Protein 2K89 (pdb70)

Radius of gyration: 13.08 Å; Cα contacts (8 Å, |Δi|>4): 106; chains: 1; bounding box: 32×30×27 Å

CATH classification: 3.10.20.870

Structure (mmCIF, N/CA/C/O backbone):
data_2K89
#
_entry.id   2K89
#
_cell.length_a   1.000
_cell.length_b   1.000
_cell.length_c   1.000
_cell.angle_alpha   90.00
_cell.angle_beta   90.00
_cell.angle_gamma   90.00
#
_symmetry.space_group_name_H-M   'P 1'
#
loop_
_atom_site.group_PDB
_atom_site.id
_atom_site.type_symbol
_atom_site.label_atom_id
_atom_site.label_alt_id
_atom_site.label_comp_id
_atom_site.label_asym_id
_atom_site.label_entity_id
_atom_site.label_seq_id
_atom_site.pdbx_PDB_ins_code
_atom_site.Cartn_x
_atom_site.Cartn_y
_atom_site.Cartn_z
_atom_site.occupancy
_atom_site.B_iso_or_equiv
_atom_site.auth_seq_id
_atom_site.auth_comp_id
_atom_site.auth_asym_id
_atom_site.auth_atom_id
_atom_site.pdbx_PDB_model_num
ATOM 1 N N . ALA A 1 1 ? -12.876 -1.022 -11.126 1.00 0.00 49 ALA A N 1
ATOM 2 C CA . ALA A 1 1 ? -13.432 0.007 -10.219 1.00 0.00 49 ALA A CA 1
ATOM 3 C C . ALA A 1 1 ? -13.542 1.352 -10.923 1.00 0.00 49 ALA A C 1
ATOM 4 O O . ALA A 1 1 ? -12.566 1.854 -11.484 1.00 0.00 49 ALA A O 1
ATOM 13 N N . ASN A 1 2 ? -14.736 1.921 -10.908 1.00 0.00 50 ASN A N 1
ATOM 14 C CA . ASN A 1 2 ? -14.963 3.260 -11.431 1.00 0.00 50 ASN A CA 1
ATOM 15 C C . ASN A 1 2 ? -15.932 4.009 -10.534 1.00 0.00 50 ASN A C 1
ATOM 16 O O . ASN A 1 2 ? -17.082 4.262 -10.899 1.00 0.00 50 ASN A O 1
ATOM 27 N N . GLN A 1 3 ? -15.458 4.345 -9.346 1.00 0.00 51 GLN A N 1
ATOM 28 C CA . GLN A 1 3 ? -16.272 5.027 -8.352 1.00 0.00 51 GLN A CA 1
ATOM 29 C C . GLN A 1 3 ? -15.756 6.440 -8.117 1.00 0.00 51 GLN A C 1
ATOM 30 O O . GLN A 1 3 ? -14.703 6.820 -8.632 1.00 0.00 51 GLN A O 1
ATOM 44 N N . GLN A 1 4 ? -16.499 7.214 -7.340 1.00 0.00 52 GLN A N 1
ATOM 45 C CA . GLN A 1 4 ? -16.105 8.576 -7.025 1.00 0.00 52 GLN A CA 1
ATOM 46 C C . GLN A 1 4 ? -15.236 8.608 -5.772 1.00 0.00 52 GLN A C 1
ATOM 47 O O . GLN A 1 4 ? -14.854 7.564 -5.234 1.00 0.00 52 GLN A O 1
ATOM 61 N N . THR A 1 5 ? -14.924 9.811 -5.314 1.00 0.00 53 THR A N 1
ATOM 62 C CA . THR A 1 5 ? -14.039 10.002 -4.177 1.00 0.00 53 THR A CA 1
ATOM 63 C C . THR A 1 5 ? -14.740 9.670 -2.858 1.00 0.00 53 THR A C 1
ATOM 64 O O . THR A 1 5 ? -15.214 10.556 -2.148 1.00 0.00 53 THR A O 1
ATOM 75 N N . SER A 1 6 ? -14.808 8.383 -2.548 1.00 0.00 54 SER A N 1
ATOM 76 C CA . SER A 1 6 ? -15.435 7.914 -1.322 1.00 0.00 54 SER A CA 1
ATOM 77 C C . SER A 1 6 ? -14.537 8.169 -0.111 1.00 0.00 54 SER A C 1
ATOM 78 O O . SER A 1 6 ? -14.844 9.003 0.741 1.00 0.00 54 SER A O 1
ATOM 86 N N . GLY A 1 7 ? -13.428 7.445 -0.047 1.00 0.00 55 GLY A N 1
ATOM 87 C CA . GLY A 1 7 ? -12.482 7.611 1.039 1.00 0.00 55 GLY A CA 1
ATOM 88 C C . GLY A 1 7 ? -11.065 7.360 0.580 1.00 0.00 55 GLY A C 1
ATOM 89 O O . GLY A 1 7 ? -10.314 6.627 1.222 1.00 0.00 55 GLY A O 1
ATOM 93 N N . LYS A 1 8 ? -10.713 7.969 -0.543 1.00 0.00 56 LYS A N 1
ATOM 94 C CA . LYS A 1 8 ? -9.399 7.803 -1.138 1.00 0.00 56 LYS A CA 1
ATOM 95 C C . LYS A 1 8 ? -8.314 8.430 -0.268 1.00 0.00 56 LYS A C 1
ATOM 96 O O . LYS A 1 8 ? -8.530 9.461 0.372 1.00 0.00 56 LYS A O 1
ATOM 115 N N . VAL A 1 9 ? -7.153 7.796 -0.260 1.00 0.00 57 VAL A N 1
ATOM 116 C CA . VAL A 1 9 ? -6.052 8.188 0.608 1.00 0.00 57 VAL A CA 1
ATOM 117 C C . VAL A 1 9 ? -5.081 9.095 -0.123 1.00 0.00 57 VAL A C 1
ATOM 118 O O . VAL A 1 9 ? -4.682 8.804 -1.248 1.00 0.00 57 VAL A O 1
ATOM 131 N N . LEU A 1 10 ? -4.691 10.181 0.517 1.00 0.00 58 LEU A N 1
ATOM 132 C CA . LEU A 1 10 ? -3.719 11.087 -0.061 1.00 0.00 58 LEU A CA 1
ATOM 133 C C . LEU A 1 10 ? -2.333 10.758 0.465 1.00 0.00 58 LEU A C 1
ATOM 134 O O . LEU A 1 10 ? -2.048 10.955 1.646 1.00 0.00 58 LEU A O 1
ATOM 150 N N . TYR A 1 11 ? -1.474 10.248 -0.403 1.00 0.00 59 TYR A N 1
ATOM 151 C CA . TYR A 1 11 ? -0.096 10.017 -0.027 1.00 0.00 59 TYR A CA 1
ATOM 152 C C . TYR A 1 11 ? 0.748 11.163 -0.559 1.00 0.00 59 TYR A C 1
ATOM 153 O O . TYR A 1 11 ? 0.864 11.357 -1.773 1.00 0.00 59 TYR A O 1
ATOM 171 N N . GLU A 1 12 ? 1.310 11.928 0.374 1.00 0.00 60 GLU A N 1
ATOM 172 C CA . GLU A 1 12 ? 2.126 13.106 0.075 1.00 0.00 60 GLU A CA 1
ATOM 173 C C . GLU A 1 12 ? 1.344 14.185 -0.687 1.00 0.00 60 GLU A C 1
ATOM 174 O O . GLU A 1 12 ? 1.130 15.287 -0.173 1.00 0.00 60 GLU A O 1
ATOM 186 N N . GLY A 1 13 ? 0.915 13.866 -1.895 1.00 0.00 61 GLY A N 1
ATOM 187 C CA . GLY A 1 13 ? 0.163 14.811 -2.700 1.00 0.00 61 GLY A CA 1
ATOM 188 C C . GLY A 1 13 ? -0.690 14.163 -3.789 1.00 0.00 61 GLY A C 1
ATOM 189 O O . GLY A 1 13 ? -1.277 14.865 -4.611 1.00 0.00 61 GLY A O 1
ATOM 193 N N . LYS A 1 14 ? -0.763 12.834 -3.818 1.00 0.00 62 LYS A N 1
ATOM 194 C CA . LYS A 1 14 ? -1.631 12.146 -4.775 1.00 0.00 62 LYS A CA 1
ATOM 195 C C . LYS A 1 14 ? -2.650 11.298 -4.027 1.00 0.00 62 LYS A C 1
ATOM 196 O O . LYS A 1 14 ? -2.403 10.886 -2.900 1.00 0.00 62 LYS A O 1
ATOM 215 N N . GLU A 1 15 ? -3.781 11.027 -4.655 1.00 0.00 63 GLU A N 1
ATOM 216 C CA . GLU A 1 15 ? -4.832 10.244 -4.016 1.00 0.00 63 GLU A CA 1
ATOM 217 C C . GLU A 1 15 ? -4.969 8.865 -4.650 1.00 0.00 63 GLU A C 1
ATOM 218 O O . GLU A 1 15 ? -4.937 8.713 -5.873 1.00 0.00 63 GLU A O 1
ATOM 230 N N . PHE A 1 16 ? -5.122 7.865 -3.798 1.00 0.00 64 PHE A N 1
ATOM 231 C CA . PHE A 1 16 ? -5.235 6.482 -4.225 1.00 0.00 64 PHE A CA 1
ATOM 232 C C . PHE A 1 16 ? -6.333 5.766 -3.452 1.00 0.00 64 PHE A C 1
ATOM 233 O O . PHE A 1 16 ? -6.907 6.338 -2.531 1.00 0.00 64 PHE A O 1
ATOM 250 N N . ASP A 1 17 ? -6.615 4.517 -3.825 1.00 0.00 65 ASP A N 1
ATOM 251 C CA . ASP A 1 17 ? -7.669 3.733 -3.173 1.00 0.00 65 ASP A CA 1
ATOM 252 C C . ASP A 1 17 ? -7.386 3.658 -1.682 1.00 0.00 65 ASP A C 1
ATOM 253 O O . ASP A 1 17 ? -8.112 4.217 -0.861 1.00 0.00 65 ASP A O 1
ATOM 262 N N . TYR A 1 18 ? -6.299 2.974 -1.362 1.00 0.00 66 TYR A N 1
ATOM 263 C CA . TYR A 1 18 ? -5.845 2.801 0.008 1.00 0.00 66 TYR A CA 1
ATOM 264 C C . TYR A 1 18 ? -4.324 2.797 0.022 1.00 0.00 66 TYR A C 1
ATOM 265 O O . TYR A 1 18 ? -3.716 2.014 -0.694 1.00 0.00 66 TYR A O 1
ATOM 283 N N . VAL A 1 19 ? -3.696 3.670 0.794 1.00 0.00 67 VAL A N 1
ATOM 284 C CA . VAL A 1 19 ? -2.246 3.640 0.890 1.00 0.00 67 VAL A CA 1
ATOM 285 C C . VAL A 1 19 ? -1.824 3.233 2.294 1.00 0.00 67 VAL A C 1
ATOM 286 O O . VAL A 1 19 ? -2.498 3.546 3.276 1.00 0.00 67 VAL A O 1
ATOM 299 N N . PHE A 1 20 ? -0.722 2.518 2.369 1.00 0.00 68 PHE A N 1
ATOM 300 C CA . PHE A 1 20 ? -0.175 2.071 3.636 1.00 0.00 68 PHE A CA 1
ATOM 301 C C . PHE A 1 20 ? 0.888 3.055 4.111 1.00 0.00 68 PHE A C 1
ATOM 302 O O . PHE A 1 20 ? 1.503 3.750 3.308 1.00 0.00 68 PHE A O 1
ATOM 319 N N . SER A 1 21 ? 1.091 3.121 5.409 1.00 0.00 69 SER A N 1
ATOM 320 C CA . SER A 1 21 ? 2.121 3.973 5.971 1.00 0.00 69 SER A CA 1
ATOM 321 C C . SER A 1 21 ? 3.319 3.114 6.339 1.00 0.00 69 SER A C 1
ATOM 322 O O . SER A 1 21 ? 3.210 2.200 7.156 1.00 0.00 69 SER A O 1
ATOM 330 N N . ILE A 1 22 ? 4.454 3.398 5.725 1.00 0.00 70 ILE A N 1
ATOM 331 C CA . ILE A 1 22 ? 5.616 2.542 5.846 1.00 0.00 70 ILE A CA 1
ATOM 332 C C . ILE A 1 22 ? 6.760 3.235 6.568 1.00 0.00 70 ILE A C 1
ATOM 333 O O . ILE A 1 22 ? 7.333 4.215 6.083 1.00 0.00 70 ILE A O 1
ATOM 349 N N . ASP A 1 23 ? 7.072 2.719 7.739 1.00 0.00 71 ASP A N 1
ATOM 350 C CA . ASP A 1 23 ? 8.276 3.087 8.455 1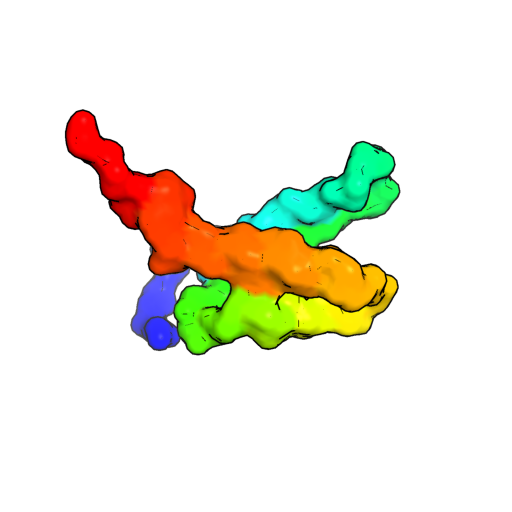.00 0.00 71 ASP A CA 1
ATOM 351 C C . ASP A 1 23 ? 9.278 1.953 8.319 1.00 0.00 71 ASP A C 1
ATOM 352 O O . ASP A 1 23 ? 8.938 0.798 8.580 1.00 0.00 71 ASP A O 1
ATOM 361 N N . VAL A 1 24 ? 10.498 2.259 7.900 1.00 0.00 72 VAL A N 1
ATOM 362 C CA . VAL A 1 24 ? 11.551 1.251 7.901 1.00 0.00 72 VAL A CA 1
ATOM 363 C C . VAL A 1 24 ? 11.893 0.890 9.341 1.00 0.00 72 VAL A C 1
ATOM 364 O O . VAL A 1 24 ? 12.106 -0.280 9.663 1.00 0.00 72 VAL A O 1
ATOM 377 N N . ASN A 1 25 ? 11.920 1.928 10.180 1.00 0.00 73 ASN A N 1
ATOM 378 C CA . ASN A 1 25 ? 12.040 1.827 11.639 1.00 0.00 73 ASN A CA 1
ATOM 379 C C . ASN A 1 25 ? 12.573 3.147 12.141 1.00 0.00 73 ASN A C 1
ATOM 380 O O . ASN A 1 25 ? 12.034 3.738 13.077 1.00 0.00 73 ASN A O 1
ATOM 391 N N . GLU A 1 26 ? 13.641 3.595 11.503 1.00 0.00 74 GLU A N 1
ATOM 392 C CA . GLU A 1 26 ? 14.159 4.930 11.715 1.00 0.00 74 GLU A CA 1
ATOM 393 C C . GLU A 1 26 ? 13.065 5.938 11.401 1.00 0.00 74 GLU A C 1
ATOM 394 O O . GLU A 1 26 ? 12.316 5.758 10.433 1.00 0.00 74 GLU A O 1
ATOM 406 N N . GLY A 1 27 ? 12.951 6.968 12.223 1.00 0.00 75 GLY A N 1
ATOM 407 C CA . GLY A 1 27 ? 11.924 7.973 12.023 1.00 0.00 75 GLY A CA 1
ATOM 408 C C . GLY A 1 27 ? 12.231 8.884 10.851 1.00 0.00 75 GLY A C 1
ATOM 409 O O . GLY A 1 27 ? 12.299 10.105 11.000 1.00 0.00 75 GLY A O 1
ATOM 413 N N . GLY A 1 28 ? 12.421 8.286 9.688 1.00 0.00 76 GLY A N 1
ATOM 414 C CA . GLY A 1 28 ? 12.748 9.049 8.504 1.00 0.00 76 GLY A CA 1
ATOM 415 C C . GLY A 1 28 ? 13.619 8.270 7.538 1.00 0.00 76 GLY A C 1
ATOM 416 O O . GLY A 1 28 ? 14.583 7.621 7.952 1.00 0.00 76 GLY A O 1
ATOM 420 N N . PRO A 1 29 ? 13.296 8.306 6.240 1.00 0.00 77 PRO A N 1
ATOM 421 C CA . PRO A 1 29 ? 12.146 9.030 5.733 1.00 0.00 77 PRO A CA 1
ATOM 422 C C . PRO A 1 29 ? 10.874 8.191 5.779 1.00 0.00 77 PRO A C 1
ATOM 423 O O . PRO A 1 29 ? 10.922 6.962 5.697 1.00 0.00 77 PRO A O 1
ATOM 434 N N . SER A 1 30 ? 9.742 8.857 5.930 1.00 0.00 78 SER A N 1
ATOM 435 C CA . SER A 1 30 ? 8.465 8.174 6.008 1.00 0.00 78 SER A CA 1
ATOM 436 C C . SER A 1 30 ? 7.972 7.814 4.613 1.00 0.00 78 SER A C 1
ATOM 437 O O . SER A 1 30 ? 7.903 8.671 3.725 1.00 0.00 78 SER A O 1
ATOM 445 N N . TYR A 1 31 ? 7.640 6.545 4.422 1.00 0.00 79 TYR A N 1
ATOM 446 C CA . TYR A 1 31 ? 7.204 6.054 3.128 1.00 0.00 79 TYR A CA 1
ATOM 447 C C . TYR A 1 31 ? 5.712 5.787 3.159 1.00 0.00 79 TYR A C 1
ATOM 448 O O . TYR A 1 31 ? 5.155 5.535 4.221 1.00 0.00 79 TYR A O 1
ATOM 466 N N . LYS A 1 32 ? 5.066 5.854 2.008 1.00 0.00 80 LYS A N 1
ATOM 467 C CA . LYS A 1 32 ? 3.663 5.472 1.898 1.00 0.00 80 LYS A CA 1
ATOM 468 C C . LYS A 1 32 ? 3.491 4.550 0.694 1.00 0.00 80 LYS A C 1
ATOM 469 O O . LYS A 1 32 ? 4.163 4.719 -0.322 1.00 0.00 80 LYS A O 1
ATOM 488 N N . LEU A 1 33 ? 2.597 3.583 0.810 1.00 0.00 81 LEU A N 1
ATOM 489 C CA . LEU A 1 33 ? 2.411 2.576 -0.228 1.00 0.00 81 LEU A CA 1
ATOM 490 C C . LEU A 1 33 ? 1.003 2.675 -0.806 1.00 0.00 81 LEU A C 1
ATOM 491 O O . LEU A 1 33 ? 0.069 2.090 -0.265 1.00 0.00 81 LEU A O 1
ATOM 507 N N . PRO A 1 34 ? 0.828 3.433 -1.892 1.00 0.00 82 PRO A N 1
ATOM 508 C CA . PRO A 1 34 ? -0.465 3.572 -2.569 1.00 0.00 82 PRO A CA 1
ATOM 509 C C . PRO A 1 34 ? -0.918 2.279 -3.228 1.00 0.00 82 PRO A C 1
ATOM 510 O O . PRO A 1 34 ? -0.157 1.646 -3.953 1.00 0.00 82 PRO A O 1
ATOM 521 N N . TYR A 1 35 ? -2.165 1.911 -2.995 1.00 0.00 83 TYR A N 1
ATOM 522 C CA . TYR A 1 35 ? -2.714 0.681 -3.525 1.00 0.00 83 TYR A CA 1
ATOM 523 C C . TYR A 1 35 ? -4.052 0.954 -4.182 1.00 0.00 83 TYR A C 1
ATOM 524 O O . TYR A 1 35 ? -4.879 1.682 -3.637 1.00 0.00 83 TYR A O 1
ATOM 542 N N . ASN A 1 36 ? -4.242 0.400 -5.367 1.00 0.00 84 ASN A N 1
ATOM 543 C CA . ASN A 1 36 ? -5.534 0.434 -6.031 1.00 0.00 84 ASN A CA 1
ATOM 544 C C . ASN A 1 36 ? -6.092 -0.977 -6.002 1.00 0.00 84 ASN A C 1
ATOM 545 O O . ASN A 1 36 ? -5.425 -1.906 -6.446 1.00 0.00 84 ASN A O 1
ATOM 556 N N . THR A 1 37 ? -7.301 -1.137 -5.487 1.00 0.00 85 THR A N 1
ATOM 557 C CA . THR A 1 37 ? -7.843 -2.461 -5.176 1.00 0.00 85 THR A CA 1
ATOM 558 C C . THR A 1 37 ? -7.968 -3.370 -6.407 1.00 0.00 85 THR A C 1
ATOM 559 O O . THR A 1 37 ? -8.202 -4.572 -6.278 1.00 0.00 85 THR A O 1
ATOM 570 N N . SER A 1 38 ? -7.808 -2.799 -7.594 1.00 0.00 86 SER A N 1
ATOM 571 C CA . SER A 1 38 ? -7.884 -3.569 -8.827 1.00 0.00 86 SER A CA 1
ATOM 572 C C . SER A 1 38 ? -6.537 -4.212 -9.181 1.00 0.00 86 SER A C 1
ATOM 573 O O . SER A 1 38 ? -6.452 -5.002 -10.120 1.00 0.00 86 SER A O 1
ATOM 581 N N . ASP A 1 39 ? -5.491 -3.880 -8.432 1.00 0.00 87 ASP A N 1
ATOM 582 C CA . ASP A 1 39 ? -4.145 -4.353 -8.754 1.00 0.00 87 ASP A CA 1
ATOM 583 C C . ASP A 1 39 ? -3.690 -5.419 -7.757 1.00 0.00 87 ASP A C 1
ATOM 584 O O . ASP A 1 39 ? -4.318 -5.621 -6.712 1.00 0.00 87 ASP A O 1
ATOM 593 N N . ASP A 1 40 ? -2.602 -6.106 -8.090 1.00 0.00 88 ASP A N 1
ATOM 594 C CA . ASP A 1 40 ? -2.101 -7.205 -7.273 1.00 0.00 88 ASP A CA 1
ATOM 595 C C . ASP A 1 40 ? -1.154 -6.710 -6.193 1.00 0.00 88 ASP A C 1
ATOM 596 O O . ASP A 1 40 ? -0.435 -5.736 -6.399 1.00 0.00 88 ASP A O 1
ATOM 605 N N . PRO A 1 41 ? -1.118 -7.391 -5.041 1.00 0.00 89 PRO A N 1
ATOM 606 C CA . PRO A 1 41 ? -0.210 -7.057 -3.941 1.00 0.00 89 PRO A CA 1
ATOM 607 C C . PRO A 1 41 ? 1.222 -6.911 -4.414 1.00 0.00 89 PRO A C 1
ATOM 608 O O . PRO A 1 41 ? 1.835 -5.849 -4.293 1.00 0.00 89 PRO A O 1
ATOM 619 N N . TRP A 1 42 ? 1.726 -7.996 -4.966 1.00 0.00 90 TRP A N 1
ATOM 620 C CA . TRP A 1 42 ? 3.099 -8.092 -5.419 1.00 0.00 90 TRP A CA 1
ATOM 621 C C . TRP A 1 42 ? 3.426 -6.987 -6.424 1.00 0.00 90 TRP A C 1
ATOM 622 O O . TRP A 1 42 ? 4.502 -6.406 -6.380 1.00 0.00 90 TRP A O 1
ATOM 643 N N . LEU A 1 43 ? 2.482 -6.678 -7.305 1.00 0.00 91 LEU A N 1
ATOM 644 C CA . LEU A 1 43 ? 2.699 -5.653 -8.324 1.00 0.00 91 LEU A CA 1
ATOM 645 C C . LEU A 1 43 ? 2.703 -4.255 -7.720 1.00 0.00 91 LEU A C 1
ATOM 646 O O . LEU A 1 43 ? 3.596 -3.456 -8.002 1.00 0.00 91 LEU A O 1
ATOM 662 N N . THR A 1 44 ? 1.715 -3.972 -6.879 1.00 0.00 92 THR A N 1
ATOM 663 C CA . THR A 1 44 ? 1.622 -2.680 -6.212 1.00 0.00 92 THR A CA 1
ATOM 664 C C . THR A 1 44 ? 2.854 -2.444 -5.349 1.00 0.00 92 THR A C 1
ATOM 665 O O . THR A 1 44 ? 3.479 -1.379 -5.391 1.00 0.00 92 THR A O 1
ATOM 676 N N . ALA A 1 45 ? 3.208 -3.470 -4.591 1.00 0.00 93 ALA A N 1
ATOM 677 C CA . ALA A 1 45 ? 4.351 -3.426 -3.711 1.00 0.00 93 ALA A CA 1
ATOM 678 C C . ALA A 1 45 ? 5.640 -3.279 -4.500 1.00 0.00 93 ALA A C 1
ATOM 679 O O . ALA A 1 45 ? 6.512 -2.492 -4.134 1.00 0.00 93 ALA A O 1
ATOM 686 N N . TYR A 1 46 ? 5.750 -4.021 -5.597 1.00 0.00 94 TYR A N 1
ATOM 687 C CA . TYR A 1 46 ? 6.946 -3.986 -6.418 1.00 0.00 94 TYR A CA 1
ATOM 688 C C . TYR A 1 46 ? 7.090 -2.608 -7.043 1.00 0.00 94 TYR A C 1
ATOM 689 O O . TYR A 1 46 ? 8.190 -2.076 -7.142 1.00 0.00 94 TYR A O 1
ATOM 707 N N . ASN A 1 47 ? 5.961 -2.041 -7.451 1.00 0.00 95 ASN A N 1
ATOM 708 C CA . ASN A 1 47 ? 5.938 -0.724 -8.081 1.00 0.00 95 ASN A CA 1
ATOM 709 C C . ASN A 1 47 ? 6.519 0.332 -7.148 1.00 0.00 95 ASN A C 1
ATOM 710 O O . ASN A 1 47 ? 7.370 1.122 -7.547 1.00 0.00 95 ASN A O 1
ATOM 721 N N . PHE A 1 48 ? 6.078 0.326 -5.895 1.00 0.00 96 PHE A N 1
ATOM 722 C CA . PHE A 1 48 ? 6.604 1.252 -4.899 1.00 0.00 96 PHE A CA 1
ATOM 723 C C . PHE A 1 48 ? 8.048 0.902 -4.556 1.00 0.00 96 PHE A C 1
ATOM 724 O O . PHE A 1 48 ? 8.892 1.789 -4.409 1.00 0.00 96 PHE A O 1
ATOM 741 N N . LEU A 1 49 ? 8.331 -0.392 -4.456 1.00 0.00 97 LEU A N 1
ATOM 742 C CA . LEU A 1 49 ? 9.665 -0.859 -4.098 1.00 0.00 97 LEU A CA 1
ATOM 743 C C . LEU A 1 49 ? 10.707 -0.419 -5.120 1.00 0.00 97 LEU A C 1
ATOM 744 O O . LEU A 1 49 ? 11.744 0.119 -4.758 1.00 0.00 97 LEU A O 1
ATOM 760 N N . GLN A 1 50 ? 10.414 -0.626 -6.395 1.00 0.00 98 GLN A N 1
ATOM 761 C CA . GLN A 1 50 ? 11.336 -0.246 -7.460 1.00 0.00 98 GLN A CA 1
ATOM 762 C C . GLN A 1 50 ? 11.426 1.270 -7.556 1.00 0.00 98 GLN A C 1
ATOM 763 O O . GLN A 1 50 ? 12.493 1.827 -7.830 1.00 0.00 98 GLN A O 1
ATOM 777 N N . LYS A 1 51 ? 10.294 1.925 -7.328 1.00 0.00 99 LYS A N 1
ATOM 778 C CA . LYS A 1 51 ? 10.187 3.370 -7.453 1.00 0.00 99 LYS A CA 1
ATOM 779 C C . LYS A 1 51 ? 11.039 4.073 -6.401 1.00 0.00 99 LYS A C 1
ATOM 780 O O . LYS A 1 51 ? 11.764 5.016 -6.713 1.00 0.00 99 LYS A O 1
ATOM 799 N N . ASN A 1 52 ? 10.969 3.597 -5.162 1.00 0.00 100 ASN A N 1
ATOM 800 C CA . ASN A 1 52 ? 11.713 4.224 -4.074 1.00 0.00 100 ASN A CA 1
ATOM 801 C C . ASN A 1 52 ? 13.091 3.589 -3.940 1.00 0.00 100 ASN A C 1
ATOM 802 O O . ASN A 1 52 ? 13.935 4.051 -3.169 1.00 0.00 100 ASN A O 1
ATOM 813 N N . ASP A 1 53 ? 13.293 2.523 -4.712 1.00 0.00 101 ASP A N 1
ATOM 814 C CA . ASP A 1 53 ? 14.540 1.756 -4.715 1.00 0.00 101 ASP A CA 1
ATOM 815 C C . ASP A 1 53 ? 14.727 1.033 -3.382 1.00 0.00 101 ASP A C 1
ATOM 816 O O . ASP A 1 53 ? 15.810 1.030 -2.794 1.00 0.00 101 ASP A O 1
ATOM 825 N N . LEU A 1 54 ? 13.647 0.429 -2.900 1.00 0.00 102 LEU A N 1
ATOM 826 C CA . LEU A 1 54 ? 13.689 -0.352 -1.677 1.00 0.00 102 LEU A CA 1
ATOM 827 C C . LEU A 1 54 ? 14.296 -1.719 -1.941 1.00 0.00 102 LEU A C 1
ATOM 828 O O . LEU A 1 54 ? 14.522 -2.106 -3.088 1.00 0.00 102 LEU A O 1
ATOM 844 N N . ASN A 1 55 ? 14.541 -2.447 -0.869 1.00 0.00 103 ASN A N 1
ATOM 845 C CA . ASN A 1 55 ? 15.043 -3.806 -0.959 1.00 0.00 103 ASN A CA 1
ATOM 846 C C . ASN A 1 55 ? 13.890 -4.749 -1.272 1.00 0.00 103 ASN A C 1
ATOM 847 O O . ASN A 1 55 ? 12.830 -4.666 -0.649 1.00 0.00 103 ASN A O 1
ATOM 858 N N . PRO A 1 56 ? 14.085 -5.663 -2.232 1.00 0.00 104 PRO A N 1
ATOM 859 C CA . PRO A 1 56 ? 13.058 -6.625 -2.662 1.00 0.00 104 PRO A CA 1
ATOM 860 C C . PRO A 1 56 ? 12.566 -7.508 -1.520 1.00 0.00 104 PRO A C 1
ATOM 861 O O . PRO A 1 56 ? 11.562 -8.202 -1.645 1.00 0.00 104 PRO A O 1
ATOM 872 N N . MET A 1 57 ? 13.275 -7.459 -0.401 1.00 0.00 105 MET A N 1
ATOM 873 C CA . MET A 1 57 ? 12.871 -8.167 0.803 1.00 0.00 105 MET A CA 1
ATOM 874 C C . MET A 1 57 ? 11.605 -7.544 1.394 1.00 0.00 105 MET A C 1
ATOM 875 O O . MET A 1 57 ? 10.832 -8.212 2.084 1.00 0.00 105 MET A O 1
ATOM 889 N N . PHE A 1 58 ? 11.379 -6.265 1.091 1.00 0.00 106 PHE A N 1
ATOM 890 C CA . PHE A 1 58 ? 10.244 -5.545 1.648 1.00 0.00 106 PHE A CA 1
ATOM 891 C C . PHE A 1 58 ? 8.996 -5.883 0.859 1.00 0.00 106 PHE A C 1
ATOM 892 O O . PHE A 1 58 ? 7.884 -5.749 1.358 1.00 0.00 106 PHE A O 1
ATOM 909 N N . LEU A 1 59 ? 9.211 -6.353 -0.365 1.00 0.00 107 LEU A N 1
ATOM 910 C CA . LEU A 1 59 ? 8.137 -6.646 -1.308 1.00 0.00 107 LEU A CA 1
ATOM 911 C C . LEU A 1 59 ? 7.087 -7.564 -0.699 1.00 0.00 107 LEU A C 1
ATOM 912 O O . LEU A 1 59 ? 5.887 -7.338 -0.861 1.00 0.00 107 LEU A O 1
ATOM 928 N N . ASP A 1 60 ? 7.536 -8.581 0.016 1.00 0.00 108 ASP A N 1
ATOM 929 C CA . ASP A 1 60 ? 6.618 -9.518 0.641 1.00 0.00 108 ASP A CA 1
ATOM 930 C C . ASP A 1 60 ? 5.781 -8.833 1.715 1.00 0.00 108 ASP A C 1
ATOM 931 O O . ASP A 1 60 ? 4.564 -8.984 1.751 1.00 0.00 108 ASP A O 1
ATOM 940 N N . GLN A 1 61 ? 6.430 -8.032 2.554 1.00 0.00 109 GLN A N 1
ATOM 941 C CA . GLN A 1 61 ? 5.753 -7.434 3.696 1.00 0.00 109 GLN A CA 1
ATOM 942 C C . GLN A 1 61 ? 4.706 -6.419 3.235 1.00 0.00 109 GLN A C 1
ATOM 943 O O . GLN A 1 61 ? 3.603 -6.358 3.787 1.00 0.00 109 GLN A O 1
ATOM 957 N N . VAL A 1 62 ? 5.045 -5.630 2.221 1.00 0.00 110 VAL A N 1
ATOM 958 C CA . VAL A 1 62 ? 4.115 -4.650 1.693 1.00 0.00 110 VAL A CA 1
ATOM 959 C C . VAL A 1 62 ? 2.963 -5.321 0.951 1.00 0.00 110 VAL A C 1
ATOM 960 O O . VAL A 1 62 ? 1.804 -4.982 1.176 1.00 0.00 110 VAL A O 1
ATOM 973 N N . ALA A 1 63 ? 3.276 -6.296 0.096 1.00 0.00 111 ALA A N 1
ATOM 974 C CA . ALA A 1 63 ? 2.251 -6.979 -0.692 1.00 0.00 111 ALA A CA 1
ATOM 975 C C . ALA A 1 63 ? 1.264 -7.712 0.209 1.00 0.00 111 ALA A C 1
ATOM 976 O O . ALA A 1 63 ? 0.057 -7.659 -0.015 1.00 0.00 111 ALA A O 1
ATOM 983 N N . LYS A 1 64 ? 1.774 -8.389 1.229 1.00 0.00 112 LYS A N 1
ATOM 984 C CA . LYS A 1 64 ? 0.920 -9.139 2.143 1.00 0.00 112 LYS A CA 1
ATOM 985 C C . LYS A 1 64 ? -0.015 -8.207 2.909 1.00 0.00 112 LYS A C 1
ATOM 986 O O . LYS A 1 64 ? -1.176 -8.542 3.138 1.00 0.00 112 LYS A O 1
ATOM 1005 N N . PHE A 1 65 ? 0.475 -7.025 3.276 1.00 0.00 113 PHE A N 1
ATOM 1006 C CA . PHE A 1 65 ? -0.376 -6.044 3.946 1.00 0.00 113 PHE A CA 1
ATOM 1007 C C . PHE A 1 65 ? -1.419 -5.509 2.966 1.00 0.00 113 PHE A C 1
ATOM 1008 O O . PHE A 1 65 ? -2.569 -5.267 3.334 1.00 0.00 113 PHE A O 1
ATOM 1025 N N . ILE A 1 66 ? -1.002 -5.334 1.713 1.00 0.00 114 ILE A N 1
ATOM 1026 C CA . ILE A 1 66 ? -1.911 -4.959 0.640 1.00 0.00 114 ILE A CA 1
ATOM 1027 C C . ILE A 1 66 ? -3.044 -5.975 0.531 1.00 0.00 114 ILE A C 1
ATOM 1028 O O . ILE A 1 66 ? -4.214 -5.617 0.370 1.00 0.00 114 ILE A O 1
ATOM 1044 N N . ILE A 1 67 ? -2.674 -7.244 0.626 1.00 0.00 115 ILE A N 1
ATOM 1045 C CA . ILE A 1 67 ? -3.636 -8.327 0.592 1.00 0.00 115 ILE A CA 1
ATOM 1046 C C . ILE A 1 67 ? -4.603 -8.215 1.755 1.00 0.00 115 ILE A C 1
ATOM 1047 O O . ILE A 1 67 ? -5.808 -8.309 1.565 1.00 0.00 115 ILE A O 1
ATOM 1063 N N . ASP A 1 68 ? -4.067 -7.992 2.950 1.00 0.00 116 ASP A N 1
ATOM 1064 C CA . ASP A 1 68 ? -4.887 -7.859 4.154 1.00 0.00 116 ASP A CA 1
ATOM 1065 C C . ASP A 1 68 ? -5.982 -6.810 3.974 1.00 0.00 116 ASP A C 1
ATOM 1066 O O . ASP A 1 68 ? -7.102 -6.984 4.453 1.00 0.00 116 ASP A O 1
ATOM 1075 N N . ASN A 1 69 ? -5.659 -5.736 3.261 1.00 0.00 117 ASN A N 1
ATOM 1076 C CA . ASN A 1 69 ? -6.616 -4.657 2.997 1.00 0.00 117 ASN A CA 1
ATOM 1077 C C . ASN A 1 69 ? -7.804 -5.150 2.157 1.00 0.00 117 ASN A C 1
ATOM 1078 O O . ASN A 1 69 ? -8.878 -4.551 2.169 1.00 0.00 117 ASN A O 1
ATOM 1089 N N . THR A 1 70 ? -7.614 -6.242 1.429 1.00 0.00 118 THR A N 1
ATOM 1090 C CA . THR A 1 70 ? -8.684 -6.830 0.631 1.00 0.00 118 THR A CA 1
ATOM 1091 C C . THR A 1 70 ? -9.047 -8.230 1.139 1.00 0.00 118 THR A C 1
ATOM 1092 O O . THR A 1 70 ? -9.887 -8.925 0.561 1.00 0.00 118 THR A O 1
ATOM 1103 N N . LYS A 1 71 ? -8.409 -8.628 2.229 1.00 0.00 119 LYS A N 1
ATOM 1104 C CA . LYS A 1 71 ? -8.575 -9.965 2.786 1.00 0.00 119 LYS A CA 1
ATOM 1105 C C . LYS A 1 71 ? -9.309 -9.884 4.130 1.00 0.00 119 LYS A C 1
ATOM 1106 O O . LYS A 1 71 ? -9.599 -8.787 4.621 1.00 0.00 119 LYS A O 1
ATOM 1125 N N . GLY A 1 72 ? -9.631 -11.034 4.710 1.00 0.00 120 GLY A N 1
ATOM 1126 C CA . GLY A 1 72 ? -10.199 -11.067 6.042 1.00 0.00 120 GLY A CA 1
ATOM 1127 C C . GLY A 1 72 ? -9.224 -10.557 7.090 1.00 0.00 120 GLY A C 1
ATOM 1128 O O . GLY A 1 72 ? -8.116 -10.123 6.754 1.00 0.00 120 GLY A O 1
ATOM 1132 N N . GLN A 1 73 ? -9.637 -10.623 8.354 1.00 0.00 121 GLN A N 1
ATOM 1133 C CA . GLN A 1 73 ? -8.864 -10.109 9.484 1.00 0.00 121 GLN A CA 1
ATOM 1134 C C . GLN A 1 73 ? -8.820 -8.581 9.458 1.00 0.00 121 GLN A C 1
ATOM 1135 O O . GLN A 1 73 ? -9.404 -7.929 10.321 1.00 0.00 121 GLN A O 1
ATOM 1149 N N . MET A 1 74 ? -8.161 -8.015 8.456 1.00 0.00 122 MET A N 1
ATOM 1150 C CA . MET A 1 74 ? -7.961 -6.571 8.392 1.00 0.00 122 MET A CA 1
ATOM 1151 C C . MET A 1 74 ? -9.193 -5.854 7.845 1.00 0.00 122 MET A C 1
ATOM 1152 O O . MET A 1 74 ? -9.620 -4.839 8.394 1.00 0.00 122 MET A O 1
ATOM 1166 N N . LEU A 1 75 ? -9.770 -6.384 6.777 1.00 0.00 123 LEU A N 1
ATOM 1167 C CA . LEU A 1 75 ? -10.926 -5.747 6.156 1.00 0.00 123 LEU A CA 1
ATOM 1168 C C . LEU A 1 75 ? -12.179 -6.580 6.382 1.00 0.00 123 LEU A C 1
ATOM 1169 O O . LEU A 1 75 ? -13.208 -6.074 6.826 1.00 0.00 123 LEU A O 1
ATOM 1185 N N . GLY A 1 76 ? -12.086 -7.860 6.065 1.00 0.00 124 GLY A N 1
ATOM 1186 C CA . GLY A 1 76 ? -13.227 -8.741 6.216 1.00 0.00 124 GLY A CA 1
ATOM 1187 C C . GLY A 1 76 ? -13.440 -9.188 7.650 1.00 0.00 124 GLY A C 1
ATOM 1188 O O . GLY A 1 76 ? -14.504 -9.705 7.985 1.00 0.00 124 GLY A O 1
ATOM 1192 N N . LEU A 1 77 ? -12.431 -8.963 8.494 1.00 0.00 125 LEU A N 1
ATOM 1193 C CA . LEU A 1 77 ? -12.455 -9.395 9.895 1.00 0.00 125 LEU A CA 1
ATOM 1194 C C . LEU A 1 77 ? -12.655 -10.904 10.018 1.00 0.00 125 LEU A C 1
ATOM 1195 O O . LEU A 1 77 ? -11.687 -11.664 10.009 1.00 0.00 125 LEU A O 1
ATOM 1211 N N . GLY A 1 78 ? -13.903 -11.337 10.103 1.00 0.00 126 GLY A N 1
ATOM 1212 C CA . GLY A 1 78 ? -14.183 -12.741 10.296 1.00 0.00 126 GLY A CA 1
ATOM 1213 C C . GLY A 1 78 ? -14.136 -13.116 11.758 1.00 0.00 126 GLY A C 1
ATOM 1214 O O . GLY A 1 78 ? -13.482 -14.087 12.145 1.00 0.00 126 GLY A O 1
ATOM 1218 N N . ASN A 1 79 ? -14.820 -12.327 12.573 1.00 0.00 127 ASN A N 1
ATOM 1219 C CA . ASN A 1 79 ? -14.839 -12.538 14.010 1.00 0.00 127 ASN A CA 1
ATOM 1220 C C . ASN A 1 79 ? -16.176 -13.112 14.450 1.00 0.00 127 ASN A C 1
ATOM 1221 O O . ASN A 1 79 ? -17.211 -12.456 14.327 1.00 0.00 127 ASN A O 1
ATOM 1232 N N . PRO A 1 80 ? -16.178 -14.359 14.934 1.00 0.00 128 PRO A N 1
ATOM 1233 C CA . PRO A 1 80 ? -17.365 -14.981 15.514 1.00 0.00 128 PRO A CA 1
ATOM 1234 C C . PRO A 1 80 ? -17.667 -14.418 16.903 1.00 0.00 128 PRO A C 1
ATOM 1235 O O . PRO A 1 80 ? -17.113 -14.937 17.895 1.00 0.00 128 PRO A O 1
ATOM 1247 N N . ALA A 1 1 ? -17.932 11.497 -10.668 1.00 0.00 49 ALA A N 2
ATOM 1248 C CA . ALA A 1 1 ? -17.639 10.650 -11.844 1.00 0.00 49 ALA A CA 2
ATOM 1249 C C . ALA A 1 1 ? -17.238 9.248 -11.405 1.00 0.00 49 ALA A C 2
ATOM 1250 O O . ALA A 1 1 ? -16.157 9.056 -10.842 1.00 0.00 49 ALA A O 2
ATOM 1259 N N . ASN A 1 2 ? -18.116 8.278 -11.669 1.00 0.00 50 ASN A N 2
ATOM 1260 C CA . ASN A 1 2 ? -17.894 6.876 -11.298 1.00 0.00 50 ASN A CA 2
ATOM 1261 C C . ASN A 1 2 ? -17.871 6.698 -9.786 1.00 0.00 50 ASN A C 2
ATOM 1262 O O . ASN A 1 2 ? -18.871 6.323 -9.175 1.00 0.00 50 ASN A O 2
ATOM 1273 N N . GLN A 1 3 ? -16.727 6.989 -9.193 1.00 0.00 51 GLN A N 2
ATOM 1274 C CA . GLN A 1 3 ? -16.534 6.831 -7.769 1.00 0.00 51 GLN A CA 2
ATOM 1275 C C . GLN A 1 3 ? -15.827 8.050 -7.196 1.00 0.00 51 GLN A C 2
ATOM 1276 O O . GLN A 1 3 ? -14.660 8.312 -7.503 1.00 0.00 51 GLN A O 2
ATOM 1290 N N . GLN A 1 4 ? -16.555 8.814 -6.396 1.00 0.00 52 GLN A N 2
ATOM 1291 C CA . GLN A 1 4 ? -15.994 9.968 -5.711 1.00 0.00 52 GLN A CA 2
ATOM 1292 C C . GLN A 1 4 ? -14.891 9.520 -4.762 1.00 0.00 52 GLN A C 2
ATOM 1293 O O . GLN A 1 4 ? -14.896 8.381 -4.287 1.00 0.00 52 GLN A O 2
ATOM 1307 N N . THR A 1 5 ? -13.950 10.413 -4.497 1.00 0.00 53 THR A N 2
ATOM 1308 C CA . THR A 1 5 ? -12.762 10.082 -3.728 1.00 0.00 53 THR A CA 2
ATOM 1309 C C . THR A 1 5 ? -13.047 9.948 -2.230 1.00 0.00 53 THR A C 2
ATOM 1310 O O . THR A 1 5 ? -12.531 10.710 -1.409 1.00 0.00 53 THR A O 2
ATOM 1321 N N . SER A 1 6 ? -13.868 8.968 -1.887 1.00 0.00 54 SER A N 2
ATOM 1322 C CA . SER A 1 6 ? -14.126 8.629 -0.502 1.00 0.00 54 SER A CA 2
ATOM 1323 C C . SER A 1 6 ? -13.602 7.224 -0.243 1.00 0.00 54 SER A C 2
ATOM 1324 O O . SER A 1 6 ? -13.731 6.344 -1.096 1.00 0.00 54 SER A O 2
ATOM 1332 N N . GLY A 1 7 ? -12.993 7.018 0.915 1.00 0.00 55 GLY A N 2
ATOM 1333 C CA . GLY A 1 7 ? -12.346 5.748 1.186 1.00 0.00 55 GLY A CA 2
ATOM 1334 C C . GLY A 1 7 ? -10.998 5.662 0.500 1.00 0.00 55 GLY A C 2
ATOM 1335 O O . GLY A 1 7 ? -10.377 4.602 0.453 1.00 0.00 55 GLY A O 2
ATOM 1339 N N . LYS A 1 8 ? -10.561 6.792 -0.041 1.00 0.00 56 LYS A N 2
ATOM 1340 C CA . LYS A 1 8 ? -9.283 6.898 -0.717 1.00 0.00 56 LYS A CA 2
ATOM 1341 C C . LYS A 1 8 ? -8.243 7.475 0.239 1.00 0.00 56 LYS A C 2
ATOM 1342 O O . LYS A 1 8 ? -8.593 8.082 1.255 1.00 0.00 56 LYS A O 2
ATOM 1361 N N . VAL A 1 9 ? -6.976 7.286 -0.084 1.00 0.00 57 VAL A N 2
ATOM 1362 C CA . VAL A 1 9 ? -5.886 7.750 0.764 1.00 0.00 57 VAL A CA 2
ATOM 1363 C C . VAL A 1 9 ? -4.998 8.731 0.012 1.00 0.00 57 VAL A C 2
ATOM 1364 O O . VAL A 1 9 ? -4.642 8.490 -1.141 1.00 0.00 57 VAL A O 2
ATOM 1377 N N . LEU A 1 10 ? -4.647 9.827 0.665 1.00 0.00 58 LEU A N 2
ATOM 1378 C CA . LEU A 1 10 ? -3.763 10.818 0.079 1.00 0.00 58 LEU A CA 2
ATOM 1379 C C . LEU A 1 10 ? -2.341 10.628 0.592 1.00 0.00 58 LEU A C 2
ATOM 1380 O O . LEU A 1 10 ? -2.092 10.688 1.798 1.00 0.00 58 LEU A O 2
ATOM 1396 N N . TYR A 1 11 ? -1.413 10.391 -0.319 1.00 0.00 59 TYR A N 2
ATOM 1397 C CA . TYR A 1 11 ? -0.016 10.274 0.040 1.00 0.00 59 TYR A CA 2
ATOM 1398 C C . TYR A 1 11 ? 0.805 11.281 -0.765 1.00 0.00 59 TYR A C 2
ATOM 1399 O O . TYR A 1 11 ? 0.794 11.274 -1.998 1.00 0.00 59 TYR A O 2
ATOM 1417 N N . GLU A 1 12 ? 1.445 12.200 -0.050 1.00 0.00 60 GLU A N 2
ATOM 1418 C CA . GLU A 1 12 ? 2.348 13.195 -0.642 1.00 0.00 60 GLU A CA 2
ATOM 1419 C C . GLU A 1 12 ? 1.671 14.022 -1.743 1.00 0.00 60 GLU A C 2
ATOM 1420 O O . GLU A 1 12 ? 2.341 14.657 -2.561 1.00 0.00 60 GLU A O 2
ATOM 1432 N N . GLY A 1 13 ? 0.347 13.999 -1.768 1.00 0.00 61 GLY A N 2
ATOM 1433 C CA . GLY A 1 13 ? -0.392 14.804 -2.723 1.00 0.00 61 GLY A CA 2
ATOM 1434 C C . GLY A 1 13 ? -1.220 13.982 -3.700 1.00 0.00 61 GLY A C 2
ATOM 1435 O O . GLY A 1 13 ? -2.140 14.507 -4.328 1.00 0.00 61 GLY A O 2
ATOM 1439 N N . LYS A 1 14 ? -0.906 12.699 -3.834 1.00 0.00 62 LYS A N 2
ATOM 1440 C CA . LYS A 1 14 ? -1.652 11.830 -4.742 1.00 0.00 62 LYS A CA 2
ATOM 1441 C C . LYS A 1 14 ? -2.679 11.018 -3.966 1.00 0.00 62 LYS A C 2
ATOM 1442 O O . LYS A 1 14 ? -2.483 10.729 -2.793 1.00 0.00 62 LYS A O 2
ATOM 1461 N N . GLU A 1 15 ? -3.762 10.647 -4.624 1.00 0.00 63 GLU A N 2
ATOM 1462 C CA . GLU A 1 15 ? -4.810 9.870 -3.977 1.00 0.00 63 GLU A CA 2
ATOM 1463 C C . GLU A 1 15 ? -4.906 8.474 -4.576 1.00 0.00 63 GLU A C 2
ATOM 1464 O O . GLU A 1 15 ? -4.846 8.296 -5.795 1.00 0.00 63 GLU A O 2
ATOM 1476 N N . PHE A 1 16 ? -5.047 7.490 -3.704 1.00 0.00 64 PHE A N 2
ATOM 1477 C CA . PHE A 1 16 ? -5.156 6.099 -4.102 1.00 0.00 64 PHE A CA 2
ATOM 1478 C C . PHE A 1 16 ? -6.231 5.409 -3.278 1.00 0.00 64 PHE A C 2
ATOM 1479 O O . PHE A 1 16 ? -6.778 6.013 -2.367 1.00 0.00 64 PHE A O 2
ATOM 1496 N N . ASP A 1 17 ? -6.546 4.160 -3.604 1.00 0.00 65 ASP A N 2
ATOM 1497 C CA . ASP A 1 17 ? -7.551 3.406 -2.854 1.00 0.00 65 ASP A CA 2
ATOM 1498 C C . ASP A 1 17 ? -7.116 3.251 -1.407 1.00 0.00 65 ASP A C 2
ATOM 1499 O O . ASP A 1 17 ? -7.669 3.878 -0.508 1.00 0.00 65 ASP A O 2
ATOM 1508 N N . TYR A 1 18 ? -6.105 2.430 -1.198 1.00 0.00 66 TYR A N 2
ATOM 1509 C CA . TYR A 1 18 ? -5.548 2.220 0.124 1.00 0.00 66 TYR A CA 2
ATOM 1510 C C . TYR A 1 18 ? -4.038 2.335 0.065 1.00 0.00 66 TYR A C 2
ATOM 1511 O O . TYR A 1 18 ? -3.390 1.550 -0.615 1.00 0.00 66 TYR A O 2
ATOM 1529 N N . VAL A 1 19 ? -3.467 3.313 0.745 1.00 0.00 67 VAL A N 2
ATOM 1530 C CA . VAL A 1 19 ? -2.028 3.354 0.867 1.00 0.00 67 VAL A CA 2
ATOM 1531 C C . VAL A 1 19 ? -1.635 2.961 2.283 1.00 0.00 67 VAL A C 2
ATOM 1532 O O . VAL A 1 19 ? -2.326 3.288 3.251 1.00 0.00 67 VAL A O 2
ATOM 1545 N N . PHE A 1 20 ? -0.555 2.220 2.381 1.00 0.00 68 PHE A N 2
ATOM 1546 C CA . PHE A 1 20 ? -0.046 1.761 3.655 1.00 0.00 68 PHE A CA 2
ATOM 1547 C C . PHE A 1 20 ? 0.994 2.743 4.171 1.00 0.00 68 PHE A C 2
ATOM 1548 O O . PHE A 1 20 ? 1.644 3.437 3.394 1.00 0.00 68 PHE A O 2
ATOM 1565 N N . SER A 1 21 ? 1.136 2.813 5.471 1.00 0.00 69 SER A N 2
ATOM 1566 C CA . SER A 1 21 ? 2.100 3.706 6.073 1.00 0.00 69 SER A CA 2
ATOM 1567 C C . SER A 1 21 ? 3.334 2.920 6.483 1.00 0.00 69 SER A C 2
ATOM 1568 O O . SER A 1 21 ? 3.241 1.954 7.239 1.00 0.00 69 SER A O 2
ATOM 1576 N N . ILE A 1 22 ? 4.484 3.322 5.964 1.00 0.00 70 ILE A N 2
ATOM 1577 C CA . ILE A 1 22 ? 5.720 2.591 6.181 1.00 0.00 70 ILE A CA 2
ATOM 1578 C C . ILE A 1 22 ? 6.767 3.489 6.831 1.00 0.00 70 ILE A C 2
ATOM 1579 O O . ILE A 1 22 ? 7.220 4.467 6.237 1.00 0.00 70 ILE A O 2
ATOM 1595 N N . ASP A 1 23 ? 7.144 3.166 8.055 1.00 0.00 71 ASP A N 2
ATOM 1596 C CA . ASP A 1 23 ? 8.182 3.915 8.744 1.00 0.00 71 ASP A CA 2
ATOM 1597 C C . ASP A 1 23 ? 9.502 3.176 8.728 1.00 0.00 71 ASP A C 2
ATOM 1598 O O . ASP A 1 23 ? 9.558 1.963 8.924 1.00 0.00 71 ASP A O 2
ATOM 1607 N N . VAL A 1 24 ? 10.562 3.926 8.485 1.00 0.00 72 VAL A N 2
ATOM 1608 C CA . VAL A 1 24 ? 11.916 3.417 8.619 1.00 0.00 72 VAL A CA 2
ATOM 1609 C C . VAL A 1 24 ? 12.383 3.638 10.062 1.00 0.00 72 VAL A C 2
ATOM 1610 O O . VAL A 1 24 ? 13.496 3.278 10.433 1.00 0.00 72 VAL A O 2
ATOM 1623 N N . ASN A 1 25 ? 11.491 4.280 10.836 1.00 0.00 73 ASN A N 2
ATOM 1624 C CA . ASN A 1 25 ? 11.671 4.625 12.265 1.00 0.00 73 ASN A CA 2
ATOM 1625 C C . ASN A 1 25 ? 12.742 5.696 12.467 1.00 0.00 73 ASN A C 2
ATOM 1626 O O . ASN A 1 25 ? 12.575 6.602 13.286 1.00 0.00 73 ASN A O 2
ATOM 1637 N N . GLU A 1 26 ? 13.837 5.592 11.740 1.00 0.00 74 GLU A N 2
ATOM 1638 C CA . GLU A 1 26 ? 14.832 6.645 11.705 1.00 0.00 74 GLU A CA 2
ATOM 1639 C C . GLU A 1 26 ? 14.244 7.889 11.046 1.00 0.00 74 GLU A C 2
ATOM 1640 O O . GLU A 1 26 ? 13.489 7.781 10.081 1.00 0.00 74 GLU A O 2
ATOM 1652 N N . GLY A 1 27 ? 14.552 9.055 11.604 1.00 0.00 75 GLY A N 2
ATOM 1653 C CA . GLY A 1 27 ? 13.953 10.297 11.142 1.00 0.00 75 GLY A CA 2
ATOM 1654 C C . GLY A 1 27 ? 14.256 10.618 9.688 1.00 0.00 75 GLY A C 2
ATOM 1655 O O . GLY A 1 27 ? 15.288 11.213 9.378 1.00 0.00 75 GLY A O 2
ATOM 1659 N N . GLY A 1 28 ? 13.352 10.220 8.798 1.00 0.00 76 GLY A N 2
ATOM 1660 C CA . GLY A 1 28 ? 13.492 10.543 7.392 1.00 0.00 76 GLY A CA 2
ATOM 1661 C C . GLY A 1 28 ? 14.222 9.465 6.614 1.00 0.00 76 GLY A C 2
ATOM 1662 O O . GLY A 1 28 ? 15.321 9.058 6.995 1.00 0.00 76 GLY A O 2
ATOM 1666 N N . PRO A 1 29 ? 13.641 8.985 5.506 1.00 0.00 77 PRO A N 2
ATOM 1667 C CA . PRO A 1 29 ? 12.336 9.408 5.027 1.00 0.00 77 PRO A CA 2
ATOM 1668 C C . PRO A 1 29 ? 11.212 8.449 5.428 1.00 0.00 77 PRO A C 2
ATOM 1669 O O . PRO A 1 29 ? 11.452 7.286 5.756 1.00 0.00 77 PRO A O 2
ATOM 1680 N N . SER A 1 30 ? 9.988 8.945 5.405 1.00 0.00 78 SER A N 2
ATOM 1681 C CA . SER A 1 30 ? 8.825 8.120 5.681 1.00 0.00 78 SER A CA 2
ATOM 1682 C C . SER A 1 30 ? 8.196 7.661 4.370 1.00 0.00 78 SER A C 2
ATOM 1683 O O . SER A 1 30 ? 8.068 8.443 3.425 1.00 0.00 78 SER A O 2
ATOM 1691 N N . TYR A 1 31 ? 7.798 6.398 4.320 1.00 0.00 79 TYR A N 2
ATOM 1692 C CA . TYR A 1 31 ? 7.327 5.789 3.089 1.00 0.00 79 TYR A CA 2
ATOM 1693 C C . TYR A 1 31 ? 5.832 5.525 3.171 1.00 0.00 79 TYR A C 2
ATOM 1694 O O . TYR A 1 31 ? 5.297 5.299 4.251 1.00 0.00 79 TYR A O 2
ATOM 1712 N N . LYS A 1 32 ? 5.163 5.561 2.032 1.00 0.00 80 LYS A N 2
ATOM 1713 C CA . LYS A 1 32 ? 3.744 5.230 1.960 1.00 0.00 80 LYS A CA 2
ATOM 1714 C C . LYS A 1 32 ? 3.507 4.351 0.736 1.00 0.00 80 LYS A C 2
ATOM 1715 O O . LYS A 1 32 ? 4.042 4.631 -0.333 1.00 0.00 80 LYS A O 2
ATOM 1734 N N . LEU A 1 33 ? 2.703 3.310 0.885 1.00 0.00 81 LEU A N 2
ATOM 1735 C CA . LEU A 1 33 ? 2.515 2.323 -0.181 1.00 0.00 81 LEU A CA 2
ATOM 1736 C C . LEU A 1 33 ? 1.107 2.419 -0.767 1.00 0.00 81 LEU A C 2
ATOM 1737 O O . LEU A 1 33 ? 0.176 1.814 -0.241 1.00 0.00 81 LEU A O 2
ATOM 1753 N N . PRO A 1 34 ? 0.935 3.162 -1.863 1.00 0.00 82 PRO A N 2
ATOM 1754 C CA . PRO A 1 34 ? -0.360 3.298 -2.535 1.00 0.00 82 PRO A CA 2
ATOM 1755 C C . PRO A 1 34 ? -0.790 2.017 -3.234 1.00 0.00 82 PRO A C 2
ATOM 1756 O O . PRO A 1 34 ? 0.001 1.396 -3.939 1.00 0.00 82 PRO A O 2
ATOM 1767 N N . TYR A 1 35 ? -2.046 1.643 -3.055 1.00 0.00 83 TYR A N 2
ATOM 1768 C CA . TYR A 1 35 ? -2.581 0.437 -3.655 1.00 0.00 83 TYR A CA 2
ATOM 1769 C C . TYR A 1 35 ? -3.969 0.692 -4.219 1.00 0.00 83 TYR A C 2
ATOM 1770 O O . TYR A 1 35 ? -4.824 1.271 -3.549 1.00 0.00 83 TYR A O 2
ATOM 1788 N N . ASN A 1 36 ? -4.172 0.286 -5.461 1.00 0.00 84 ASN A N 2
ATOM 1789 C CA . ASN A 1 36 ? -5.495 0.265 -6.050 1.00 0.00 84 ASN A CA 2
ATOM 1790 C C . ASN A 1 36 ? -5.953 -1.180 -6.131 1.00 0.00 84 ASN A C 2
ATOM 1791 O O . ASN A 1 36 ? -5.218 -2.041 -6.607 1.00 0.00 84 ASN A O 2
ATOM 1802 N N . THR A 1 37 ? -7.162 -1.443 -5.664 1.00 0.00 85 THR A N 2
ATOM 1803 C CA . THR A 1 37 ? -7.625 -2.812 -5.450 1.00 0.00 85 THR A CA 2
ATOM 1804 C C . THR A 1 37 ? -7.731 -3.608 -6.752 1.00 0.00 85 THR A C 2
ATOM 1805 O O . THR A 1 37 ? -7.903 -4.828 -6.738 1.00 0.00 85 THR A O 2
ATOM 1816 N N . SER A 1 38 ? -7.628 -2.909 -7.869 1.00 0.00 86 SER A N 2
ATOM 1817 C CA . SER A 1 38 ? -7.693 -3.534 -9.181 1.00 0.00 86 SER A CA 2
ATOM 1818 C C . SER A 1 38 ? -6.386 -4.260 -9.522 1.00 0.00 86 SER A C 2
ATOM 1819 O O . SER A 1 38 ? -6.330 -5.034 -10.480 1.00 0.00 86 SER A O 2
ATOM 1827 N N . ASP A 1 39 ? -5.338 -4.008 -8.741 1.00 0.00 87 ASP A N 2
ATOM 1828 C CA . ASP A 1 39 ? -4.021 -4.575 -9.026 1.00 0.00 87 ASP A CA 2
ATOM 1829 C C . ASP A 1 39 ? -3.657 -5.653 -8.003 1.00 0.00 87 ASP A C 2
ATOM 1830 O O . ASP A 1 39 ? -4.343 -5.830 -6.993 1.00 0.00 87 ASP A O 2
ATOM 1839 N N . ASP A 1 40 ? -2.589 -6.387 -8.286 1.00 0.00 88 ASP A N 2
ATOM 1840 C CA . ASP A 1 40 ? -2.104 -7.435 -7.398 1.00 0.00 88 ASP A CA 2
ATOM 1841 C C . ASP A 1 40 ? -1.161 -6.849 -6.365 1.00 0.00 88 ASP A C 2
ATOM 1842 O O . ASP A 1 40 ? -0.416 -5.919 -6.662 1.00 0.00 88 ASP A O 2
ATOM 1851 N N . PRO A 1 41 ? -1.154 -7.398 -5.144 1.00 0.00 89 PRO A N 2
ATOM 1852 C CA . PRO A 1 41 ? -0.336 -6.872 -4.056 1.00 0.00 89 PRO A CA 2
ATOM 1853 C C . PRO A 1 41 ? 1.134 -6.971 -4.366 1.00 0.00 89 PRO A C 2
ATOM 1854 O O . PRO A 1 41 ? 1.886 -6.028 -4.153 1.00 0.00 89 PRO A O 2
ATOM 1865 N N . TRP A 1 42 ? 1.529 -8.117 -4.887 1.00 0.00 90 TRP A N 2
ATOM 1866 C CA . TRP A 1 42 ? 2.909 -8.347 -5.263 1.00 0.00 90 TRP A CA 2
ATOM 1867 C C . TRP A 1 42 ? 3.343 -7.328 -6.310 1.00 0.00 90 TRP A C 2
ATOM 1868 O O . TRP A 1 42 ? 4.454 -6.812 -6.259 1.00 0.00 90 TRP A O 2
ATOM 1889 N N . LEU A 1 43 ? 2.445 -7.009 -7.235 1.00 0.00 91 LEU A N 2
ATOM 1890 C CA . LEU A 1 43 ? 2.741 -6.032 -8.275 1.00 0.00 91 LEU A CA 2
ATOM 1891 C C . LEU A 1 43 ? 2.771 -4.613 -7.714 1.00 0.00 91 LEU A C 2
ATOM 1892 O O . LEU A 1 43 ? 3.708 -3.865 -7.966 1.00 0.00 91 LEU A O 2
ATOM 1908 N N . THR A 1 44 ? 1.759 -4.262 -6.926 1.00 0.00 92 THR A N 2
ATOM 1909 C CA . THR A 1 44 ? 1.672 -2.936 -6.318 1.00 0.00 92 THR A CA 2
ATOM 1910 C C . THR A 1 44 ? 2.861 -2.674 -5.403 1.00 0.00 92 THR A C 2
ATOM 1911 O O . THR A 1 44 ? 3.508 -1.626 -5.481 1.00 0.00 92 THR A O 2
ATOM 1922 N N . ALA A 1 45 ? 3.147 -3.642 -4.550 1.00 0.00 93 ALA A N 2
ATOM 1923 C CA . ALA A 1 45 ? 4.263 -3.563 -3.636 1.00 0.00 93 ALA A CA 2
ATOM 1924 C C . ALA A 1 45 ? 5.573 -3.441 -4.403 1.00 0.00 93 ALA A C 2
ATOM 1925 O O . ALA A 1 45 ? 6.450 -2.663 -4.035 1.00 0.00 93 ALA A O 2
ATOM 1932 N N . TYR A 1 46 ? 5.685 -4.207 -5.482 1.00 0.00 94 TYR A N 2
ATOM 1933 C CA . TYR A 1 46 ? 6.875 -4.198 -6.319 1.00 0.00 94 TYR A CA 2
ATOM 1934 C C . TYR A 1 46 ? 7.036 -2.829 -6.974 1.00 0.00 94 TYR A C 2
ATOM 1935 O O . TYR A 1 46 ? 8.136 -2.282 -7.035 1.00 0.00 94 TYR A O 2
ATOM 1953 N N . ASN A 1 47 ? 5.920 -2.276 -7.438 1.00 0.00 95 ASN A N 2
ATOM 1954 C CA . ASN A 1 47 ? 5.906 -0.952 -8.059 1.00 0.00 95 ASN A CA 2
ATOM 1955 C C . ASN A 1 47 ? 6.447 0.110 -7.112 1.00 0.00 95 ASN A C 2
ATOM 1956 O O . ASN A 1 47 ? 7.289 0.916 -7.501 1.00 0.00 95 ASN A O 2
ATOM 1967 N N . PHE A 1 48 ? 5.971 0.099 -5.867 1.00 0.00 96 PHE A N 2
ATOM 1968 C CA . PHE A 1 48 ? 6.437 1.050 -4.862 1.00 0.00 96 PHE A CA 2
ATOM 1969 C C . PHE A 1 48 ? 7.883 0.769 -4.486 1.00 0.00 96 PHE A C 2
ATOM 1970 O O . PHE A 1 48 ? 8.682 1.694 -4.324 1.00 0.00 96 PHE A O 2
ATOM 1987 N N . LEU A 1 49 ? 8.215 -0.505 -4.363 1.00 0.00 97 LEU A N 2
ATOM 1988 C CA . LEU A 1 49 ? 9.565 -0.913 -4.017 1.00 0.00 97 LEU A CA 2
ATOM 1989 C C . LEU A 1 49 ? 10.560 -0.383 -5.042 1.00 0.00 97 LEU A C 2
ATOM 1990 O O . LEU A 1 49 ? 11.592 0.170 -4.683 1.00 0.00 97 LEU A O 2
ATOM 2006 N N . GLN A 1 50 ? 10.234 -0.535 -6.314 1.00 0.00 98 GLN A N 2
ATOM 2007 C CA . GLN A 1 50 ? 11.073 -0.004 -7.382 1.00 0.00 98 GLN A CA 2
ATOM 2008 C C . GLN A 1 50 ? 11.012 1.521 -7.417 1.00 0.00 98 GLN A C 2
ATOM 2009 O O . GLN A 1 50 ? 12.018 2.186 -7.663 1.00 0.00 98 GLN A O 2
ATOM 2023 N N . LYS A 1 51 ? 9.828 2.061 -7.159 1.00 0.00 99 LYS A N 2
ATOM 2024 C CA . LYS A 1 51 ? 9.595 3.500 -7.223 1.00 0.00 99 LYS A CA 2
ATOM 2025 C C . LYS A 1 51 ? 10.444 4.246 -6.199 1.00 0.00 99 LYS A C 2
ATOM 2026 O O . LYS A 1 51 ? 11.068 5.262 -6.514 1.00 0.00 99 LYS A O 2
ATOM 2045 N N . ASN A 1 52 ? 10.478 3.734 -4.981 1.00 0.00 100 ASN A N 2
ATOM 2046 C CA . ASN A 1 52 ? 11.171 4.412 -3.898 1.00 0.00 100 ASN A CA 2
ATOM 2047 C C . ASN A 1 52 ? 12.560 3.819 -3.710 1.00 0.00 100 ASN A C 2
ATOM 2048 O O . ASN A 1 52 ? 13.359 4.295 -2.901 1.00 0.00 100 ASN A O 2
ATOM 2059 N N . ASP A 1 53 ? 12.812 2.761 -4.474 1.00 0.00 101 ASP A N 2
ATOM 2060 C CA . ASP A 1 53 ? 14.063 2.008 -4.428 1.00 0.00 101 ASP A CA 2
ATOM 2061 C C . ASP A 1 53 ? 14.257 1.358 -3.061 1.00 0.00 101 ASP A C 2
ATOM 2062 O O . ASP A 1 53 ? 15.267 1.555 -2.390 1.00 0.00 101 ASP A O 2
ATOM 2071 N N . LEU A 1 54 ? 13.266 0.590 -2.644 1.00 0.00 102 LEU A N 2
ATOM 2072 C CA . LEU A 1 54 ? 13.367 -0.175 -1.415 1.00 0.00 102 LEU A CA 2
ATOM 2073 C C . LEU A 1 54 ? 14.005 -1.526 -1.712 1.00 0.00 102 LEU A C 2
ATOM 2074 O O . LEU A 1 54 ? 14.287 -1.849 -2.867 1.00 0.00 102 LEU A O 2
ATOM 2090 N N . ASN A 1 55 ? 14.226 -2.308 -0.673 1.00 0.00 103 ASN A N 2
ATOM 2091 C CA . ASN A 1 55 ? 14.824 -3.624 -0.823 1.00 0.00 103 ASN A CA 2
ATOM 2092 C C . ASN A 1 55 ? 13.736 -4.649 -1.119 1.00 0.00 103 ASN A C 2
ATOM 2093 O O . ASN A 1 55 ? 12.657 -4.596 -0.533 1.00 0.00 103 ASN A O 2
ATOM 2104 N N . PRO A 1 56 ? 14.015 -5.597 -2.036 1.00 0.00 104 PRO A N 2
ATOM 2105 C CA . PRO A 1 56 ? 13.056 -6.636 -2.454 1.00 0.00 104 PRO A CA 2
ATOM 2106 C C . PRO A 1 56 ? 12.553 -7.485 -1.290 1.00 0.00 104 PRO A C 2
ATOM 2107 O O . PRO A 1 56 ? 11.562 -8.204 -1.418 1.00 0.00 104 PRO A O 2
ATOM 2118 N N . MET A 1 57 ? 13.234 -7.388 -0.154 1.00 0.00 105 MET A N 2
ATOM 2119 C CA . MET A 1 57 ? 12.833 -8.096 1.055 1.00 0.00 105 MET A CA 2
ATOM 2120 C C . MET A 1 57 ? 11.562 -7.479 1.641 1.00 0.00 105 MET A C 2
ATOM 2121 O O . MET A 1 57 ? 10.840 -8.118 2.405 1.00 0.00 105 MET A O 2
ATOM 2135 N N . PHE A 1 58 ? 11.276 -6.238 1.258 1.00 0.00 106 PHE A N 2
ATOM 2136 C CA . PHE A 1 58 ? 10.129 -5.525 1.799 1.00 0.00 106 PHE A CA 2
ATOM 2137 C C . PHE A 1 58 ? 8.874 -5.894 1.031 1.00 0.00 106 PHE A C 2
ATOM 2138 O O . PHE A 1 58 ? 7.763 -5.721 1.527 1.00 0.00 106 PHE A O 2
ATOM 2155 N N . LEU A 1 59 ? 9.078 -6.436 -0.165 1.00 0.00 107 LEU A N 2
ATOM 2156 C CA . LEU A 1 59 ? 7.996 -6.749 -1.092 1.00 0.00 107 LEU A CA 2
ATOM 2157 C C . LEU A 1 59 ? 6.937 -7.638 -0.452 1.00 0.00 107 LEU A C 2
ATOM 2158 O O . LEU A 1 59 ? 5.744 -7.370 -0.577 1.00 0.00 107 LEU A O 2
ATOM 2174 N N . ASP A 1 60 ? 7.366 -8.679 0.243 1.00 0.00 108 ASP A N 2
ATOM 2175 C CA . ASP A 1 60 ? 6.423 -9.588 0.881 1.00 0.00 108 ASP A CA 2
ATOM 2176 C C . ASP A 1 60 ? 5.655 -8.864 1.980 1.00 0.00 108 ASP A C 2
ATOM 2177 O O . ASP A 1 60 ? 4.444 -8.988 2.079 1.00 0.00 108 ASP A O 2
ATOM 2186 N N . GLN A 1 61 ? 6.364 -8.064 2.768 1.00 0.00 109 GLN A N 2
ATOM 2187 C CA . GLN A 1 61 ? 5.764 -7.339 3.879 1.00 0.00 109 GLN A CA 2
ATOM 2188 C C . GLN A 1 61 ? 4.662 -6.394 3.399 1.00 0.00 109 GLN A C 2
ATOM 2189 O O . GLN A 1 61 ? 3.549 -6.402 3.931 1.00 0.00 109 GLN A O 2
ATOM 2203 N N . VAL A 1 62 ? 4.961 -5.605 2.378 1.00 0.00 110 VAL A N 2
ATOM 2204 C CA . VAL A 1 62 ? 3.989 -4.669 1.842 1.00 0.00 110 VAL A CA 2
ATOM 2205 C C . VAL A 1 62 ? 2.855 -5.396 1.126 1.00 0.00 110 VAL A C 2
ATOM 2206 O O . VAL A 1 62 ? 1.683 -5.091 1.341 1.00 0.00 110 VAL A O 2
ATOM 2219 N N . ALA A 1 63 ? 3.204 -6.378 0.300 1.00 0.00 111 ALA A N 2
ATOM 2220 C CA . ALA A 1 63 ? 2.212 -7.129 -0.465 1.00 0.00 111 ALA A CA 2
ATOM 2221 C C . ALA A 1 63 ? 1.272 -7.907 0.447 1.00 0.00 111 ALA A C 2
ATOM 2222 O O . ALA A 1 63 ? 0.093 -8.030 0.152 1.00 0.00 111 ALA A O 2
ATOM 2229 N N . LYS A 1 64 ? 1.790 -8.445 1.542 1.00 0.00 112 LYS A N 2
ATOM 2230 C CA . LYS A 1 64 ? 0.964 -9.200 2.477 1.00 0.00 112 LYS A CA 2
ATOM 2231 C C . LYS A 1 64 ? -0.046 -8.304 3.174 1.00 0.00 112 LYS A C 2
ATOM 2232 O O . LYS A 1 64 ? -1.179 -8.721 3.427 1.00 0.00 112 LYS A O 2
ATOM 2251 N N . PHE A 1 65 ? 0.355 -7.077 3.479 1.00 0.00 113 PHE A N 2
ATOM 2252 C CA . PHE A 1 65 ? -0.574 -6.110 4.046 1.00 0.00 113 PHE A CA 2
ATOM 2253 C C . PHE A 1 65 ? -1.642 -5.770 3.008 1.00 0.00 113 PHE A C 2
ATOM 2254 O O . PHE A 1 65 ? -2.837 -5.716 3.319 1.00 0.00 113 PHE A O 2
ATOM 2271 N N . ILE A 1 66 ? -1.200 -5.570 1.768 1.00 0.00 114 ILE A N 2
ATOM 2272 C CA . ILE A 1 66 ? -2.098 -5.335 0.648 1.00 0.00 114 ILE A CA 2
ATOM 2273 C C . ILE A 1 66 ? -3.087 -6.486 0.497 1.00 0.00 114 ILE A C 2
ATOM 2274 O O . ILE A 1 66 ? -4.289 -6.272 0.333 1.00 0.00 114 ILE A O 2
ATOM 2290 N N . ILE A 1 67 ? -2.563 -7.707 0.561 1.00 0.00 115 ILE A N 2
ATOM 2291 C CA . ILE A 1 67 ? -3.380 -8.897 0.416 1.00 0.00 115 ILE A CA 2
ATOM 2292 C C . ILE A 1 67 ? -4.443 -8.940 1.489 1.00 0.00 115 ILE A C 2
ATOM 2293 O O . ILE A 1 67 ? -5.606 -9.139 1.194 1.00 0.00 115 ILE A O 2
ATOM 2309 N N . ASP A 1 68 ? -4.032 -8.731 2.729 1.00 0.00 116 ASP A N 2
ATOM 2310 C CA . ASP A 1 68 ? -4.934 -8.837 3.868 1.00 0.00 116 ASP A CA 2
ATOM 2311 C C . ASP A 1 68 ? -6.149 -7.926 3.696 1.00 0.00 116 ASP A C 2
ATOM 2312 O O . ASP A 1 68 ? -7.266 -8.279 4.100 1.00 0.00 116 ASP A O 2
ATOM 2321 N N . ASN A 1 69 ? -5.924 -6.760 3.088 1.00 0.00 117 ASN A N 2
ATOM 2322 C CA . ASN A 1 69 ? -6.993 -5.796 2.818 1.00 0.00 117 ASN A CA 2
ATOM 2323 C C . ASN A 1 69 ? -8.062 -6.373 1.882 1.00 0.00 117 ASN A C 2
ATOM 2324 O O . ASN A 1 69 ? -9.257 -6.263 2.157 1.00 0.00 117 ASN A O 2
ATOM 2335 N N . THR A 1 70 ? -7.633 -7.006 0.793 1.00 0.00 118 THR A N 2
ATOM 2336 C CA . THR A 1 70 ? -8.567 -7.568 -0.179 1.00 0.00 118 THR A CA 2
ATOM 2337 C C . THR A 1 70 ? -8.985 -8.978 0.221 1.00 0.00 118 THR A C 2
ATOM 2338 O O . THR A 1 70 ? -10.075 -9.440 -0.125 1.00 0.00 118 THR A O 2
ATOM 2349 N N . LYS A 1 71 ? -8.087 -9.650 0.930 1.00 0.00 119 LYS A N 2
ATOM 2350 C CA . LYS A 1 71 ? -8.348 -10.947 1.542 1.00 0.00 119 LYS A CA 2
ATOM 2351 C C . LYS A 1 71 ? -9.665 -10.913 2.317 1.00 0.00 119 LYS A C 2
ATOM 2352 O O . LYS A 1 71 ? -10.646 -11.551 1.929 1.00 0.00 119 LYS A O 2
ATOM 2371 N N . GLY A 1 72 ? -9.671 -10.176 3.417 1.00 0.00 120 GLY A N 2
ATOM 2372 C CA . GLY A 1 72 ? -10.905 -9.924 4.131 1.00 0.00 120 GLY A CA 2
ATOM 2373 C C . GLY A 1 72 ? -10.697 -9.704 5.607 1.00 0.00 120 GLY A C 2
ATOM 2374 O O . GLY A 1 72 ? -11.512 -9.068 6.266 1.00 0.00 120 GLY A O 2
ATOM 2378 N N . GLN A 1 73 ? -9.585 -10.193 6.111 1.00 0.00 121 GLN A N 2
ATOM 2379 C CA . GLN A 1 73 ? -9.306 -10.154 7.544 1.00 0.00 121 GLN A CA 2
ATOM 2380 C C . GLN A 1 73 ? -8.943 -8.748 8.018 1.00 0.00 121 GLN A C 2
ATOM 2381 O O . GLN A 1 73 ? -8.993 -8.458 9.211 1.00 0.00 121 GLN A O 2
ATOM 2395 N N . MET A 1 74 ? -8.569 -7.885 7.082 1.00 0.00 122 MET A N 2
ATOM 2396 C CA . MET A 1 74 ? -8.287 -6.485 7.394 1.00 0.00 122 MET A CA 2
ATOM 2397 C C . MET A 1 74 ? -9.570 -5.661 7.446 1.00 0.00 122 MET A C 2
ATOM 2398 O O . MET A 1 74 ? -9.767 -4.845 8.346 1.00 0.00 122 MET A O 2
ATOM 2412 N N . LEU A 1 75 ? -10.437 -5.887 6.471 1.00 0.00 123 LEU A N 2
ATOM 2413 C CA . LEU A 1 75 ? -11.623 -5.062 6.285 1.00 0.00 123 LEU A CA 2
ATOM 2414 C C . LEU A 1 75 ? -12.788 -5.594 7.110 1.00 0.00 123 LEU A C 2
ATOM 2415 O O . LEU A 1 75 ? -13.553 -4.832 7.703 1.00 0.00 123 LEU A O 2
ATOM 2431 N N . GLY A 1 76 ? -12.911 -6.908 7.141 1.00 0.00 124 GLY A N 2
ATOM 2432 C CA . GLY A 1 76 ? -13.977 -7.540 7.893 1.00 0.00 124 GLY A CA 2
ATOM 2433 C C . GLY A 1 76 ? -14.849 -8.399 7.006 1.00 0.00 124 GLY A C 2
ATOM 2434 O O . GLY A 1 76 ? -16.074 -8.398 7.131 1.00 0.00 124 GLY A O 2
ATOM 2438 N N . LEU A 1 77 ? -14.213 -9.136 6.110 1.00 0.00 125 LEU A N 2
ATOM 2439 C CA . LEU A 1 77 ? -14.919 -9.943 5.131 1.00 0.00 125 LEU A CA 2
ATOM 2440 C C . LEU A 1 77 ? -14.421 -11.380 5.160 1.00 0.00 125 LEU A C 2
ATOM 2441 O O . LEU A 1 77 ? -13.460 -11.704 5.861 1.00 0.00 125 LEU A O 2
ATOM 2457 N N . GLY A 1 78 ? -15.075 -12.227 4.386 1.00 0.00 126 GLY A N 2
ATOM 2458 C CA . GLY A 1 78 ? -14.696 -13.621 4.297 1.00 0.00 126 GLY A CA 2
ATOM 2459 C C . GLY A 1 78 ? -15.759 -14.432 3.590 1.00 0.00 126 GLY A C 2
ATOM 2460 O O . GLY A 1 78 ? -16.282 -15.404 4.136 1.00 0.00 126 GLY A O 2
ATOM 2464 N N . ASN A 1 79 ? -16.083 -14.023 2.372 1.00 0.00 127 ASN A N 2
ATOM 2465 C CA . ASN A 1 79 ? -17.159 -14.648 1.614 1.00 0.00 127 ASN A CA 2
ATOM 2466 C C . ASN A 1 79 ? -16.607 -15.693 0.656 1.00 0.00 127 ASN A C 2
ATOM 2467 O O . ASN A 1 79 ? -15.562 -15.487 0.037 1.00 0.00 127 ASN A O 2
ATOM 2478 N N . PRO A 1 80 ? -17.299 -16.835 0.537 1.00 0.00 128 PRO A N 2
ATOM 2479 C CA . PRO A 1 80 ? -16.926 -17.891 -0.407 1.00 0.00 128 PRO A CA 2
ATOM 2480 C C . PRO A 1 80 ? -17.065 -17.424 -1.852 1.00 0.00 128 PRO A C 2
ATOM 2481 O O . PRO A 1 80 ? -18.210 -17.280 -2.323 1.00 0.00 128 PRO A O 2
ATOM 2493 N N . ALA A 1 1 ? -20.312 4.966 1.150 1.00 0.00 49 ALA A N 3
ATOM 2494 C CA . ALA A 1 1 ? -21.250 4.082 1.880 1.00 0.00 49 ALA A CA 3
ATOM 2495 C C . ALA A 1 1 ? -20.676 2.677 1.995 1.00 0.00 49 ALA A C 3
ATOM 2496 O O . ALA A 1 1 ? -19.685 2.361 1.336 1.00 0.00 49 ALA A O 3
ATOM 2505 N N . ASN A 1 2 ? -21.321 1.849 2.822 1.00 0.00 50 ASN A N 3
ATOM 2506 C CA . ASN A 1 2 ? -20.861 0.488 3.113 1.00 0.00 50 ASN A CA 3
ATOM 2507 C C . ASN A 1 2 ? -19.561 0.522 3.908 1.00 0.00 50 ASN A C 3
ATOM 2508 O O . ASN A 1 2 ? -18.483 0.717 3.343 1.00 0.00 50 ASN A O 3
ATOM 2519 N N . GLN A 1 3 ? -19.682 0.331 5.221 1.00 0.00 51 GLN A N 3
ATOM 2520 C CA . GLN A 1 3 ? -18.540 0.368 6.133 1.00 0.00 51 GLN A CA 3
ATOM 2521 C C . GLN A 1 3 ? -17.982 1.798 6.215 1.00 0.00 51 GLN A C 3
ATOM 2522 O O . GLN A 1 3 ? -18.668 2.757 5.852 1.00 0.00 51 GLN A O 3
ATOM 2536 N N . GLN A 1 4 ? -16.756 1.954 6.698 1.00 0.00 52 GLN A N 3
ATOM 2537 C CA . GLN A 1 4 ? -16.192 3.280 6.912 1.00 0.00 52 GLN A CA 3
ATOM 2538 C C . GLN A 1 4 ? -15.475 3.796 5.667 1.00 0.00 52 GLN A C 3
ATOM 2539 O O . GLN A 1 4 ? -14.250 3.701 5.551 1.00 0.00 52 GLN A O 3
ATOM 2553 N N . THR A 1 5 ? -16.248 4.326 4.734 1.00 0.00 53 THR A N 3
ATOM 2554 C CA . THR A 1 5 ? -15.695 4.970 3.555 1.00 0.00 53 THR A CA 3
ATOM 2555 C C . THR A 1 5 ? -15.523 6.467 3.810 1.00 0.00 53 THR A C 3
ATOM 2556 O O . THR A 1 5 ? -16.435 7.258 3.564 1.00 0.00 53 THR A O 3
ATOM 2567 N N . SER A 1 6 ? -14.357 6.851 4.313 1.00 0.00 54 SER A N 3
ATOM 2568 C CA . SER A 1 6 ? -14.114 8.233 4.697 1.00 0.00 54 SER A CA 3
ATOM 2569 C C . SER A 1 6 ? -13.252 8.936 3.648 1.00 0.00 54 SER A C 3
ATOM 2570 O O . SER A 1 6 ? -12.536 9.897 3.946 1.00 0.00 54 SER A O 3
ATOM 2578 N N . GLY A 1 7 ? -13.331 8.458 2.415 1.00 0.00 55 GLY A N 3
ATOM 2579 C CA . GLY A 1 7 ? -12.559 9.042 1.341 1.00 0.00 55 GLY A CA 3
ATOM 2580 C C . GLY A 1 7 ? -11.308 8.241 1.053 1.00 0.00 55 GLY A C 3
ATOM 2581 O O . GLY A 1 7 ? -10.952 7.339 1.813 1.00 0.00 55 GLY A O 3
ATOM 2585 N N . LYS A 1 8 ? -10.647 8.562 -0.044 1.00 0.00 56 LYS A N 3
ATOM 2586 C CA . LYS A 1 8 ? -9.425 7.878 -0.428 1.00 0.00 56 LYS A CA 3
ATOM 2587 C C . LYS A 1 8 ? -8.219 8.415 0.334 1.00 0.00 56 LYS A C 3
ATOM 2588 O O . LYS A 1 8 ? -8.324 9.391 1.080 1.00 0.00 56 LYS A O 3
ATOM 2607 N N . VAL A 1 9 ? -7.079 7.768 0.155 1.00 0.00 57 VAL A N 3
ATOM 2608 C CA . VAL A 1 9 ? -5.877 8.124 0.896 1.00 0.00 57 VAL A CA 3
ATOM 2609 C C . VAL A 1 9 ? -5.010 9.072 0.087 1.00 0.00 57 VAL A C 3
ATOM 2610 O O . VAL A 1 9 ? -4.570 8.735 -1.012 1.00 0.00 57 VAL A O 3
ATOM 2623 N N . LEU A 1 10 ? -4.765 10.250 0.638 1.00 0.00 58 LEU A N 3
ATOM 2624 C CA . LEU A 1 10 ? -3.958 11.253 -0.033 1.00 0.00 58 LEU A CA 3
ATOM 2625 C C . LEU A 1 10 ? -2.500 11.135 0.394 1.00 0.00 58 LEU A C 3
ATOM 2626 O O . LEU A 1 10 ? -2.159 11.389 1.550 1.00 0.00 58 LEU A O 3
ATOM 2642 N N . TYR A 1 11 ? -1.646 10.744 -0.538 1.00 0.00 59 TYR A N 3
ATOM 2643 C CA . TYR A 1 11 ? -0.222 10.653 -0.273 1.00 0.00 59 TYR A CA 3
ATOM 2644 C C . TYR A 1 11 ? 0.510 11.723 -1.086 1.00 0.00 59 TYR A C 3
ATOM 2645 O O . TYR A 1 11 ? 0.431 11.745 -2.316 1.00 0.00 59 TYR A O 3
ATOM 2663 N N . GLU A 1 12 ? 1.157 12.648 -0.384 1.00 0.00 60 GLU A N 3
ATOM 2664 C CA . GLU A 1 12 ? 1.989 13.696 -0.995 1.00 0.00 60 GLU A CA 3
ATOM 2665 C C . GLU A 1 12 ? 1.215 14.622 -1.951 1.00 0.00 60 GLU A C 3
ATOM 2666 O O . GLU A 1 12 ? 1.758 15.622 -2.419 1.00 0.00 60 GLU A O 3
ATOM 2678 N N . GLY A 1 13 ? -0.042 14.301 -2.238 1.00 0.00 61 GLY A N 3
ATOM 2679 C CA . GLY A 1 13 ? -0.830 15.127 -3.131 1.00 0.00 61 GLY A CA 3
ATOM 2680 C C . GLY A 1 13 ? -1.696 14.324 -4.090 1.00 0.00 61 GLY A C 3
ATOM 2681 O O . GLY A 1 13 ? -2.506 14.897 -4.814 1.00 0.00 61 GLY A O 3
ATOM 2685 N N . LYS A 1 14 ? -1.527 13.005 -4.112 1.00 0.00 62 LYS A N 3
ATOM 2686 C CA . LYS A 1 14 ? -2.368 12.154 -4.954 1.00 0.00 62 LYS A CA 3
ATOM 2687 C C . LYS A 1 14 ? -3.224 11.247 -4.083 1.00 0.00 62 LYS A C 3
ATOM 2688 O O . LYS A 1 14 ? -2.822 10.878 -2.985 1.00 0.00 62 LYS A O 3
ATOM 2707 N N . GLU A 1 15 ? -4.393 10.887 -4.575 1.00 0.00 63 GLU A N 3
ATOM 2708 C CA . GLU A 1 15 ? -5.292 10.012 -3.836 1.00 0.00 63 GLU A CA 3
ATOM 2709 C C . GLU A 1 15 ? -5.285 8.603 -4.408 1.00 0.00 63 GLU A C 3
ATOM 2710 O O . GLU A 1 15 ? -5.429 8.402 -5.615 1.00 0.00 63 GLU A O 3
ATOM 2722 N N . PHE A 1 16 ? -5.118 7.636 -3.527 1.00 0.00 64 PHE A N 3
ATOM 2723 C CA . PHE A 1 16 ? -5.185 6.233 -3.893 1.00 0.00 64 PHE A CA 3
ATOM 2724 C C . PHE A 1 16 ? -6.214 5.528 -3.026 1.00 0.00 64 PHE A C 3
ATOM 2725 O O . PHE A 1 16 ? -6.681 6.103 -2.045 1.00 0.00 64 PHE A O 3
ATOM 27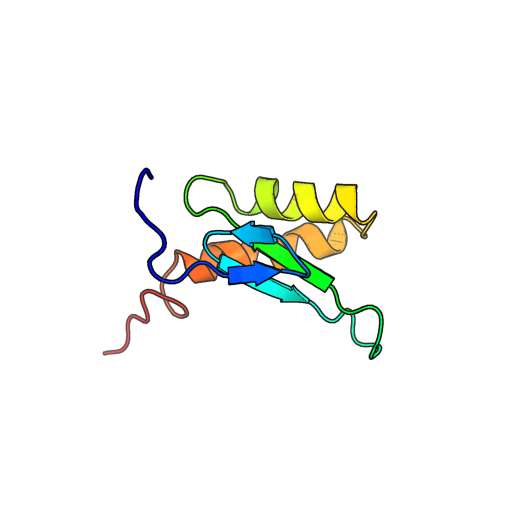42 N N . ASP A 1 17 ? -6.557 4.289 -3.370 1.00 0.00 65 ASP A N 3
ATOM 2743 C CA . ASP A 1 17 ? -7.570 3.548 -2.619 1.00 0.00 65 ASP A CA 3
ATOM 2744 C C . ASP A 1 17 ? -7.146 3.402 -1.170 1.00 0.00 65 ASP A C 3
ATOM 2745 O O . ASP A 1 17 ? -7.799 3.914 -0.261 1.00 0.00 65 ASP A O 3
ATOM 2754 N N . TYR A 1 18 ? -6.041 2.707 -0.971 1.00 0.00 66 TYR A N 3
ATOM 2755 C CA . TYR A 1 18 ? -5.475 2.512 0.352 1.00 0.00 66 TYR A CA 3
ATOM 2756 C C . TYR A 1 18 ? -3.964 2.580 0.271 1.00 0.00 66 TYR A C 3
ATOM 2757 O O . TYR A 1 18 ? -3.350 1.757 -0.394 1.00 0.00 66 TYR A O 3
ATOM 2775 N N . VAL A 1 19 ? -3.352 3.556 0.919 1.00 0.00 67 VAL A N 3
ATOM 2776 C CA . VAL A 1 19 ? -1.907 3.576 0.981 1.00 0.00 67 VAL A CA 3
ATOM 2777 C C . VAL A 1 19 ? -1.453 3.206 2.383 1.00 0.00 67 VAL A C 3
ATOM 2778 O O . VAL A 1 19 ? -2.090 3.563 3.378 1.00 0.00 67 VAL A O 3
ATOM 2791 N N . PHE A 1 20 ? -0.372 2.465 2.447 1.00 0.00 68 PHE A N 3
ATOM 2792 C CA . PHE A 1 20 ? 0.185 2.021 3.705 1.00 0.00 68 PHE A CA 3
ATOM 2793 C C . PHE A 1 20 ? 1.306 2.964 4.113 1.00 0.00 68 PHE A C 3
ATOM 2794 O O . PHE A 1 20 ? 1.875 3.655 3.274 1.00 0.00 68 PHE A O 3
ATOM 2811 N N . SER A 1 21 ? 1.602 3.022 5.392 1.00 0.00 69 SER A N 3
ATOM 2812 C CA . SER A 1 21 ? 2.703 3.832 5.862 1.00 0.00 69 SER A CA 3
ATOM 2813 C C . SER A 1 21 ? 3.944 2.965 6.006 1.00 0.00 69 SER A C 3
ATOM 2814 O O . SER A 1 21 ? 3.962 1.996 6.760 1.00 0.00 69 SER A O 3
ATOM 2822 N N . ILE A 1 22 ? 4.968 3.322 5.256 1.00 0.00 70 ILE A N 3
ATOM 2823 C CA . ILE A 1 22 ? 6.192 2.553 5.187 1.00 0.00 70 ILE A CA 3
ATOM 2824 C C . ILE A 1 22 ? 7.294 3.214 5.991 1.00 0.00 70 ILE A C 3
ATOM 2825 O O . ILE A 1 22 ? 7.728 4.329 5.689 1.00 0.00 70 ILE A O 3
ATOM 2841 N N . ASP A 1 23 ? 7.720 2.538 7.026 1.00 0.00 71 ASP A N 3
ATOM 2842 C CA . ASP A 1 23 ? 8.838 3.001 7.832 1.00 0.00 71 ASP A CA 3
ATOM 2843 C C . ASP A 1 23 ? 10.086 2.186 7.523 1.00 0.00 71 ASP A C 3
ATOM 2844 O O . ASP A 1 23 ? 10.106 0.969 7.696 1.00 0.00 71 ASP A O 3
ATOM 2853 N N . VAL A 1 24 ? 11.122 2.854 7.040 1.00 0.00 72 VAL A N 3
ATOM 2854 C CA . VAL A 1 24 ? 12.364 2.177 6.688 1.00 0.00 72 VAL A CA 3
ATOM 2855 C C . VAL A 1 24 ? 13.450 2.452 7.723 1.00 0.00 72 VAL A C 3
ATOM 2856 O O . VAL A 1 24 ? 14.201 1.557 8.115 1.00 0.00 72 VAL A O 3
ATOM 2869 N N . ASN A 1 25 ? 13.511 3.691 8.179 1.00 0.00 73 ASN A N 3
ATOM 2870 C CA . ASN A 1 25 ? 14.531 4.103 9.131 1.00 0.00 73 ASN A CA 3
ATOM 2871 C C . ASN A 1 25 ? 13.873 4.589 10.414 1.00 0.00 73 ASN A C 3
ATOM 2872 O O . ASN A 1 25 ? 12.677 4.888 10.430 1.00 0.00 73 ASN A O 3
ATOM 2883 N N . GLU A 1 26 ? 14.653 4.648 11.484 1.00 0.00 74 GLU A N 3
ATOM 2884 C CA . GLU A 1 26 ? 14.166 5.105 12.776 1.00 0.00 74 GLU A CA 3
ATOM 2885 C C . GLU A 1 26 ? 13.743 6.567 12.711 1.00 0.00 74 GLU A C 3
ATOM 2886 O O . GLU A 1 26 ? 14.523 7.432 12.309 1.00 0.00 74 GLU A O 3
ATOM 2898 N N . GLY A 1 27 ? 12.506 6.832 13.097 1.00 0.00 75 GLY A N 3
ATOM 2899 C CA . GLY A 1 27 ? 11.993 8.188 13.096 1.00 0.00 75 GLY A CA 3
ATOM 2900 C C . GLY A 1 27 ? 11.504 8.620 11.725 1.00 0.00 75 GLY A C 3
ATOM 2901 O O . GLY A 1 27 ? 10.331 8.959 11.553 1.00 0.00 75 GLY A O 3
ATOM 2905 N N . GLY A 1 28 ? 12.402 8.598 10.750 1.00 0.00 76 GLY A N 3
ATOM 2906 C CA . GLY A 1 28 ? 12.058 9.004 9.404 1.00 0.00 76 GLY A CA 3
ATOM 2907 C C . GLY A 1 28 ? 13.145 8.641 8.410 1.00 0.00 76 GLY A C 3
ATOM 2908 O O . GLY A 1 28 ? 14.168 8.081 8.798 1.00 0.00 76 GLY A O 3
ATOM 2912 N N . PRO A 1 29 ? 12.960 8.947 7.116 1.00 0.00 77 PRO A N 3
ATOM 2913 C CA . PRO A 1 29 ? 11.757 9.612 6.608 1.00 0.00 77 PRO A CA 3
ATOM 2914 C C . PRO A 1 29 ? 10.579 8.651 6.460 1.00 0.00 77 PRO A C 3
ATOM 2915 O O . PRO A 1 29 ? 10.751 7.430 6.476 1.00 0.00 77 PRO A O 3
ATOM 2926 N N . SER A 1 30 ? 9.389 9.207 6.318 1.00 0.00 78 SER A N 3
ATOM 2927 C CA . SER A 1 30 ? 8.188 8.406 6.186 1.00 0.00 78 SER A CA 3
ATOM 2928 C C . SER A 1 30 ? 7.854 8.199 4.714 1.00 0.00 78 SER A C 3
ATOM 2929 O O . SER A 1 30 ? 7.660 9.159 3.966 1.00 0.00 78 SER A O 3
ATOM 2937 N N . TYR A 1 31 ? 7.805 6.944 4.306 1.00 0.00 79 TYR A N 3
ATOM 2938 C CA . TYR A 1 31 ? 7.430 6.583 2.950 1.00 0.00 79 TYR A CA 3
ATOM 2939 C C . TYR A 1 31 ? 6.024 6.019 2.968 1.00 0.00 79 TYR A C 3
ATOM 2940 O O . TYR A 1 31 ? 5.553 5.609 4.015 1.00 0.00 79 TYR A O 3
ATOM 2958 N N . LYS A 1 32 ? 5.342 6.013 1.835 1.00 0.00 80 LYS A N 3
ATOM 2959 C CA . LYS A 1 32 ? 3.973 5.505 1.786 1.00 0.00 80 LYS A CA 3
ATOM 2960 C C . LYS A 1 32 ? 3.801 4.561 0.604 1.00 0.00 80 LYS A C 3
ATOM 2961 O O . LYS A 1 32 ? 4.427 4.743 -0.437 1.00 0.00 80 LYS A O 3
ATOM 2980 N N . LEU A 1 33 ? 2.947 3.566 0.778 1.00 0.00 81 LEU A N 3
ATOM 2981 C CA . LEU A 1 33 ? 2.731 2.532 -0.227 1.00 0.00 81 LEU A CA 3
ATOM 2982 C C . LEU A 1 33 ? 1.305 2.630 -0.763 1.00 0.00 81 LEU A C 3
ATOM 2983 O O . LEU A 1 33 ? 0.386 2.043 -0.195 1.00 0.00 81 LEU A O 3
ATOM 2999 N N . PRO A 1 34 ? 1.096 3.390 -1.842 1.00 0.00 82 PRO A N 3
ATOM 3000 C CA . PRO A 1 34 ? -0.217 3.516 -2.485 1.00 0.00 82 PRO A CA 3
ATOM 3001 C C . PRO A 1 34 ? -0.686 2.210 -3.107 1.00 0.00 82 PRO A C 3
ATOM 3002 O O . PRO A 1 34 ? 0.085 1.524 -3.773 1.00 0.00 82 PRO A O 3
ATOM 3013 N N . TYR A 1 35 ? -1.951 1.887 -2.901 1.00 0.00 83 TYR A N 3
ATOM 3014 C CA . TYR A 1 35 ? -2.531 0.673 -3.433 1.00 0.00 83 TYR A CA 3
ATOM 3015 C C . TYR A 1 35 ? -3.927 0.949 -3.965 1.00 0.00 83 TYR A C 3
ATOM 3016 O O . TYR A 1 35 ? -4.753 1.552 -3.277 1.00 0.00 83 TYR A O 3
ATOM 3034 N N . ASN A 1 36 ? -4.173 0.542 -5.197 1.00 0.00 84 ASN A N 3
ATOM 3035 C CA . ASN A 1 36 ? -5.508 0.574 -5.751 1.00 0.00 84 ASN A CA 3
ATOM 3036 C C . ASN A 1 36 ? -6.019 -0.857 -5.843 1.00 0.00 84 ASN A C 3
ATOM 3037 O O . ASN A 1 36 ? -5.306 -1.746 -6.303 1.00 0.00 84 ASN A O 3
ATOM 3048 N N . THR A 1 37 ? -7.249 -1.073 -5.402 1.00 0.00 85 THR A N 3
ATOM 3049 C CA . THR A 1 37 ? -7.763 -2.419 -5.148 1.00 0.00 85 THR A CA 3
ATOM 3050 C C . THR A 1 37 ? -7.869 -3.272 -6.412 1.00 0.00 85 THR A C 3
ATOM 3051 O O . THR A 1 37 ? -8.084 -4.481 -6.342 1.00 0.00 85 THR A O 3
ATOM 3062 N N . SER A 1 38 ? -7.727 -2.638 -7.559 1.00 0.00 86 SER A N 3
ATOM 3063 C CA . SER A 1 38 ? -7.817 -3.334 -8.833 1.00 0.00 86 SER A CA 3
ATOM 3064 C C . SER A 1 38 ? -6.491 -4.015 -9.183 1.00 0.00 86 SER A C 3
ATOM 3065 O O . SER A 1 38 ? -6.409 -4.766 -10.156 1.00 0.00 86 SER A O 3
ATOM 3073 N N . ASP A 1 39 ? -5.461 -3.767 -8.381 1.00 0.00 87 ASP A N 3
ATOM 3074 C CA . ASP A 1 39 ? -4.134 -4.310 -8.658 1.00 0.00 87 ASP A CA 3
ATOM 3075 C C . ASP A 1 39 ? -3.792 -5.416 -7.660 1.00 0.00 87 ASP A C 3
ATOM 3076 O O . ASP A 1 39 ? -4.561 -5.683 -6.731 1.00 0.00 87 ASP A O 3
ATOM 3085 N N . ASP A 1 40 ? -2.638 -6.051 -7.847 1.00 0.00 88 ASP A N 3
ATOM 3086 C CA . ASP A 1 40 ? -2.244 -7.190 -7.022 1.00 0.00 88 ASP A CA 3
ATOM 3087 C C . ASP A 1 40 ? -1.196 -6.789 -6.002 1.00 0.00 88 ASP A C 3
ATOM 3088 O O . ASP A 1 40 ? -0.420 -5.869 -6.242 1.00 0.00 88 ASP A O 3
ATOM 3097 N N . PRO A 1 41 ? -1.147 -7.492 -4.860 1.00 0.00 89 PRO A N 3
ATOM 3098 C CA . PRO A 1 41 ? -0.219 -7.192 -3.769 1.00 0.00 89 PRO A CA 3
ATOM 3099 C C . PRO A 1 41 ? 1.211 -7.037 -4.240 1.00 0.00 89 PRO A C 3
ATOM 3100 O O . PRO A 1 41 ? 1.787 -5.954 -4.153 1.00 0.00 89 PRO A O 3
ATOM 3111 N N . TRP A 1 42 ? 1.774 -8.120 -4.752 1.00 0.00 90 TRP A N 3
ATOM 3112 C CA . TRP A 1 42 ? 3.172 -8.128 -5.120 1.00 0.00 90 TRP A CA 3
ATOM 3113 C C . TRP A 1 42 ? 3.444 -7.155 -6.256 1.00 0.00 90 TRP A C 3
ATOM 3114 O O . TRP A 1 42 ? 4.531 -6.621 -6.351 1.00 0.00 90 TRP A O 3
ATOM 3135 N N . LEU A 1 43 ? 2.449 -6.906 -7.099 1.00 0.00 91 LEU A N 3
ATOM 3136 C CA . LEU A 1 43 ? 2.619 -5.962 -8.200 1.00 0.00 91 LEU A CA 3
ATOM 3137 C C . LEU A 1 43 ? 2.667 -4.526 -7.684 1.00 0.00 91 LEU A C 3
ATOM 3138 O O . LEU A 1 43 ? 3.561 -3.761 -8.037 1.00 0.00 91 LEU A O 3
ATOM 3154 N N . THR A 1 44 ? 1.719 -4.186 -6.818 1.00 0.00 92 THR A N 3
ATOM 3155 C CA . THR A 1 44 ? 1.663 -2.863 -6.206 1.00 0.00 92 THR A CA 3
ATOM 3156 C C . THR A 1 44 ? 2.895 -2.623 -5.346 1.00 0.00 92 THR A C 3
ATOM 3157 O O . THR A 1 44 ? 3.557 -1.583 -5.440 1.00 0.00 92 THR A O 3
ATOM 3168 N N . ALA A 1 45 ? 3.212 -3.613 -4.531 1.00 0.00 93 ALA A N 3
ATOM 3169 C CA . ALA A 1 45 ? 4.362 -3.556 -3.662 1.00 0.00 93 ALA A CA 3
ATOM 3170 C C . ALA A 1 45 ? 5.650 -3.457 -4.471 1.00 0.00 93 ALA A C 3
ATOM 3171 O O . ALA A 1 45 ? 6.547 -2.693 -4.129 1.00 0.00 93 ALA A O 3
ATOM 3178 N N . TYR A 1 46 ? 5.727 -4.230 -5.549 1.00 0.00 94 TYR A N 3
ATOM 3179 C CA . TYR A 1 46 ? 6.899 -4.242 -6.410 1.00 0.00 94 TYR A CA 3
ATOM 3180 C C . TYR A 1 46 ? 7.063 -2.878 -7.072 1.00 0.00 94 TYR A C 3
ATOM 3181 O O . TYR A 1 46 ? 8.175 -2.381 -7.239 1.00 0.00 94 TYR A O 3
ATOM 3199 N N . ASN A 1 47 ? 5.935 -2.287 -7.456 1.00 0.00 95 ASN A N 3
ATOM 3200 C CA . ASN A 1 47 ? 5.928 -0.964 -8.074 1.00 0.00 95 ASN A CA 3
ATOM 3201 C C . ASN A 1 47 ? 6.521 0.076 -7.138 1.00 0.00 95 ASN A C 3
ATOM 3202 O O . ASN A 1 47 ? 7.372 0.856 -7.547 1.00 0.00 95 ASN A O 3
ATOM 3213 N N . PHE A 1 48 ? 6.087 0.074 -5.886 1.00 0.00 96 PHE A N 3
ATOM 3214 C CA . PHE A 1 48 ? 6.631 0.996 -4.894 1.00 0.00 96 PHE A CA 3
ATOM 3215 C C . PHE A 1 48 ? 8.080 0.649 -4.577 1.00 0.00 96 PHE A C 3
ATOM 3216 O O . PHE A 1 48 ? 8.919 1.537 -4.415 1.00 0.00 96 PHE A O 3
ATOM 3233 N N . LEU A 1 49 ? 8.370 -0.642 -4.501 1.00 0.00 97 LEU A N 3
ATOM 3234 C CA . LEU A 1 49 ? 9.715 -1.104 -4.193 1.00 0.00 97 LEU A CA 3
ATOM 3235 C C . LEU A 1 49 ? 10.712 -0.629 -5.243 1.00 0.00 97 LEU A C 3
ATOM 3236 O O . LEU A 1 49 ? 11.742 -0.063 -4.907 1.00 0.00 97 LEU A O 3
ATOM 3252 N N . GLN A 1 50 ? 10.382 -0.819 -6.511 1.00 0.00 98 GLN A N 3
ATOM 3253 C CA . GLN A 1 50 ? 11.242 -0.362 -7.598 1.00 0.00 98 GLN A CA 3
ATOM 3254 C C . GLN A 1 50 ? 11.239 1.165 -7.665 1.00 0.00 98 GLN A C 3
ATOM 3255 O O . GLN A 1 50 ? 12.248 1.786 -7.986 1.00 0.00 98 GLN A O 3
ATOM 3269 N N . LYS A 1 51 ? 10.084 1.748 -7.358 1.00 0.00 99 LYS A N 3
ATOM 3270 C CA . LYS A 1 51 ? 9.893 3.195 -7.377 1.00 0.00 99 LYS A CA 3
ATOM 3271 C C . LYS A 1 51 ? 10.841 3.903 -6.414 1.00 0.00 99 LYS A C 3
ATOM 3272 O O . LYS A 1 51 ? 11.460 4.910 -6.761 1.00 0.00 99 LYS A O 3
ATOM 3291 N N . ASN A 1 52 ? 10.953 3.368 -5.204 1.00 0.00 100 ASN A N 3
ATOM 3292 C CA . ASN A 1 52 ? 11.749 4.004 -4.163 1.00 0.00 100 ASN A CA 3
ATOM 3293 C C . ASN A 1 52 ? 13.127 3.356 -4.067 1.00 0.00 100 ASN A C 3
ATOM 3294 O O . ASN A 1 52 ? 13.986 3.802 -3.301 1.00 0.00 100 ASN A O 3
ATOM 3305 N N . ASP A 1 53 ? 13.308 2.284 -4.844 1.00 0.00 101 ASP A N 3
ATOM 3306 C CA . ASP A 1 53 ? 14.554 1.503 -4.868 1.00 0.00 101 ASP A CA 3
ATOM 3307 C C . ASP A 1 53 ? 14.723 0.687 -3.590 1.00 0.00 101 ASP A C 3
ATOM 3308 O O . ASP A 1 53 ? 15.834 0.553 -3.075 1.00 0.00 101 ASP A O 3
ATOM 3317 N N . LEU A 1 54 ? 13.626 0.143 -3.075 1.00 0.00 102 LEU A N 3
ATOM 3318 C CA . LEU A 1 54 ? 13.689 -0.706 -1.891 1.00 0.00 102 LEU A CA 3
ATOM 3319 C C . LEU A 1 54 ? 14.123 -2.107 -2.279 1.00 0.00 102 LEU A C 3
ATOM 3320 O O . LEU A 1 54 ? 13.963 -2.530 -3.425 1.00 0.00 102 LEU A O 3
ATOM 3336 N N . ASN A 1 55 ? 14.667 -2.816 -1.313 1.00 0.00 103 ASN A N 3
ATOM 3337 C CA . ASN A 1 55 ? 15.102 -4.185 -1.508 1.00 0.00 103 ASN A CA 3
ATOM 3338 C C . ASN A 1 55 ? 13.903 -5.111 -1.676 1.00 0.00 103 ASN A C 3
ATOM 3339 O O . ASN A 1 55 ? 12.904 -4.973 -0.972 1.00 0.00 103 ASN A O 3
ATOM 3350 N N . PRO A 1 56 ? 14.004 -6.085 -2.604 1.00 0.00 104 PRO A N 3
ATOM 3351 C CA . PRO A 1 56 ? 12.925 -7.042 -2.902 1.00 0.00 104 PRO A CA 3
ATOM 3352 C C . PRO A 1 56 ? 12.491 -7.849 -1.679 1.00 0.00 104 PRO A C 3
ATOM 3353 O O . PRO A 1 56 ? 11.454 -8.510 -1.697 1.00 0.00 104 PRO A O 3
ATOM 3364 N N . MET A 1 57 ? 13.290 -7.787 -0.621 1.00 0.00 105 MET A N 3
ATOM 3365 C CA . MET A 1 57 ? 12.947 -8.407 0.652 1.00 0.00 105 MET A CA 3
ATOM 3366 C C . MET A 1 57 ? 11.718 -7.738 1.270 1.00 0.00 105 MET A C 3
ATOM 3367 O O . MET A 1 57 ? 10.975 -8.358 2.030 1.00 0.00 105 MET A O 3
ATOM 3381 N N . PHE A 1 58 ? 11.490 -6.478 0.914 1.00 0.00 106 PHE A N 3
ATOM 3382 C CA . PHE A 1 58 ? 10.410 -5.700 1.504 1.00 0.00 106 PHE A CA 3
ATOM 3383 C C . PHE A 1 58 ? 9.102 -5.984 0.784 1.00 0.00 106 PHE A C 3
ATOM 3384 O O . PHE A 1 58 ? 8.025 -5.733 1.319 1.00 0.00 106 PHE A O 3
ATOM 3401 N N . LEU A 1 59 ? 9.220 -6.540 -0.417 1.00 0.00 107 LEU A N 3
ATOM 3402 C CA . LEU A 1 59 ? 8.077 -6.825 -1.282 1.00 0.00 107 LEU A CA 3
ATOM 3403 C C . LEU A 1 59 ? 7.032 -7.679 -0.575 1.00 0.00 107 LEU A C 3
ATOM 3404 O O . LEU A 1 59 ? 5.836 -7.410 -0.672 1.00 0.00 107 LEU A O 3
ATOM 3420 N N . ASP A 1 60 ? 7.485 -8.689 0.152 1.00 0.00 108 ASP A N 3
ATOM 3421 C CA . ASP A 1 60 ? 6.571 -9.591 0.841 1.00 0.00 108 ASP A CA 3
ATOM 3422 C C . ASP A 1 60 ? 5.795 -8.850 1.925 1.00 0.00 108 ASP A C 3
ATOM 3423 O O . ASP A 1 60 ? 4.576 -8.966 2.013 1.00 0.00 108 ASP A O 3
ATOM 3432 N N . GLN A 1 61 ? 6.504 -8.044 2.707 1.00 0.00 109 GLN A N 3
ATOM 3433 C CA . GLN A 1 61 ? 5.907 -7.327 3.826 1.00 0.00 109 GLN A CA 3
ATOM 3434 C C . GLN A 1 61 ? 4.791 -6.398 3.359 1.00 0.00 109 GLN A C 3
ATOM 3435 O O . GLN A 1 61 ? 3.684 -6.406 3.909 1.00 0.00 109 GLN A O 3
ATOM 3449 N N . VAL A 1 62 ? 5.081 -5.615 2.335 1.00 0.00 110 VAL A N 3
ATOM 3450 C CA . VAL A 1 62 ? 4.125 -4.658 1.823 1.00 0.00 110 VAL A CA 3
ATOM 3451 C C . VAL A 1 62 ? 2.961 -5.351 1.124 1.00 0.00 110 VAL A C 3
ATOM 3452 O O . VAL A 1 62 ? 1.803 -5.016 1.365 1.00 0.00 110 VAL A O 3
ATOM 3465 N N . ALA A 1 63 ? 3.269 -6.338 0.289 1.00 0.00 111 ALA A N 3
ATOM 3466 C CA . ALA A 1 63 ? 2.241 -7.054 -0.464 1.00 0.00 111 ALA A CA 3
ATOM 3467 C C . ALA A 1 63 ? 1.291 -7.802 0.458 1.00 0.00 111 ALA A C 3
ATOM 3468 O O . ALA A 1 63 ? 0.088 -7.836 0.216 1.00 0.00 111 ALA A O 3
ATOM 3475 N N . LYS A 1 64 ? 1.830 -8.405 1.507 1.00 0.00 112 LYS A N 3
ATOM 3476 C CA . LYS A 1 64 ? 1.008 -9.125 2.469 1.00 0.00 112 LYS A CA 3
ATOM 3477 C C . LYS A 1 64 ? 0.025 -8.186 3.158 1.00 0.00 112 LYS A C 3
ATOM 3478 O O . LYS A 1 64 ? -1.138 -8.537 3.343 1.00 0.00 112 LYS A O 3
ATOM 3497 N N . PHE A 1 65 ? 0.482 -6.988 3.514 1.00 0.00 113 PHE A N 3
ATOM 3498 C CA . PHE A 1 65 ? -0.397 -5.996 4.129 1.00 0.00 113 PHE A CA 3
ATOM 3499 C C . PHE A 1 65 ? -1.452 -5.538 3.121 1.00 0.00 113 PHE A C 3
ATOM 3500 O O . PHE A 1 65 ? -2.615 -5.325 3.470 1.00 0.00 113 PHE A O 3
ATOM 3517 N N . ILE A 1 66 ? -1.034 -5.403 1.865 1.00 0.00 114 ILE A N 3
ATOM 3518 C CA . ILE A 1 66 ? -1.946 -5.090 0.776 1.00 0.00 114 ILE A CA 3
ATOM 3519 C C . ILE A 1 66 ? -3.049 -6.140 0.696 1.00 0.00 114 ILE A C 3
ATOM 3520 O O . ILE A 1 66 ? -4.232 -5.814 0.569 1.00 0.00 114 ILE A O 3
ATOM 3536 N N . ILE A 1 67 ? -2.641 -7.398 0.785 1.00 0.00 115 ILE A N 3
ATOM 3537 C CA . ILE A 1 67 ? -3.568 -8.516 0.775 1.00 0.00 115 ILE A CA 3
ATOM 3538 C C . ILE A 1 67 ? -4.510 -8.444 1.964 1.00 0.00 115 ILE A C 3
ATOM 3539 O O . ILE A 1 67 ? -5.708 -8.662 1.827 1.00 0.00 115 ILE A O 3
ATOM 3555 N N . ASP A 1 68 ? -3.956 -8.131 3.124 1.00 0.00 116 ASP A N 3
ATOM 3556 C CA . ASP A 1 68 ? -4.733 -8.038 4.358 1.00 0.00 116 ASP A CA 3
ATOM 3557 C C . ASP A 1 68 ? -5.932 -7.107 4.191 1.00 0.00 116 ASP A C 3
ATOM 3558 O O . ASP A 1 68 ? -7.007 -7.354 4.741 1.00 0.00 116 ASP A O 3
ATOM 3567 N N . ASN A 1 69 ? -5.733 -6.039 3.425 1.00 0.00 117 ASN A N 3
ATOM 3568 C CA . ASN A 1 69 ? -6.786 -5.058 3.169 1.00 0.00 117 ASN A CA 3
ATOM 3569 C C . ASN A 1 69 ? -7.925 -5.643 2.328 1.00 0.00 117 ASN A C 3
ATOM 3570 O O . ASN A 1 69 ? -9.095 -5.321 2.543 1.00 0.00 117 ASN A O 3
ATOM 3581 N N . THR A 1 70 ? -7.587 -6.496 1.372 1.00 0.00 118 THR A N 3
ATOM 3582 C CA . THR A 1 70 ? -8.582 -7.053 0.467 1.00 0.00 118 THR A CA 3
ATOM 3583 C C . THR A 1 70 ? -9.092 -8.415 0.939 1.00 0.00 118 THR A C 3
ATOM 3584 O O . THR A 1 70 ? -10.196 -8.835 0.580 1.00 0.00 118 THR A O 3
ATOM 3595 N N . LYS A 1 71 ? -8.286 -9.102 1.736 1.00 0.00 119 LYS A N 3
ATOM 3596 C CA . LYS A 1 71 ? -8.666 -10.395 2.286 1.00 0.00 119 LYS A CA 3
ATOM 3597 C C . LYS A 1 71 ? -9.441 -10.193 3.592 1.00 0.00 119 LYS A C 3
ATOM 3598 O O . LYS A 1 71 ? -9.710 -9.061 4.000 1.00 0.00 119 LYS A O 3
ATOM 3617 N N . GLY A 1 72 ? -9.779 -11.287 4.263 1.00 0.00 120 GLY A N 3
ATOM 3618 C CA . GLY A 1 72 ? -10.573 -11.205 5.470 1.00 0.00 120 GLY A CA 3
ATOM 3619 C C . GLY A 1 72 ? -9.748 -10.865 6.696 1.00 0.00 120 GLY A C 3
ATOM 3620 O O . GLY A 1 72 ? -9.973 -11.411 7.773 1.00 0.00 120 GLY A O 3
ATOM 3624 N N . GLN A 1 73 ? -8.800 -9.954 6.541 1.00 0.00 121 GLN A N 3
ATOM 3625 C CA . GLN A 1 73 ? -7.983 -9.514 7.649 1.00 0.00 121 GLN A CA 3
ATOM 3626 C C . GLN A 1 73 ? -8.459 -8.152 8.132 1.00 0.00 121 GLN A C 3
ATOM 3627 O O . GLN A 1 73 ? -8.242 -7.776 9.280 1.00 0.00 121 GLN A O 3
ATOM 3641 N N . MET A 1 74 ? -9.126 -7.421 7.245 1.00 0.00 122 MET A N 3
ATOM 3642 C CA . MET A 1 74 ? -9.667 -6.106 7.578 1.00 0.00 122 MET A CA 3
ATOM 3643 C C . MET A 1 74 ? -10.664 -6.184 8.732 1.00 0.00 122 MET A C 3
ATOM 3644 O O . MET A 1 74 ? -10.614 -5.389 9.670 1.00 0.00 122 MET A O 3
ATOM 3658 N N . LEU A 1 75 ? -11.554 -7.162 8.668 1.00 0.00 123 LEU A N 3
ATOM 3659 C CA . LEU A 1 75 ? -12.610 -7.288 9.658 1.00 0.00 123 LEU A CA 3
ATOM 3660 C C . LEU A 1 75 ? -12.757 -8.736 10.126 1.00 0.00 123 LEU A C 3
ATOM 3661 O O . LEU A 1 75 ? -13.377 -9.012 11.153 1.00 0.00 123 LEU A O 3
ATOM 3677 N N . GLY A 1 76 ? -12.155 -9.659 9.384 1.00 0.00 124 GLY A N 3
ATOM 3678 C CA . GLY A 1 76 ? -12.282 -11.064 9.715 1.00 0.00 124 GLY A CA 3
ATOM 3679 C C . GLY A 1 76 ? -13.504 -11.670 9.069 1.00 0.00 124 GLY A C 3
ATOM 3680 O O . GLY A 1 76 ? -14.459 -12.038 9.758 1.00 0.00 124 GLY A O 3
ATOM 3684 N N . LEU A 1 77 ? -13.470 -11.760 7.741 1.00 0.00 125 LEU A N 3
ATOM 3685 C CA . LEU A 1 77 ? -14.610 -12.223 6.956 1.00 0.00 125 LEU A CA 3
ATOM 3686 C C . LEU A 1 77 ? -15.794 -11.276 7.135 1.00 0.00 125 LEU A C 3
ATOM 3687 O O . LEU A 1 77 ? -15.629 -10.141 7.583 1.00 0.00 125 LEU A O 3
ATOM 3703 N N . GLY A 1 78 ? -16.978 -11.734 6.762 1.00 0.00 126 GLY A N 3
ATOM 3704 C CA . GLY A 1 78 ? -18.171 -10.927 6.917 1.00 0.00 126 GLY A CA 3
ATOM 3705 C C . GLY A 1 78 ? -19.411 -11.785 6.950 1.00 0.00 126 GLY A C 3
ATOM 3706 O O . GLY A 1 78 ? -20.328 -11.602 6.147 1.00 0.00 126 GLY A O 3
ATOM 3710 N N . ASN A 1 79 ? -19.432 -12.732 7.877 1.00 0.00 127 ASN A N 3
ATOM 3711 C CA . ASN A 1 79 ? -20.512 -13.705 7.948 1.00 0.00 127 ASN A CA 3
ATOM 3712 C C . ASN A 1 79 ? -21.104 -13.760 9.353 1.00 0.00 127 ASN A C 3
ATOM 3713 O O . ASN A 1 79 ? -20.523 -14.363 10.261 1.00 0.00 127 ASN A O 3
ATOM 3724 N N . PRO A 1 80 ? -22.252 -13.099 9.557 1.00 0.00 128 PRO A N 3
ATOM 3725 C CA . PRO A 1 80 ? -22.981 -13.132 10.824 1.00 0.00 128 PRO A CA 3
ATOM 3726 C C . PRO A 1 80 ? -23.777 -14.426 10.983 1.00 0.00 128 PRO A C 3
ATOM 3727 O O . PRO A 1 80 ? -23.420 -15.244 11.857 1.00 0.00 128 PRO A O 3
ATOM 3739 N N . ALA A 1 1 ? -12.943 -0.377 -15.494 1.00 0.00 49 ALA A N 4
ATOM 3740 C CA . ALA A 1 1 ? -11.928 0.529 -14.910 1.00 0.00 49 ALA A CA 4
ATOM 3741 C C . ALA A 1 1 ? -12.533 1.351 -13.774 1.00 0.00 49 ALA A C 4
ATOM 3742 O O . ALA A 1 1 ? -12.119 2.484 -13.519 1.00 0.00 49 ALA A O 4
ATOM 3751 N N . ASN A 1 2 ? -13.518 0.777 -13.098 1.00 0.00 50 ASN A N 4
ATOM 3752 C CA . ASN A 1 2 ? -14.186 1.449 -11.992 1.00 0.00 50 ASN A CA 4
ATOM 3753 C C . ASN A 1 2 ? -13.394 1.274 -10.705 1.00 0.00 50 ASN A C 4
ATOM 3754 O O . ASN A 1 2 ? -13.502 0.255 -10.022 1.00 0.00 50 ASN A O 4
ATOM 3765 N N . GLN A 1 3 ? -12.585 2.272 -10.395 1.00 0.00 51 GLN A N 4
ATOM 3766 C CA . GLN A 1 3 ? -11.735 2.249 -9.216 1.00 0.00 51 GLN A CA 4
ATOM 3767 C C . GLN A 1 3 ? -11.685 3.639 -8.593 1.00 0.00 51 GLN A C 4
ATOM 3768 O O . GLN A 1 3 ? -10.683 4.053 -8.004 1.00 0.00 51 GLN A O 4
ATOM 3782 N N . GLN A 1 4 ? -12.790 4.354 -8.745 1.00 0.00 52 GLN A N 4
ATOM 3783 C CA . GLN A 1 4 ? -12.929 5.696 -8.213 1.00 0.00 52 GLN A CA 4
ATOM 3784 C C . GLN A 1 4 ? -13.414 5.646 -6.768 1.00 0.00 52 GLN A C 4
ATOM 3785 O O . GLN A 1 4 ? -14.606 5.797 -6.493 1.00 0.00 52 GLN A O 4
ATOM 3799 N N . THR A 1 5 ? -12.485 5.395 -5.858 1.00 0.00 53 THR A N 4
ATOM 3800 C CA . THR A 1 5 ? -12.768 5.376 -4.430 1.00 0.00 53 THR A CA 4
ATOM 3801 C C . THR A 1 5 ? -13.293 6.732 -3.961 1.00 0.00 53 THR A C 4
ATOM 3802 O O . THR A 1 5 ? -12.942 7.771 -4.523 1.00 0.00 53 THR A O 4
ATOM 3813 N N . SER A 1 6 ? -14.124 6.723 -2.926 1.00 0.00 54 SER A N 4
ATOM 3814 C CA . SER A 1 6 ? -14.706 7.953 -2.408 1.00 0.00 54 SER A CA 4
ATOM 3815 C C . SER A 1 6 ? -13.835 8.531 -1.299 1.00 0.00 54 SER A C 4
ATOM 3816 O O . SER A 1 6 ? -14.145 9.572 -0.718 1.00 0.00 54 SER A O 4
ATOM 3824 N N . GLY A 1 7 ? -12.741 7.840 -1.015 1.00 0.00 55 GLY A N 4
ATOM 3825 C CA . GLY A 1 7 ? -11.796 8.305 -0.028 1.00 0.00 55 GLY A CA 4
ATOM 3826 C C . GLY A 1 7 ? -10.371 8.059 -0.470 1.00 0.00 55 GLY A C 4
ATOM 3827 O O . GLY A 1 7 ? -9.698 7.168 0.046 1.00 0.00 55 GLY A O 4
ATOM 3831 N N . LYS A 1 8 ? -9.916 8.846 -1.431 1.00 0.00 56 LYS A N 4
ATOM 3832 C CA . LYS A 1 8 ? -8.582 8.697 -1.980 1.00 0.00 56 LYS A CA 4
ATOM 3833 C C . LYS A 1 8 ? -7.544 9.347 -1.069 1.00 0.00 56 LYS A C 4
ATOM 3834 O O . LYS A 1 8 ? -7.758 10.437 -0.537 1.00 0.00 56 LYS A O 4
ATOM 3853 N N . VAL A 1 9 ? -6.430 8.664 -0.898 1.00 0.00 57 VAL A N 4
ATOM 3854 C CA . VAL A 1 9 ? -5.349 9.138 -0.045 1.00 0.00 57 VAL A CA 4
ATOM 3855 C C . VAL A 1 9 ? -4.313 9.878 -0.875 1.00 0.00 57 VAL A C 4
ATOM 3856 O O . VAL A 1 9 ? -3.772 9.329 -1.836 1.00 0.00 57 VAL A O 4
ATOM 3869 N N . LEU A 1 10 ? -4.054 11.123 -0.514 1.00 0.00 58 LEU A N 4
ATOM 3870 C CA . LEU A 1 10 ? -3.040 11.910 -1.191 1.00 0.00 58 LEU A CA 4
ATOM 3871 C C . LEU A 1 10 ? -1.704 11.760 -0.481 1.00 0.00 58 LEU A C 4
ATOM 3872 O O . LEU A 1 10 ? -1.533 12.218 0.648 1.00 0.00 58 LEU A O 4
ATOM 3888 N N . TYR A 1 11 ? -0.761 11.112 -1.136 1.00 0.00 59 TYR A N 4
ATOM 3889 C CA . TYR A 1 11 ? 0.578 11.017 -0.601 1.00 0.00 59 TYR A CA 4
ATOM 3890 C C . TYR A 1 11 ? 1.482 11.944 -1.403 1.00 0.00 59 TYR A C 4
ATOM 3891 O O . TYR A 1 11 ? 1.626 11.793 -2.620 1.00 0.00 59 TYR A O 4
ATOM 3909 N N . GLU A 1 12 ? 2.035 12.935 -0.716 1.00 0.00 60 GLU A N 4
ATOM 3910 C CA . GLU A 1 12 ? 2.899 13.948 -1.320 1.00 0.00 60 GLU A CA 4
ATOM 3911 C C . GLU A 1 12 ? 2.153 14.823 -2.328 1.00 0.00 60 GLU A C 4
ATOM 3912 O O . GLU A 1 12 ? 1.981 16.023 -2.112 1.00 0.00 60 GLU A O 4
ATOM 3924 N N . GLY A 1 13 ? 1.718 14.226 -3.420 1.00 0.00 61 GLY A N 4
ATOM 3925 C CA . GLY A 1 13 ? 0.966 14.959 -4.417 1.00 0.00 61 GLY A CA 4
ATOM 3926 C C . GLY A 1 13 ? 0.140 14.067 -5.337 1.00 0.00 61 GLY A C 4
ATOM 3927 O O . GLY A 1 13 ? -0.457 14.555 -6.302 1.00 0.00 61 GLY A O 4
ATOM 3931 N N . LYS A 1 14 ? 0.095 12.768 -5.055 1.00 0.00 62 LYS A N 4
ATOM 3932 C CA . LYS A 1 14 ? -0.710 11.854 -5.854 1.00 0.00 62 LYS A CA 4
ATOM 3933 C C . LYS A 1 14 ? -1.761 11.182 -4.983 1.00 0.00 62 LYS A C 4
ATOM 3934 O O . LYS A 1 14 ? -1.549 10.976 -3.791 1.00 0.00 62 LYS A O 4
ATOM 3953 N N . GLU A 1 15 ? -2.882 10.836 -5.592 1.00 0.00 63 GLU A N 4
ATOM 3954 C CA . GLU A 1 15 ? -3.988 10.219 -4.875 1.00 0.00 63 GLU A CA 4
ATOM 3955 C C . GLU A 1 15 ? -4.102 8.744 -5.217 1.00 0.00 63 GLU A C 4
ATOM 3956 O O . GLU A 1 15 ? -3.949 8.347 -6.373 1.00 0.00 63 GLU A O 4
ATOM 3968 N N . PHE A 1 16 ? -4.367 7.945 -4.203 1.00 0.00 64 PHE A N 4
ATOM 3969 C CA . PHE A 1 16 ? -4.566 6.519 -4.382 1.00 0.00 64 PHE A CA 4
ATOM 3970 C C . PHE A 1 16 ? -5.718 6.040 -3.516 1.00 0.00 64 PHE A C 4
ATOM 3971 O O . PHE A 1 16 ? -6.214 6.797 -2.694 1.00 0.00 64 PHE A O 4
ATOM 3988 N N . ASP A 1 17 ? -6.147 4.797 -3.703 1.00 0.00 65 ASP A N 4
ATOM 3989 C CA . ASP A 1 17 ? -7.276 4.253 -2.940 1.00 0.00 65 ASP A CA 4
ATOM 3990 C C . ASP A 1 17 ? -6.963 4.310 -1.458 1.00 0.00 65 ASP A C 4
ATOM 3991 O O . ASP A 1 17 ? -7.599 5.031 -0.692 1.00 0.00 65 ASP A O 4
ATOM 4000 N N . TYR A 1 18 ? -5.964 3.534 -1.079 1.00 0.00 66 TYR A N 4
ATOM 4001 C CA . TYR A 1 18 ? -5.505 3.459 0.294 1.00 0.00 66 TYR A CA 4
ATOM 4002 C C . TYR A 1 18 ? -3.993 3.401 0.298 1.00 0.00 66 TYR A C 4
ATOM 4003 O O . TYR A 1 18 ? -3.419 2.520 -0.328 1.00 0.00 66 TYR A O 4
ATOM 4021 N N . VAL A 1 19 ? -3.332 4.334 0.958 1.00 0.00 67 VAL A N 4
ATOM 4022 C CA . VAL A 1 19 ? -1.893 4.238 1.060 1.00 0.00 67 VAL A CA 4
ATOM 4023 C C . VAL A 1 19 ? -1.497 3.839 2.476 1.00 0.00 67 VAL A C 4
ATOM 4024 O O . VAL A 1 19 ? -2.112 4.257 3.458 1.00 0.00 67 VAL A O 4
ATOM 4037 N N . PHE A 1 20 ? -0.493 2.996 2.552 1.00 0.00 68 PHE A N 4
ATOM 4038 C CA . PHE A 1 20 ? -0.041 2.416 3.807 1.00 0.00 68 PHE A CA 4
ATOM 4039 C C . PHE A 1 20 ? 1.030 3.261 4.438 1.00 0.00 68 PHE A C 4
ATOM 4040 O O . PHE A 1 20 ? 1.610 4.125 3.795 1.00 0.00 68 PHE A O 4
ATOM 4057 N N . SER A 1 21 ? 1.296 2.984 5.694 1.00 0.00 69 SER A N 4
ATOM 4058 C CA . SER A 1 21 ? 2.314 3.703 6.434 1.00 0.00 69 SER A CA 4
ATOM 4059 C C . SER A 1 21 ? 3.457 2.749 6.764 1.00 0.00 69 SER A C 4
ATOM 4060 O O . SER A 1 21 ? 3.266 1.732 7.436 1.00 0.00 69 SER A O 4
ATOM 4068 N N . ILE A 1 22 ? 4.634 3.082 6.272 1.00 0.00 70 ILE A N 4
ATOM 4069 C CA . ILE A 1 22 ? 5.780 2.190 6.300 1.00 0.00 70 ILE A CA 4
ATOM 4070 C C . ILE A 1 22 ? 6.952 2.835 7.032 1.00 0.00 70 ILE A C 4
ATOM 4071 O O . ILE A 1 22 ? 7.371 3.942 6.698 1.00 0.00 70 ILE A O 4
ATOM 4087 N N . ASP A 1 23 ? 7.473 2.146 8.035 1.00 0.00 71 ASP A N 4
ATOM 4088 C CA . ASP A 1 23 ? 8.607 2.653 8.795 1.00 0.00 71 ASP A CA 4
ATOM 4089 C C . ASP A 1 23 ? 9.891 2.007 8.306 1.00 0.00 71 ASP A C 4
ATOM 4090 O O . ASP A 1 23 ? 9.983 0.783 8.199 1.00 0.00 71 ASP A O 4
ATOM 4099 N N . VAL A 1 24 ? 10.879 2.835 7.991 1.00 0.00 72 VAL A N 4
ATOM 4100 C CA . VAL A 1 24 ? 12.188 2.334 7.609 1.00 0.00 72 VAL A CA 4
ATOM 4101 C C . VAL A 1 24 ? 12.890 1.744 8.834 1.00 0.00 72 VAL A C 4
ATOM 4102 O O . VAL A 1 24 ? 13.498 0.677 8.749 1.00 0.00 72 VAL A O 4
ATOM 4115 N N . ASN A 1 25 ? 12.752 2.446 9.963 1.00 0.00 73 ASN A N 4
ATOM 4116 C CA . ASN A 1 25 ? 13.230 2.010 11.283 1.00 0.00 73 ASN A CA 4
ATOM 4117 C C . ASN A 1 25 ? 13.356 3.230 12.175 1.00 0.00 73 ASN A C 4
ATOM 4118 O O . ASN A 1 25 ? 12.742 3.313 13.239 1.00 0.00 73 ASN A O 4
ATOM 4129 N N . GLU A 1 26 ? 14.164 4.174 11.720 1.00 0.00 74 GLU A N 4
ATOM 4130 C CA . GLU A 1 26 ? 14.230 5.488 12.329 1.00 0.00 74 GLU A CA 4
ATOM 4131 C C . GLU A 1 26 ? 12.855 6.133 12.248 1.00 0.00 74 GLU A C 4
ATOM 4132 O O . GLU A 1 26 ? 12.149 5.949 11.250 1.00 0.00 74 GLU A O 4
ATOM 4144 N N . GLY A 1 27 ? 12.453 6.829 13.305 1.00 0.00 75 GLY A N 4
ATOM 4145 C CA . GLY A 1 27 ? 11.171 7.515 13.308 1.00 0.00 75 GLY A CA 4
ATOM 4146 C C . GLY A 1 27 ? 11.152 8.700 12.360 1.00 0.00 75 GLY A C 4
ATOM 4147 O O . GLY A 1 27 ? 10.857 9.828 12.757 1.00 0.00 75 GLY A O 4
ATOM 4151 N N . GLY A 1 28 ? 11.458 8.434 11.102 1.00 0.00 76 GLY A N 4
ATOM 4152 C CA . GLY A 1 28 ? 11.546 9.479 10.109 1.00 0.00 76 GLY A CA 4
ATOM 4153 C C . GLY A 1 28 ? 12.723 9.268 9.176 1.00 0.00 76 GLY A C 4
ATOM 4154 O O . GLY A 1 28 ? 13.827 8.957 9.631 1.00 0.00 76 GLY A O 4
ATOM 4158 N N . PRO A 1 29 ? 12.519 9.412 7.859 1.00 0.00 77 PRO A N 4
ATOM 4159 C CA . PRO A 1 29 ? 11.227 9.764 7.288 1.00 0.00 77 PRO A CA 4
ATOM 4160 C C . PRO A 1 29 ? 10.331 8.545 7.087 1.00 0.00 77 PRO A C 4
ATOM 4161 O O . PRO A 1 29 ? 10.805 7.456 6.756 1.00 0.00 77 PRO A O 4
ATOM 4172 N N . SER A 1 30 ? 9.041 8.731 7.299 1.00 0.00 78 SER A N 4
ATOM 4173 C CA . SER A 1 30 ? 8.083 7.657 7.123 1.00 0.00 78 SER A CA 4
ATOM 4174 C C . SER A 1 30 ? 7.739 7.497 5.645 1.00 0.00 78 SER A C 4
ATOM 4175 O O . SER A 1 30 ? 7.673 8.476 4.899 1.00 0.00 78 SER A O 4
ATOM 4183 N N . TYR A 1 31 ? 7.516 6.262 5.233 1.00 0.00 79 TYR A N 4
ATOM 4184 C CA . TYR A 1 31 ? 7.180 5.947 3.857 1.00 0.00 79 TYR A CA 4
ATOM 4185 C C . TYR A 1 31 ? 5.696 5.650 3.773 1.00 0.00 79 TYR A C 4
ATOM 4186 O O . TYR A 1 31 ? 5.082 5.303 4.775 1.00 0.00 79 TYR A O 4
ATOM 4204 N N . LYS A 1 32 ? 5.118 5.788 2.597 1.00 0.00 80 LYS A N 4
ATOM 4205 C CA . LYS A 1 32 ? 3.714 5.457 2.408 1.00 0.00 80 LYS A CA 4
ATOM 4206 C C . LYS A 1 32 ? 3.565 4.564 1.181 1.00 0.00 80 LYS A C 4
ATOM 4207 O O . LYS A 1 32 ? 4.299 4.717 0.209 1.00 0.00 80 LYS A O 4
ATOM 4226 N N . LEU A 1 33 ? 2.617 3.642 1.232 1.00 0.00 81 LEU A N 4
ATOM 4227 C CA . LEU A 1 33 ? 2.456 2.636 0.180 1.00 0.00 81 LEU A CA 4
ATOM 4228 C C . LEU A 1 33 ? 1.117 2.825 -0.524 1.00 0.00 81 LEU A C 4
ATOM 4229 O O . LEU A 1 33 ? 0.098 2.321 -0.062 1.00 0.00 81 LEU A O 4
ATOM 4245 N N . PRO A 1 34 ? 1.099 3.553 -1.641 1.00 0.00 82 PRO A N 4
ATOM 4246 C CA . PRO A 1 34 ? -0.125 3.775 -2.414 1.00 0.00 82 PRO A CA 4
ATOM 4247 C C . PRO A 1 34 ? -0.681 2.478 -2.993 1.00 0.00 82 PRO A C 4
ATOM 4248 O O . PRO A 1 34 ? -0.000 1.782 -3.747 1.00 0.00 82 PRO A O 4
ATOM 4259 N N . TYR A 1 35 ? -1.921 2.170 -2.649 1.00 0.00 83 TYR A N 4
ATOM 4260 C CA . TYR A 1 35 ? -2.549 0.930 -3.056 1.00 0.00 83 TYR A CA 4
ATOM 4261 C C . TYR A 1 35 ? -3.898 1.196 -3.716 1.00 0.00 83 TYR A C 4
ATOM 4262 O O . TYR A 1 35 ? -4.684 2.006 -3.229 1.00 0.00 83 TYR A O 4
ATOM 4280 N N . ASN A 1 36 ? -4.131 0.533 -4.841 1.00 0.00 84 ASN A N 4
ATOM 4281 C CA . ASN A 1 36 ? -5.438 0.532 -5.492 1.00 0.00 84 ASN A CA 4
ATOM 4282 C C . ASN A 1 36 ? -6.022 -0.857 -5.410 1.00 0.00 84 ASN A C 4
ATOM 4283 O O . ASN A 1 36 ? -5.344 -1.841 -5.688 1.00 0.00 84 ASN A O 4
ATOM 4294 N N . THR A 1 37 ? -7.286 -0.924 -5.072 1.00 0.00 85 THR A N 4
ATOM 4295 C CA . THR A 1 37 ? -7.908 -2.189 -4.701 1.00 0.00 85 THR A CA 4
ATOM 4296 C C . THR A 1 37 ? -8.131 -3.102 -5.901 1.00 0.00 85 THR A C 4
ATOM 4297 O O . THR A 1 37 ? -8.402 -4.294 -5.747 1.00 0.00 85 THR A O 4
ATOM 4308 N N . SER A 1 38 ? -8.017 -2.540 -7.093 1.00 0.00 86 SER A N 4
ATOM 4309 C CA . SER A 1 38 ? -8.159 -3.314 -8.316 1.00 0.00 86 SER A CA 4
ATOM 4310 C C . SER A 1 38 ? -6.821 -3.933 -8.724 1.00 0.00 86 SER A C 4
ATOM 4311 O O . SER A 1 38 ? -6.757 -4.759 -9.638 1.00 0.00 86 SER A O 4
ATOM 4319 N N . ASP A 1 39 ? -5.757 -3.538 -8.037 1.00 0.00 87 ASP A N 4
ATOM 4320 C CA . ASP A 1 39 ? -4.413 -3.982 -8.391 1.00 0.00 87 ASP A CA 4
ATOM 4321 C C . ASP A 1 39 ? -3.938 -5.067 -7.428 1.00 0.00 87 ASP A C 4
ATOM 4322 O O . ASP A 1 39 ? -4.383 -5.136 -6.281 1.00 0.00 87 ASP A O 4
ATOM 4331 N N . ASP A 1 40 ? -3.045 -5.920 -7.910 1.00 0.00 88 ASP A N 4
ATOM 4332 C CA . ASP A 1 40 ? -2.572 -7.077 -7.146 1.00 0.00 88 ASP A CA 4
ATOM 4333 C C . ASP A 1 40 ? -1.499 -6.671 -6.138 1.00 0.00 88 ASP A C 4
ATOM 4334 O O . ASP A 1 40 ? -0.698 -5.784 -6.419 1.00 0.00 88 ASP A O 4
ATOM 4343 N N . PRO A 1 41 ? -1.474 -7.314 -4.954 1.00 0.00 89 PRO A N 4
ATOM 4344 C CA . PRO A 1 41 ? -0.532 -7.003 -3.874 1.00 0.00 89 PRO A CA 4
ATOM 4345 C C . PRO A 1 41 ? 0.888 -6.808 -4.354 1.00 0.00 89 PRO A C 4
ATOM 4346 O O . PRO A 1 41 ? 1.464 -5.734 -4.187 1.00 0.00 89 PRO A O 4
ATOM 4357 N N . TRP A 1 42 ? 1.444 -7.845 -4.957 1.00 0.00 90 TRP A N 4
ATOM 4358 C CA . TRP A 1 42 ? 2.834 -7.820 -5.359 1.00 0.00 90 TRP A CA 4
ATOM 4359 C C . TRP A 1 42 ? 3.061 -6.771 -6.430 1.00 0.00 90 TRP A C 4
ATOM 4360 O O . TRP A 1 42 ? 4.122 -6.178 -6.497 1.00 0.00 90 TRP A O 4
ATOM 4381 N N . LEU A 1 43 ? 2.054 -6.528 -7.254 1.00 0.00 91 LEU A N 4
ATOM 4382 C CA . LEU A 1 43 ? 2.159 -5.522 -8.301 1.00 0.00 91 LEU A CA 4
ATOM 4383 C C . LEU A 1 43 ? 2.156 -4.116 -7.700 1.00 0.00 91 LEU A C 4
ATOM 4384 O O . LEU A 1 43 ? 2.961 -3.268 -8.087 1.00 0.00 91 LEU A O 4
ATOM 4400 N N . THR A 1 44 ? 1.254 -3.885 -6.749 1.00 0.00 92 THR A N 4
ATOM 4401 C CA . THR A 1 44 ? 1.193 -2.618 -6.026 1.00 0.00 92 THR A CA 4
ATOM 4402 C C . THR A 1 44 ? 2.469 -2.401 -5.224 1.00 0.00 92 THR A C 4
ATOM 4403 O O . THR A 1 44 ? 3.089 -1.336 -5.276 1.00 0.00 92 THR A O 4
ATOM 4414 N N . ALA A 1 45 ? 2.859 -3.431 -4.496 1.00 0.00 93 ALA A N 4
ATOM 4415 C CA . ALA A 1 45 ? 4.044 -3.391 -3.673 1.00 0.00 93 ALA A CA 4
ATOM 4416 C C . ALA A 1 45 ? 5.292 -3.185 -4.527 1.00 0.00 93 ALA A C 4
ATOM 4417 O O . ALA A 1 45 ? 6.179 -2.414 -4.172 1.00 0.00 93 ALA A O 4
ATOM 4424 N N . TYR A 1 46 ? 5.338 -3.880 -5.660 1.00 0.00 94 TYR A N 4
ATOM 4425 C CA . TYR A 1 46 ? 6.445 -3.773 -6.603 1.00 0.00 94 TYR A CA 4
ATOM 4426 C C . TYR A 1 46 ? 6.499 -2.358 -7.168 1.00 0.00 94 TYR A C 4
ATOM 4427 O O . TYR A 1 46 ? 7.571 -1.798 -7.381 1.00 0.00 94 TYR A O 4
ATOM 4445 N N . ASN A 1 47 ? 5.318 -1.796 -7.403 1.00 0.00 95 ASN A N 4
ATOM 4446 C CA . ASN A 1 47 ? 5.183 -0.442 -7.936 1.00 0.00 95 ASN A CA 4
ATOM 4447 C C . ASN A 1 47 ? 5.836 0.573 -6.995 1.00 0.00 95 ASN A C 4
ATOM 4448 O O . ASN A 1 47 ? 6.606 1.428 -7.425 1.00 0.00 95 ASN A O 4
ATOM 4459 N N . PHE A 1 48 ? 5.542 0.461 -5.707 1.00 0.00 96 PHE A N 4
ATOM 4460 C CA . PHE A 1 48 ? 6.156 1.331 -4.710 1.00 0.00 96 PHE A CA 4
ATOM 4461 C C . PHE A 1 48 ? 7.631 0.988 -4.528 1.00 0.00 96 PHE A C 4
ATOM 4462 O O . PHE A 1 48 ? 8.472 1.878 -4.384 1.00 0.00 96 PHE A O 4
ATOM 4479 N N . LEU A 1 49 ? 7.940 -0.303 -4.551 1.00 0.00 97 LEU A N 4
ATOM 4480 C CA . LEU A 1 49 ? 9.312 -0.766 -4.398 1.00 0.00 97 LEU A CA 4
ATOM 4481 C C . LEU A 1 49 ? 10.212 -0.185 -5.484 1.00 0.00 97 LEU A C 4
ATOM 4482 O O . LEU A 1 49 ? 11.290 0.316 -5.192 1.00 0.00 97 LEU A O 4
ATOM 4498 N N . GLN A 1 50 ? 9.756 -0.232 -6.727 1.00 0.00 98 GLN A N 4
ATOM 4499 C CA . GLN A 1 50 ? 10.513 0.339 -7.839 1.00 0.00 98 GLN A CA 4
ATOM 4500 C C . GLN A 1 50 ? 10.534 1.863 -7.750 1.00 0.00 98 GLN A C 4
ATOM 4501 O O . GLN A 1 50 ? 11.530 2.502 -8.081 1.00 0.00 98 GLN A O 4
ATOM 4515 N N . LYS A 1 51 ? 9.417 2.431 -7.303 1.00 0.00 99 LYS A N 4
ATOM 4516 C CA . LYS A 1 51 ? 9.250 3.877 -7.212 1.00 0.00 99 LYS A CA 4
ATOM 4517 C C . LYS A 1 51 ? 10.263 4.484 -6.248 1.00 0.00 99 LYS A C 4
ATOM 4518 O O . LYS A 1 51 ? 10.893 5.498 -6.555 1.00 0.00 99 LYS A O 4
ATOM 4537 N N . ASN A 1 52 ? 10.430 3.856 -5.094 1.00 0.00 100 ASN A N 4
ATOM 4538 C CA . ASN A 1 52 ? 11.322 4.389 -4.073 1.00 0.00 100 ASN A CA 4
ATOM 4539 C C . ASN A 1 52 ? 12.683 3.712 -4.154 1.00 0.00 100 ASN A C 4
ATOM 4540 O O . ASN A 1 52 ? 13.623 4.087 -3.449 1.00 0.00 100 ASN A O 4
ATOM 4551 N N . ASP A 1 53 ? 12.761 2.704 -5.027 1.00 0.00 101 ASP A N 4
ATOM 4552 C CA . ASP A 1 53 ? 13.971 1.897 -5.222 1.00 0.00 101 ASP A CA 4
ATOM 4553 C C . ASP A 1 53 ? 14.304 1.085 -3.972 1.00 0.00 101 ASP A C 4
ATOM 4554 O O . ASP A 1 53 ? 15.440 1.088 -3.498 1.00 0.00 101 ASP A O 4
ATOM 4563 N N . LEU A 1 54 ? 13.303 0.388 -3.445 1.00 0.00 102 LEU A N 4
ATOM 4564 C CA . LEU A 1 54 ? 13.488 -0.464 -2.279 1.00 0.00 102 LEU A CA 4
ATOM 4565 C C . LEU A 1 54 ? 14.007 -1.835 -2.690 1.00 0.00 102 LEU A C 4
ATOM 4566 O O . LEU A 1 54 ? 14.086 -2.159 -3.878 1.00 0.00 102 LEU A O 4
ATOM 4582 N N . ASN A 1 55 ? 14.344 -2.637 -1.694 1.00 0.00 103 ASN A N 4
ATOM 4583 C CA . ASN A 1 55 ? 14.834 -3.987 -1.917 1.00 0.00 103 ASN A CA 4
ATOM 4584 C C . ASN A 1 55 ? 13.660 -4.937 -2.122 1.00 0.00 103 ASN A C 4
ATOM 4585 O O . ASN A 1 55 ? 12.638 -4.825 -1.443 1.00 0.00 103 ASN A O 4
ATOM 4596 N N . PRO A 1 56 ? 13.797 -5.891 -3.059 1.00 0.00 104 PRO A N 4
ATOM 4597 C CA . PRO A 1 56 ? 12.745 -6.867 -3.386 1.00 0.00 104 PRO A CA 4
ATOM 4598 C C . PRO A 1 56 ? 12.325 -7.715 -2.183 1.00 0.00 104 PRO A C 4
ATOM 4599 O O . PRO A 1 56 ? 11.316 -8.423 -2.231 1.00 0.00 104 PRO A O 4
ATOM 4610 N N . MET A 1 57 ? 13.106 -7.642 -1.112 1.00 0.00 105 MET A N 4
ATOM 4611 C CA . MET A 1 57 ? 12.771 -8.299 0.144 1.00 0.00 105 MET A CA 4
ATOM 4612 C C . MET A 1 57 ? 11.536 -7.660 0.774 1.00 0.00 105 MET A C 4
ATOM 4613 O O . MET A 1 57 ? 10.780 -8.314 1.493 1.00 0.00 105 MET A O 4
ATOM 4627 N N . PHE A 1 58 ? 11.310 -6.389 0.469 1.00 0.00 106 PHE A N 4
ATOM 4628 C CA . PHE A 1 58 ? 10.239 -5.645 1.105 1.00 0.00 106 PHE A CA 4
ATOM 4629 C C . PHE A 1 58 ? 8.916 -5.946 0.422 1.00 0.00 106 PHE A C 4
ATOM 4630 O O . PHE A 1 58 ? 7.852 -5.794 1.018 1.00 0.00 106 PHE A O 4
ATOM 4647 N N . LEU A 1 59 ? 9.016 -6.414 -0.817 1.00 0.00 107 LEU A N 4
ATOM 4648 C CA . LEU A 1 59 ? 7.861 -6.702 -1.664 1.00 0.00 107 LEU A CA 4
ATOM 4649 C C . LEU A 1 59 ? 6.868 -7.639 -0.978 1.00 0.00 107 LEU A C 4
ATOM 4650 O O . LEU A 1 59 ? 5.661 -7.410 -1.030 1.00 0.00 107 LEU A O 4
ATOM 4666 N N . ASP A 1 60 ? 7.375 -8.675 -0.321 1.00 0.00 108 ASP A N 4
ATOM 4667 C CA . ASP A 1 60 ? 6.507 -9.629 0.364 1.00 0.00 108 ASP A CA 4
ATOM 4668 C C . ASP A 1 60 ? 5.771 -8.960 1.521 1.00 0.00 108 ASP A C 4
ATOM 4669 O O . ASP A 1 60 ? 4.561 -9.114 1.670 1.00 0.00 108 ASP A O 4
ATOM 4678 N N . GLN A 1 61 ? 6.504 -8.175 2.300 1.00 0.00 109 GLN A N 4
ATOM 4679 C CA . GLN A 1 61 ? 5.960 -7.529 3.485 1.00 0.00 109 GLN A CA 4
ATOM 4680 C C . GLN A 1 61 ? 4.819 -6.579 3.128 1.00 0.00 109 GLN A C 4
ATOM 4681 O O . GLN A 1 61 ? 3.740 -6.627 3.728 1.00 0.00 109 GLN A O 4
ATOM 4695 N N . VAL A 1 62 ? 5.048 -5.734 2.136 1.00 0.00 110 VAL A N 4
ATOM 4696 C CA . VAL A 1 62 ? 4.046 -4.768 1.726 1.00 0.00 110 VAL A CA 4
ATOM 4697 C C . VAL A 1 62 ? 2.861 -5.449 1.048 1.00 0.00 110 VAL A C 4
ATOM 4698 O O . VAL A 1 62 ? 1.711 -5.146 1.360 1.00 0.00 110 VAL A O 4
ATOM 4711 N N . ALA A 1 63 ? 3.140 -6.395 0.156 1.00 0.00 111 ALA A N 4
ATOM 4712 C CA . ALA A 1 63 ? 2.085 -7.087 -0.576 1.00 0.00 111 ALA A CA 4
ATOM 4713 C C . ALA A 1 63 ? 1.187 -7.887 0.364 1.00 0.00 111 ALA A C 4
ATOM 4714 O O . ALA A 1 63 ? -0.026 -7.931 0.180 1.00 0.00 111 ALA A O 4
ATOM 4721 N N . LYS A 1 64 ? 1.784 -8.519 1.369 1.00 0.00 112 LYS A N 4
ATOM 4722 C CA . LYS A 1 64 ? 1.020 -9.308 2.329 1.00 0.00 112 LYS A CA 4
ATOM 4723 C C . LYS A 1 64 ? 0.068 -8.432 3.136 1.00 0.00 112 LYS A C 4
ATOM 4724 O O . LYS A 1 64 ? -1.067 -8.831 3.404 1.00 0.00 112 LYS A O 4
ATOM 4743 N N . PHE A 1 65 ? 0.516 -7.238 3.507 1.00 0.00 113 PHE A N 4
ATOM 4744 C CA . PHE A 1 65 ? -0.349 -6.294 4.205 1.00 0.00 113 PHE A CA 4
ATOM 4745 C C . PHE A 1 65 ? -1.480 -5.857 3.273 1.00 0.00 113 PHE A C 4
ATOM 4746 O O . PHE A 1 65 ? -2.649 -5.768 3.672 1.00 0.00 113 PHE A O 4
ATOM 4763 N N . ILE A 1 66 ? -1.116 -5.620 2.012 1.00 0.00 114 ILE A N 4
ATOM 4764 C CA . ILE A 1 66 ? -2.081 -5.275 0.980 1.00 0.00 114 ILE A CA 4
ATOM 4765 C C . ILE A 1 66 ? -3.154 -6.351 0.877 1.00 0.00 114 ILE A C 4
ATOM 4766 O O . ILE A 1 66 ? -4.348 -6.056 0.809 1.00 0.00 114 ILE A O 4
ATOM 4782 N N . ILE A 1 67 ? -2.706 -7.597 0.885 1.00 0.00 115 ILE A N 4
ATOM 4783 C CA . ILE A 1 67 ? -3.591 -8.735 0.753 1.00 0.00 115 ILE A CA 4
ATOM 4784 C C . ILE A 1 67 ? -4.597 -8.782 1.882 1.00 0.00 115 ILE A C 4
ATOM 4785 O O . ILE A 1 67 ? -5.780 -8.956 1.638 1.00 0.00 115 ILE A O 4
ATOM 4801 N N . ASP A 1 68 ? -4.134 -8.601 3.110 1.00 0.00 116 ASP A N 4
ATOM 4802 C CA . ASP A 1 68 ? -5.017 -8.694 4.271 1.00 0.00 116 ASP A CA 4
ATOM 4803 C C . ASP A 1 68 ? -6.176 -7.710 4.145 1.00 0.00 116 ASP A C 4
ATOM 4804 O O . ASP A 1 68 ? -7.309 -8.022 4.519 1.00 0.00 116 ASP A O 4
ATOM 4813 N N . ASN A 1 69 ? -5.886 -6.536 3.585 1.00 0.00 117 ASN A N 4
ATOM 4814 C CA . ASN A 1 69 ? -6.891 -5.489 3.412 1.00 0.00 117 ASN A CA 4
ATOM 4815 C C . ASN A 1 69 ? -8.073 -5.965 2.558 1.00 0.00 117 ASN A C 4
ATOM 4816 O O . ASN A 1 69 ? -9.230 -5.674 2.872 1.00 0.00 117 ASN A O 4
ATOM 4827 N N . THR A 1 70 ? -7.789 -6.701 1.487 1.00 0.00 118 THR A N 4
ATOM 4828 C CA . THR A 1 70 ? -8.841 -7.173 0.593 1.00 0.00 118 THR A CA 4
ATOM 4829 C C . THR A 1 70 ? -9.249 -8.616 0.897 1.00 0.00 118 THR A C 4
ATOM 4830 O O . THR A 1 70 ? -10.419 -8.980 0.745 1.00 0.00 118 THR A O 4
ATOM 4841 N N . LYS A 1 71 ? -8.284 -9.424 1.327 1.00 0.00 119 LYS A N 4
ATOM 4842 C CA . LYS A 1 71 ? -8.545 -10.794 1.749 1.00 0.00 119 LYS A CA 4
ATOM 4843 C C . LYS A 1 71 ? -9.561 -10.800 2.885 1.00 0.00 119 LYS A C 4
ATOM 4844 O O . LYS A 1 71 ? -10.646 -11.364 2.767 1.00 0.00 119 LYS A O 4
ATOM 4863 N N . GLY A 1 72 ? -9.191 -10.168 3.986 1.00 0.00 120 GLY A N 4
ATOM 4864 C CA . GLY A 1 72 ? -10.144 -9.908 5.037 1.00 0.00 120 GLY A CA 4
ATOM 4865 C C . GLY A 1 72 ? -9.834 -10.637 6.316 1.00 0.00 120 GLY A C 4
ATOM 4866 O O . GLY A 1 72 ? -10.743 -11.097 6.992 1.00 0.00 120 GLY A O 4
ATOM 4870 N N . GLN A 1 73 ? -8.565 -10.728 6.677 1.00 0.00 121 GLN A N 4
ATOM 4871 C CA . GLN A 1 73 ? -8.194 -11.393 7.905 1.00 0.00 121 GLN A CA 4
ATOM 4872 C C . GLN A 1 73 ? -8.425 -10.456 9.081 1.00 0.00 121 GLN A C 4
ATOM 4873 O O . GLN A 1 73 ? -8.960 -10.858 10.117 1.00 0.00 121 GLN A O 4
ATOM 4887 N N . MET A 1 74 ? -8.030 -9.201 8.909 1.00 0.00 122 MET A N 4
ATOM 4888 C CA . MET A 1 74 ? -8.311 -8.165 9.889 1.00 0.00 122 MET A CA 4
ATOM 4889 C C . MET A 1 74 ? -9.750 -7.673 9.748 1.00 0.00 122 MET A C 4
ATOM 4890 O O . MET A 1 74 ? -10.307 -7.077 10.668 1.00 0.00 122 MET A O 4
ATOM 4904 N N . LEU A 1 75 ? -10.345 -7.931 8.586 1.00 0.00 123 LEU A N 4
ATOM 4905 C CA . LEU A 1 75 ? -11.673 -7.413 8.272 1.00 0.00 123 LEU A CA 4
ATOM 4906 C C . LEU A 1 75 ? -12.774 -8.387 8.688 1.00 0.00 123 LEU A C 4
ATOM 4907 O O . LEU A 1 75 ? -13.720 -8.008 9.373 1.00 0.00 123 LEU A O 4
ATOM 4923 N N . GLY A 1 76 ? -12.639 -9.640 8.276 1.00 0.00 124 GLY A N 4
ATOM 4924 C CA . GLY A 1 76 ? -13.653 -10.635 8.571 1.00 0.00 124 GLY A CA 4
ATOM 4925 C C . GLY A 1 76 ? -14.233 -11.248 7.308 1.00 0.00 124 GLY A C 4
ATOM 4926 O O . GLY A 1 76 ? -15.440 -11.493 7.229 1.00 0.00 124 GLY A O 4
ATOM 4930 N N . LEU A 1 77 ? -13.363 -11.488 6.325 1.00 0.00 125 LEU A N 4
ATOM 4931 C CA . LEU A 1 77 ? -13.752 -12.058 5.030 1.00 0.00 125 LEU A CA 4
ATOM 4932 C C . LEU A 1 77 ? -14.695 -11.130 4.264 1.00 0.00 125 LEU A C 4
ATOM 4933 O O . LEU A 1 77 ? -14.890 -9.971 4.641 1.00 0.00 125 LEU A O 4
ATOM 4949 N N . GLY A 1 78 ? -15.267 -11.648 3.186 1.00 0.00 126 GLY A N 4
ATOM 4950 C CA . GLY A 1 78 ? -16.129 -10.849 2.338 1.00 0.00 126 GLY A CA 4
ATOM 4951 C C . GLY A 1 78 ? -15.498 -10.608 0.986 1.00 0.00 126 GLY A C 4
ATOM 4952 O O . GLY A 1 78 ? -15.118 -9.481 0.657 1.00 0.00 126 GLY A O 4
ATOM 4956 N N . ASN A 1 79 ? -15.373 -11.670 0.202 1.00 0.00 127 ASN A N 4
ATOM 4957 C CA . ASN A 1 79 ? -14.690 -11.588 -1.084 1.00 0.00 127 ASN A CA 4
ATOM 4958 C C . ASN A 1 79 ? -15.653 -11.904 -2.236 1.00 0.00 127 ASN A C 4
ATOM 4959 O O . ASN A 1 79 ? -15.883 -11.047 -3.088 1.00 0.00 127 ASN A O 4
ATOM 4970 N N . PRO A 1 80 ? -16.229 -13.129 -2.296 1.00 0.00 128 PRO A N 4
ATOM 4971 C CA . PRO A 1 80 ? -17.202 -13.487 -3.332 1.00 0.00 128 PRO A CA 4
ATOM 4972 C C . PRO A 1 80 ? -18.539 -12.789 -3.118 1.00 0.00 128 PRO A C 4
ATOM 4973 O O . PRO A 1 80 ? -19.219 -13.091 -2.112 1.00 0.00 128 PRO A O 4
ATOM 4985 N N . ALA A 1 1 ? -16.475 11.884 -1.315 1.00 0.00 49 ALA A N 5
ATOM 4986 C CA . ALA A 1 1 ? -16.992 13.077 -0.608 1.00 0.00 49 ALA A CA 5
ATOM 4987 C C . ALA A 1 1 ? -16.139 13.374 0.613 1.00 0.00 49 ALA A C 5
ATOM 4988 O O . ALA A 1 1 ? -15.482 12.476 1.147 1.00 0.00 49 ALA A O 5
ATOM 4997 N N . ASN A 1 2 ? -16.157 14.633 1.047 1.00 0.00 50 ASN A N 5
ATOM 4998 C CA . ASN A 1 2 ? -15.348 15.088 2.176 1.00 0.00 50 ASN A CA 5
ATOM 4999 C C . ASN A 1 2 ? -13.871 14.968 1.830 1.00 0.00 50 ASN A C 5
ATOM 5000 O O . ASN A 1 2 ? -13.517 14.824 0.658 1.00 0.00 50 ASN A O 5
ATOM 5011 N N . GLN A 1 3 ? -13.006 15.036 2.826 1.00 0.00 51 GLN A N 5
ATOM 5012 C CA . GLN A 1 3 ? -11.585 14.894 2.575 1.00 0.00 51 GLN A CA 5
ATOM 5013 C C . GLN A 1 3 ? -11.137 13.457 2.834 1.00 0.00 51 GLN A C 5
ATOM 5014 O O . GLN A 1 3 ? -11.053 12.650 1.912 1.00 0.00 51 GLN A O 5
ATOM 5028 N N . GLN A 1 4 ? -10.890 13.129 4.099 1.00 0.00 52 GLN A N 5
ATOM 5029 C CA . GLN A 1 4 ? -10.361 11.815 4.451 1.00 0.00 52 GLN A CA 5
ATOM 5030 C C . GLN A 1 4 ? -11.352 11.042 5.313 1.00 0.00 52 GLN A C 5
ATOM 5031 O O . GLN A 1 4 ? -10.991 10.074 5.984 1.00 0.00 52 GLN A O 5
ATOM 5045 N N . THR A 1 5 ? -12.602 11.473 5.287 1.00 0.00 53 THR A N 5
ATOM 5046 C CA . THR A 1 5 ? -13.640 10.872 6.114 1.00 0.00 53 THR A CA 5
ATOM 5047 C C . THR A 1 5 ? -14.209 9.605 5.465 1.00 0.00 53 THR A C 5
ATOM 5048 O O . THR A 1 5 ? -14.839 8.782 6.132 1.00 0.00 53 THR A O 5
ATOM 5059 N N . SER A 1 6 ? -13.951 9.437 4.175 1.00 0.00 54 SER A N 5
ATOM 5060 C CA . SER A 1 6 ? -14.551 8.351 3.405 1.00 0.00 54 SER A CA 5
ATOM 5061 C C . SER A 1 6 ? -13.939 8.307 2.009 1.00 0.00 54 SER A C 5
ATOM 5062 O O . SER A 1 6 ? -14.049 7.308 1.295 1.00 0.00 54 SER A O 5
ATOM 5070 N N . GLY A 1 7 ? -13.300 9.408 1.627 1.00 0.00 55 GLY A N 5
ATOM 5071 C CA . GLY A 1 7 ? -12.641 9.475 0.344 1.00 0.00 55 GLY A CA 5
ATOM 5072 C C . GLY A 1 7 ? -11.344 8.689 0.315 1.00 0.00 55 GLY A C 5
ATOM 5073 O O . GLY A 1 7 ? -10.925 8.120 1.326 1.00 0.00 55 GLY A O 5
ATOM 5077 N N . LYS A 1 8 ? -10.716 8.664 -0.848 1.00 0.00 56 LYS A N 5
ATOM 5078 C CA . LYS A 1 8 ? -9.486 7.921 -1.053 1.00 0.00 56 LYS A CA 5
ATOM 5079 C C . LYS A 1 8 ? -8.294 8.602 -0.382 1.00 0.00 56 LYS A C 5
ATOM 5080 O O . LYS A 1 8 ? -8.405 9.707 0.152 1.00 0.00 56 LYS A O 5
ATOM 5099 N N . VAL A 1 9 ? -7.152 7.933 -0.423 1.00 0.00 57 VAL A N 5
ATOM 5100 C CA . VAL A 1 9 ? -5.962 8.398 0.277 1.00 0.00 57 VAL A CA 5
ATOM 5101 C C . VAL A 1 9 ? -5.072 9.212 -0.645 1.00 0.00 57 VAL A C 5
ATOM 5102 O O . VAL A 1 9 ? -4.602 8.716 -1.668 1.00 0.00 57 VAL A O 5
ATOM 5115 N N . LEU A 1 10 ? -4.837 10.455 -0.270 1.00 0.00 58 LEU A N 5
ATOM 5116 C CA . LEU A 1 10 ? -3.938 11.316 -1.011 1.00 0.00 58 LEU A CA 5
ATOM 5117 C C . LEU A 1 10 ? -2.534 11.217 -0.429 1.00 0.00 58 LEU A C 5
ATOM 5118 O O . LEU A 1 10 ? -2.286 11.653 0.696 1.00 0.00 58 LEU A O 5
ATOM 5134 N N . TYR A 1 11 ? -1.623 10.638 -1.190 1.00 0.00 59 TYR A N 5
ATOM 5135 C CA . TYR A 1 11 ? -0.245 10.523 -0.756 1.00 0.00 59 TYR A CA 5
ATOM 5136 C C . TYR A 1 11 ? 0.635 11.414 -1.634 1.00 0.00 59 TYR A C 5
ATOM 5137 O O . TYR A 1 11 ? 0.659 11.272 -2.859 1.00 0.00 59 TYR A O 5
ATOM 5155 N N . GLU A 1 12 ? 1.282 12.388 -1.009 1.00 0.00 60 GLU A N 5
ATOM 5156 C CA . GLU A 1 12 ? 2.268 13.241 -1.679 1.00 0.00 60 GLU A CA 5
ATOM 5157 C C . GLU A 1 12 ? 1.716 13.916 -2.935 1.00 0.00 60 GLU A C 5
ATOM 5158 O O . GLU A 1 12 ? 2.473 14.366 -3.799 1.00 0.00 60 GLU A O 5
ATOM 5170 N N . GLY A 1 13 ? 0.400 13.963 -3.039 1.00 0.00 61 GLY A N 5
ATOM 5171 C CA . GLY A 1 13 ? -0.236 14.673 -4.129 1.00 0.00 61 GLY A CA 5
ATOM 5172 C C . GLY A 1 13 ? -1.008 13.779 -5.082 1.00 0.00 61 GLY A C 5
ATOM 5173 O O . GLY A 1 13 ? -1.718 14.279 -5.952 1.00 0.00 61 GLY A O 5
ATOM 5177 N N . LYS A 1 14 ? -0.892 12.464 -4.937 1.00 0.00 62 LYS A N 5
ATOM 5178 C CA . LYS A 1 14 ? -1.664 11.562 -5.786 1.00 0.00 62 LYS A CA 5
ATOM 5179 C C . LYS A 1 14 ? -2.671 10.776 -4.965 1.00 0.00 62 LYS A C 5
ATOM 5180 O O . LYS A 1 14 ? -2.427 10.455 -3.807 1.00 0.00 62 LYS A O 5
ATOM 5199 N N . GLU A 1 15 ? -3.798 10.457 -5.578 1.00 0.00 63 GLU A N 5
ATOM 5200 C CA . GLU A 1 15 ? -4.870 9.761 -4.889 1.00 0.00 63 GLU A CA 5
ATOM 5201 C C . GLU A 1 15 ? -4.846 8.271 -5.186 1.00 0.00 63 GLU A C 5
ATOM 5202 O O . GLU A 1 15 ? -4.744 7.853 -6.339 1.00 0.00 63 GLU A O 5
ATOM 5214 N N . PHE A 1 16 ? -4.940 7.480 -4.133 1.00 0.00 64 PHE A N 5
ATOM 5215 C CA . PHE A 1 16 ? -4.972 6.034 -4.247 1.00 0.00 64 PHE A CA 5
ATOM 5216 C C . PHE A 1 16 ? -6.057 5.460 -3.356 1.00 0.00 64 PHE A C 5
ATOM 5217 O O . PHE A 1 16 ? -6.571 6.159 -2.484 1.00 0.00 64 PHE A O 5
ATOM 5234 N N . ASP A 1 17 ? -6.397 4.195 -3.561 1.00 0.00 65 ASP A N 5
ATOM 5235 C CA . ASP A 1 17 ? -7.464 3.564 -2.788 1.00 0.00 65 ASP A CA 5
ATOM 5236 C C . ASP A 1 17 ? -7.095 3.521 -1.319 1.00 0.00 65 ASP A C 5
ATOM 5237 O O . ASP A 1 17 ? -7.737 4.156 -0.483 1.00 0.00 65 ASP A O 5
ATOM 5246 N N . TYR A 1 18 ? -6.052 2.772 -1.017 1.00 0.00 66 TYR A N 5
ATOM 5247 C CA . TYR A 1 18 ? -5.553 2.658 0.338 1.00 0.00 66 TYR A CA 5
ATOM 5248 C C . TYR A 1 18 ? -4.038 2.684 0.321 1.00 0.00 66 TYR A C 5
ATOM 5249 O O . TYR A 1 18 ? -3.415 1.803 -0.262 1.00 0.00 66 TYR A O 5
ATOM 5267 N N . VAL A 1 19 ? -3.434 3.695 0.923 1.00 0.00 67 VAL A N 5
ATOM 5268 C CA . VAL A 1 19 ? -1.993 3.693 1.049 1.00 0.00 67 VAL A CA 5
ATOM 5269 C C . VAL A 1 19 ? -1.608 3.354 2.482 1.00 0.00 67 VAL A C 5
ATOM 5270 O O . VAL A 1 19 ? -2.296 3.727 3.436 1.00 0.00 67 VAL A O 5
ATOM 5283 N N . PHE A 1 20 ? -0.528 2.618 2.616 1.00 0.00 68 PHE A N 5
ATOM 5284 C CA . PHE A 1 20 ? -0.047 2.180 3.913 1.00 0.00 68 PHE A CA 5
ATOM 5285 C C . PHE A 1 20 ? 1.117 3.060 4.343 1.00 0.00 68 PHE A C 5
ATOM 5286 O O . PHE A 1 20 ? 1.762 3.682 3.511 1.00 0.00 68 PHE A O 5
ATOM 5303 N N . SER A 1 21 ? 1.367 3.137 5.631 1.00 0.00 69 SER A N 5
ATOM 5304 C CA . SER A 1 21 ? 2.487 3.911 6.126 1.00 0.00 69 SER A CA 5
ATOM 5305 C C . SER A 1 21 ? 3.693 2.993 6.318 1.00 0.00 69 SER A C 5
ATOM 5306 O O . SER A 1 21 ? 3.663 2.050 7.113 1.00 0.00 69 SER A O 5
ATOM 5314 N N . ILE A 1 22 ? 4.745 3.290 5.576 1.00 0.00 70 ILE A N 5
ATOM 5315 C CA . ILE A 1 22 ? 5.922 2.445 5.486 1.00 0.00 70 ILE A CA 5
ATOM 5316 C C . ILE A 1 22 ? 7.107 3.061 6.208 1.00 0.00 70 ILE A C 5
ATOM 5317 O O . ILE A 1 22 ? 7.575 4.150 5.859 1.00 0.00 70 ILE A O 5
ATOM 5333 N N . ASP A 1 23 ? 7.576 2.367 7.216 1.00 0.00 71 ASP A N 5
ATOM 5334 C CA . ASP A 1 23 ? 8.748 2.800 7.959 1.00 0.00 71 ASP A CA 5
ATOM 5335 C C . ASP A 1 23 ? 9.970 1.986 7.541 1.00 0.00 71 ASP A C 5
ATOM 5336 O O . ASP A 1 23 ? 9.964 0.756 7.600 1.00 0.00 71 ASP A O 5
ATOM 5345 N N . VAL A 1 24 ? 11.004 2.666 7.070 1.00 0.00 72 VAL A N 5
ATOM 5346 C CA . VAL A 1 24 ? 12.243 1.993 6.697 1.00 0.00 72 VAL A CA 5
ATOM 5347 C C . VAL A 1 24 ? 13.322 2.244 7.750 1.00 0.00 72 VAL A C 5
ATOM 5348 O O . VAL A 1 24 ? 14.301 1.501 7.851 1.00 0.00 72 VAL A O 5
ATOM 5361 N N . ASN A 1 25 ? 13.120 3.290 8.537 1.00 0.00 73 ASN A N 5
ATOM 5362 C CA . ASN A 1 25 ? 14.110 3.730 9.508 1.00 0.00 73 ASN A CA 5
ATOM 5363 C C . ASN A 1 25 ? 13.421 4.481 10.638 1.00 0.00 73 ASN A C 5
ATOM 5364 O O . ASN A 1 25 ? 12.569 5.336 10.391 1.00 0.00 73 ASN A O 5
ATOM 5375 N N . GLU A 1 26 ? 13.774 4.140 11.871 1.00 0.00 74 GLU A N 5
ATOM 5376 C CA . GLU A 1 26 ? 13.188 4.785 13.035 1.00 0.00 74 GLU A CA 5
ATOM 5377 C C . GLU A 1 26 ? 13.518 6.273 13.049 1.00 0.00 74 GLU A C 5
ATOM 5378 O O . GLU A 1 26 ? 14.674 6.668 12.868 1.00 0.00 74 GLU A O 5
ATOM 5390 N N . GLY A 1 27 ? 12.492 7.087 13.257 1.00 0.00 75 GLY A N 5
ATOM 5391 C CA . GLY A 1 27 ? 12.657 8.526 13.239 1.00 0.00 75 GLY A CA 5
ATOM 5392 C C . GLY A 1 27 ? 12.280 9.119 11.898 1.00 0.00 75 GLY A C 5
ATOM 5393 O O . GLY A 1 27 ? 11.843 10.266 11.815 1.00 0.00 75 GLY A O 5
ATOM 5397 N N . GLY A 1 28 ? 12.431 8.323 10.851 1.00 0.00 76 GLY A N 5
ATOM 5398 C CA . GLY A 1 28 ? 12.149 8.784 9.510 1.00 0.00 76 GLY A CA 5
ATOM 5399 C C . GLY A 1 28 ? 13.187 8.288 8.528 1.00 0.00 76 GLY A C 5
ATOM 5400 O O . GLY A 1 28 ? 14.167 7.664 8.933 1.00 0.00 76 GLY A O 5
ATOM 5404 N N . PRO A 1 29 ? 13.004 8.543 7.227 1.00 0.00 77 PRO A N 5
ATOM 5405 C CA . PRO A 1 29 ? 11.836 9.256 6.707 1.00 0.00 77 PRO A CA 5
ATOM 5406 C C . PRO A 1 29 ? 10.602 8.359 6.599 1.00 0.00 77 PRO A C 5
ATOM 5407 O O . PRO A 1 29 ? 10.704 7.130 6.615 1.00 0.00 77 PRO A O 5
ATOM 5418 N N . SER A 1 30 ? 9.444 8.988 6.499 1.00 0.00 78 SER A N 5
ATOM 5419 C CA . SER A 1 30 ? 8.181 8.275 6.419 1.00 0.00 78 SER A CA 5
ATOM 5420 C C . SER A 1 30 ? 7.797 8.059 4.961 1.00 0.00 78 SER A C 5
ATOM 5421 O O . SER A 1 30 ? 7.675 9.012 4.190 1.00 0.00 78 SER A O 5
ATOM 5429 N N . TYR A 1 31 ? 7.635 6.801 4.583 1.00 0.00 79 TYR A N 5
ATOM 5430 C CA . TYR A 1 31 ? 7.248 6.444 3.228 1.00 0.00 79 TYR A CA 5
ATOM 5431 C C . TYR A 1 31 ? 5.830 5.919 3.231 1.00 0.00 79 TYR A C 5
ATOM 5432 O O . TYR A 1 31 ? 5.334 5.533 4.276 1.00 0.00 79 TYR A O 5
ATOM 5450 N N . LYS A 1 32 ? 5.170 5.913 2.084 1.00 0.00 80 LYS A N 5
ATOM 5451 C CA . LYS A 1 32 ? 3.787 5.441 2.012 1.00 0.00 80 LYS A CA 5
ATOM 5452 C C . LYS A 1 32 ? 3.618 4.489 0.834 1.00 0.00 80 LYS A C 5
ATOM 5453 O O . LYS A 1 32 ? 4.260 4.652 -0.201 1.00 0.00 80 LYS A O 5
ATOM 5472 N N . LEU A 1 33 ? 2.744 3.507 1.002 1.00 0.00 81 LEU A N 5
ATOM 5473 C CA . LEU A 1 33 ? 2.566 2.434 0.027 1.00 0.00 81 LEU A CA 5
ATOM 5474 C C . LEU A 1 33 ? 1.163 2.512 -0.569 1.00 0.00 81 LEU A C 5
ATOM 5475 O O . LEU A 1 33 ? 0.216 1.973 -0.001 1.00 0.00 81 LEU A O 5
ATOM 5491 N N . PRO A 1 34 ? 1.012 3.198 -1.702 1.00 0.00 82 PRO A N 5
ATOM 5492 C CA . PRO A 1 34 ? -0.285 3.375 -2.362 1.00 0.00 82 PRO A CA 5
ATOM 5493 C C . PRO A 1 34 ? -0.788 2.107 -3.038 1.00 0.00 82 PRO A C 5
ATOM 5494 O O . PRO A 1 34 ? -0.082 1.506 -3.841 1.00 0.00 82 PRO A O 5
ATOM 5505 N N . TYR A 1 35 ? -2.024 1.727 -2.733 1.00 0.00 83 TYR A N 5
ATOM 5506 C CA . TYR A 1 35 ? -2.620 0.525 -3.288 1.00 0.00 83 TYR A CA 5
ATOM 5507 C C . TYR A 1 35 ? -3.975 0.826 -3.920 1.00 0.00 83 TYR A C 5
ATOM 5508 O O . TYR A 1 35 ? -4.812 1.500 -3.320 1.00 0.00 83 TYR A O 5
ATOM 5526 N N . ASN A 1 36 ? -4.168 0.342 -5.140 1.00 0.00 84 ASN A N 5
ATOM 5527 C CA . ASN A 1 36 ? -5.476 0.357 -5.792 1.00 0.00 84 ASN A CA 5
ATOM 5528 C C . ASN A 1 36 ? -6.055 -1.041 -5.744 1.00 0.00 84 ASN A C 5
ATOM 5529 O O . ASN A 1 36 ? -5.403 -1.993 -6.156 1.00 0.00 84 ASN A O 5
ATOM 5540 N N . THR A 1 37 ? -7.285 -1.159 -5.272 1.00 0.00 85 THR A N 5
ATOM 5541 C CA . THR A 1 37 ? -7.879 -2.461 -4.980 1.00 0.00 85 THR A CA 5
ATOM 5542 C C . THR A 1 37 ? -8.086 -3.304 -6.240 1.00 0.00 85 THR A C 5
ATOM 5543 O O . THR A 1 37 ? -8.379 -4.497 -6.163 1.00 0.00 85 THR A O 5
ATOM 5554 N N . SER A 1 38 ? -7.933 -2.677 -7.393 1.00 0.00 86 SER A N 5
ATOM 5555 C CA . SER A 1 38 ? -8.070 -3.365 -8.666 1.00 0.00 86 SER A CA 5
ATOM 5556 C C . SER A 1 38 ? -6.756 -4.031 -9.080 1.00 0.00 86 SER A C 5
ATOM 5557 O O . SER A 1 38 ? -6.720 -4.816 -10.030 1.00 0.00 86 SER A O 5
ATOM 5565 N N . ASP A 1 39 ? -5.678 -3.717 -8.367 1.00 0.00 87 ASP A N 5
ATOM 5566 C CA . ASP A 1 39 ? -4.351 -4.217 -8.726 1.00 0.00 87 ASP A CA 5
ATOM 5567 C C . ASP A 1 39 ? -3.959 -5.393 -7.826 1.00 0.00 87 ASP A C 5
ATOM 5568 O O . ASP A 1 39 ? -4.788 -5.910 -7.074 1.00 0.00 87 ASP A O 5
ATOM 5577 N N . ASP A 1 40 ? -2.700 -5.813 -7.907 1.00 0.00 88 ASP A N 5
ATOM 5578 C CA . ASP A 1 40 ? -2.243 -7.016 -7.223 1.00 0.00 88 ASP A CA 5
ATOM 5579 C C . ASP A 1 40 ? -1.171 -6.684 -6.199 1.00 0.00 88 ASP A C 5
ATOM 5580 O O . ASP A 1 40 ? -0.388 -5.759 -6.400 1.00 0.00 88 ASP A O 5
ATOM 5589 N N . PRO A 1 41 ? -1.111 -7.447 -5.095 1.00 0.00 89 PRO A N 5
ATOM 5590 C CA . PRO A 1 41 ? -0.203 -7.175 -3.978 1.00 0.00 89 PRO A CA 5
ATOM 5591 C C . PRO A 1 41 ? 1.235 -6.946 -4.404 1.00 0.00 89 PRO A C 5
ATOM 5592 O O . PRO A 1 41 ? 1.758 -5.843 -4.259 1.00 0.00 89 PRO A O 5
ATOM 5603 N N . TRP A 1 42 ? 1.865 -7.983 -4.933 1.00 0.00 90 TRP A N 5
ATOM 5604 C CA . TRP A 1 42 ? 3.281 -7.918 -5.251 1.00 0.00 90 TRP A CA 5
ATOM 5605 C C . TRP A 1 42 ? 3.557 -6.896 -6.339 1.00 0.00 90 TRP A C 5
ATOM 5606 O O . TRP A 1 42 ? 4.625 -6.308 -6.374 1.00 0.00 90 TRP A O 5
ATOM 5627 N N . LEU A 1 43 ? 2.589 -6.668 -7.214 1.00 0.00 91 LEU A N 5
ATOM 5628 C CA . LEU A 1 43 ? 2.758 -5.682 -8.274 1.00 0.00 91 LEU A CA 5
ATOM 5629 C C . LEU A 1 43 ? 2.707 -4.266 -7.707 1.00 0.00 91 LEU A C 5
ATOM 5630 O O . LEU A 1 43 ? 3.558 -3.431 -8.016 1.00 0.00 91 LEU A O 5
ATOM 5646 N N . THR A 1 44 ? 1.719 -4.013 -6.855 1.00 0.00 92 THR A N 5
ATOM 5647 C CA . THR A 1 44 ? 1.594 -2.728 -6.178 1.00 0.00 92 THR A CA 5
ATOM 5648 C C . THR A 1 44 ? 2.812 -2.475 -5.301 1.00 0.00 92 THR A C 5
ATOM 5649 O O . THR A 1 44 ? 3.429 -1.407 -5.346 1.00 0.00 92 THR A O 5
ATOM 5660 N N . ALA A 1 45 ? 3.157 -3.481 -4.521 1.00 0.00 93 ALA A N 5
ATOM 5661 C CA . ALA A 1 45 ? 4.285 -3.414 -3.622 1.00 0.00 93 ALA A CA 5
ATOM 5662 C C . ALA A 1 45 ? 5.588 -3.210 -4.384 1.00 0.00 93 ALA A C 5
ATOM 5663 O O . ALA A 1 45 ? 6.443 -2.427 -3.970 1.00 0.00 93 ALA A O 5
ATOM 5670 N N . TYR A 1 46 ? 5.734 -3.921 -5.499 1.00 0.00 94 TYR A N 5
ATOM 5671 C CA . TYR A 1 46 ? 6.933 -3.826 -6.316 1.00 0.00 94 TYR A CA 5
ATOM 5672 C C . TYR A 1 46 ? 7.068 -2.420 -6.876 1.00 0.00 94 TYR A C 5
ATOM 5673 O O . TYR A 1 46 ? 8.165 -1.873 -6.934 1.00 0.00 94 TYR A O 5
ATOM 5691 N N . ASN A 1 47 ? 5.940 -1.844 -7.281 1.00 0.00 95 ASN A N 5
ATOM 5692 C CA . ASN A 1 47 ? 5.918 -0.494 -7.843 1.00 0.00 95 ASN A CA 5
ATOM 5693 C C . ASN A 1 47 ? 6.497 0.514 -6.855 1.00 0.00 95 ASN A C 5
ATOM 5694 O O . ASN A 1 47 ? 7.334 1.341 -7.215 1.00 0.00 95 ASN A O 5
ATOM 5705 N N . PHE A 1 48 ? 6.066 0.430 -5.602 1.00 0.00 96 PHE A N 5
ATOM 5706 C CA . PHE A 1 48 ? 6.593 1.299 -4.558 1.00 0.00 96 PHE A CA 5
ATOM 5707 C C . PHE A 1 48 ? 8.040 0.942 -4.238 1.00 0.00 96 PHE A C 5
ATOM 5708 O O . PHE A 1 48 ? 8.876 1.827 -4.028 1.00 0.00 96 PHE A O 5
ATOM 5725 N N . LEU A 1 49 ? 8.335 -0.349 -4.220 1.00 0.00 97 LEU A N 5
ATOM 5726 C CA . LEU A 1 49 ? 9.678 -0.824 -3.922 1.00 0.00 97 LEU A CA 5
ATOM 5727 C C . LEU A 1 49 ? 10.692 -0.293 -4.933 1.00 0.00 97 LEU A C 5
ATOM 5728 O O . LEU A 1 49 ? 11.742 0.206 -4.553 1.00 0.00 97 LEU A O 5
ATOM 5744 N N . GLN A 1 50 ? 10.366 -0.383 -6.217 1.00 0.00 98 GLN A N 5
ATOM 5745 C CA . GLN A 1 50 ? 11.250 0.123 -7.265 1.00 0.00 98 GLN A CA 5
ATOM 5746 C C . GLN A 1 50 ? 11.294 1.646 -7.237 1.00 0.00 98 GLN A C 5
ATOM 5747 O O . GLN A 1 50 ? 12.334 2.250 -7.487 1.00 0.00 98 GLN A O 5
ATOM 5761 N N . LYS A 1 51 ? 10.151 2.254 -6.933 1.00 0.00 99 LYS A N 5
ATOM 5762 C CA . LYS A 1 51 ? 10.021 3.707 -6.894 1.00 0.00 99 LYS A CA 5
ATOM 5763 C C . LYS A 1 51 ? 10.984 4.312 -5.885 1.00 0.00 99 LYS A C 5
ATOM 5764 O O . LYS A 1 51 ? 11.659 5.301 -6.170 1.00 0.00 99 LYS A O 5
ATOM 5783 N N . ASN A 1 52 ? 11.061 3.710 -4.710 1.00 0.00 100 ASN A N 5
ATOM 5784 C CA . ASN A 1 52 ? 11.889 4.257 -3.651 1.00 0.00 100 ASN A CA 5
ATOM 5785 C C . ASN A 1 52 ? 13.233 3.552 -3.607 1.00 0.00 100 ASN A C 5
ATOM 5786 O O . ASN A 1 52 ? 14.116 3.923 -2.829 1.00 0.00 100 ASN A O 5
ATOM 5797 N N . ASP A 1 53 ? 13.366 2.520 -4.442 1.00 0.00 101 ASP A N 5
ATOM 5798 C CA . ASP A 1 53 ? 14.583 1.699 -4.514 1.00 0.00 101 ASP A CA 5
ATOM 5799 C C . ASP A 1 53 ? 14.778 0.893 -3.235 1.00 0.00 101 ASP A C 5
ATOM 5800 O O . ASP A 1 53 ? 15.887 0.820 -2.697 1.00 0.00 101 ASP A O 5
ATOM 5809 N N . LEU A 1 54 ? 13.704 0.287 -2.748 1.00 0.00 102 LEU A N 5
ATOM 5810 C CA . LEU A 1 54 ? 13.765 -0.518 -1.540 1.00 0.00 102 LEU A CA 5
ATOM 5811 C C . LEU A 1 54 ? 14.322 -1.904 -1.832 1.00 0.00 102 LEU A C 5
ATOM 5812 O O . LEU A 1 54 ? 14.620 -2.250 -2.975 1.00 0.00 102 LEU A O 5
ATOM 5828 N N . ASN A 1 55 ? 14.452 -2.688 -0.778 1.00 0.00 103 ASN A N 5
ATOM 5829 C CA . ASN A 1 55 ? 14.912 -4.063 -0.875 1.00 0.00 103 ASN A CA 5
ATOM 5830 C C . ASN A 1 55 ? 13.726 -4.967 -1.182 1.00 0.00 103 ASN A C 5
ATOM 5831 O O . ASN A 1 55 ? 12.670 -4.848 -0.560 1.00 0.00 103 ASN A O 5
ATOM 5842 N N . PRO A 1 56 ? 13.896 -5.879 -2.146 1.00 0.00 104 PRO A N 5
ATOM 5843 C CA . PRO A 1 56 ? 12.864 -6.838 -2.564 1.00 0.00 104 PRO A CA 5
ATOM 5844 C C . PRO A 1 56 ? 12.359 -7.700 -1.410 1.00 0.00 104 PRO A C 5
ATOM 5845 O O . PRO A 1 56 ? 11.333 -8.373 -1.523 1.00 0.00 104 PRO A O 5
ATOM 5856 N N . MET A 1 57 ? 13.084 -7.664 -0.297 1.00 0.00 105 MET A N 5
ATOM 5857 C CA . MET A 1 57 ? 12.663 -8.334 0.925 1.00 0.00 105 MET A CA 5
ATOM 5858 C C . MET A 1 57 ? 11.404 -7.677 1.485 1.00 0.00 105 MET A C 5
ATOM 5859 O O . MET A 1 57 ? 10.606 -8.315 2.172 1.00 0.00 105 MET A O 5
ATOM 5873 N N . PHE A 1 58 ? 11.208 -6.405 1.156 1.00 0.00 106 PHE A N 5
ATOM 5874 C CA . PHE A 1 58 ? 10.090 -5.653 1.694 1.00 0.00 106 PHE A CA 5
ATOM 5875 C C . PHE A 1 58 ? 8.844 -5.941 0.878 1.00 0.00 106 PHE A C 5
ATOM 5876 O O . PHE A 1 58 ? 7.729 -5.807 1.370 1.00 0.00 106 PHE A O 5
ATOM 5893 N N . LEU A 1 59 ? 9.069 -6.373 -0.362 1.00 0.00 107 LEU A N 5
ATOM 5894 C CA . LEU A 1 59 ? 8.001 -6.652 -1.319 1.00 0.00 107 LEU A CA 5
ATOM 5895 C C . LEU A 1 59 ? 6.963 -7.598 -0.736 1.00 0.00 107 LEU A C 5
ATOM 5896 O O . LEU A 1 59 ? 5.764 -7.354 -0.851 1.00 0.00 107 LEU A O 5
ATOM 5912 N N . ASP A 1 60 ? 7.424 -8.659 -0.097 1.00 0.00 108 ASP A N 5
ATOM 5913 C CA . ASP A 1 60 ? 6.516 -9.636 0.483 1.00 0.00 108 ASP A CA 5
ATOM 5914 C C . ASP A 1 60 ? 5.713 -9.002 1.616 1.00 0.00 108 ASP A C 5
ATOM 5915 O O . ASP A 1 60 ? 4.499 -9.162 1.689 1.00 0.00 108 ASP A O 5
ATOM 5924 N N . GLN A 1 61 ? 6.395 -8.233 2.464 1.00 0.00 109 GLN A N 5
ATOM 5925 C CA . GLN A 1 61 ? 5.764 -7.592 3.614 1.00 0.00 109 GLN A CA 5
ATOM 5926 C C . GLN A 1 61 ? 4.650 -6.637 3.188 1.00 0.00 109 GLN A C 5
ATOM 5927 O O . GLN A 1 61 ? 3.534 -6.700 3.706 1.00 0.00 109 GLN A O 5
ATOM 5941 N N . VAL A 1 62 ? 4.951 -5.767 2.233 1.00 0.00 110 VAL A N 5
ATOM 5942 C CA . VAL A 1 62 ? 3.986 -4.779 1.790 1.00 0.00 110 VAL A CA 5
ATOM 5943 C C . VAL A 1 62 ? 2.835 -5.433 1.036 1.00 0.00 110 VAL A C 5
ATOM 5944 O O . VAL A 1 62 ? 1.675 -5.090 1.245 1.00 0.00 110 VAL A O 5
ATOM 5957 N N . ALA A 1 63 ? 3.166 -6.395 0.184 1.00 0.00 111 ALA A N 5
ATOM 5958 C CA . ALA A 1 63 ? 2.166 -7.097 -0.615 1.00 0.00 111 ALA A CA 5
ATOM 5959 C C . ALA A 1 63 ? 1.197 -7.884 0.263 1.00 0.00 111 ALA A C 5
ATOM 5960 O O . ALA A 1 63 ? -0.003 -7.912 0.002 1.00 0.00 111 ALA A O 5
ATOM 5967 N N . LYS A 1 64 ? 1.719 -8.519 1.305 1.00 0.00 112 LYS A N 5
ATOM 5968 C CA . LYS A 1 64 ? 0.885 -9.286 2.225 1.00 0.00 112 LYS A CA 5
ATOM 5969 C C . LYS A 1 64 ? -0.104 -8.380 2.947 1.00 0.00 112 LYS A C 5
ATOM 5970 O O . LYS A 1 64 ? -1.261 -8.754 3.146 1.00 0.00 112 LYS A O 5
ATOM 5989 N N . PHE A 1 65 ? 0.344 -7.184 3.321 1.00 0.00 113 PHE A N 5
ATOM 5990 C CA . PHE A 1 65 ? -0.543 -6.203 3.938 1.00 0.00 113 PHE A CA 5
ATOM 5991 C C . PHE A 1 65 ? -1.604 -5.762 2.931 1.00 0.00 113 PHE A C 5
ATOM 5992 O O . PHE A 1 65 ? -2.777 -5.605 3.271 1.00 0.00 113 PHE A O 5
ATOM 6009 N N . ILE A 1 66 ? -1.178 -5.586 1.686 1.00 0.00 114 ILE A N 5
ATOM 6010 C CA . ILE A 1 66 ? -2.082 -5.248 0.598 1.00 0.00 114 ILE A CA 5
ATOM 6011 C C . ILE A 1 66 ? -3.186 -6.292 0.466 1.00 0.00 114 ILE A C 5
ATOM 6012 O O . ILE A 1 66 ? -4.369 -5.962 0.373 1.00 0.00 114 ILE A O 5
ATOM 6028 N N . ILE A 1 67 ? -2.781 -7.555 0.478 1.00 0.00 115 ILE A N 5
ATOM 6029 C CA . ILE A 1 67 ? -3.716 -8.660 0.371 1.00 0.00 115 ILE A CA 5
ATOM 6030 C C . ILE A 1 67 ? -4.706 -8.637 1.517 1.00 0.00 115 ILE A C 5
ATOM 6031 O O . ILE A 1 67 ? -5.911 -8.715 1.303 1.00 0.00 115 ILE A O 5
ATOM 6047 N N . ASP A 1 68 ? -4.176 -8.505 2.725 1.00 0.00 116 ASP A N 5
ATOM 6048 C CA . ASP A 1 68 ? -4.970 -8.588 3.944 1.00 0.00 116 ASP A CA 5
ATOM 6049 C C . ASP A 1 68 ? -6.110 -7.571 3.939 1.00 0.00 116 ASP A C 5
ATOM 6050 O O . ASP A 1 68 ? -7.205 -7.862 4.412 1.00 0.00 116 ASP A O 5
ATOM 6059 N N . ASN A 1 69 ? -5.854 -6.397 3.370 1.00 0.00 117 ASN A N 5
ATOM 6060 C CA . ASN A 1 69 ? -6.880 -5.357 3.232 1.00 0.00 117 ASN A CA 5
ATOM 6061 C C . ASN A 1 69 ? -8.092 -5.874 2.453 1.00 0.00 117 ASN A C 5
ATOM 6062 O O . ASN A 1 69 ? -9.238 -5.546 2.769 1.00 0.00 117 ASN A O 5
ATOM 6073 N N . THR A 1 70 ? -7.831 -6.686 1.438 1.00 0.00 118 THR A N 5
ATOM 6074 C CA . THR A 1 70 ? -8.888 -7.262 0.619 1.00 0.00 118 THR A CA 5
ATOM 6075 C C . THR A 1 70 ? -9.181 -8.707 1.033 1.00 0.00 118 THR A C 5
ATOM 6076 O O . THR A 1 70 ? -10.001 -9.389 0.418 1.00 0.00 118 THR A O 5
ATOM 6087 N N . LYS A 1 71 ? -8.506 -9.162 2.077 1.00 0.00 119 LYS A N 5
ATOM 6088 C CA . LYS A 1 71 ? -8.612 -10.543 2.531 1.00 0.00 119 LYS A CA 5
ATOM 6089 C C . LYS A 1 71 ? -9.600 -10.645 3.691 1.00 0.00 119 LYS A C 5
ATOM 6090 O O . LYS A 1 71 ? -9.681 -9.751 4.532 1.00 0.00 119 LYS A O 5
ATOM 6109 N N . GLY A 1 72 ? -10.347 -11.738 3.743 1.00 0.00 120 GLY A N 5
ATOM 6110 C CA . GLY A 1 72 ? -11.322 -11.913 4.800 1.00 0.00 120 GLY A CA 5
ATOM 6111 C C . GLY A 1 72 ? -10.842 -12.864 5.872 1.00 0.00 120 GLY A C 5
ATOM 6112 O O . GLY A 1 72 ? -11.452 -12.980 6.931 1.00 0.00 120 GLY A O 5
ATOM 6116 N N . GLN A 1 73 ? -9.722 -13.513 5.610 1.00 0.00 121 GLN A N 5
ATOM 6117 C CA . GLN A 1 73 ? -9.199 -14.538 6.509 1.00 0.00 121 GLN A CA 5
ATOM 6118 C C . GLN A 1 73 ? -8.561 -13.927 7.754 1.00 0.00 121 GLN A C 5
ATOM 6119 O O . GLN A 1 73 ? -8.318 -14.626 8.735 1.00 0.00 121 GLN A O 5
ATOM 6133 N N . MET A 1 74 ? -8.282 -12.626 7.710 1.00 0.00 122 MET A N 5
ATOM 6134 C CA . MET A 1 74 ? -7.786 -11.915 8.886 1.00 0.00 122 MET A CA 5
ATOM 6135 C C . MET A 1 74 ? -8.780 -12.021 10.039 1.00 0.00 122 MET A C 5
ATOM 6136 O O . MET A 1 74 ? -8.399 -12.291 11.178 1.00 0.00 122 MET A O 5
ATOM 6150 N N . LEU A 1 75 ? -10.056 -11.827 9.721 1.00 0.00 123 LEU A N 5
ATOM 6151 C CA . LEU A 1 75 ? -11.110 -11.779 10.727 1.00 0.00 123 LEU A CA 5
ATOM 6152 C C . LEU A 1 75 ? -12.459 -11.576 10.048 1.00 0.00 123 LEU A C 5
ATOM 6153 O O . LEU A 1 75 ? -13.495 -12.038 10.531 1.00 0.00 123 LEU A O 5
ATOM 6169 N N . GLY A 1 76 ? -12.434 -10.865 8.926 1.00 0.00 124 GLY A N 5
ATOM 6170 C CA . GLY A 1 76 ? -13.638 -10.645 8.154 1.00 0.00 124 GLY A CA 5
ATOM 6171 C C . GLY A 1 76 ? -13.676 -9.262 7.542 1.00 0.00 124 GLY A C 5
ATOM 6172 O O . GLY A 1 76 ? -14.554 -8.461 7.858 1.00 0.00 124 GLY A O 5
ATOM 6176 N N . LEU A 1 77 ? -12.717 -8.977 6.673 1.00 0.00 125 LEU A N 5
ATOM 6177 C CA . LEU A 1 77 ? -12.646 -7.672 6.032 1.00 0.00 125 LEU A CA 5
ATOM 6178 C C . LEU A 1 77 ? -13.408 -7.671 4.717 1.00 0.00 125 LEU A C 5
ATOM 6179 O O . LEU A 1 77 ? -14.029 -8.665 4.343 1.00 0.00 125 LEU A O 5
ATOM 6195 N N . GLY A 1 78 ? -13.342 -6.552 4.013 1.00 0.00 126 GLY A N 5
ATOM 6196 C CA . GLY A 1 78 ? -14.113 -6.393 2.799 1.00 0.00 126 GLY A CA 5
ATOM 6197 C C . GLY A 1 78 ? -15.531 -5.948 3.097 1.00 0.00 126 GLY A C 5
ATOM 6198 O O . GLY A 1 78 ? -15.953 -5.940 4.256 1.00 0.00 126 GLY A O 5
ATOM 6202 N N . ASN A 1 79 ? -16.264 -5.569 2.063 1.00 0.00 127 ASN A N 5
ATOM 6203 C CA . ASN A 1 79 ? -17.647 -5.135 2.230 1.00 0.00 127 ASN A CA 5
ATOM 6204 C C . ASN A 1 79 ? -18.613 -6.060 1.482 1.00 0.00 127 ASN A C 5
ATOM 6205 O O . ASN A 1 79 ? -19.588 -6.529 2.069 1.00 0.00 127 ASN A O 5
ATOM 6216 N N . PRO A 1 80 ? -18.391 -6.322 0.174 1.00 0.00 128 PRO A N 5
ATOM 6217 C CA . PRO A 1 80 ? -19.232 -7.255 -0.586 1.00 0.00 128 PRO A CA 5
ATOM 6218 C C . PRO A 1 80 ? -19.101 -8.692 -0.082 1.00 0.00 128 PRO A C 5
ATOM 6219 O O . PRO A 1 80 ? -18.058 -9.334 -0.352 1.00 0.00 128 PRO A O 5
ATOM 6231 N N . ALA A 1 1 ? -4.297 8.664 8.052 1.00 0.00 49 ALA A N 6
ATOM 6232 C CA . ALA A 1 1 ? -5.082 8.137 6.911 1.00 0.00 49 ALA A CA 6
ATOM 6233 C C . ALA A 1 1 ? -6.488 7.744 7.368 1.00 0.00 49 ALA A C 6
ATOM 6234 O O . ALA A 1 1 ? -7.468 8.358 6.943 1.00 0.00 49 ALA A O 6
ATOM 6243 N N . ASN A 1 2 ? -6.556 6.734 8.255 1.00 0.00 50 ASN A N 6
ATOM 6244 C CA . ASN A 1 2 ? -7.800 6.236 8.889 1.00 0.00 50 ASN A CA 6
ATOM 6245 C C . ASN A 1 2 ? -9.074 6.407 8.044 1.00 0.00 50 ASN A C 6
ATOM 6246 O O . ASN A 1 2 ? -10.133 6.746 8.584 1.00 0.00 50 ASN A O 6
ATOM 6257 N N . GLN A 1 3 ? -8.975 6.155 6.734 1.00 0.00 51 GLN A N 6
ATOM 6258 C CA . GLN A 1 3 ? -10.136 6.146 5.831 1.00 0.00 51 GLN A CA 6
ATOM 6259 C C . GLN A 1 3 ? -10.983 7.424 5.931 1.00 0.00 51 GLN A C 6
ATOM 6260 O O . GLN A 1 3 ? -12.184 7.405 5.651 1.00 0.00 51 GLN A O 6
ATOM 6274 N N . GLN A 1 4 ? -10.357 8.530 6.310 1.00 0.00 52 GLN A N 6
ATOM 6275 C CA . GLN A 1 4 ? -11.080 9.785 6.514 1.00 0.00 52 GLN A CA 6
ATOM 6276 C C . GLN A 1 4 ? -11.615 10.360 5.204 1.00 0.00 52 GLN A C 6
ATOM 6277 O O . GLN A 1 4 ? -12.742 10.851 5.146 1.00 0.00 52 GLN A O 6
ATOM 6291 N N . THR A 1 5 ? -10.819 10.281 4.151 1.00 0.00 53 THR A N 6
ATOM 6292 C CA . THR A 1 5 ? -11.183 10.864 2.871 1.00 0.00 53 THR A CA 6
ATOM 6293 C C . THR A 1 5 ? -11.976 9.887 2.000 1.00 0.00 53 THR A C 6
ATOM 6294 O O . THR A 1 5 ? -11.673 9.703 0.819 1.00 0.00 53 THR A O 6
ATOM 6305 N N . SER A 1 6 ? -12.997 9.278 2.604 1.00 0.00 54 SER A N 6
ATOM 6306 C CA . SER A 1 6 ? -13.902 8.367 1.905 1.00 0.00 54 SER A CA 6
ATOM 6307 C C . SER A 1 6 ? -13.144 7.236 1.219 1.00 0.00 54 SER A C 6
ATOM 6308 O O . SER A 1 6 ? -13.271 7.014 0.012 1.00 0.00 54 SER A O 6
ATOM 6316 N N . GLY A 1 7 ? -12.341 6.529 1.998 1.00 0.00 55 GLY A N 6
ATOM 6317 C CA . GLY A 1 7 ? -11.594 5.409 1.472 1.00 0.00 55 GLY A CA 6
ATOM 6318 C C . GLY A 1 7 ? -10.296 5.830 0.822 1.00 0.00 55 GLY A C 6
ATOM 6319 O O . GLY A 1 7 ? -9.237 5.308 1.163 1.00 0.00 55 GLY A O 6
ATOM 6323 N N . LYS A 1 8 ? -10.381 6.803 -0.083 1.00 0.00 56 LYS A N 6
ATOM 6324 C CA . LYS A 1 8 ? -9.233 7.251 -0.856 1.00 0.00 56 LYS A CA 6
ATOM 6325 C C . LYS A 1 8 ? -8.180 7.873 0.045 1.00 0.00 56 LYS A C 6
ATOM 6326 O O . LYS A 1 8 ? -8.496 8.464 1.077 1.00 0.00 56 LYS A O 6
ATOM 6345 N N . VAL A 1 9 ? -6.933 7.743 -0.358 1.00 0.00 57 VAL A N 6
ATOM 6346 C CA . VAL A 1 9 ? -5.815 8.176 0.457 1.00 0.00 57 VAL A CA 6
ATOM 6347 C C . VAL A 1 9 ? -4.953 9.174 -0.280 1.00 0.00 57 VAL A C 6
ATOM 6348 O O . VAL A 1 9 ? -4.508 8.918 -1.397 1.00 0.00 57 VAL A O 6
ATOM 6361 N N . LEU A 1 10 ? -4.711 10.305 0.348 1.00 0.00 58 LEU A N 6
ATOM 6362 C CA . LEU A 1 10 ? -3.776 11.270 -0.180 1.00 0.00 58 LEU A CA 6
ATOM 6363 C C . LEU A 1 10 ? -2.398 10.984 0.387 1.00 0.00 58 LEU A C 6
ATOM 6364 O O . LEU A 1 10 ? -2.170 11.150 1.584 1.00 0.00 58 LEU A O 6
ATOM 6380 N N . TYR A 1 11 ? -1.487 10.540 -0.459 1.00 0.00 59 TYR A N 6
ATOM 6381 C CA . TYR A 1 11 ? -0.137 10.285 -0.017 1.00 0.00 59 TYR A CA 6
ATOM 6382 C C . TYR A 1 11 ? 0.791 11.350 -0.589 1.00 0.00 59 TYR A C 6
ATOM 6383 O O . TYR A 1 11 ? 0.927 11.494 -1.806 1.00 0.00 59 TYR A O 6
ATOM 6401 N N . GLU A 1 12 ? 1.357 12.138 0.312 1.00 0.00 60 GLU A N 6
ATOM 6402 C CA . GLU A 1 12 ? 2.387 13.131 -0.002 1.00 0.00 60 GLU A CA 6
ATOM 6403 C C . GLU A 1 12 ? 1.919 14.216 -0.990 1.00 0.00 60 GLU A C 6
ATOM 6404 O O . GLU A 1 12 ? 2.656 15.166 -1.262 1.00 0.00 60 GLU A O 6
ATOM 6416 N N . GLY A 1 13 ? 0.700 14.084 -1.513 1.00 0.00 61 GLY A N 6
ATOM 6417 C CA . GLY A 1 13 ? 0.174 15.068 -2.441 1.00 0.00 61 GLY A CA 6
ATOM 6418 C C . GLY A 1 13 ? -0.577 14.453 -3.613 1.00 0.00 61 GLY A C 6
ATOM 6419 O O . GLY A 1 13 ? -1.126 15.176 -4.447 1.00 0.00 61 GLY A O 6
ATOM 6423 N N . LYS A 1 14 ? -0.601 13.126 -3.701 1.00 0.00 62 LYS A N 6
ATOM 6424 C CA . LYS A 1 14 ? -1.393 12.455 -4.730 1.00 0.00 62 LYS A CA 6
ATOM 6425 C C . LYS A 1 14 ? -2.446 11.565 -4.085 1.00 0.00 62 LYS A C 6
ATOM 6426 O O . LYS A 1 14 ? -2.224 11.009 -3.016 1.00 0.00 62 LYS A O 6
ATOM 6445 N N . GLU A 1 15 ? -3.582 11.428 -4.739 1.00 0.00 63 GLU A N 6
ATOM 6446 C CA . GLU A 1 15 ? -4.685 10.644 -4.201 1.00 0.00 63 GLU A CA 6
ATOM 6447 C C . GLU A 1 15 ? -4.755 9.268 -4.850 1.00 0.00 63 GLU A C 6
ATOM 6448 O O . GLU A 1 15 ? -4.581 9.126 -6.064 1.00 0.00 63 GLU A O 6
ATOM 6460 N N . PHE A 1 16 ? -5.006 8.264 -4.021 1.00 0.00 64 PHE A N 6
ATOM 6461 C CA . PHE A 1 16 ? -5.103 6.883 -4.460 1.00 0.00 64 PHE A CA 6
ATOM 6462 C C . PHE A 1 16 ? -6.226 6.176 -3.721 1.00 0.00 64 PHE A C 6
ATOM 6463 O O . PHE A 1 16 ? -6.811 6.752 -2.813 1.00 0.00 64 PHE A O 6
ATOM 6480 N N . ASP A 1 17 ? -6.523 4.940 -4.106 1.00 0.00 65 ASP A N 6
ATOM 6481 C CA . ASP A 1 17 ? -7.569 4.167 -3.443 1.00 0.00 65 ASP A CA 6
ATOM 6482 C C . ASP A 1 17 ? -7.200 3.916 -1.994 1.00 0.00 65 ASP A C 6
ATOM 6483 O O . ASP A 1 17 ? -7.787 4.495 -1.087 1.00 0.00 65 ASP A O 6
ATOM 6492 N N . TYR A 1 18 ? -6.211 3.065 -1.781 1.00 0.00 66 TYR A N 6
ATOM 6493 C CA . TYR A 1 18 ? -5.733 2.773 -0.440 1.00 0.00 66 TYR A CA 6
ATOM 6494 C C . TYR A 1 18 ? -4.218 2.712 -0.428 1.00 0.00 66 TYR A C 6
ATOM 6495 O O . TYR A 1 18 ? -3.631 1.866 -1.087 1.00 0.00 66 TYR A O 6
ATOM 6513 N N . VAL A 1 19 ? -3.579 3.611 0.298 1.00 0.00 67 VAL A N 6
ATOM 6514 C CA . VAL A 1 19 ? -2.137 3.553 0.432 1.00 0.00 67 VAL A CA 6
ATOM 6515 C C . VAL A 1 19 ? -1.769 3.180 1.859 1.00 0.00 67 VAL A C 6
ATOM 6516 O O . VAL A 1 19 ? -2.478 3.521 2.810 1.00 0.00 67 VAL A O 6
ATOM 6529 N N . PHE A 1 20 ? -0.682 2.456 1.994 1.00 0.00 68 PHE A N 6
ATOM 6530 C CA . PHE A 1 20 ? -0.167 2.086 3.296 1.00 0.00 68 PHE A CA 6
ATOM 6531 C C . PHE A 1 20 ? 0.906 3.079 3.705 1.00 0.00 68 PHE A C 6
ATOM 6532 O O . PHE A 1 20 ? 1.583 3.652 2.861 1.00 0.00 68 PHE A O 6
ATOM 6549 N N . SER A 1 21 ? 1.047 3.296 4.988 1.00 0.00 69 SER A N 6
ATOM 6550 C CA . SER A 1 21 ? 2.059 4.196 5.482 1.00 0.00 69 SER A CA 6
ATOM 6551 C C . SER A 1 21 ? 3.173 3.371 6.118 1.00 0.00 69 SER A C 6
ATOM 6552 O O . SER A 1 21 ? 2.966 2.653 7.102 1.00 0.00 69 SER A O 6
ATOM 6560 N N . ILE A 1 22 ? 4.350 3.489 5.532 1.00 0.00 70 ILE A N 6
ATOM 6561 C CA . ILE A 1 22 ? 5.470 2.609 5.806 1.00 0.00 70 ILE A CA 6
ATOM 6562 C C . ILE A 1 22 ? 6.576 3.334 6.566 1.00 0.00 70 ILE A C 6
ATOM 6563 O O . ILE A 1 22 ? 7.151 4.305 6.074 1.00 0.00 70 ILE A O 6
ATOM 6579 N N . ASP A 1 23 ? 6.848 2.875 7.778 1.00 0.00 71 ASP A N 6
ATOM 6580 C CA . ASP A 1 23 ? 7.966 3.390 8.555 1.00 0.00 71 ASP A CA 6
ATOM 6581 C C . ASP A 1 23 ? 9.128 2.410 8.507 1.00 0.00 71 ASP A C 6
ATOM 6582 O O . ASP A 1 23 ? 8.989 1.264 8.935 1.00 0.00 71 ASP A O 6
ATOM 6591 N N . VAL A 1 24 ? 10.266 2.850 7.991 1.00 0.00 72 VAL A N 6
ATOM 6592 C CA . VAL A 1 24 ? 11.477 2.040 8.050 1.00 0.00 72 VAL A CA 6
ATOM 6593 C C . VAL A 1 24 ? 12.273 2.421 9.290 1.00 0.00 72 VAL A C 6
ATOM 6594 O O . VAL A 1 24 ? 13.145 1.686 9.748 1.00 0.00 72 VAL A O 6
ATOM 6607 N N . ASN A 1 25 ? 11.947 3.586 9.823 1.00 0.00 73 ASN A N 6
ATOM 6608 C CA . ASN A 1 25 ? 12.564 4.089 11.034 1.00 0.00 73 ASN A CA 6
ATOM 6609 C C . ASN A 1 25 ? 11.539 4.921 11.785 1.00 0.00 73 ASN A C 6
ATOM 6610 O O . ASN A 1 25 ? 10.913 5.809 11.205 1.00 0.00 73 ASN A O 6
ATOM 6621 N N . GLU A 1 26 ? 11.346 4.610 13.056 1.00 0.00 74 GLU A N 6
ATOM 6622 C CA . GLU A 1 26 ? 10.334 5.273 13.864 1.00 0.00 74 GLU A CA 6
ATOM 6623 C C . GLU A 1 26 ? 10.590 6.772 13.947 1.00 0.00 74 GLU A C 6
ATOM 6624 O O . GLU A 1 26 ? 11.677 7.208 14.326 1.00 0.00 74 GLU A O 6
ATOM 6636 N N . GLY A 1 27 ? 9.585 7.547 13.569 1.00 0.00 75 GLY A N 6
ATOM 6637 C CA . GLY A 1 27 ? 9.704 8.990 13.605 1.00 0.00 75 GLY A CA 6
ATOM 6638 C C . GLY A 1 27 ? 9.850 9.591 12.223 1.00 0.00 75 GLY A C 6
ATOM 6639 O O . GLY A 1 27 ? 9.344 10.681 11.953 1.00 0.00 75 GLY A O 6
ATOM 6643 N N . GLY A 1 28 ? 10.539 8.879 11.345 1.00 0.00 76 GLY A N 6
ATOM 6644 C CA . GLY A 1 28 ? 10.754 9.361 9.999 1.00 0.00 76 GLY A CA 6
ATOM 6645 C C . GLY A 1 28 ? 11.949 8.701 9.344 1.00 0.00 76 GLY A C 6
ATOM 6646 O O . GLY A 1 28 ? 12.801 8.140 10.036 1.00 0.00 76 GLY A O 6
ATOM 6650 N N . PRO A 1 29 ? 12.043 8.745 8.006 1.00 0.00 77 PRO A N 6
ATOM 6651 C CA . PRO A 1 29 ? 11.047 9.394 7.148 1.00 0.00 77 PRO A CA 6
ATOM 6652 C C . PRO A 1 29 ? 9.835 8.501 6.889 1.00 0.00 77 PRO A C 6
ATOM 6653 O O . PRO A 1 29 ? 9.859 7.300 7.170 1.00 0.00 77 PRO A O 6
ATOM 6664 N N . SER A 1 30 ? 8.770 9.095 6.378 1.00 0.00 78 SER A N 6
ATOM 6665 C CA . SER A 1 30 ? 7.550 8.357 6.110 1.00 0.00 78 SER A CA 6
ATOM 6666 C C . SER A 1 30 ? 7.452 7.953 4.641 1.00 0.00 78 SER A C 6
ATOM 6667 O O . SER A 1 30 ? 7.525 8.789 3.742 1.00 0.00 78 SER A O 6
ATOM 6675 N N . TYR A 1 31 ? 7.298 6.658 4.416 1.00 0.00 79 TYR A N 6
ATOM 6676 C CA . TYR A 1 31 ? 7.130 6.114 3.077 1.00 0.00 79 TYR A CA 6
ATOM 6677 C C . TYR A 1 31 ? 5.673 5.738 2.897 1.00 0.00 79 TYR A C 6
ATOM 6678 O O . TYR A 1 31 ? 4.996 5.480 3.877 1.00 0.00 79 TYR A O 6
ATOM 6696 N N . LYS A 1 32 ? 5.174 5.720 1.675 1.00 0.00 80 LYS A N 6
ATOM 6697 C CA . LYS A 1 32 ? 3.768 5.386 1.456 1.00 0.00 80 LYS A CA 6
ATOM 6698 C C . LYS A 1 32 ? 3.626 4.435 0.271 1.00 0.00 80 LYS A C 6
ATOM 6699 O O . LYS A 1 32 ? 4.295 4.595 -0.748 1.00 0.00 80 LYS A O 6
ATOM 6718 N N . LEU A 1 33 ? 2.751 3.454 0.422 1.00 0.00 81 LEU A N 6
ATOM 6719 C CA . LEU A 1 33 ? 2.543 2.420 -0.585 1.00 0.00 81 LEU A CA 6
ATOM 6720 C C . LEU A 1 33 ? 1.133 2.539 -1.166 1.00 0.00 81 LEU A C 6
ATOM 6721 O O . LEU A 1 33 ? 0.191 1.959 -0.627 1.00 0.00 81 LEU A O 6
ATOM 6737 N N . PRO A 1 34 ? 0.964 3.305 -2.253 1.00 0.00 82 PRO A N 6
ATOM 6738 C CA . PRO A 1 34 ? -0.334 3.465 -2.926 1.00 0.00 82 PRO A CA 6
ATOM 6739 C C . PRO A 1 34 ? -0.818 2.177 -3.574 1.00 0.00 82 PRO A C 6
ATOM 6740 O O . PRO A 1 34 ? -0.033 1.439 -4.162 1.00 0.00 82 PRO A O 6
ATOM 6751 N N . TYR A 1 35 ? -2.116 1.925 -3.481 1.00 0.00 83 TYR A N 6
ATOM 6752 C CA . TYR A 1 35 ? -2.697 0.708 -4.010 1.00 0.00 83 TYR A CA 6
ATOM 6753 C C . TYR A 1 35 ? -4.073 0.985 -4.595 1.00 0.00 83 TYR A C 6
ATOM 6754 O O . TYR A 1 35 ? -4.933 1.574 -3.936 1.00 0.00 83 TYR A O 6
ATOM 6772 N N . ASN A 1 36 ? -4.263 0.588 -5.842 1.00 0.00 84 ASN A N 6
ATOM 6773 C CA . ASN A 1 36 ? -5.578 0.602 -6.458 1.00 0.00 84 ASN A CA 6
ATOM 6774 C C . ASN A 1 36 ? -6.131 -0.808 -6.401 1.00 0.00 84 ASN A C 6
ATOM 6775 O O . ASN A 1 36 ? -5.438 -1.753 -6.761 1.00 0.00 84 ASN A O 6
ATOM 6786 N N . THR A 1 37 ? -7.371 -0.949 -5.969 1.00 0.00 85 THR A N 6
ATOM 6787 C CA . THR A 1 37 ? -7.919 -2.257 -5.624 1.00 0.00 85 THR A CA 6
ATOM 6788 C C . THR A 1 37 ? -8.008 -3.208 -6.821 1.00 0.00 85 THR A C 6
ATOM 6789 O O . THR A 1 37 ? -8.250 -4.406 -6.661 1.00 0.00 85 THR A O 6
ATOM 6800 N N . SER A 1 38 ? -7.818 -2.673 -8.014 1.00 0.00 86 SER A N 6
ATOM 6801 C CA . SER A 1 38 ? -7.840 -3.474 -9.229 1.00 0.00 86 SER A CA 6
ATOM 6802 C C . SER A 1 38 ? -6.459 -4.085 -9.523 1.00 0.00 86 SER A C 6
ATOM 6803 O O . SER A 1 38 ? -6.302 -4.853 -10.476 1.00 0.00 86 SER A O 6
ATOM 6811 N N . ASP A 1 39 ? -5.460 -3.746 -8.713 1.00 0.00 87 ASP A N 6
ATOM 6812 C CA . ASP A 1 39 ? -4.086 -4.181 -8.976 1.00 0.00 87 ASP A CA 6
ATOM 6813 C C . ASP A 1 39 ? -3.696 -5.357 -8.075 1.00 0.00 87 ASP A C 6
ATOM 6814 O O . ASP A 1 39 ? -4.366 -5.636 -7.081 1.00 0.00 87 ASP A O 6
ATOM 6823 N N . ASP A 1 40 ? -2.612 -6.044 -8.435 1.00 0.00 88 ASP A N 6
ATOM 6824 C CA . ASP A 1 40 ? -2.180 -7.243 -7.714 1.00 0.00 88 ASP A CA 6
ATOM 6825 C C . ASP A 1 40 ? -1.139 -6.886 -6.662 1.00 0.00 88 ASP A C 6
ATOM 6826 O O . ASP A 1 40 ? -0.293 -6.025 -6.901 1.00 0.00 88 ASP A O 6
ATOM 6835 N N . PRO A 1 41 ? -1.164 -7.559 -5.498 1.00 0.00 89 PRO A N 6
ATOM 6836 C CA . PRO A 1 41 ? -0.288 -7.234 -4.365 1.00 0.00 89 PRO A CA 6
ATOM 6837 C C . PRO A 1 41 ? 1.173 -7.115 -4.755 1.00 0.00 89 PRO A C 6
ATOM 6838 O O . PRO A 1 41 ? 1.774 -6.050 -4.612 1.00 0.00 89 PRO A O 6
ATOM 6849 N N . TRP A 1 42 ? 1.733 -8.207 -5.254 1.00 0.00 90 TRP A N 6
ATOM 6850 C CA . TRP A 1 42 ? 3.139 -8.251 -5.607 1.00 0.00 90 TRP A CA 6
ATOM 6851 C C . TRP A 1 42 ? 3.483 -7.202 -6.655 1.00 0.00 90 TRP A C 6
ATOM 6852 O O . TRP A 1 42 ? 4.566 -6.646 -6.634 1.00 0.00 90 TRP A O 6
ATOM 6873 N N . LEU A 1 43 ? 2.550 -6.913 -7.552 1.00 0.00 91 LEU A N 6
ATOM 6874 C CA . LEU A 1 43 ? 2.793 -5.926 -8.598 1.00 0.00 91 LEU A CA 6
ATOM 6875 C C . LEU A 1 43 ? 2.801 -4.511 -8.027 1.00 0.00 91 LEU A C 6
ATOM 6876 O O . LEU A 1 43 ? 3.684 -3.715 -8.337 1.00 0.00 91 LEU A O 6
ATOM 6892 N N . THR A 1 44 ? 1.815 -4.212 -7.190 1.00 0.00 92 THR A N 6
ATOM 6893 C CA . THR A 1 44 ? 1.731 -2.914 -6.533 1.00 0.00 92 THR A CA 6
ATOM 6894 C C . THR A 1 44 ? 2.949 -2.693 -5.646 1.00 0.00 92 THR A C 6
ATOM 6895 O O . THR A 1 44 ? 3.614 -1.655 -5.708 1.00 0.00 92 THR A O 6
ATOM 6906 N N . ALA A 1 45 ? 3.244 -3.701 -4.843 1.00 0.00 93 ALA A N 6
ATOM 6907 C CA . ALA A 1 45 ? 4.359 -3.664 -3.928 1.00 0.00 93 ALA A CA 6
ATOM 6908 C C . ALA A 1 45 ? 5.682 -3.575 -4.674 1.00 0.00 93 ALA A C 6
ATOM 6909 O O . ALA A 1 45 ? 6.577 -2.834 -4.273 1.00 0.00 93 ALA A O 6
ATOM 6916 N N . TYR A 1 46 ? 5.796 -4.329 -5.762 1.00 0.00 94 TYR A N 6
ATOM 6917 C CA . TYR A 1 46 ? 7.012 -4.346 -6.560 1.00 0.00 94 TYR A CA 6
ATOM 6918 C C . TYR A 1 46 ? 7.246 -2.974 -7.176 1.00 0.00 94 TYR A C 6
ATOM 6919 O O . TYR A 1 46 ? 8.372 -2.481 -7.203 1.00 0.00 94 TYR A O 6
ATOM 6937 N N . ASN A 1 47 ? 6.167 -2.363 -7.658 1.00 0.00 95 ASN A N 6
ATOM 6938 C CA . ASN A 1 47 ? 6.237 -1.039 -8.276 1.00 0.00 95 ASN A CA 6
ATOM 6939 C C . ASN A 1 47 ? 6.813 -0.023 -7.303 1.00 0.00 95 ASN A C 6
ATOM 6940 O O . ASN A 1 47 ? 7.720 0.734 -7.643 1.00 0.00 95 ASN A O 6
ATOM 6951 N N . PHE A 1 48 ? 6.301 -0.028 -6.080 1.00 0.00 96 PHE A N 6
ATOM 6952 C CA . PHE A 1 48 ? 6.796 0.871 -5.050 1.00 0.00 96 PHE A CA 6
ATOM 6953 C C . PHE A 1 48 ? 8.215 0.485 -4.642 1.00 0.00 96 PHE A C 6
ATOM 6954 O O . PHE A 1 48 ? 9.064 1.349 -4.425 1.00 0.00 96 PHE A O 6
ATOM 6971 N N . LEU A 1 49 ? 8.468 -0.814 -4.561 1.00 0.00 97 LEU A N 6
ATOM 6972 C CA . LEU A 1 49 ? 9.776 -1.319 -4.164 1.00 0.00 97 LEU A CA 6
ATOM 6973 C C . LEU A 1 49 ? 10.862 -0.873 -5.139 1.00 0.00 97 LEU A C 6
ATOM 6974 O O . LEU A 1 49 ? 11.893 -0.351 -4.727 1.00 0.00 97 LEU A O 6
ATOM 6990 N N . GLN A 1 50 ? 10.616 -1.048 -6.429 1.00 0.00 98 GLN A N 6
ATOM 6991 C CA . GLN A 1 50 ? 11.583 -0.650 -7.444 1.00 0.00 98 GLN A CA 6
ATOM 6992 C C . GLN A 1 50 ? 11.687 0.869 -7.520 1.00 0.00 98 GLN A C 6
ATOM 6993 O O . GLN A 1 50 ? 12.775 1.421 -7.687 1.00 0.00 98 GLN A O 6
ATOM 7007 N N . LYS A 1 51 ? 10.549 1.538 -7.363 1.00 0.00 99 LYS A N 6
ATOM 7008 C CA . LYS A 1 51 ? 10.488 2.989 -7.467 1.00 0.00 99 LYS A CA 6
ATOM 7009 C C . LYS A 1 51 ? 11.251 3.661 -6.334 1.00 0.00 99 LYS A C 6
ATOM 7010 O O . LYS A 1 51 ? 12.029 4.586 -6.563 1.00 0.00 99 LYS A O 6
ATOM 7029 N N . ASN A 1 52 ? 11.047 3.181 -5.115 1.00 0.00 100 ASN A N 6
ATOM 7030 C CA . ASN A 1 52 ? 11.671 3.801 -3.956 1.00 0.00 100 ASN A CA 6
ATOM 7031 C C . ASN A 1 52 ? 13.067 3.225 -3.742 1.00 0.00 100 ASN A C 6
ATOM 7032 O O . ASN A 1 52 ? 13.826 3.687 -2.888 1.00 0.00 100 ASN A O 6
ATOM 7043 N N . ASP A 1 53 ? 13.380 2.201 -4.537 1.00 0.00 101 ASP A N 6
ATOM 7044 C CA . ASP A 1 53 ? 14.677 1.520 -4.499 1.00 0.00 101 ASP A CA 6
ATOM 7045 C C . ASP A 1 53 ? 14.816 0.698 -3.217 1.00 0.00 101 ASP A C 6
ATOM 7046 O O . ASP A 1 53 ? 15.836 0.737 -2.530 1.00 0.00 101 ASP A O 6
ATOM 7055 N N . LEU A 1 54 ? 13.765 -0.038 -2.888 1.00 0.00 102 LEU A N 6
ATOM 7056 C CA . LEU A 1 54 ? 13.782 -0.915 -1.733 1.00 0.00 102 LEU A CA 6
ATOM 7057 C C . LEU A 1 54 ? 14.366 -2.274 -2.107 1.00 0.00 102 LEU A C 6
ATOM 7058 O O . LEU A 1 54 ? 14.734 -2.515 -3.258 1.00 0.00 102 LEU A O 6
ATOM 7074 N N . ASN A 1 55 ? 14.436 -3.156 -1.122 1.00 0.00 103 ASN A N 6
ATOM 7075 C CA . ASN A 1 55 ? 14.961 -4.502 -1.311 1.00 0.00 103 ASN A CA 6
ATOM 7076 C C . ASN A 1 55 ? 13.798 -5.470 -1.502 1.00 0.00 103 ASN A C 6
ATOM 7077 O O . ASN A 1 55 ? 12.785 -5.358 -0.812 1.00 0.00 103 ASN A O 6
ATOM 7088 N N . PRO A 1 56 ? 13.921 -6.431 -2.439 1.00 0.00 104 PRO A N 6
ATOM 7089 C CA . PRO A 1 56 ? 12.853 -7.394 -2.764 1.00 0.00 104 PRO A CA 6
ATOM 7090 C C . PRO A 1 56 ? 12.400 -8.215 -1.561 1.00 0.00 104 PRO A C 6
ATOM 7091 O O . PRO A 1 56 ? 11.405 -8.937 -1.629 1.00 0.00 104 PRO A O 6
ATOM 7102 N N . MET A 1 57 ? 13.131 -8.099 -0.461 1.00 0.00 105 MET A N 6
ATOM 7103 C CA . MET A 1 57 ? 12.754 -8.748 0.788 1.00 0.00 105 MET A CA 6
ATOM 7104 C C . MET A 1 57 ? 11.504 -8.091 1.372 1.00 0.00 105 MET A C 6
ATOM 7105 O O . MET A 1 57 ? 10.784 -8.695 2.162 1.00 0.00 105 MET A O 6
ATOM 7119 N N . PHE A 1 58 ? 11.240 -6.855 0.959 1.00 0.00 106 PHE A N 6
ATOM 7120 C CA . PHE A 1 58 ? 10.136 -6.084 1.513 1.00 0.00 106 PHE A CA 6
ATOM 7121 C C . PHE A 1 58 ? 8.854 -6.343 0.735 1.00 0.00 106 PHE A C 6
ATOM 7122 O O . PHE A 1 58 ? 7.763 -6.045 1.213 1.00 0.00 106 PHE A O 6
ATOM 7139 N N . LEU A 1 59 ? 9.009 -6.927 -0.449 1.00 0.00 107 LEU A N 6
ATOM 7140 C CA . LEU A 1 59 ? 7.903 -7.127 -1.386 1.00 0.00 107 LEU A CA 6
ATOM 7141 C C . LEU A 1 59 ? 6.760 -7.926 -0.766 1.00 0.00 107 LEU A C 6
ATOM 7142 O O . LEU A 1 59 ? 5.594 -7.559 -0.912 1.00 0.00 107 LEU A O 6
ATOM 7158 N N . ASP A 1 60 ? 7.091 -9.000 -0.064 1.00 0.00 108 ASP A N 6
ATOM 7159 C CA . ASP A 1 60 ? 6.070 -9.852 0.535 1.00 0.00 108 ASP A CA 6
ATOM 7160 C C . ASP A 1 60 ? 5.303 -9.103 1.622 1.00 0.00 108 ASP A C 6
ATOM 7161 O O . ASP A 1 60 ? 4.082 -9.203 1.710 1.00 0.00 108 ASP A O 6
ATOM 7170 N N . GLN A 1 61 ? 6.028 -8.333 2.429 1.00 0.00 109 GLN A N 6
ATOM 7171 C CA . GLN A 1 61 ? 5.436 -7.585 3.531 1.00 0.00 109 GLN A CA 6
ATOM 7172 C C . GLN A 1 61 ? 4.398 -6.581 3.037 1.00 0.00 109 GLN A C 6
ATOM 7173 O O . GLN A 1 61 ? 3.268 -6.536 3.540 1.00 0.00 109 GLN A O 6
ATOM 7187 N N . VAL A 1 62 ? 4.773 -5.795 2.038 1.00 0.00 110 VAL A N 6
ATOM 7188 C CA . VAL A 1 62 ? 3.887 -4.774 1.508 1.00 0.00 110 VAL A CA 6
ATOM 7189 C C . VAL A 1 62 ? 2.718 -5.394 0.751 1.00 0.00 110 VAL A C 6
ATOM 7190 O O . VAL A 1 62 ? 1.573 -4.978 0.917 1.00 0.00 110 VAL A O 6
ATOM 7203 N N . ALA A 1 63 ? 3.009 -6.410 -0.054 1.00 0.00 111 ALA A N 6
ATOM 7204 C CA . ALA A 1 63 ? 1.983 -7.084 -0.846 1.00 0.00 111 ALA A CA 6
ATOM 7205 C C . ALA A 1 63 ? 0.938 -7.746 0.046 1.00 0.00 111 ALA A C 6
ATOM 7206 O O . ALA A 1 63 ? -0.249 -7.732 -0.267 1.00 0.00 111 ALA A O 6
ATOM 7213 N N . LYS A 1 64 ? 1.382 -8.322 1.157 1.00 0.00 112 LYS A N 6
ATOM 7214 C CA . LYS A 1 64 ? 0.474 -8.947 2.107 1.00 0.00 112 LYS A CA 6
ATOM 7215 C C . LYS A 1 64 ? -0.507 -7.940 2.686 1.00 0.00 112 LYS A C 6
ATOM 7216 O O . LYS A 1 64 ? -1.704 -8.215 2.784 1.00 0.00 112 LYS A O 6
ATOM 7235 N N . PHE A 1 65 ? 0.003 -6.778 3.064 1.00 0.00 113 PHE A N 6
ATOM 7236 C CA . PHE A 1 65 ? -0.852 -5.710 3.570 1.00 0.00 113 PHE A CA 6
ATOM 7237 C C . PHE A 1 65 ? -1.845 -5.285 2.491 1.00 0.00 113 PHE A C 6
ATOM 7238 O O . PHE A 1 65 ? -3.023 -5.050 2.769 1.00 0.00 113 PHE A O 6
ATOM 7255 N N . ILE A 1 66 ? -1.358 -5.210 1.257 1.00 0.00 114 ILE A N 6
ATOM 7256 C CA . ILE A 1 66 ? -2.196 -4.903 0.107 1.00 0.00 114 ILE A CA 6
ATOM 7257 C C . ILE A 1 66 ? -3.342 -5.905 -0.005 1.00 0.00 114 ILE A C 6
ATOM 7258 O O . ILE A 1 66 ? -4.500 -5.532 -0.205 1.00 0.00 114 ILE A O 6
ATOM 7274 N N . ILE A 1 67 ? -3.000 -7.179 0.131 1.00 0.00 115 ILE A N 6
ATOM 7275 C CA . ILE A 1 67 ? -3.979 -8.248 0.061 1.00 0.00 115 ILE A CA 6
ATOM 7276 C C . ILE A 1 67 ? -5.017 -8.118 1.161 1.00 0.00 115 ILE A C 6
ATOM 7277 O O . ILE A 1 67 ? -6.210 -8.180 0.893 1.00 0.00 115 ILE A O 6
ATOM 7293 N N . ASP A 1 68 ? -4.560 -7.918 2.392 1.00 0.00 116 ASP A N 6
ATOM 7294 C CA . ASP A 1 68 ? -5.455 -7.895 3.545 1.00 0.00 116 ASP A CA 6
ATOM 7295 C C . ASP A 1 68 ? -6.515 -6.812 3.408 1.00 0.00 116 ASP A C 6
ATOM 7296 O O . ASP A 1 68 ? -7.636 -6.976 3.880 1.00 0.00 116 ASP A O 6
ATOM 7305 N N . ASN A 1 69 ? -6.154 -5.705 2.771 1.00 0.00 117 ASN A N 6
ATOM 7306 C CA . ASN A 1 69 ? -7.100 -4.620 2.522 1.00 0.00 117 ASN A CA 6
ATOM 7307 C C . ASN A 1 69 ? -8.322 -5.127 1.745 1.00 0.00 117 ASN A C 6
ATOM 7308 O O . ASN A 1 69 ? -9.431 -4.627 1.920 1.00 0.00 117 ASN A O 6
ATOM 7319 N N . THR A 1 70 ? -8.118 -6.132 0.897 1.00 0.00 118 THR A N 6
ATOM 7320 C CA . THR A 1 70 ? -9.219 -6.764 0.181 1.00 0.00 118 THR A CA 6
ATOM 7321 C C . THR A 1 70 ? -9.508 -8.163 0.742 1.00 0.00 118 THR A C 6
ATOM 7322 O O . THR A 1 70 ? -10.393 -8.872 0.263 1.00 0.00 118 THR A O 6
ATOM 7333 N N . LYS A 1 71 ? -8.756 -8.539 1.773 1.00 0.00 119 LYS A N 6
ATOM 7334 C CA . LYS A 1 71 ? -8.908 -9.835 2.429 1.00 0.00 119 LYS A CA 6
ATOM 7335 C C . LYS A 1 71 ? -9.682 -9.664 3.739 1.00 0.00 119 LYS A C 6
ATOM 7336 O O . LYS A 1 71 ? -10.899 -9.848 3.769 1.00 0.00 119 LYS A O 6
ATOM 7355 N N . GLY A 1 72 ? -8.990 -9.302 4.815 1.00 0.00 120 GLY A N 6
ATOM 7356 C CA . GLY A 1 72 ? -9.674 -8.988 6.053 1.00 0.00 120 GLY A CA 6
ATOM 7357 C C . GLY A 1 72 ? -9.262 -9.881 7.205 1.00 0.00 120 GLY A C 6
ATOM 7358 O O . GLY A 1 72 ? -9.994 -10.802 7.574 1.00 0.00 120 GLY A O 6
ATOM 7362 N N . GLN A 1 73 ? -8.080 -9.629 7.750 1.00 0.00 121 GLN A N 6
ATOM 7363 C CA . GLN A 1 73 ? -7.627 -10.304 8.960 1.00 0.00 121 GLN A CA 6
ATOM 7364 C C . GLN A 1 73 ? -7.120 -9.277 9.957 1.00 0.00 121 GLN A C 6
ATOM 7365 O O . GLN A 1 73 ? -7.512 -9.285 11.125 1.00 0.00 121 GLN A O 6
ATOM 7379 N N . MET A 1 74 ? -6.249 -8.392 9.485 1.00 0.00 122 MET A N 6
ATOM 7380 C CA . MET A 1 74 ? -5.778 -7.276 10.291 1.00 0.00 122 MET A CA 6
ATOM 7381 C C . MET A 1 74 ? -6.863 -6.217 10.336 1.00 0.00 122 MET A C 6
ATOM 7382 O O . MET A 1 74 ? -7.129 -5.609 11.378 1.00 0.00 122 MET A O 6
ATOM 7396 N N . LEU A 1 75 ? -7.487 -6.012 9.185 1.00 0.00 123 LEU A N 6
ATOM 7397 C CA . LEU A 1 75 ? -8.630 -5.129 9.075 1.00 0.00 123 LEU A CA 6
ATOM 7398 C C . LEU A 1 75 ? -9.553 -5.627 7.970 1.00 0.00 123 LEU A C 6
ATOM 7399 O O . LEU A 1 75 ? -10.467 -6.410 8.226 1.00 0.00 123 LEU A O 6
ATOM 7415 N N . GLY A 1 76 ? -9.268 -5.211 6.738 1.00 0.00 124 GLY A N 6
ATOM 7416 C CA . GLY A 1 76 ? -10.096 -5.576 5.598 1.00 0.00 124 GLY A CA 6
ATOM 7417 C C . GLY A 1 76 ? -11.567 -5.271 5.816 1.00 0.00 124 GLY A C 6
ATOM 7418 O O . GLY A 1 76 ? -11.917 -4.418 6.640 1.00 0.00 124 GLY A O 6
ATOM 7422 N N . LEU A 1 77 ? -12.421 -5.969 5.066 1.00 0.00 125 LEU A N 6
ATOM 7423 C CA . LEU A 1 77 ? -13.871 -5.854 5.211 1.00 0.00 125 LEU A CA 6
ATOM 7424 C C . LEU A 1 77 ? -14.316 -4.392 5.146 1.00 0.00 125 LEU A C 6
ATOM 7425 O O . LEU A 1 77 ? -13.777 -3.602 4.365 1.00 0.00 125 LEU A O 6
ATOM 7441 N N . GLY A 1 78 ? -15.309 -4.041 5.949 1.00 0.00 126 GLY A N 6
ATOM 7442 C CA . GLY A 1 78 ? -15.746 -2.664 6.017 1.00 0.00 126 GLY A CA 6
ATOM 7443 C C . GLY A 1 78 ? -17.156 -2.469 5.503 1.00 0.00 126 GLY A C 6
ATOM 7444 O O . GLY A 1 78 ? -17.474 -1.426 4.934 1.00 0.00 126 GLY A O 6
ATOM 7448 N N . ASN A 1 79 ? -18.007 -3.464 5.698 1.00 0.00 127 ASN A N 6
ATOM 7449 C CA . ASN A 1 79 ? -19.401 -3.346 5.294 1.00 0.00 127 ASN A CA 6
ATOM 7450 C C . ASN A 1 79 ? -20.272 -3.071 6.514 1.00 0.00 127 ASN A C 6
ATOM 7451 O O . ASN A 1 79 ? -20.184 -3.770 7.525 1.00 0.00 127 ASN A O 6
ATOM 7462 N N . PRO A 1 80 ? -21.091 -2.012 6.456 1.00 0.00 128 PRO A N 6
ATOM 7463 C CA . PRO A 1 80 ? -21.984 -1.643 7.537 1.00 0.00 128 PRO A CA 6
ATOM 7464 C C . PRO A 1 80 ? -23.334 -2.348 7.424 1.00 0.00 128 PRO A C 6
ATOM 7465 O O . PRO A 1 80 ? -23.533 -3.368 8.113 1.00 0.00 128 PRO A O 6
ATOM 7477 N N . ALA A 1 1 ? -23.168 2.981 -4.902 1.00 0.00 49 ALA A N 7
ATOM 7478 C CA . ALA A 1 1 ? -21.826 2.648 -5.421 1.00 0.00 49 ALA A CA 7
ATOM 7479 C C . ALA A 1 1 ? -21.301 3.770 -6.310 1.00 0.00 49 ALA A C 7
ATOM 7480 O O . ALA A 1 1 ? -21.755 3.952 -7.443 1.00 0.00 49 ALA A O 7
ATOM 7489 N N . ASN A 1 2 ? -20.350 4.527 -5.783 1.00 0.00 50 ASN A N 7
ATOM 7490 C CA . ASN A 1 2 ? -19.723 5.610 -6.524 1.00 0.00 50 ASN A CA 7
ATOM 7491 C C . ASN A 1 2 ? -18.403 5.970 -5.856 1.00 0.00 50 ASN A C 7
ATOM 7492 O O . ASN A 1 2 ? -18.340 6.873 -5.021 1.00 0.00 50 ASN A O 7
ATOM 7503 N N . GLN A 1 3 ? -17.354 5.245 -6.209 1.00 0.00 51 GLN A N 7
ATOM 7504 C CA . GLN A 1 3 ? -16.058 5.431 -5.580 1.00 0.00 51 GLN A CA 7
ATOM 7505 C C . GLN A 1 3 ? -15.201 6.414 -6.375 1.00 0.00 51 GLN A C 7
ATOM 7506 O O . GLN A 1 3 ? -14.488 6.028 -7.302 1.00 0.00 51 GLN A O 7
ATOM 7520 N N . GLN A 1 4 ? -15.300 7.688 -6.025 1.00 0.00 52 GLN A N 7
ATOM 7521 C CA . GLN A 1 4 ? -14.437 8.705 -6.611 1.00 0.00 52 GLN A CA 7
ATOM 7522 C C . GLN A 1 4 ? -13.841 9.588 -5.517 1.00 0.00 52 GLN A C 7
ATOM 7523 O O . GLN A 1 4 ? -12.674 9.966 -5.581 1.00 0.00 52 GLN A O 7
ATOM 7537 N N . THR A 1 5 ? -14.642 9.892 -4.505 1.00 0.00 53 THR A N 7
ATOM 7538 C CA . THR A 1 5 ? -14.178 10.661 -3.361 1.00 0.00 53 THR A CA 7
ATOM 7539 C C . THR A 1 5 ? -14.729 10.079 -2.061 1.00 0.00 53 THR A C 7
ATOM 7540 O O . THR A 1 5 ? -14.997 10.805 -1.101 1.00 0.00 53 THR A O 7
ATOM 7551 N N . SER A 1 6 ? -14.891 8.762 -2.036 1.00 0.00 54 SER A N 7
ATOM 7552 C CA . SER A 1 6 ? -15.438 8.084 -0.869 1.00 0.00 54 SER A CA 7
ATOM 7553 C C . SER A 1 6 ? -14.325 7.728 0.112 1.00 0.00 54 SER A C 7
ATOM 7554 O O . SER A 1 6 ? -14.419 8.021 1.302 1.00 0.00 54 SER A O 7
ATOM 7562 N N . GLY A 1 7 ? -13.270 7.103 -0.394 1.00 0.00 55 GLY A N 7
ATOM 7563 C CA . GLY A 1 7 ? -12.166 6.710 0.458 1.00 0.00 55 GLY A CA 7
ATOM 7564 C C . GLY A 1 7 ? -10.858 6.648 -0.297 1.00 0.00 55 GLY A C 7
ATOM 7565 O O . GLY A 1 7 ? -10.383 5.566 -0.636 1.00 0.00 55 GLY A O 7
ATOM 7569 N N . LYS A 1 8 ? -10.288 7.811 -0.577 1.00 0.00 56 LYS A N 7
ATOM 7570 C CA . LYS A 1 8 ? -9.026 7.900 -1.283 1.00 0.00 56 LYS A CA 7
ATOM 7571 C C . LYS A 1 8 ? -7.961 8.529 -0.389 1.00 0.00 56 LYS A C 7
ATOM 7572 O O . LYS A 1 8 ? -8.216 9.523 0.293 1.00 0.00 56 LYS A O 7
ATOM 7591 N N . VAL A 1 9 ? -6.779 7.944 -0.397 1.00 0.00 57 VAL A N 7
ATOM 7592 C CA . VAL A 1 9 ? -5.671 8.406 0.425 1.00 0.00 57 VAL A CA 7
ATOM 7593 C C . VAL A 1 9 ? -4.774 9.338 -0.379 1.00 0.00 57 VAL A C 7
ATOM 7594 O O . VAL A 1 9 ? -4.375 9.009 -1.495 1.00 0.00 57 VAL A O 7
ATOM 7607 N N . LEU A 1 10 ? -4.461 10.492 0.185 1.00 0.00 58 LEU A N 7
ATOM 7608 C CA . LEU A 1 10 ? -3.629 11.468 -0.499 1.00 0.00 58 LEU A CA 7
ATOM 7609 C C . LEU A 1 10 ? -2.167 11.329 -0.078 1.00 0.00 58 LEU A C 7
ATOM 7610 O O . LEU A 1 10 ? -1.832 11.483 1.094 1.00 0.00 58 LEU A O 7
ATOM 7626 N N . TYR A 1 11 ? -1.309 11.029 -1.039 1.00 0.00 59 TYR A N 7
ATOM 7627 C CA . TYR A 1 11 ? 0.122 10.951 -0.800 1.00 0.00 59 TYR A CA 7
ATOM 7628 C C . TYR A 1 11 ? 0.849 11.829 -1.825 1.00 0.00 59 TYR A C 7
ATOM 7629 O O . TYR A 1 11 ? 0.612 11.716 -3.030 1.00 0.00 59 TYR A O 7
ATOM 7647 N N . GLU A 1 12 ? 1.673 12.752 -1.336 1.00 0.00 60 GLU A N 7
ATOM 7648 C CA . GLU A 1 12 ? 2.493 13.616 -2.199 1.00 0.00 60 GLU A CA 7
ATOM 7649 C C . GLU A 1 12 ? 1.652 14.412 -3.196 1.00 0.00 60 GLU A C 7
ATOM 7650 O O . GLU A 1 12 ? 2.173 14.977 -4.156 1.00 0.00 60 GLU A O 7
ATOM 7662 N N . GLY A 1 13 ? 0.354 14.454 -2.962 1.00 0.00 61 GLY A N 7
ATOM 7663 C CA . GLY A 1 13 ? -0.526 15.224 -3.814 1.00 0.00 61 GLY A CA 7
ATOM 7664 C C . GLY A 1 13 ? -1.365 14.369 -4.744 1.00 0.00 61 GLY A C 7
ATOM 7665 O O . GLY A 1 13 ? -2.221 14.891 -5.460 1.00 0.00 61 GLY A O 7
ATOM 7669 N N . LYS A 1 14 ? -1.124 13.065 -4.752 1.00 0.00 62 LYS A N 7
ATOM 7670 C CA . LYS A 1 14 ? -1.935 12.152 -5.545 1.00 0.00 62 LYS A CA 7
ATOM 7671 C C . LYS A 1 14 ? -2.877 11.384 -4.637 1.00 0.00 62 LYS A C 7
ATOM 7672 O O . LYS A 1 14 ? -2.564 11.142 -3.476 1.00 0.00 62 LYS A O 7
ATOM 7691 N N . GLU A 1 15 ? -4.017 10.993 -5.167 1.00 0.00 63 GLU A N 7
ATOM 7692 C CA . GLU A 1 15 ? -4.983 10.233 -4.399 1.00 0.00 63 GLU A CA 7
ATOM 7693 C C . GLU A 1 15 ? -5.047 8.798 -4.892 1.00 0.00 63 GLU A C 7
ATOM 7694 O O . GLU A 1 15 ? -5.222 8.540 -6.086 1.00 0.00 63 GLU A O 7
ATOM 7706 N N . PHE A 1 16 ? -4.891 7.875 -3.966 1.00 0.00 64 PHE A N 7
ATOM 7707 C CA . PHE A 1 16 ? -4.968 6.460 -4.263 1.00 0.00 64 PHE A CA 7
ATOM 7708 C C . PHE A 1 16 ? -6.056 5.819 -3.423 1.00 0.00 64 PHE A C 7
ATOM 7709 O O . PHE A 1 16 ? -6.530 6.430 -2.478 1.00 0.00 64 PHE A O 7
ATOM 7726 N N . ASP A 1 17 ? -6.460 4.605 -3.771 1.00 0.00 65 ASP A N 7
ATOM 7727 C CA . ASP A 1 17 ? -7.508 3.912 -3.020 1.00 0.00 65 ASP A CA 7
ATOM 7728 C C . ASP A 1 17 ? -7.116 3.805 -1.554 1.00 0.00 65 ASP A C 7
ATOM 7729 O O . ASP A 1 17 ? -7.747 4.401 -0.682 1.00 0.00 65 ASP A O 7
ATOM 7738 N N . TYR A 1 18 ? -6.057 3.059 -1.296 1.00 0.00 66 TYR A N 7
ATOM 7739 C CA . TYR A 1 18 ? -5.545 2.899 0.054 1.00 0.00 66 TYR A CA 7
ATOM 7740 C C . TYR A 1 18 ? -4.027 2.886 0.032 1.00 0.00 66 TYR A C 7
ATOM 7741 O O . TYR A 1 18 ? -3.431 2.009 -0.579 1.00 0.00 66 TYR A O 7
ATOM 7759 N N . VAL A 1 19 ? -3.392 3.862 0.666 1.00 0.00 67 VAL A N 7
ATOM 7760 C CA . VAL A 1 19 ? -1.947 3.831 0.774 1.00 0.00 67 VAL A CA 7
ATOM 7761 C C . VAL A 1 19 ? -1.550 3.469 2.200 1.00 0.00 67 VAL A C 7
ATOM 7762 O O . VAL A 1 19 ? -2.179 3.900 3.172 1.00 0.00 67 VAL A O 7
ATOM 7775 N N . PHE A 1 20 ? -0.530 2.645 2.305 1.00 0.00 68 PHE A N 7
ATOM 7776 C CA . PHE A 1 20 ? -0.052 2.150 3.584 1.00 0.00 68 PHE A CA 7
ATOM 7777 C C . PHE A 1 20 ? 1.046 3.060 4.114 1.00 0.00 68 PHE A C 7
ATOM 7778 O O . PHE A 1 20 ? 1.691 3.772 3.350 1.00 0.00 68 PHE A O 7
ATOM 7795 N N . SER A 1 21 ? 1.238 3.052 5.416 1.00 0.00 69 SER A N 7
ATOM 7796 C CA . SER A 1 21 ? 2.319 3.798 6.025 1.00 0.00 69 SER A CA 7
ATOM 7797 C C . SER A 1 21 ? 3.395 2.825 6.485 1.00 0.00 69 SER A C 7
ATOM 7798 O O . SER A 1 21 ? 3.155 1.961 7.325 1.00 0.00 69 SER A O 7
ATOM 7806 N N . ILE A 1 22 ? 4.572 2.978 5.918 1.00 0.00 70 ILE A N 7
ATOM 7807 C CA . ILE A 1 22 ? 5.661 2.047 6.119 1.00 0.00 70 ILE A CA 7
ATOM 7808 C C . ILE A 1 22 ? 6.749 2.676 6.979 1.00 0.00 70 ILE A C 7
ATOM 7809 O O . ILE A 1 22 ? 7.372 3.662 6.584 1.00 0.00 70 ILE A O 7
ATOM 7825 N N . ASP A 1 23 ? 6.958 2.122 8.158 1.00 0.00 71 ASP A N 7
ATOM 7826 C CA . ASP A 1 23 ? 8.020 2.592 9.033 1.00 0.00 71 ASP A CA 7
ATOM 7827 C C . ASP A 1 23 ? 9.201 1.633 8.972 1.00 0.00 71 ASP A C 7
ATOM 7828 O O . ASP A 1 23 ? 9.053 0.443 9.257 1.00 0.00 71 ASP A O 7
ATOM 7837 N N . VAL A 1 24 ? 10.356 2.131 8.562 1.00 0.00 72 VAL A N 7
ATOM 7838 C CA . VAL A 1 24 ? 11.564 1.314 8.549 1.00 0.00 72 VAL A CA 7
ATOM 7839 C C . VAL A 1 24 ? 12.503 1.710 9.685 1.00 0.00 72 VAL A C 7
ATOM 7840 O O . VAL A 1 24 ? 13.387 0.945 10.071 1.00 0.00 72 VAL A O 7
ATOM 7853 N N . ASN A 1 25 ? 12.287 2.901 10.226 1.00 0.00 73 ASN A N 7
ATOM 7854 C CA . ASN A 1 25 ? 13.189 3.477 11.212 1.00 0.00 73 ASN A CA 7
ATOM 7855 C C . ASN A 1 25 ? 12.418 4.467 12.076 1.00 0.00 73 ASN A C 7
ATOM 7856 O O . ASN A 1 25 ? 11.710 5.331 11.555 1.00 0.00 73 ASN A O 7
ATOM 7867 N N . GLU A 1 26 ? 12.552 4.332 13.390 1.00 0.00 74 GLU A N 7
ATOM 7868 C CA . GLU A 1 26 ? 11.827 5.173 14.331 1.00 0.00 74 GLU A CA 7
ATOM 7869 C C . GLU A 1 26 ? 12.186 6.643 14.137 1.00 0.00 74 GLU A C 7
ATOM 7870 O O . GLU A 1 26 ? 13.357 7.024 14.200 1.00 0.00 74 GLU A O 7
ATOM 7882 N N . GLY A 1 27 ? 11.170 7.459 13.900 1.00 0.00 75 GLY A N 7
ATOM 7883 C CA . GLY A 1 27 ? 11.383 8.875 13.695 1.00 0.00 75 GLY A CA 7
ATOM 7884 C C . GLY A 1 27 ? 11.358 9.240 12.227 1.00 0.00 75 GLY A C 7
ATOM 7885 O O . GLY A 1 27 ? 10.924 10.331 11.858 1.00 0.00 75 GLY A O 7
ATOM 7889 N N . GLY A 1 28 ? 11.806 8.320 11.386 1.00 0.00 76 GLY A N 7
ATOM 7890 C CA . GLY A 1 28 ? 11.858 8.574 9.963 1.00 0.00 76 GLY A CA 7
ATOM 7891 C C . GLY A 1 28 ? 12.968 7.793 9.287 1.00 0.00 76 GLY A C 7
ATOM 7892 O O . GLY A 1 28 ? 13.846 7.257 9.964 1.00 0.00 76 GLY A O 7
ATOM 7896 N N . PRO A 1 29 ? 12.963 7.717 7.949 1.00 0.00 77 PRO A N 7
ATOM 7897 C CA . PRO A 1 29 ? 11.952 8.367 7.118 1.00 0.00 77 PRO A CA 7
ATOM 7898 C C . PRO A 1 29 ? 10.663 7.557 7.024 1.00 0.00 77 PRO A C 7
ATOM 7899 O O . PRO A 1 29 ? 10.662 6.335 7.202 1.00 0.00 77 PRO A O 7
ATOM 7910 N N . SER A 1 30 ? 9.571 8.246 6.750 1.00 0.00 78 SER A N 7
ATOM 7911 C CA . SER A 1 30 ? 8.278 7.606 6.615 1.00 0.00 78 SER A CA 7
ATOM 7912 C C . SER A 1 30 ? 8.003 7.256 5.157 1.00 0.00 78 SER A C 7
ATOM 7913 O O . SER A 1 30 ? 8.084 8.115 4.277 1.00 0.00 78 SER A O 7
ATOM 7921 N N . TYR A 1 31 ? 7.677 5.998 4.909 1.00 0.00 79 TYR A N 7
ATOM 7922 C CA . TYR A 1 31 ? 7.372 5.535 3.566 1.00 0.00 79 TYR A CA 7
ATOM 7923 C C . TYR A 1 31 ? 5.870 5.352 3.438 1.00 0.00 79 TYR A C 7
ATOM 7924 O O . TYR A 1 31 ? 5.194 5.140 4.435 1.00 0.00 79 TYR A O 7
ATOM 7942 N N . LYS A 1 32 ? 5.346 5.444 2.230 1.00 0.00 80 LYS A N 7
ATOM 7943 C CA . LYS A 1 32 ? 3.917 5.233 2.004 1.00 0.00 80 LYS A CA 7
ATOM 7944 C C . LYS A 1 32 ? 3.713 4.362 0.769 1.00 0.00 80 LYS A C 7
ATOM 7945 O O . LYS A 1 32 ? 4.404 4.532 -0.229 1.00 0.00 80 LYS A O 7
ATOM 7964 N N . LEU A 1 33 ? 2.763 3.444 0.836 1.00 0.00 81 LEU A N 7
ATOM 7965 C CA . LEU A 1 33 ? 2.554 2.470 -0.233 1.00 0.00 81 LEU A CA 7
ATOM 7966 C C . LEU A 1 33 ? 1.158 2.628 -0.832 1.00 0.00 81 LEU A C 7
ATOM 7967 O O . LEU A 1 33 ? 0.194 2.082 -0.303 1.00 0.00 81 LEU A O 7
ATOM 7983 N N . PRO A 1 34 ? 1.031 3.388 -1.924 1.00 0.00 82 PRO A N 7
ATOM 7984 C CA . PRO A 1 34 ? -0.243 3.557 -2.635 1.00 0.00 82 PRO A CA 7
ATOM 7985 C C . PRO A 1 34 ? -0.747 2.255 -3.246 1.00 0.00 82 PRO A C 7
ATOM 7986 O O . PRO A 1 34 ? 0.017 1.517 -3.863 1.00 0.00 82 PRO A O 7
ATOM 7997 N N . TYR A 1 35 ? -2.038 1.990 -3.091 1.00 0.00 83 TYR A N 7
ATOM 7998 C CA . TYR A 1 35 ? -2.627 0.756 -3.578 1.00 0.00 83 TYR A CA 7
ATOM 7999 C C . TYR A 1 35 ? -4.008 1.007 -4.178 1.00 0.00 83 TYR A C 7
ATOM 8000 O O . TYR A 1 35 ? -4.836 1.695 -3.582 1.00 0.00 83 TYR A O 7
ATOM 8018 N N . ASN A 1 36 ? -4.225 0.474 -5.373 1.00 0.00 84 ASN A N 7
ATOM 8019 C CA . ASN A 1 36 ? -5.553 0.417 -5.978 1.00 0.00 84 ASN A CA 7
ATOM 8020 C C . ASN A 1 36 ? -6.082 -0.993 -5.802 1.00 0.00 84 ASN A C 7
ATOM 8021 O O . ASN A 1 36 ? -5.430 -1.947 -6.210 1.00 0.00 84 ASN A O 7
ATOM 8032 N N . THR A 1 37 ? -7.264 -1.126 -5.222 1.00 0.00 85 THR A N 7
ATOM 8033 C CA . THR A 1 37 ? -7.771 -2.428 -4.791 1.00 0.00 85 THR A CA 7
ATOM 8034 C C . THR A 1 37 ? -7.955 -3.425 -5.941 1.00 0.00 85 THR A C 7
ATOM 8035 O O . THR A 1 37 ? -8.204 -4.606 -5.709 1.00 0.00 85 THR A O 7
ATOM 8046 N N . SER A 1 38 ? -7.842 -2.950 -7.169 1.00 0.00 86 SER A N 7
ATOM 8047 C CA . SER A 1 38 ? -7.997 -3.805 -8.338 1.00 0.00 86 SER A CA 7
ATOM 8048 C C . SER A 1 38 ? -6.698 -4.542 -8.679 1.00 0.00 86 SER A C 7
ATOM 8049 O O . SER A 1 38 ? -6.705 -5.496 -9.460 1.00 0.00 86 SER A O 7
ATOM 8057 N N . ASP A 1 39 ? -5.590 -4.109 -8.091 1.00 0.00 87 ASP A N 7
ATOM 8058 C CA . ASP A 1 39 ? -4.277 -4.652 -8.444 1.00 0.00 87 ASP A CA 7
ATOM 8059 C C . ASP A 1 39 ? -3.828 -5.705 -7.430 1.00 0.00 87 ASP A C 7
ATOM 8060 O O . ASP A 1 39 ? -4.404 -5.824 -6.344 1.00 0.00 87 ASP A O 7
ATOM 8069 N N . ASP A 1 40 ? -2.808 -6.472 -7.799 1.00 0.00 88 ASP A N 7
ATOM 8070 C CA . ASP A 1 40 ? -2.312 -7.559 -6.961 1.00 0.00 88 ASP A CA 7
ATOM 8071 C C . ASP A 1 40 ? -1.272 -7.065 -5.969 1.00 0.00 88 ASP A C 7
ATOM 8072 O O . ASP A 1 40 ? -0.542 -6.116 -6.255 1.00 0.00 88 ASP A O 7
ATOM 8081 N N . PRO A 1 41 ? -1.170 -7.721 -4.803 1.00 0.00 89 PRO A N 7
ATOM 8082 C CA . PRO A 1 41 ? -0.206 -7.358 -3.760 1.00 0.00 89 PRO A CA 7
ATOM 8083 C C . PRO A 1 41 ? 1.205 -7.218 -4.299 1.00 0.00 89 PRO A C 7
ATOM 8084 O O . PRO A 1 41 ? 1.803 -6.143 -4.244 1.00 0.00 89 PRO A O 7
ATOM 8095 N N . TRP A 1 42 ? 1.712 -8.317 -4.829 1.00 0.00 90 TRP A N 7
ATOM 8096 C CA . TRP A 1 42 ? 3.064 -8.384 -5.350 1.00 0.00 90 TRP A CA 7
ATOM 8097 C C . TRP A 1 42 ? 3.297 -7.314 -6.412 1.00 0.00 90 TRP A C 7
ATOM 8098 O O . TRP A 1 42 ? 4.358 -6.713 -6.455 1.00 0.00 90 TRP A O 7
ATOM 8119 N N . LEU A 1 43 ? 2.290 -7.049 -7.235 1.00 0.00 91 LEU A N 7
ATOM 8120 C CA . LEU A 1 43 ? 2.425 -6.068 -8.306 1.00 0.00 91 LEU A CA 7
ATOM 8121 C C . LEU A 1 43 ? 2.461 -4.645 -7.759 1.00 0.00 91 LEU A C 7
ATOM 8122 O O . LEU A 1 43 ? 3.319 -3.850 -8.139 1.00 0.00 91 LEU A O 7
ATOM 8138 N N . THR A 1 44 ? 1.537 -4.340 -6.854 1.00 0.00 92 THR A N 7
ATOM 8139 C CA . THR A 1 44 ? 1.470 -3.020 -6.240 1.00 0.00 92 THR A CA 7
ATOM 8140 C C . THR A 1 44 ? 2.731 -2.743 -5.436 1.00 0.00 92 THR A C 7
ATOM 8141 O O . THR A 1 44 ? 3.340 -1.676 -5.546 1.00 0.00 92 THR A O 7
ATOM 8152 N N . ALA A 1 45 ? 3.122 -3.725 -4.644 1.00 0.00 93 ALA A N 7
ATOM 8153 C CA . ALA A 1 45 ? 4.307 -3.628 -3.819 1.00 0.00 93 ALA A CA 7
ATOM 8154 C C . ALA A 1 45 ? 5.559 -3.487 -4.672 1.00 0.00 93 ALA A C 7
ATOM 8155 O O . ALA A 1 45 ? 6.446 -2.692 -4.368 1.00 0.00 93 ALA A O 7
ATOM 8162 N N . TYR A 1 46 ? 5.610 -4.264 -5.747 1.00 0.00 94 TYR A N 7
ATOM 8163 C CA . TYR A 1 46 ? 6.745 -4.263 -6.656 1.00 0.00 94 TYR A CA 7
ATOM 8164 C C . TYR A 1 46 ? 6.858 -2.901 -7.325 1.00 0.00 94 TYR A C 7
ATOM 8165 O O . TYR A 1 46 ? 7.952 -2.362 -7.476 1.00 0.00 94 TYR A O 7
ATOM 8183 N N . ASN A 1 47 ? 5.704 -2.347 -7.701 1.00 0.00 95 ASN A N 7
ATOM 8184 C CA . ASN A 1 47 ? 5.640 -1.032 -8.339 1.00 0.00 95 ASN A CA 7
ATOM 8185 C C . ASN A 1 47 ? 6.226 0.043 -7.429 1.00 0.00 95 ASN A C 7
ATOM 8186 O O . ASN A 1 47 ? 7.039 0.857 -7.861 1.00 0.00 95 ASN A O 7
ATOM 8197 N N . PHE A 1 48 ? 5.823 0.035 -6.162 1.00 0.00 96 PHE A N 7
ATOM 8198 C CA . PHE A 1 48 ? 6.346 0.992 -5.193 1.00 0.00 96 PHE A CA 7
ATOM 8199 C C . PHE A 1 48 ? 7.821 0.731 -4.924 1.00 0.00 96 PHE A C 7
ATOM 8200 O O . PHE A 1 48 ? 8.620 1.665 -4.825 1.00 0.00 96 PHE A O 7
ATOM 8217 N N . LEU A 1 49 ? 8.179 -0.543 -4.835 1.00 0.00 97 LEU A N 7
ATOM 8218 C CA . LEU A 1 49 ? 9.550 -0.936 -4.551 1.00 0.00 97 LEU A CA 7
ATOM 8219 C C . LEU A 1 49 ? 10.509 -0.408 -5.616 1.00 0.00 97 LEU A C 7
ATOM 8220 O O . LEU A 1 49 ? 11.537 0.171 -5.290 1.00 0.00 97 LEU A O 7
ATOM 8236 N N . GLN A 1 50 ? 10.162 -0.589 -6.884 1.00 0.00 98 GLN A N 7
ATOM 8237 C CA . GLN A 1 50 ? 10.990 -0.074 -7.974 1.00 0.00 98 GLN A CA 7
ATOM 8238 C C . GLN A 1 50 ? 10.921 1.452 -8.041 1.00 0.00 98 GLN A C 7
ATOM 8239 O O . GLN A 1 50 ? 11.920 2.119 -8.311 1.00 0.00 98 GLN A O 7
ATOM 8253 N N . LYS A 1 51 ? 9.736 1.994 -7.780 1.00 0.00 99 LYS A N 7
ATOM 8254 C CA . LYS A 1 51 ? 9.506 3.434 -7.840 1.00 0.00 99 LYS A CA 7
ATOM 8255 C C . LYS A 1 51 ? 10.378 4.186 -6.840 1.00 0.00 99 LYS A C 7
ATOM 8256 O O . LYS A 1 51 ? 10.995 5.197 -7.177 1.00 0.00 99 LYS A O 7
ATOM 8275 N N . ASN A 1 52 ? 10.438 3.681 -5.617 1.00 0.00 100 ASN A N 7
ATOM 8276 C CA . ASN A 1 52 ? 11.178 4.354 -4.556 1.00 0.00 100 ASN A CA 7
ATOM 8277 C C . ASN A 1 52 ? 12.594 3.790 -4.465 1.00 0.00 100 ASN A C 7
ATOM 8278 O O . ASN A 1 52 ? 13.441 4.301 -3.731 1.00 0.00 100 ASN A O 7
ATOM 8289 N N . ASP A 1 53 ? 12.828 2.734 -5.244 1.00 0.00 101 ASP A N 7
ATOM 8290 C CA . ASP A 1 53 ? 14.099 2.003 -5.252 1.00 0.00 101 ASP A CA 7
ATOM 8291 C C . ASP A 1 53 ? 14.361 1.380 -3.882 1.00 0.00 101 ASP A C 7
ATOM 8292 O O . ASP A 1 53 ? 15.363 1.671 -3.228 1.00 0.00 101 ASP A O 7
ATOM 8301 N N . LEU A 1 54 ? 13.433 0.546 -3.438 1.00 0.00 102 LEU A N 7
ATOM 8302 C CA . LEU A 1 54 ? 13.588 -0.174 -2.190 1.00 0.00 102 LEU A CA 7
ATOM 8303 C C . LEU A 1 54 ? 14.241 -1.526 -2.437 1.00 0.00 102 LEU A C 7
ATOM 8304 O O . LEU A 1 54 ? 14.496 -1.911 -3.581 1.00 0.00 102 LEU A O 7
ATOM 8320 N N . ASN A 1 55 ? 14.497 -2.237 -1.355 1.00 0.00 103 ASN A N 7
ATOM 8321 C CA . ASN A 1 55 ? 15.066 -3.575 -1.416 1.00 0.00 103 ASN A CA 7
ATOM 8322 C C . ASN A 1 55 ? 13.947 -4.588 -1.642 1.00 0.00 103 ASN A C 7
ATOM 8323 O O . ASN A 1 55 ? 12.892 -4.496 -1.015 1.00 0.00 103 ASN A O 7
ATOM 8334 N N . PRO A 1 56 ? 14.160 -5.568 -2.537 1.00 0.00 104 PRO A N 7
ATOM 8335 C CA . PRO A 1 56 ? 13.156 -6.594 -2.876 1.00 0.00 104 PRO A CA 7
ATOM 8336 C C . PRO A 1 56 ? 12.704 -7.403 -1.661 1.00 0.00 104 PRO A C 7
ATOM 8337 O O . PRO A 1 56 ? 11.696 -8.102 -1.708 1.00 0.00 104 PRO A O 7
ATOM 8348 N N . MET A 1 57 ? 13.450 -7.277 -0.569 1.00 0.00 105 MET A N 7
ATOM 8349 C CA . MET A 1 57 ? 13.105 -7.928 0.690 1.00 0.00 105 MET A CA 7
ATOM 8350 C C . MET A 1 57 ? 11.846 -7.304 1.298 1.00 0.00 105 MET A C 7
ATOM 8351 O O . MET A 1 57 ? 11.186 -7.904 2.146 1.00 0.00 105 MET A O 7
ATOM 8365 N N . PHE A 1 58 ? 11.500 -6.104 0.844 1.00 0.00 106 PHE A N 7
ATOM 8366 C CA . PHE A 1 58 ? 10.357 -5.392 1.390 1.00 0.00 106 PHE A CA 7
ATOM 8367 C C . PHE A 1 58 ? 9.087 -5.819 0.679 1.00 0.00 106 PHE A C 7
ATOM 8368 O O . PHE A 1 58 ? 7.990 -5.696 1.220 1.00 0.00 106 PHE A O 7
ATOM 8385 N N . LEU A 1 59 ? 9.266 -6.357 -0.523 1.00 0.00 107 LEU A N 7
ATOM 8386 C CA . LEU A 1 59 ? 8.165 -6.707 -1.417 1.00 0.00 107 LEU A CA 7
ATOM 8387 C C . LEU A 1 59 ? 7.140 -7.609 -0.742 1.00 0.00 107 LEU A C 7
ATOM 8388 O O . LEU A 1 59 ? 5.937 -7.367 -0.840 1.00 0.00 107 LEU A O 7
ATOM 8404 N N . ASP A 1 60 ? 7.607 -8.631 -0.046 1.00 0.00 108 ASP A N 7
ATOM 8405 C CA . ASP A 1 60 ? 6.700 -9.550 0.629 1.00 0.00 108 ASP A CA 7
ATOM 8406 C C . ASP A 1 60 ? 5.938 -8.845 1.750 1.00 0.00 108 ASP A C 7
ATOM 8407 O O . ASP A 1 60 ? 4.737 -9.051 1.913 1.00 0.00 108 ASP A O 7
ATOM 8416 N N . GLN A 1 61 ? 6.637 -7.987 2.494 1.00 0.00 109 GLN A N 7
ATOM 8417 C CA . GLN A 1 61 ? 6.036 -7.269 3.613 1.00 0.00 109 GLN A CA 7
ATOM 8418 C C . GLN A 1 61 ? 4.897 -6.372 3.139 1.00 0.00 109 GLN A C 7
ATOM 8419 O O . GLN A 1 61 ? 3.788 -6.418 3.677 1.00 0.00 109 GLN A O 7
ATOM 8433 N N . VAL A 1 62 ? 5.170 -5.580 2.114 1.00 0.00 110 VAL A N 7
ATOM 8434 C CA . VAL A 1 62 ? 4.193 -4.634 1.613 1.00 0.00 110 VAL A CA 7
ATOM 8435 C C . VAL A 1 62 ? 3.036 -5.343 0.923 1.00 0.00 110 VAL A C 7
ATOM 8436 O O . VAL A 1 62 ? 1.876 -5.024 1.175 1.00 0.00 110 VAL A O 7
ATOM 8449 N N . ALA A 1 63 ? 3.350 -6.326 0.085 1.00 0.00 111 ALA A N 7
ATOM 8450 C CA . ALA A 1 63 ? 2.322 -7.070 -0.635 1.00 0.00 111 ALA A CA 7
ATOM 8451 C C . ALA A 1 63 ? 1.380 -7.778 0.336 1.00 0.00 111 ALA A C 7
ATOM 8452 O O . ALA A 1 63 ? 0.171 -7.820 0.118 1.00 0.00 111 ALA A O 7
ATOM 8459 N N . LYS A 1 64 ? 1.928 -8.322 1.414 1.00 0.00 112 LYS A N 7
ATOM 8460 C CA . LYS A 1 64 ? 1.116 -9.029 2.393 1.00 0.00 112 LYS A CA 7
ATOM 8461 C C . LYS A 1 64 ? 0.158 -8.087 3.113 1.00 0.00 112 LYS A C 7
ATOM 8462 O O . LYS A 1 64 ? -0.975 -8.462 3.411 1.00 0.00 112 LYS A O 7
ATOM 8481 N N . PHE A 1 65 ? 0.599 -6.865 3.382 1.00 0.00 113 PHE A N 7
ATOM 8482 C CA . PHE A 1 65 ? -0.277 -5.873 3.995 1.00 0.00 113 PHE A CA 7
ATOM 8483 C C . PHE A 1 65 ? -1.334 -5.428 2.987 1.00 0.00 113 PHE A C 7
ATOM 8484 O O . PHE A 1 65 ? -2.488 -5.192 3.343 1.00 0.00 113 PHE A O 7
ATOM 8501 N N . ILE A 1 66 ? -0.929 -5.322 1.725 1.00 0.00 114 ILE A N 7
ATOM 8502 C CA . ILE A 1 66 ? -1.852 -5.029 0.638 1.00 0.00 114 ILE A CA 7
ATOM 8503 C C . ILE A 1 66 ? -2.970 -6.066 0.603 1.00 0.00 114 ILE A C 7
ATOM 8504 O O . ILE A 1 66 ? -4.146 -5.734 0.430 1.00 0.00 114 ILE A O 7
ATOM 8520 N N . ILE A 1 67 ? -2.587 -7.322 0.781 1.00 0.00 115 ILE A N 7
ATOM 8521 C CA . ILE A 1 67 ? -3.541 -8.413 0.841 1.00 0.00 115 ILE A CA 7
ATOM 8522 C C . ILE A 1 67 ? -4.490 -8.230 2.010 1.00 0.00 115 ILE A C 7
ATOM 8523 O O . ILE A 1 67 ? -5.690 -8.332 1.844 1.00 0.00 115 ILE A O 7
ATOM 8539 N N . ASP A 1 68 ? -3.942 -7.935 3.179 1.00 0.00 116 ASP A N 7
ATOM 8540 C CA . ASP A 1 68 ? -4.745 -7.741 4.390 1.00 0.00 116 ASP A CA 7
ATOM 8541 C C . ASP A 1 68 ? -5.849 -6.706 4.182 1.00 0.00 116 ASP A C 7
ATOM 8542 O O . ASP A 1 68 ? -6.939 -6.833 4.739 1.00 0.00 116 ASP A O 7
ATOM 8551 N N . ASN A 1 69 ? -5.557 -5.682 3.388 1.00 0.00 117 ASN A N 7
ATOM 8552 C CA . ASN A 1 69 ? -6.522 -4.618 3.100 1.00 0.00 117 ASN A CA 7
ATOM 8553 C C . ASN A 1 69 ? -7.710 -5.144 2.284 1.00 0.00 117 ASN A C 7
ATOM 8554 O O . ASN A 1 69 ? -8.808 -4.589 2.334 1.00 0.00 117 ASN A O 7
ATOM 8565 N N . THR A 1 70 ? -7.485 -6.210 1.529 1.00 0.00 118 THR A N 7
ATOM 8566 C CA . THR A 1 70 ? -8.534 -6.801 0.707 1.00 0.00 118 THR A CA 7
ATOM 8567 C C . THR A 1 70 ? -8.985 -8.149 1.271 1.00 0.00 118 THR A C 7
ATOM 8568 O O . THR A 1 70 ? -10.020 -8.693 0.877 1.00 0.00 118 THR A O 7
ATOM 8579 N N . LYS A 1 71 ? -8.195 -8.678 2.192 1.00 0.00 119 LYS A N 7
ATOM 8580 C CA . LYS A 1 71 ? -8.497 -9.924 2.871 1.00 0.00 119 LYS A CA 7
ATOM 8581 C C . LYS A 1 71 ? -9.504 -9.664 3.986 1.00 0.00 119 LYS A C 7
ATOM 8582 O O . LYS A 1 71 ? -9.541 -8.559 4.530 1.00 0.00 119 LYS A O 7
ATOM 8601 N N . GLY A 1 72 ? -10.325 -10.655 4.306 1.00 0.00 120 GLY A N 7
ATOM 8602 C CA . GLY A 1 72 ? -11.276 -10.507 5.391 1.00 0.00 120 GLY A CA 7
ATOM 8603 C C . GLY A 1 72 ? -10.600 -10.070 6.673 1.00 0.00 120 GLY A C 7
ATOM 8604 O O . GLY A 1 72 ? -10.814 -8.949 7.132 1.00 0.00 120 GLY A O 7
ATOM 8608 N N . GLN A 1 73 ? -9.788 -10.965 7.231 1.00 0.00 121 GLN A N 7
ATOM 8609 C CA . GLN A 1 73 ? -8.947 -10.682 8.395 1.00 0.00 121 GLN A CA 7
ATOM 8610 C C . GLN A 1 73 ? -9.763 -10.107 9.557 1.00 0.00 121 GLN A C 7
ATOM 8611 O O . GLN A 1 73 ? -10.335 -10.852 10.350 1.00 0.00 121 GLN A O 7
ATOM 8625 N N . MET A 1 74 ? -9.820 -8.784 9.646 1.00 0.00 122 MET A N 7
ATOM 8626 C CA . MET A 1 74 ? -10.539 -8.118 10.725 1.00 0.00 122 MET A CA 7
ATOM 8627 C C . MET A 1 74 ? -12.030 -7.977 10.412 1.00 0.00 122 MET A C 7
ATOM 8628 O O . MET A 1 74 ? -12.836 -7.761 11.312 1.00 0.00 122 MET A O 7
ATOM 8642 N N . LEU A 1 75 ? -12.394 -8.079 9.139 1.00 0.00 123 LEU A N 7
ATOM 8643 C CA . LEU A 1 75 ? -13.794 -7.952 8.744 1.00 0.00 123 LEU A CA 7
ATOM 8644 C C . LEU A 1 75 ? -14.443 -9.323 8.564 1.00 0.00 123 LEU A C 7
ATOM 8645 O O . LEU A 1 75 ? -15.329 -9.707 9.328 1.00 0.00 123 LEU A O 7
ATOM 8661 N N . GLY A 1 76 ? -13.993 -10.051 7.549 1.00 0.00 124 GLY A N 7
ATOM 8662 C CA . GLY A 1 76 ? -14.615 -11.317 7.203 1.00 0.00 124 GLY A CA 7
ATOM 8663 C C . GLY A 1 76 ? -13.916 -12.514 7.812 1.00 0.00 124 GLY A C 7
ATOM 8664 O O . GLY A 1 76 ? -13.881 -12.668 9.035 1.00 0.00 124 GLY A O 7
ATOM 8668 N N . LEU A 1 77 ? -13.359 -13.364 6.958 1.00 0.00 125 LEU A N 7
ATOM 8669 C CA . LEU A 1 77 ? -12.713 -14.587 7.407 1.00 0.00 125 LEU A CA 7
ATOM 8670 C C . LEU A 1 77 ? -11.274 -14.314 7.828 1.00 0.00 125 LEU A C 7
ATOM 8671 O O . LEU A 1 77 ? -10.976 -13.280 8.418 1.00 0.00 125 LEU A O 7
ATOM 8687 N N . GLY A 1 78 ? -10.382 -15.239 7.510 1.00 0.00 126 GLY A N 7
ATOM 8688 C CA . GLY A 1 78 ? -9.009 -15.130 7.958 1.00 0.00 126 GLY A CA 7
ATOM 8689 C C . GLY A 1 78 ? -8.720 -16.094 9.085 1.00 0.00 126 GLY A C 7
ATOM 8690 O O . GLY A 1 78 ? -7.575 -16.251 9.504 1.00 0.00 126 GLY A O 7
ATOM 8694 N N . ASN A 1 79 ? -9.768 -16.743 9.572 1.00 0.00 127 ASN A N 7
ATOM 8695 C CA . ASN A 1 79 ? -9.639 -17.730 10.630 1.00 0.00 127 ASN A CA 7
ATOM 8696 C C . ASN A 1 79 ? -10.302 -19.044 10.221 1.00 0.00 127 ASN A C 7
ATOM 8697 O O . ASN A 1 79 ? -11.518 -19.204 10.317 1.00 0.00 127 ASN A O 7
ATOM 8708 N N . PRO A 1 80 ? -9.506 -19.990 9.710 1.00 0.00 128 PRO A N 7
ATOM 8709 C CA . PRO A 1 80 ? -9.986 -21.314 9.319 1.00 0.00 128 PRO A CA 7
ATOM 8710 C C . PRO A 1 80 ? -10.249 -22.199 10.533 1.00 0.00 128 PRO A C 7
ATOM 8711 O O . PRO A 1 80 ? -9.275 -22.724 11.111 1.00 0.00 128 PRO A O 7
ATOM 8723 N N . ALA A 1 1 ? -18.173 4.856 -14.817 1.00 0.00 49 ALA A N 8
ATOM 8724 C CA . ALA A 1 1 ? -16.997 4.091 -14.344 1.00 0.00 49 ALA A CA 8
ATOM 8725 C C . ALA A 1 1 ? -15.923 5.042 -13.833 1.00 0.00 49 ALA A C 8
ATOM 8726 O O . ALA A 1 1 ? -16.056 6.259 -13.975 1.00 0.00 49 ALA A O 8
ATOM 8735 N N . ASN A 1 2 ? -14.868 4.480 -13.238 1.00 0.00 50 ASN A N 8
ATOM 8736 C CA . ASN A 1 2 ? -13.774 5.268 -12.668 1.00 0.00 50 ASN A CA 8
ATOM 8737 C C . ASN A 1 2 ? -14.321 6.175 -11.564 1.00 0.00 50 ASN A C 8
ATOM 8738 O O . ASN A 1 2 ? -14.114 7.392 -11.564 1.00 0.00 50 ASN A O 8
ATOM 8749 N N . GLN A 1 3 ? -15.053 5.566 -10.639 1.00 0.00 51 GLN A N 8
ATOM 8750 C CA . GLN A 1 3 ? -15.685 6.294 -9.550 1.00 0.00 51 GLN A CA 8
ATOM 8751 C C . GLN A 1 3 ? -14.783 6.302 -8.329 1.00 0.00 51 GLN A C 8
ATOM 8752 O O . GLN A 1 3 ? -13.946 5.415 -8.157 1.00 0.00 51 GLN A O 8
ATOM 8766 N N . GLN A 1 4 ? -14.959 7.295 -7.479 1.00 0.00 52 GLN A N 8
ATOM 8767 C CA . GLN A 1 4 ? -14.191 7.385 -6.253 1.00 0.00 52 GLN A CA 8
ATOM 8768 C C . GLN A 1 4 ? -14.928 6.645 -5.139 1.00 0.00 52 GLN A C 8
ATOM 8769 O O . GLN A 1 4 ? -15.316 7.231 -4.129 1.00 0.00 52 GLN A O 8
ATOM 8783 N N . THR A 1 5 ? -15.140 5.350 -5.352 1.00 0.00 53 THR A N 8
ATOM 8784 C CA . THR A 1 5 ? -15.826 4.506 -4.384 1.00 0.00 53 THR A CA 8
ATOM 8785 C C . THR A 1 5 ? -15.024 4.418 -3.090 1.00 0.00 53 THR A C 8
ATOM 8786 O O . THR A 1 5 ? -15.568 4.549 -1.991 1.00 0.00 53 THR A O 8
ATOM 8797 N N . SER A 1 6 ? -13.727 4.203 -3.235 1.00 0.00 54 SER A N 8
ATOM 8798 C CA . SER A 1 6 ? -12.828 4.163 -2.100 1.00 0.00 54 SER A CA 8
ATOM 8799 C C . SER A 1 6 ? -12.437 5.581 -1.708 1.00 0.00 54 SER A C 8
ATOM 8800 O O . SER A 1 6 ? -12.100 6.393 -2.574 1.00 0.00 54 SER A O 8
ATOM 8808 N N . GLY A 1 7 ? -12.520 5.886 -0.415 1.00 0.00 55 GLY A N 8
ATOM 8809 C CA . GLY A 1 7 ? -12.032 7.160 0.079 1.00 0.00 55 GLY A CA 8
ATOM 8810 C C . GLY A 1 7 ? -10.555 7.317 -0.199 1.00 0.00 55 GLY A C 8
ATOM 8811 O O . GLY A 1 7 ? -9.724 6.753 0.513 1.00 0.00 55 GLY A O 8
ATOM 8815 N N . LYS A 1 8 ? -10.235 8.084 -1.229 1.00 0.00 56 LYS A N 8
ATOM 8816 C CA . LYS A 1 8 ? -8.879 8.166 -1.739 1.00 0.00 56 LYS A CA 8
ATOM 8817 C C . LYS A 1 8 ? -7.927 8.798 -0.733 1.00 0.00 56 LYS A C 8
ATOM 8818 O O . LYS A 1 8 ? -8.249 9.792 -0.077 1.00 0.00 56 LYS A O 8
ATOM 8837 N N . VAL A 1 9 ? -6.758 8.197 -0.627 1.00 0.00 57 VAL A N 8
ATOM 8838 C CA . VAL A 1 9 ? -5.694 8.677 0.230 1.00 0.00 57 VAL A CA 8
ATOM 8839 C C . VAL A 1 9 ? -4.730 9.525 -0.581 1.00 0.00 57 VAL A C 8
ATOM 8840 O O . VAL A 1 9 ? -4.203 9.072 -1.598 1.00 0.00 57 VAL A O 8
ATOM 8853 N N . LEU A 1 10 ? -4.515 10.750 -0.148 1.00 0.00 58 LEU A N 8
ATOM 8854 C CA . LEU A 1 10 ? -3.573 11.624 -0.814 1.00 0.00 58 LEU A CA 8
ATOM 8855 C C . LEU A 1 10 ? -2.214 11.516 -0.138 1.00 0.00 58 LEU A C 8
ATOM 8856 O O . LEU A 1 10 ? -2.049 11.936 1.006 1.00 0.00 58 LEU A O 8
ATOM 8872 N N . TYR A 1 11 ? -1.252 10.945 -0.841 1.00 0.00 59 TYR A N 8
ATOM 8873 C CA . TYR A 1 11 ? 0.098 10.822 -0.318 1.00 0.00 59 TYR A CA 8
ATOM 8874 C C . TYR A 1 11 ? 1.040 11.672 -1.171 1.00 0.00 59 TYR A C 8
ATOM 8875 O O . TYR A 1 11 ? 1.090 11.513 -2.395 1.00 0.00 59 TYR A O 8
ATOM 8893 N N . GLU A 1 12 ? 1.720 12.621 -0.532 1.00 0.00 60 GLU A N 8
ATOM 8894 C CA . GLU A 1 12 ? 2.715 13.482 -1.191 1.00 0.00 60 GLU A CA 8
ATOM 8895 C C . GLU A 1 12 ? 2.099 14.424 -2.241 1.00 0.00 60 GLU A C 8
ATOM 8896 O O . GLU A 1 12 ? 2.658 15.480 -2.543 1.00 0.00 60 GLU A O 8
ATOM 8908 N N . GLY A 1 13 ? 0.951 14.046 -2.778 1.00 0.00 61 GLY A N 8
ATOM 8909 C CA . GLY A 1 13 ? 0.313 14.820 -3.820 1.00 0.00 61 GLY A CA 8
ATOM 8910 C C . GLY A 1 13 ? -0.425 13.951 -4.825 1.00 0.00 61 GLY A C 8
ATOM 8911 O O . GLY A 1 13 ? -1.043 14.462 -5.758 1.00 0.00 61 GLY A O 8
ATOM 8915 N N . LYS A 1 14 ? -0.353 12.634 -4.654 1.00 0.00 62 LYS A N 8
ATOM 8916 C CA . LYS A 1 14 ? -1.103 11.717 -5.503 1.00 0.00 62 LYS A CA 8
ATOM 8917 C C . LYS A 1 14 ? -2.196 11.033 -4.697 1.00 0.00 62 LYS A C 8
ATOM 8918 O O . LYS A 1 14 ? -2.056 10.837 -3.492 1.00 0.00 62 LYS A O 8
ATOM 8937 N N . GLU A 1 15 ? -3.274 10.667 -5.370 1.00 0.00 63 GLU A N 8
ATOM 8938 C CA . GLU A 1 15 ? -4.409 10.024 -4.724 1.00 0.00 63 GLU A CA 8
ATOM 8939 C C . GLU A 1 15 ? -4.472 8.544 -5.076 1.00 0.00 63 GLU A C 8
ATOM 8940 O O . GLU A 1 15 ? -4.301 8.164 -6.234 1.00 0.00 63 GLU A O 8
ATOM 8952 N N . PHE A 1 16 ? -4.717 7.719 -4.073 1.00 0.00 64 PHE A N 8
ATOM 8953 C CA . PHE A 1 16 ? -4.886 6.285 -4.271 1.00 0.00 64 PHE A CA 8
ATOM 8954 C C . PHE A 1 16 ? -5.995 5.762 -3.372 1.00 0.00 64 PHE A C 8
ATOM 8955 O O . PHE A 1 16 ? -6.445 6.479 -2.498 1.00 0.00 64 PHE A O 8
ATOM 8972 N N . ASP A 1 17 ? -6.444 4.530 -3.590 1.00 0.00 65 ASP A N 8
ATOM 8973 C CA . ASP A 1 17 ? -7.546 3.966 -2.795 1.00 0.00 65 ASP A CA 8
ATOM 8974 C C . ASP A 1 17 ? -7.176 3.951 -1.323 1.00 0.00 65 ASP A C 8
ATOM 8975 O O . ASP A 1 17 ? -7.768 4.653 -0.508 1.00 0.00 65 ASP A O 8
ATOM 8984 N N . TYR A 1 18 ? -6.183 3.142 -1.002 1.00 0.00 66 TYR A N 8
ATOM 8985 C CA . TYR A 1 18 ? -5.697 3.013 0.360 1.00 0.00 66 TYR A CA 8
ATOM 8986 C C . TYR A 1 18 ? -4.186 2.897 0.353 1.00 0.00 66 TYR A C 8
ATOM 8987 O O . TYR A 1 18 ? -3.641 1.979 -0.248 1.00 0.00 66 TYR A O 8
ATOM 9005 N N . VAL A 1 19 ? -3.500 3.831 0.986 1.00 0.00 67 VAL A N 8
ATOM 9006 C CA . VAL A 1 19 ? -2.057 3.738 1.069 1.00 0.00 67 VAL A CA 8
ATOM 9007 C C . VAL A 1 19 ? -1.634 3.333 2.478 1.00 0.00 67 VAL A C 8
ATOM 9008 O O . VAL A 1 19 ? -2.293 3.663 3.466 1.00 0.00 67 VAL A O 8
ATOM 9021 N N . PHE A 1 20 ? -0.549 2.591 2.551 1.00 0.00 68 PHE A N 8
ATOM 9022 C CA . PHE A 1 20 ? -0.018 2.116 3.814 1.00 0.00 68 PHE A CA 8
ATOM 9023 C C . PHE A 1 20 ? 1.072 3.057 4.296 1.00 0.00 68 PHE A C 8
ATOM 9024 O O . PHE A 1 20 ? 1.701 3.745 3.497 1.00 0.00 68 PHE A O 8
ATOM 9041 N N . SER A 1 21 ? 1.281 3.100 5.592 1.00 0.00 69 SER A N 8
ATOM 9042 C CA . SER A 1 21 ? 2.325 3.916 6.158 1.00 0.00 69 SER A CA 8
ATOM 9043 C C . SER A 1 21 ? 3.505 3.020 6.516 1.00 0.00 69 SER A C 8
ATOM 9044 O O . SER A 1 21 ? 3.388 2.114 7.336 1.00 0.00 69 SER A O 8
ATOM 9052 N N . ILE A 1 22 ? 4.629 3.286 5.886 1.00 0.00 70 ILE A N 8
ATOM 9053 C CA . ILE A 1 22 ? 5.790 2.419 5.958 1.00 0.00 70 ILE A CA 8
ATOM 9054 C C . ILE A 1 22 ? 6.934 3.094 6.701 1.00 0.00 70 ILE A C 8
ATOM 9055 O O . ILE A 1 22 ? 7.438 4.135 6.276 1.00 0.00 70 ILE A O 8
ATOM 9071 N N . ASP A 1 23 ? 7.322 2.519 7.829 1.00 0.00 71 ASP A N 8
ATOM 9072 C CA . ASP A 1 23 ? 8.484 3.004 8.560 1.00 0.00 71 ASP A CA 8
ATOM 9073 C C . ASP A 1 23 ? 9.678 2.106 8.294 1.00 0.00 71 ASP A C 8
ATOM 9074 O O . ASP A 1 23 ? 9.646 0.914 8.598 1.00 0.00 71 ASP A O 8
ATOM 9083 N N . VAL A 1 24 ? 10.728 2.675 7.723 1.00 0.00 72 VAL A N 8
ATOM 9084 C CA . VAL A 1 24 ? 11.990 1.963 7.578 1.00 0.00 72 VAL A CA 8
ATOM 9085 C C . VAL A 1 24 ? 12.859 2.281 8.784 1.00 0.00 72 VAL A C 8
ATOM 9086 O O . VAL A 1 24 ? 13.525 1.415 9.346 1.00 0.00 72 VAL A O 8
ATOM 9099 N N . ASN A 1 25 ? 12.814 3.541 9.179 1.00 0.00 73 ASN A N 8
ATOM 9100 C CA . ASN A 1 25 ? 13.404 3.985 10.427 1.00 0.00 73 ASN A CA 8
ATOM 9101 C C . ASN A 1 25 ? 12.352 4.783 11.180 1.00 0.00 73 ASN A C 8
ATOM 9102 O O . ASN A 1 25 ? 11.893 5.822 10.698 1.00 0.00 73 ASN A O 8
ATOM 9113 N N . GLU A 1 26 ? 11.932 4.275 12.330 1.00 0.00 74 GLU A N 8
ATOM 9114 C CA . GLU A 1 26 ? 10.848 4.896 13.079 1.00 0.00 74 GLU A CA 8
ATOM 9115 C C . GLU A 1 26 ? 11.255 6.289 13.545 1.00 0.00 74 GLU A C 8
ATOM 9116 O O . GLU A 1 26 ? 12.276 6.463 14.210 1.00 0.00 74 GLU A O 8
ATOM 9128 N N . GLY A 1 27 ? 10.446 7.275 13.177 1.00 0.00 75 GLY A N 8
ATOM 9129 C CA . GLY A 1 27 ? 10.786 8.660 13.426 1.00 0.00 75 GLY A CA 8
ATOM 9130 C C . GLY A 1 27 ? 11.053 9.397 12.131 1.00 0.00 75 GLY A C 8
ATOM 9131 O O . GLY A 1 27 ? 10.560 10.506 11.917 1.00 0.00 75 GLY A O 8
ATOM 9135 N N . GLY A 1 28 ? 11.816 8.759 11.254 1.00 0.00 76 GLY A N 8
ATOM 9136 C CA . GLY A 1 28 ? 12.152 9.352 9.975 1.00 0.00 76 GLY A CA 8
ATOM 9137 C C . GLY A 1 28 ? 13.133 8.494 9.203 1.00 0.00 76 GLY A C 8
ATOM 9138 O O . GLY A 1 28 ? 14.078 7.968 9.786 1.00 0.00 76 GLY A O 8
ATOM 9142 N N . PRO A 1 29 ? 12.936 8.324 7.886 1.00 0.00 77 PRO A N 8
ATOM 9143 C CA . PRO A 1 29 ? 11.828 8.929 7.155 1.00 0.00 77 PRO A CA 8
ATOM 9144 C C . PRO A 1 29 ? 10.576 8.055 7.144 1.00 0.00 77 PRO A C 8
ATOM 9145 O O . PRO A 1 29 ? 10.627 6.860 7.455 1.00 0.00 77 PRO A O 8
ATOM 9156 N N . SER A 1 30 ? 9.459 8.657 6.776 1.00 0.00 78 SER A N 8
ATOM 9157 C CA . SER A 1 30 ? 8.199 7.944 6.691 1.00 0.00 78 SER A CA 8
ATOM 9158 C C . SER A 1 30 ? 7.805 7.754 5.228 1.00 0.00 78 SER A C 8
ATOM 9159 O O . SER A 1 30 ? 7.718 8.714 4.468 1.00 0.00 78 SER A O 8
ATOM 9167 N N . TYR A 1 31 ? 7.595 6.509 4.834 1.00 0.00 79 TYR A N 8
ATOM 9168 C CA . TYR A 1 31 ? 7.240 6.183 3.463 1.00 0.00 79 TYR A CA 8
ATOM 9169 C C . TYR A 1 31 ? 5.778 5.773 3.396 1.00 0.00 79 TYR A C 8
ATOM 9170 O O . TYR A 1 31 ? 5.183 5.475 4.422 1.00 0.00 79 TYR A O 8
ATOM 9188 N N . LYS A 1 32 ? 5.191 5.773 2.205 1.00 0.00 80 LYS A N 8
ATOM 9189 C CA . LYS A 1 32 ? 3.781 5.405 2.056 1.00 0.00 80 LYS A CA 8
ATOM 9190 C C . LYS A 1 32 ? 3.612 4.470 0.858 1.00 0.00 80 LYS A C 8
ATOM 9191 O O . LYS A 1 32 ? 4.304 4.622 -0.146 1.00 0.00 80 LYS A O 8
ATOM 9210 N N . LEU A 1 33 ? 2.687 3.524 0.961 1.00 0.00 81 LEU A N 8
ATOM 9211 C CA . LEU A 1 33 ? 2.486 2.517 -0.084 1.00 0.00 81 LEU A CA 8
ATOM 9212 C C . LEU A 1 33 ? 1.076 2.637 -0.662 1.00 0.00 81 LEU A C 8
ATOM 9213 O O . LEU A 1 33 ? 0.125 2.110 -0.092 1.00 0.00 81 LEU A O 8
ATOM 9229 N N . PRO A 1 34 ? 0.926 3.328 -1.794 1.00 0.00 82 PRO A N 8
ATOM 9230 C CA . PRO A 1 34 ? -0.376 3.526 -2.445 1.00 0.00 82 PRO A CA 8
ATOM 9231 C C . PRO A 1 34 ? -0.923 2.250 -3.074 1.00 0.00 82 PRO A C 8
ATOM 9232 O O . PRO A 1 34 ? -0.237 1.599 -3.857 1.00 0.00 82 PRO A O 8
ATOM 9243 N N . TYR A 1 35 ? -2.168 1.919 -2.749 1.00 0.00 83 TYR A N 8
ATOM 9244 C CA . TYR A 1 35 ? -2.803 0.712 -3.247 1.00 0.00 83 TYR A CA 8
ATOM 9245 C C . TYR A 1 35 ? -4.198 1.019 -3.773 1.00 0.00 83 TYR A C 8
ATOM 9246 O O . TYR A 1 35 ? -4.975 1.712 -3.118 1.00 0.00 83 TYR A O 8
ATOM 9264 N N . ASN A 1 36 ? -4.499 0.529 -4.968 1.00 0.00 84 ASN A N 8
ATOM 9265 C CA . ASN A 1 36 ? -5.855 0.561 -5.493 1.00 0.00 84 ASN A CA 8
ATOM 9266 C C . ASN A 1 36 ? -6.421 -0.852 -5.454 1.00 0.00 84 ASN A C 8
ATOM 9267 O O . ASN A 1 36 ? -5.780 -1.793 -5.915 1.00 0.00 84 ASN A O 8
ATOM 9278 N N . THR A 1 37 ? -7.618 -0.996 -4.907 1.00 0.00 85 THR A N 8
ATOM 9279 C CA . THR A 1 37 ? -8.138 -2.310 -4.516 1.00 0.00 85 THR A CA 8
ATOM 9280 C C . THR A 1 37 ? -8.363 -3.253 -5.697 1.00 0.00 85 THR A C 8
ATOM 9281 O O . THR A 1 37 ? -8.569 -4.452 -5.518 1.00 0.00 85 THR A O 8
ATOM 9292 N N . SER A 1 38 ? -8.321 -2.708 -6.898 1.00 0.00 86 SER A N 8
ATOM 9293 C CA . SER A 1 38 ? -8.507 -3.501 -8.105 1.00 0.00 86 SER A CA 8
ATOM 9294 C C . SER A 1 38 ? -7.191 -4.144 -8.562 1.00 0.00 86 SER A C 8
ATOM 9295 O O . SER A 1 38 ? -7.168 -4.906 -9.528 1.00 0.00 86 SER A O 8
ATOM 9303 N N . ASP A 1 39 ? -6.097 -3.841 -7.867 1.00 0.00 87 ASP A N 8
ATOM 9304 C CA . ASP A 1 39 ? -4.777 -4.326 -8.266 1.00 0.00 87 ASP A CA 8
ATOM 9305 C C . ASP A 1 39 ? -4.338 -5.529 -7.444 1.00 0.00 87 ASP A C 8
ATOM 9306 O O . ASP A 1 39 ? -5.096 -6.052 -6.623 1.00 0.00 87 ASP A O 8
ATOM 9315 N N . ASP A 1 40 ? -3.103 -5.961 -7.681 1.00 0.00 88 ASP A N 8
ATOM 9316 C CA . ASP A 1 40 ? -2.545 -7.141 -7.031 1.00 0.00 88 ASP A CA 8
ATOM 9317 C C . ASP A 1 40 ? -1.453 -6.749 -6.050 1.00 0.00 88 ASP A C 8
ATOM 9318 O O . ASP A 1 40 ? -0.690 -5.822 -6.321 1.00 0.00 88 ASP A O 8
ATOM 9327 N N . PRO A 1 41 ? -1.338 -7.456 -4.917 1.00 0.00 89 PRO A N 8
ATOM 9328 C CA . PRO A 1 41 ? -0.367 -7.131 -3.868 1.00 0.00 89 PRO A CA 8
ATOM 9329 C C . PRO A 1 41 ? 1.042 -6.968 -4.406 1.00 0.00 89 PRO A C 8
ATOM 9330 O O . PRO A 1 41 ? 1.632 -5.892 -4.307 1.00 0.00 89 PRO A O 8
ATOM 9341 N N . TRP A 1 42 ? 1.561 -8.036 -4.997 1.00 0.00 90 TRP A N 8
ATOM 9342 C CA . TRP A 1 42 ? 2.934 -8.061 -5.467 1.00 0.00 90 TRP A CA 8
ATOM 9343 C C . TRP A 1 42 ? 3.179 -6.992 -6.526 1.00 0.00 90 TRP A C 8
ATOM 9344 O O . TRP A 1 42 ? 4.265 -6.439 -6.598 1.00 0.00 90 TRP A O 8
ATOM 9365 N N . LEU A 1 43 ? 2.168 -6.682 -7.330 1.00 0.00 91 LEU A N 8
ATOM 9366 C CA . LEU A 1 43 ? 2.315 -5.651 -8.354 1.00 0.00 91 LEU A CA 8
ATOM 9367 C C . LEU A 1 43 ? 2.356 -4.258 -7.735 1.00 0.00 91 LEU A C 8
ATOM 9368 O O . LEU A 1 43 ? 3.219 -3.449 -8.068 1.00 0.00 91 LEU A O 8
ATOM 9384 N N . THR A 1 44 ? 1.430 -3.992 -6.823 1.00 0.00 92 THR A N 8
ATOM 9385 C CA . THR A 1 44 ? 1.373 -2.706 -6.141 1.00 0.00 92 THR A CA 8
ATOM 9386 C C . THR A 1 44 ? 2.635 -2.484 -5.326 1.00 0.00 92 THR A C 8
ATOM 9387 O O . THR A 1 44 ? 3.274 -1.432 -5.408 1.00 0.00 92 THR A O 8
ATOM 9398 N N . ALA A 1 45 ? 2.996 -3.505 -4.565 1.00 0.00 93 ALA A N 8
ATOM 9399 C CA . ALA A 1 45 ? 4.176 -3.468 -3.736 1.00 0.00 93 ALA A CA 8
ATOM 9400 C C . ALA A 1 45 ? 5.428 -3.301 -4.582 1.00 0.00 93 ALA A C 8
ATOM 9401 O O . ALA A 1 45 ? 6.321 -2.530 -4.234 1.00 0.00 93 ALA A O 8
ATOM 9408 N N . TYR A 1 46 ? 5.484 -4.011 -5.703 1.00 0.00 94 TYR A N 8
ATOM 9409 C CA . TYR A 1 46 ? 6.636 -3.944 -6.584 1.00 0.00 94 TYR A CA 8
ATOM 9410 C C . TYR A 1 46 ? 6.745 -2.545 -7.178 1.00 0.00 94 TYR A C 8
ATOM 9411 O O . TYR A 1 46 ? 7.840 -2.005 -7.315 1.00 0.00 94 TYR A O 8
ATOM 9429 N N . ASN A 1 47 ? 5.602 -1.966 -7.534 1.00 0.00 95 ASN A N 8
ATOM 9430 C CA . ASN A 1 47 ? 5.564 -0.608 -8.082 1.00 0.00 95 ASN A CA 8
ATOM 9431 C C . ASN A 1 47 ? 6.160 0.396 -7.111 1.00 0.00 95 ASN A C 8
ATOM 9432 O O . ASN A 1 47 ? 6.968 1.224 -7.503 1.00 0.00 95 ASN A O 8
ATOM 9443 N N . PHE A 1 48 ? 5.775 0.323 -5.848 1.00 0.00 96 PHE A N 8
ATOM 9444 C CA . PHE A 1 48 ? 6.339 1.219 -4.848 1.00 0.00 96 PHE A CA 8
ATOM 9445 C C . PHE A 1 48 ? 7.802 0.880 -4.592 1.00 0.00 96 PHE A C 8
ATOM 9446 O O . PHE A 1 48 ? 8.634 1.773 -4.434 1.00 0.00 96 PHE A O 8
ATOM 9463 N N . LEU A 1 49 ? 8.113 -0.409 -4.569 1.00 0.00 97 LEU A N 8
ATOM 9464 C CA . LEU A 1 49 ? 9.478 -0.862 -4.336 1.00 0.00 97 LEU A CA 8
ATOM 9465 C C . LEU A 1 49 ? 10.423 -0.323 -5.404 1.00 0.00 97 LEU A C 8
ATOM 9466 O O . LEU A 1 49 ? 11.488 0.190 -5.093 1.00 0.00 97 LEU A O 8
ATOM 9482 N N . GLN A 1 50 ? 10.024 -0.432 -6.664 1.00 0.00 98 GLN A N 8
ATOM 9483 C CA . GLN A 1 50 ? 10.817 0.113 -7.761 1.00 0.00 98 GLN A CA 8
ATOM 9484 C C . GLN A 1 50 ? 10.781 1.642 -7.727 1.00 0.00 98 GLN A C 8
ATOM 9485 O O . GLN A 1 50 ? 11.775 2.305 -8.024 1.00 0.00 98 GLN A O 8
ATOM 9499 N N . LYS A 1 51 ? 9.623 2.180 -7.351 1.00 0.00 99 LYS A N 8
ATOM 9500 C CA . LYS A 1 51 ? 9.385 3.619 -7.322 1.00 0.00 99 LYS A CA 8
ATOM 9501 C C . LYS A 1 51 ? 10.326 4.311 -6.338 1.00 0.00 99 LYS A C 8
ATOM 9502 O O . LYS A 1 51 ? 10.890 5.363 -6.639 1.00 0.00 99 LYS A O 8
ATOM 9521 N N . ASN A 1 52 ? 10.500 3.718 -5.165 1.00 0.00 100 ASN A N 8
ATOM 9522 C CA . ASN A 1 52 ? 11.349 4.314 -4.141 1.00 0.00 100 ASN A CA 8
ATOM 9523 C C . ASN A 1 52 ? 12.740 3.679 -4.158 1.00 0.00 100 ASN A C 8
ATOM 9524 O O . ASN A 1 52 ? 13.662 4.135 -3.480 1.00 0.00 100 ASN A O 8
ATOM 9535 N N . ASP A 1 53 ? 12.866 2.625 -4.961 1.00 0.00 101 ASP A N 8
ATOM 9536 C CA . ASP A 1 53 ? 14.091 1.828 -5.066 1.00 0.00 101 ASP A CA 8
ATOM 9537 C C . ASP A 1 53 ? 14.389 1.112 -3.749 1.00 0.00 101 ASP A C 8
ATOM 9538 O O . ASP A 1 53 ? 15.489 1.199 -3.202 1.00 0.00 101 ASP A O 8
ATOM 9547 N N . LEU A 1 54 ? 13.388 0.407 -3.238 1.00 0.00 102 LEU A N 8
ATOM 9548 C CA . LEU A 1 54 ? 13.549 -0.396 -2.038 1.00 0.00 102 LEU A CA 8
ATOM 9549 C C . LEU A 1 54 ? 14.141 -1.752 -2.391 1.00 0.00 102 LEU A C 8
ATOM 9550 O O . LEU A 1 54 ? 14.303 -2.086 -3.567 1.00 0.00 102 LEU A O 8
ATOM 9566 N N . ASN A 1 55 ? 14.463 -2.525 -1.371 1.00 0.00 103 ASN A N 8
ATOM 9567 C CA . ASN A 1 55 ? 14.990 -3.867 -1.557 1.00 0.00 103 ASN A CA 8
ATOM 9568 C C . ASN A 1 55 ? 13.847 -4.831 -1.855 1.00 0.00 103 ASN A C 8
ATOM 9569 O O . ASN A 1 55 ? 12.791 -4.760 -1.225 1.00 0.00 103 ASN A O 8
ATOM 9580 N N . PRO A 1 56 ? 14.049 -5.744 -2.822 1.00 0.00 104 PRO A N 8
ATOM 9581 C CA . PRO A 1 56 ? 13.023 -6.705 -3.265 1.00 0.00 104 PRO A CA 8
ATOM 9582 C C . PRO A 1 56 ? 12.531 -7.613 -2.138 1.00 0.00 104 PRO A C 8
ATOM 9583 O O . PRO A 1 56 ? 11.519 -8.300 -2.282 1.00 0.00 104 PRO A O 8
ATOM 9594 N N . MET A 1 57 ? 13.240 -7.605 -1.013 1.00 0.00 105 MET A N 8
ATOM 9595 C CA . MET A 1 57 ? 12.841 -8.386 0.150 1.00 0.00 105 MET A CA 8
ATOM 9596 C C . MET A 1 57 ? 11.639 -7.741 0.838 1.00 0.00 105 MET A C 8
ATOM 9597 O O . MET A 1 57 ? 10.893 -8.397 1.563 1.00 0.00 105 MET A O 8
ATOM 9611 N N . PHE A 1 58 ? 11.426 -6.455 0.576 1.00 0.00 106 PHE A N 8
ATOM 9612 C CA . PHE A 1 58 ? 10.344 -5.728 1.221 1.00 0.00 106 PHE A CA 8
ATOM 9613 C C . PHE A 1 58 ? 9.034 -6.019 0.513 1.00 0.00 106 PHE A C 8
ATOM 9614 O O . PHE A 1 58 ? 7.961 -5.833 1.078 1.00 0.00 106 PHE A O 8
ATOM 9631 N N . LEU A 1 59 ? 9.150 -6.508 -0.716 1.00 0.00 107 LEU A N 8
ATOM 9632 C CA . LEU A 1 59 ? 8.008 -6.760 -1.588 1.00 0.00 107 LEU A CA 8
ATOM 9633 C C . LEU A 1 59 ? 6.961 -7.649 -0.922 1.00 0.00 107 LEU A C 8
ATOM 9634 O O . LEU A 1 59 ? 5.766 -7.384 -1.026 1.00 0.00 107 LEU A O 8
ATOM 9650 N N . ASP A 1 60 ? 7.405 -8.682 -0.227 1.00 0.00 108 ASP A N 8
ATOM 9651 C CA . ASP A 1 60 ? 6.473 -9.582 0.438 1.00 0.00 108 ASP A CA 8
ATOM 9652 C C . ASP A 1 60 ? 5.724 -8.868 1.556 1.00 0.00 108 ASP A C 8
ATOM 9653 O O . ASP A 1 60 ? 4.504 -8.970 1.650 1.00 0.00 108 ASP A O 8
ATOM 9662 N N . GLN A 1 61 ? 6.448 -8.103 2.371 1.00 0.00 109 GLN A N 8
ATOM 9663 C CA . GLN A 1 61 ? 5.856 -7.488 3.554 1.00 0.00 109 GLN A CA 8
ATOM 9664 C C . GLN A 1 61 ? 4.792 -6.459 3.162 1.00 0.00 109 GLN A C 8
ATOM 9665 O O . GLN A 1 61 ? 3.713 -6.413 3.755 1.00 0.00 109 GLN A O 8
ATOM 9679 N N . VAL A 1 62 ? 5.092 -5.651 2.149 1.00 0.00 110 VAL A N 8
ATOM 9680 C CA . VAL A 1 62 ? 4.158 -4.641 1.684 1.00 0.00 110 VAL A CA 8
ATOM 9681 C C . VAL A 1 62 ? 2.959 -5.282 1.001 1.00 0.00 110 VAL A C 8
ATOM 9682 O O . VAL A 1 62 ? 1.818 -4.895 1.247 1.00 0.00 110 VAL A O 8
ATOM 9695 N N . ALA A 1 63 ? 3.221 -6.283 0.166 1.00 0.00 111 ALA A N 8
ATOM 9696 C CA . ALA A 1 63 ? 2.159 -6.979 -0.552 1.00 0.00 111 ALA A CA 8
ATOM 9697 C C . ALA A 1 63 ? 1.217 -7.691 0.410 1.00 0.00 111 ALA A C 8
ATOM 9698 O O . ALA A 1 63 ? 0.009 -7.721 0.192 1.00 0.00 111 ALA A O 8
ATOM 9705 N N . LYS A 1 64 ? 1.771 -8.253 1.475 1.00 0.00 112 LYS A N 8
ATOM 9706 C CA . LYS A 1 64 ? 0.971 -8.954 2.467 1.00 0.00 112 LYS A CA 8
ATOM 9707 C C . LYS A 1 64 ? 0.036 -7.998 3.193 1.00 0.00 112 LYS A C 8
ATOM 9708 O O . LYS A 1 64 ? -1.104 -8.348 3.492 1.00 0.00 112 LYS A O 8
ATOM 9727 N N . PHE A 1 65 ? 0.506 -6.784 3.455 1.00 0.00 113 PHE A N 8
ATOM 9728 C CA . PHE A 1 65 ? -0.346 -5.776 4.071 1.00 0.00 113 PHE A CA 8
ATOM 9729 C C . PHE A 1 65 ? -1.432 -5.351 3.088 1.00 0.00 113 PHE A C 8
ATOM 9730 O O . PHE A 1 65 ? -2.584 -5.142 3.468 1.00 0.00 113 PHE A O 8
ATOM 9747 N N . ILE A 1 66 ? -1.054 -5.244 1.820 1.00 0.00 114 ILE A N 8
ATOM 9748 C CA . ILE A 1 66 ? -2.004 -4.976 0.754 1.00 0.00 114 ILE A CA 8
ATOM 9749 C C . ILE A 1 66 ? -3.096 -6.039 0.736 1.00 0.00 114 ILE A C 8
ATOM 9750 O O . ILE A 1 66 ? -4.287 -5.731 0.677 1.00 0.00 114 ILE A O 8
ATOM 9766 N N . ILE A 1 67 ? -2.666 -7.291 0.805 1.00 0.00 115 ILE A N 8
ATOM 9767 C CA . ILE A 1 67 ? -3.572 -8.422 0.821 1.00 0.00 115 ILE A CA 8
ATOM 9768 C C . ILE A 1 67 ? -4.487 -8.357 2.029 1.00 0.00 115 ILE A C 8
ATOM 9769 O O . ILE A 1 67 ? -5.702 -8.457 1.891 1.00 0.00 115 ILE A O 8
ATOM 9785 N N . ASP A 1 68 ? -3.892 -8.157 3.199 1.00 0.00 116 ASP A N 8
ATOM 9786 C CA . ASP A 1 68 ? -4.628 -8.152 4.461 1.00 0.00 116 ASP A CA 8
ATOM 9787 C C . ASP A 1 68 ? -5.776 -7.145 4.451 1.00 0.00 116 ASP A C 8
ATOM 9788 O O . ASP A 1 68 ? -6.843 -7.408 5.008 1.00 0.00 116 ASP A O 8
ATOM 9797 N N . ASN A 1 69 ? -5.555 -6.005 3.802 1.00 0.00 117 ASN A N 8
ATOM 9798 C CA . ASN A 1 69 ? -6.576 -4.961 3.689 1.00 0.00 117 ASN A CA 8
ATOM 9799 C C . ASN A 1 69 ? -7.846 -5.507 3.033 1.00 0.00 117 ASN A C 8
ATOM 9800 O O . ASN A 1 69 ? -8.961 -5.130 3.399 1.00 0.00 117 ASN A O 8
ATOM 9811 N N . THR A 1 70 ? -7.668 -6.403 2.071 1.00 0.00 118 THR A N 8
ATOM 9812 C CA . THR A 1 70 ? -8.790 -7.002 1.356 1.00 0.00 118 THR A CA 8
ATOM 9813 C C . THR A 1 70 ? -9.062 -8.433 1.835 1.00 0.00 118 THR A C 8
ATOM 9814 O O . THR A 1 70 ? -10.043 -9.059 1.433 1.00 0.00 118 THR A O 8
ATOM 9825 N N . LYS A 1 71 ? -8.192 -8.939 2.700 1.00 0.00 119 LYS A N 8
ATOM 9826 C CA . LYS A 1 71 ? -8.288 -10.314 3.177 1.00 0.00 119 LYS A CA 8
ATOM 9827 C C . LYS A 1 71 ? -9.179 -10.381 4.418 1.00 0.00 119 LYS A C 8
ATOM 9828 O O . LYS A 1 71 ? -9.344 -9.390 5.126 1.00 0.00 119 LYS A O 8
ATOM 9847 N N . GLY A 1 72 ? -9.749 -11.550 4.678 1.00 0.00 120 GLY A N 8
ATOM 9848 C CA . GLY A 1 72 ? -10.646 -11.710 5.806 1.00 0.00 120 GLY A CA 8
ATOM 9849 C C . GLY A 1 72 ? -9.945 -12.281 7.022 1.00 0.00 120 GLY A C 8
ATOM 9850 O O . GLY A 1 72 ? -10.314 -13.348 7.512 1.00 0.00 120 GLY A O 8
ATOM 9854 N N . GLN A 1 73 ? -8.920 -11.583 7.498 1.00 0.00 121 GLN A N 8
ATOM 9855 C CA . GLN A 1 73 ? -8.188 -12.008 8.678 1.00 0.00 121 GLN A CA 8
ATOM 9856 C C . GLN A 1 73 ? -8.560 -11.138 9.873 1.00 0.00 121 GLN A C 8
ATOM 9857 O O . GLN A 1 73 ? -9.064 -11.636 10.880 1.00 0.00 121 GLN A O 8
ATOM 9871 N N . MET A 1 74 ? -8.332 -9.833 9.754 1.00 0.00 122 MET A N 8
ATOM 9872 C CA . MET A 1 74 ? -8.682 -8.902 10.816 1.00 0.00 122 MET A CA 8
ATOM 9873 C C . MET A 1 74 ? -10.195 -8.719 10.866 1.00 0.00 122 MET A C 8
ATOM 9874 O O . MET A 1 74 ? -10.767 -8.413 11.915 1.00 0.00 122 MET A O 8
ATOM 9888 N N . LEU A 1 75 ? -10.831 -8.917 9.715 1.00 0.00 123 LEU A N 8
ATOM 9889 C CA . LEU A 1 75 ? -12.280 -8.840 9.592 1.00 0.00 123 LEU A CA 8
ATOM 9890 C C . LEU A 1 75 ? -12.674 -9.319 8.199 1.00 0.00 123 LEU A C 8
ATOM 9891 O O . LEU A 1 75 ? -13.241 -10.399 8.041 1.00 0.00 123 LEU A O 8
ATOM 9907 N N . GLY A 1 76 ? -12.335 -8.520 7.192 1.00 0.00 124 GLY A N 8
ATOM 9908 C CA . GLY A 1 76 ? -12.652 -8.877 5.825 1.00 0.00 124 GLY A CA 8
ATOM 9909 C C . GLY A 1 76 ? -14.126 -8.713 5.520 1.00 0.00 124 GLY A C 8
ATOM 9910 O O . GLY A 1 76 ? -14.799 -7.871 6.118 1.00 0.00 124 GLY A O 8
ATOM 9914 N N . LEU A 1 77 ? -14.625 -9.520 4.596 1.00 0.00 125 LEU A N 8
ATOM 9915 C CA . LEU A 1 77 ? -16.028 -9.470 4.199 1.00 0.00 125 LEU A CA 8
ATOM 9916 C C . LEU A 1 77 ? -16.365 -10.654 3.301 1.00 0.00 125 LEU A C 8
ATOM 9917 O O . LEU A 1 77 ? -15.480 -11.422 2.913 1.00 0.00 125 LEU A O 8
ATOM 9933 N N . GLY A 1 78 ? -17.644 -10.804 2.989 1.00 0.00 126 GLY A N 8
ATOM 9934 C CA . GLY A 1 78 ? -18.065 -11.831 2.062 1.00 0.00 126 GLY A CA 8
ATOM 9935 C C . GLY A 1 78 ? -18.412 -13.134 2.750 1.00 0.00 126 GLY A C 8
ATOM 9936 O O . GLY A 1 78 ? -17.876 -14.186 2.391 1.00 0.00 126 GLY A O 8
ATOM 9940 N N . ASN A 1 79 ? -19.299 -13.051 3.744 1.00 0.00 127 ASN A N 8
ATOM 9941 C CA . ASN A 1 79 ? -19.798 -14.223 4.476 1.00 0.00 127 ASN A CA 8
ATOM 9942 C C . ASN A 1 79 ? -18.739 -14.835 5.392 1.00 0.00 127 ASN A C 8
ATOM 9943 O O . ASN A 1 79 ? -17.572 -14.978 5.021 1.00 0.00 127 ASN A O 8
ATOM 9954 N N . PRO A 1 80 ? -19.134 -15.169 6.627 1.00 0.00 128 PRO A N 8
ATOM 9955 C CA . PRO A 1 80 ? -18.288 -15.888 7.569 1.00 0.00 128 PRO A CA 8
ATOM 9956 C C . PRO A 1 80 ? -18.347 -17.393 7.325 1.00 0.00 128 PRO A C 8
ATOM 9957 O O . PRO A 1 80 ? -19.349 -18.021 7.727 1.00 0.00 128 PRO A O 8
ATOM 9969 N N . ALA A 1 1 ? -9.558 3.627 -11.075 1.00 0.00 49 ALA A N 9
ATOM 9970 C CA . ALA A 1 1 ? -10.915 4.103 -11.426 1.00 0.00 49 ALA A CA 9
ATOM 9971 C C . ALA A 1 1 ? -11.658 4.522 -10.166 1.00 0.00 49 ALA A C 9
ATOM 9972 O O . ALA A 1 1 ? -11.392 4.009 -9.081 1.00 0.00 49 ALA A O 9
ATOM 9981 N N . ASN A 1 2 ? -12.585 5.454 -10.316 1.00 0.00 50 ASN A N 9
ATOM 9982 C CA . ASN A 1 2 ? -13.300 6.008 -9.175 1.00 0.00 50 ASN A CA 9
ATOM 9983 C C . ASN A 1 2 ? -14.669 5.367 -9.018 1.00 0.00 50 ASN A C 9
ATOM 9984 O O . ASN A 1 2 ? -15.524 5.469 -9.897 1.00 0.00 50 ASN A O 9
ATOM 9995 N N . GLN A 1 3 ? -14.861 4.689 -7.897 1.00 0.00 51 GLN A N 9
ATOM 9996 C CA . GLN A 1 3 ? -16.162 4.135 -7.544 1.00 0.00 51 GLN A CA 9
ATOM 9997 C C . GLN A 1 3 ? -16.917 5.129 -6.669 1.00 0.00 51 GLN A C 9
ATOM 9998 O O . GLN A 1 3 ? -16.610 6.323 -6.682 1.00 0.00 51 GLN A O 9
ATOM 10012 N N . GLN A 1 4 ? -17.889 4.637 -5.906 1.00 0.00 52 GLN A N 9
ATOM 10013 C CA . GLN A 1 4 ? -18.657 5.486 -4.994 1.00 0.00 52 GLN A CA 9
ATOM 10014 C C . GLN A 1 4 ? -17.732 6.214 -4.021 1.00 0.00 52 GLN A C 9
ATOM 10015 O O . GLN A 1 4 ? -17.982 7.366 -3.669 1.00 0.00 52 GLN A O 9
ATOM 10029 N N . THR A 1 5 ? -16.662 5.539 -3.604 1.00 0.00 53 THR A N 9
ATOM 10030 C CA . THR A 1 5 ? -15.599 6.160 -2.817 1.00 0.00 53 THR A CA 9
ATOM 10031 C C . THR A 1 5 ? -16.007 6.412 -1.363 1.00 0.00 53 THR A C 9
ATOM 10032 O O . THR A 1 5 ? -16.939 7.166 -1.075 1.00 0.00 53 THR A O 9
ATOM 10043 N N . SER A 1 6 ? -15.291 5.769 -0.450 1.00 0.00 54 SER A N 9
ATOM 10044 C CA . SER A 1 6 ? -15.453 6.032 0.968 1.00 0.00 54 SER A CA 9
ATOM 10045 C C . SER A 1 6 ? -14.465 7.117 1.393 1.00 0.00 54 SER A C 9
ATOM 10046 O O . SER A 1 6 ? -14.792 8.007 2.177 1.00 0.00 54 SER A O 9
ATOM 10054 N N . GLY A 1 7 ? -13.256 7.037 0.851 1.00 0.00 55 GLY A N 9
ATOM 10055 C CA . GLY A 1 7 ? -12.239 8.028 1.135 1.00 0.00 55 GLY A CA 9
ATOM 10056 C C . GLY A 1 7 ? -10.882 7.595 0.623 1.00 0.00 55 GLY A C 9
ATOM 10057 O O . GLY A 1 7 ? -10.315 6.616 1.111 1.00 0.00 55 GLY A O 9
ATOM 10061 N N . LYS A 1 8 ? -10.367 8.299 -0.376 1.00 0.00 56 LYS A N 9
ATOM 10062 C CA . LYS A 1 8 ? -9.081 7.965 -0.955 1.00 0.00 56 LYS A CA 9
ATOM 10063 C C . LYS A 1 8 ? -7.945 8.528 -0.119 1.00 0.00 56 LYS A C 9
ATOM 10064 O O . LYS A 1 8 ? -8.133 9.477 0.646 1.00 0.00 56 LYS A O 9
ATOM 10083 N N . VAL A 1 9 ? -6.773 7.937 -0.261 1.00 0.00 57 VAL A N 9
ATOM 10084 C CA . VAL A 1 9 ? -5.629 8.329 0.541 1.00 0.00 57 VAL A CA 9
ATOM 10085 C C . VAL A 1 9 ? -4.728 9.275 -0.233 1.00 0.00 57 VAL A C 9
ATOM 10086 O O . VAL A 1 9 ? -4.221 8.926 -1.302 1.00 0.00 57 VAL A O 9
ATOM 10099 N N . LEU A 1 10 ? -4.533 10.465 0.311 1.00 0.00 58 LEU A N 9
ATOM 10100 C CA . LEU A 1 10 ? -3.678 11.460 -0.310 1.00 0.00 58 LEU A CA 9
ATOM 10101 C C . LEU A 1 10 ? -2.256 11.337 0.218 1.00 0.00 58 LEU A C 9
ATOM 10102 O O . LEU A 1 10 ? -1.992 11.593 1.394 1.00 0.00 58 LEU A O 9
ATOM 10118 N N . TYR A 1 11 ? -1.347 10.930 -0.653 1.00 0.00 59 TYR A N 9
ATOM 10119 C CA . TYR A 1 11 ? 0.056 10.834 -0.310 1.00 0.00 59 TYR A CA 9
ATOM 10120 C C . TYR A 1 11 ? 0.857 11.760 -1.228 1.00 0.00 59 TYR A C 9
ATOM 10121 O O . TYR A 1 11 ? 0.751 11.685 -2.455 1.00 0.00 59 TYR A O 9
ATOM 10139 N N . GLU A 1 12 ? 1.592 12.685 -0.625 1.00 0.00 60 GLU A N 9
ATOM 10140 C CA . GLU A 1 12 ? 2.493 13.586 -1.353 1.00 0.00 60 GLU A CA 9
ATOM 10141 C C . GLU A 1 12 ? 1.768 14.393 -2.439 1.00 0.00 60 GLU A C 9
ATOM 10142 O O . GLU A 1 12 ? 2.403 14.992 -3.312 1.00 0.00 60 GLU A O 9
ATOM 10154 N N . GLY A 1 13 ? 0.442 14.397 -2.392 1.00 0.00 61 GLY A N 9
ATOM 10155 C CA . GLY A 1 13 ? -0.335 15.176 -3.338 1.00 0.00 61 GLY A CA 9
ATOM 10156 C C . GLY A 1 13 ? -1.176 14.329 -4.283 1.00 0.00 61 GLY A C 9
ATOM 10157 O O . GLY A 1 13 ? -1.999 14.863 -5.021 1.00 0.00 61 GLY A O 9
ATOM 10161 N N . LYS A 1 14 ? -0.970 13.017 -4.278 1.00 0.00 62 LYS A N 9
ATOM 10162 C CA . LYS A 1 14 ? -1.763 12.125 -5.124 1.00 0.00 62 LYS A CA 9
ATOM 10163 C C . LYS A 1 14 ? -2.709 11.287 -4.276 1.00 0.00 62 LYS A C 9
ATOM 10164 O O . LYS A 1 14 ? -2.375 10.910 -3.161 1.00 0.00 62 LYS A O 9
ATOM 10183 N N . GLU A 1 15 ? -3.875 10.982 -4.814 1.00 0.00 63 GLU A N 9
ATOM 10184 C CA . GLU A 1 15 ? -4.847 10.167 -4.097 1.00 0.00 63 GLU A CA 9
ATOM 10185 C C . GLU A 1 15 ? -4.946 8.775 -4.699 1.00 0.00 63 GLU A C 9
ATOM 10186 O O . GLU A 1 15 ? -5.132 8.614 -5.910 1.00 0.00 63 GLU A O 9
ATOM 10198 N N . PHE A 1 16 ? -4.821 7.773 -3.845 1.00 0.00 64 PHE A N 9
ATOM 10199 C CA . PHE A 1 16 ? -4.929 6.388 -4.261 1.00 0.00 64 PHE A CA 9
ATOM 10200 C C . PHE A 1 16 ? -6.029 5.689 -3.472 1.00 0.00 64 PHE A C 9
ATOM 10201 O O . PHE A 1 16 ? -6.588 6.278 -2.547 1.00 0.00 64 PHE A O 9
ATOM 10218 N N . ASP A 1 17 ? -6.337 4.442 -3.839 1.00 0.00 65 ASP A N 9
ATOM 10219 C CA . ASP A 1 17 ? -7.378 3.668 -3.155 1.00 0.00 65 ASP A CA 9
ATOM 10220 C C . ASP A 1 17 ? -7.071 3.626 -1.672 1.00 0.00 65 ASP A C 9
ATOM 10221 O O . ASP A 1 17 ? -7.800 4.184 -0.849 1.00 0.00 65 ASP A O 9
ATOM 10230 N N . TYR A 1 18 ? -5.966 2.970 -1.366 1.00 0.00 66 TYR A N 9
ATOM 10231 C CA . TYR A 1 18 ? -5.466 2.833 -0.012 1.00 0.00 66 TYR A CA 9
ATOM 10232 C C . TYR A 1 18 ? -3.951 2.863 -0.037 1.00 0.00 66 TYR A C 9
ATOM 10233 O O . TYR A 1 18 ? -3.340 2.076 -0.741 1.00 0.00 66 TYR A O 9
ATOM 10251 N N . VAL A 1 19 ? -3.329 3.773 0.689 1.00 0.00 67 VAL A N 9
ATOM 10252 C CA . VAL A 1 19 ? -1.885 3.731 0.802 1.00 0.00 67 VAL A CA 9
ATOM 10253 C C . VAL A 1 19 ? -1.494 3.333 2.220 1.00 0.00 67 VAL A C 9
ATOM 10254 O O . VAL A 1 19 ? -2.156 3.698 3.195 1.00 0.00 67 VAL A O 9
ATOM 10267 N N . PHE A 1 20 ? -0.438 2.561 2.320 1.00 0.00 68 PHE A N 9
ATOM 10268 C CA . PHE A 1 20 ? 0.057 2.092 3.599 1.00 0.00 68 PHE A CA 9
ATOM 10269 C C . PHE A 1 20 ? 1.211 2.979 4.041 1.00 0.00 68 PHE A C 9
ATOM 10270 O O . PHE A 1 20 ? 1.831 3.648 3.224 1.00 0.00 68 PHE A O 9
ATOM 10287 N N . SER A 1 21 ? 1.485 3.013 5.326 1.00 0.00 69 SER A N 9
ATOM 10288 C CA . SER A 1 21 ? 2.588 3.799 5.830 1.00 0.00 69 SER A CA 9
ATOM 10289 C C . SER A 1 21 ? 3.813 2.903 5.964 1.00 0.00 69 SER A C 9
ATOM 10290 O O . SER A 1 21 ? 3.801 1.914 6.697 1.00 0.00 69 SER A O 9
ATOM 10298 N N . ILE A 1 22 ? 4.858 3.250 5.234 1.00 0.00 70 ILE A N 9
ATOM 10299 C CA . ILE A 1 22 ? 6.042 2.420 5.133 1.00 0.00 70 ILE A CA 9
ATOM 10300 C C . ILE A 1 22 ? 7.201 3.017 5.902 1.00 0.00 70 ILE A C 9
ATOM 10301 O O . ILE A 1 22 ? 7.673 4.111 5.594 1.00 0.00 70 ILE A O 9
ATOM 10317 N N . ASP A 1 23 ? 7.642 2.307 6.909 1.00 0.00 71 ASP A N 9
ATOM 10318 C CA . ASP A 1 23 ? 8.816 2.718 7.656 1.00 0.00 71 ASP A CA 9
ATOM 10319 C C . ASP A 1 23 ? 10.009 1.853 7.276 1.00 0.00 71 ASP A C 9
ATOM 10320 O O . ASP A 1 23 ? 9.976 0.631 7.408 1.00 0.00 71 ASP A O 9
ATOM 10329 N N . VAL A 1 24 ? 11.054 2.485 6.775 1.00 0.00 72 VAL A N 9
ATOM 10330 C CA . VAL A 1 24 ? 12.276 1.768 6.437 1.00 0.00 72 VAL A CA 9
ATOM 10331 C C . VAL A 1 24 ? 13.241 1.819 7.617 1.00 0.00 72 VAL A C 9
ATOM 10332 O O . VAL A 1 24 ? 14.208 1.060 7.691 1.00 0.00 72 VAL A O 9
ATOM 10345 N N . ASN A 1 25 ? 12.937 2.704 8.554 1.00 0.00 73 ASN A N 9
ATOM 10346 C CA . ASN A 1 25 ? 13.803 2.964 9.691 1.00 0.00 73 ASN A CA 9
ATOM 10347 C C . AS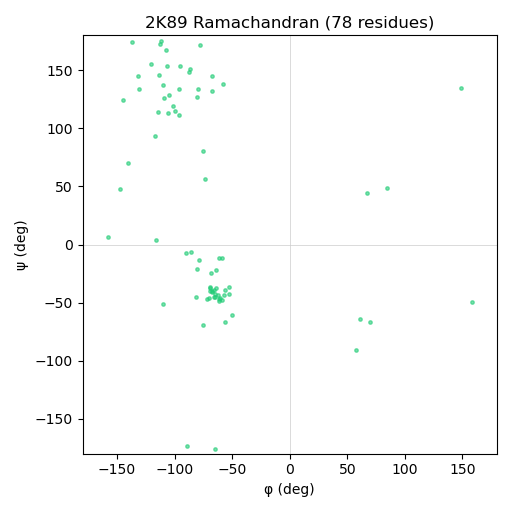N A 1 25 ? 13.018 3.718 10.759 1.00 0.00 73 ASN A C 9
ATOM 10348 O O . ASN A 1 25 ? 12.092 4.468 10.437 1.00 0.00 73 ASN A O 9
ATOM 10359 N N . GLU A 1 26 ? 13.365 3.487 12.021 1.00 0.00 74 GLU A N 9
ATOM 10360 C CA . GLU A 1 26 ? 12.676 4.115 13.143 1.00 0.00 74 GLU A CA 9
ATOM 10361 C C . GLU A 1 26 ? 12.863 5.629 13.117 1.00 0.00 74 GLU A C 9
ATOM 10362 O O . GLU A 1 26 ? 13.978 6.126 12.953 1.00 0.00 74 GLU A O 9
ATOM 10374 N N . GLY A 1 27 ? 11.769 6.355 13.274 1.00 0.00 75 GLY A N 9
ATOM 10375 C CA . GLY A 1 27 ? 11.826 7.800 13.232 1.00 0.00 75 GLY A CA 9
ATOM 10376 C C . GLY A 1 27 ? 11.558 8.331 11.841 1.00 0.00 75 GLY A C 9
ATOM 10377 O O . GLY A 1 27 ? 10.476 8.847 11.562 1.00 0.00 75 GLY A O 9
ATOM 10381 N N . GLY A 1 28 ? 12.535 8.181 10.962 1.00 0.00 76 GLY A N 9
ATOM 10382 C CA . GLY A 1 28 ? 12.392 8.656 9.603 1.00 0.00 76 GLY A CA 9
ATOM 10383 C C . GLY A 1 28 ? 13.265 7.882 8.636 1.00 0.00 76 GLY A C 9
ATOM 10384 O O . GLY A 1 28 ? 14.188 7.177 9.059 1.00 0.00 76 GLY A O 9
ATOM 10388 N N . PRO A 1 29 ? 12.991 7.982 7.327 1.00 0.00 77 PRO A N 9
ATOM 10389 C CA . PRO A 1 29 ? 11.894 8.772 6.804 1.00 0.00 77 PRO A CA 9
ATOM 10390 C C . PRO A 1 29 ? 10.615 7.956 6.659 1.00 0.00 77 PRO A C 9
ATOM 10391 O O . PRO A 1 29 ? 10.644 6.722 6.673 1.00 0.00 77 PRO A O 9
ATOM 10402 N N . SER A 1 30 ? 9.495 8.647 6.529 1.00 0.00 78 SER A N 9
ATOM 10403 C CA . SER A 1 30 ? 8.211 7.991 6.384 1.00 0.00 78 SER A CA 9
ATOM 10404 C C . SER A 1 30 ? 7.842 7.870 4.913 1.00 0.00 78 SER A C 9
ATOM 10405 O O . SER A 1 30 ? 7.748 8.868 4.195 1.00 0.00 78 SER A O 9
ATOM 10413 N N . TYR A 1 31 ? 7.651 6.641 4.474 1.00 0.00 79 TYR A N 9
ATOM 10414 C CA . TYR A 1 31 ? 7.277 6.353 3.102 1.00 0.00 79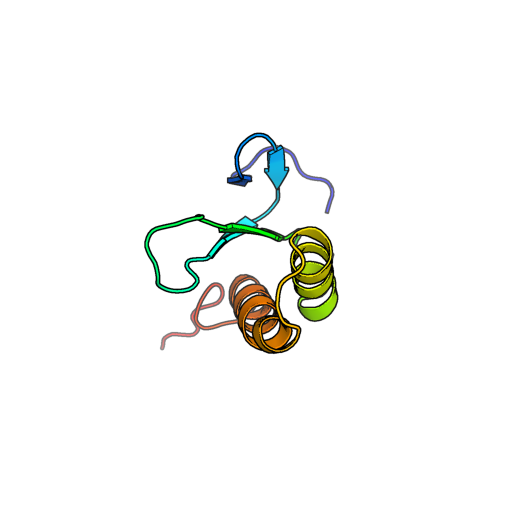 TYR A CA 9
ATOM 10415 C C . TYR A 1 31 ? 5.810 5.967 3.059 1.00 0.00 79 TYR A C 9
ATOM 10416 O O . TYR A 1 31 ? 5.226 5.673 4.095 1.00 0.00 79 TYR A O 9
ATOM 10434 N N . LYS A 1 32 ? 5.206 5.981 1.882 1.00 0.00 80 LYS A N 9
ATOM 10435 C CA . LYS A 1 32 ? 3.813 5.571 1.747 1.00 0.00 80 LYS A CA 9
ATOM 10436 C C . LYS A 1 32 ? 3.652 4.637 0.552 1.00 0.00 80 LYS A C 9
ATOM 10437 O O . LYS A 1 32 ? 4.221 4.879 -0.507 1.00 0.00 80 LYS A O 9
ATOM 10456 N N . LEU A 1 33 ? 2.866 3.585 0.735 1.00 0.00 81 LEU A N 9
ATOM 10457 C CA . LEU A 1 33 ? 2.679 2.555 -0.281 1.00 0.00 81 LEU A CA 9
ATOM 10458 C C . LEU A 1 33 ? 1.289 2.687 -0.897 1.00 0.00 81 LEU A C 9
ATOM 10459 O O . LEU A 1 33 ? 0.323 2.153 -0.355 1.00 0.00 81 LEU A O 9
ATOM 10475 N N . PRO A 1 34 ? 1.163 3.411 -2.014 1.00 0.00 82 PRO A N 9
ATOM 10476 C CA . PRO A 1 34 ? -0.108 3.548 -2.724 1.00 0.00 82 PRO A CA 9
ATOM 10477 C C . PRO A 1 34 ? -0.568 2.226 -3.313 1.00 0.00 82 PRO A C 9
ATOM 10478 O O . PRO A 1 34 ? 0.197 1.538 -3.989 1.00 0.00 82 PRO A O 9
ATOM 10489 N N . TYR A 1 35 ? -1.821 1.897 -3.071 1.00 0.00 83 TYR A N 9
ATOM 10490 C CA . TYR A 1 35 ? -2.353 0.600 -3.410 1.00 0.00 83 TYR A CA 9
ATOM 10491 C C . TYR A 1 35 ? -3.787 0.734 -3.911 1.00 0.00 83 TYR A C 9
ATOM 10492 O O . TYR A 1 35 ? -4.612 1.398 -3.286 1.00 0.00 83 TYR A O 9
ATOM 10510 N N . ASN A 1 36 ? -4.056 0.139 -5.061 1.00 0.00 84 ASN A N 9
ATOM 10511 C CA . ASN A 1 36 ? -5.406 0.082 -5.608 1.00 0.00 84 ASN A CA 9
ATOM 10512 C C . ASN A 1 36 ? -5.954 -1.334 -5.469 1.00 0.00 84 ASN A C 9
ATOM 10513 O O . ASN A 1 36 ? -5.280 -2.305 -5.807 1.00 0.00 84 ASN A O 9
ATOM 10524 N N . THR A 1 37 ? -7.183 -1.442 -4.973 1.00 0.00 85 THR A N 9
ATOM 10525 C CA . THR A 1 37 ? -7.748 -2.726 -4.557 1.00 0.00 85 THR A CA 9
ATOM 10526 C C . THR A 1 37 ? -7.942 -3.699 -5.719 1.00 0.00 85 THR A C 9
ATOM 10527 O O . THR A 1 37 ? -8.062 -4.907 -5.512 1.00 0.00 85 THR A O 9
ATOM 10538 N N . SER A 1 38 ? -7.973 -3.175 -6.936 1.00 0.00 86 SER A N 9
ATOM 10539 C CA . SER A 1 38 ? -8.166 -4.003 -8.118 1.00 0.00 86 SER A CA 9
ATOM 10540 C C . SER A 1 38 ? -6.835 -4.566 -8.625 1.00 0.00 86 SER A C 9
ATOM 10541 O O . SER A 1 38 ? -6.808 -5.358 -9.571 1.00 0.00 86 SER A O 9
ATOM 10549 N N . ASP A 1 39 ? -5.735 -4.157 -8.000 1.00 0.00 87 ASP A N 9
ATOM 10550 C CA . ASP A 1 39 ? -4.407 -4.562 -8.452 1.00 0.00 87 ASP A CA 9
ATOM 10551 C C . ASP A 1 39 ? -3.893 -5.738 -7.632 1.00 0.00 87 ASP A C 9
ATOM 10552 O O . ASP A 1 39 ? -4.549 -6.181 -6.689 1.00 0.00 87 ASP A O 9
ATOM 10561 N N . ASP A 1 40 ? -2.715 -6.235 -7.989 1.00 0.00 88 ASP A N 9
ATOM 10562 C CA . ASP A 1 40 ? -2.130 -7.377 -7.297 1.00 0.00 88 ASP A CA 9
ATOM 10563 C C . ASP A 1 40 ? -1.129 -6.922 -6.248 1.00 0.00 88 ASP A C 9
ATOM 10564 O O . ASP A 1 40 ? -0.480 -5.885 -6.414 1.00 0.00 88 ASP A O 9
ATOM 10573 N N . PRO A 1 41 ? -0.986 -7.687 -5.159 1.00 0.00 89 PRO A N 9
ATOM 10574 C CA . PRO A 1 41 ? -0.080 -7.348 -4.061 1.00 0.00 89 PRO A CA 9
ATOM 10575 C C . PRO A 1 41 ? 1.348 -7.129 -4.522 1.00 0.00 89 PRO A C 9
ATOM 10576 O O . PRO A 1 41 ? 1.869 -6.014 -4.450 1.00 0.00 89 PRO A O 9
ATOM 10587 N N . TRP A 1 42 ? 1.965 -8.192 -5.015 1.00 0.00 90 TRP A N 9
ATOM 10588 C CA . TRP A 1 42 ? 3.367 -8.154 -5.381 1.00 0.00 90 TRP A CA 9
ATOM 10589 C C . TRP A 1 42 ? 3.621 -7.136 -6.482 1.00 0.00 90 TRP A C 9
ATOM 10590 O O . TRP A 1 42 ? 4.702 -6.580 -6.564 1.00 0.00 90 TRP A O 9
ATOM 10611 N N . LEU A 1 43 ? 2.619 -6.875 -7.314 1.00 0.00 91 LEU A N 9
ATOM 10612 C CA . LEU A 1 43 ? 2.761 -5.880 -8.369 1.00 0.00 91 LEU A CA 9
ATOM 10613 C C . LEU A 1 43 ? 2.763 -4.468 -7.789 1.00 0.00 91 LEU A C 9
ATOM 10614 O O . LEU A 1 43 ? 3.641 -3.667 -8.098 1.00 0.00 91 LEU A O 9
ATOM 10630 N N . THR A 1 44 ? 1.806 -4.193 -6.909 1.00 0.00 92 THR A N 9
ATOM 10631 C CA . THR A 1 44 ? 1.693 -2.884 -6.269 1.00 0.00 92 THR A CA 9
ATOM 10632 C C . THR A 1 44 ? 2.898 -2.616 -5.383 1.00 0.00 92 THR A C 9
ATOM 10633 O O . THR A 1 44 ? 3.479 -1.527 -5.399 1.00 0.00 92 THR A O 9
ATOM 10644 N N . ALA A 1 45 ? 3.274 -3.626 -4.628 1.00 0.00 93 ALA A N 9
ATOM 10645 C CA . ALA A 1 45 ? 4.414 -3.544 -3.749 1.00 0.00 93 ALA A CA 9
ATOM 10646 C C . ALA A 1 45 ? 5.696 -3.344 -4.545 1.00 0.00 93 ALA A C 9
ATOM 10647 O O . ALA A 1 45 ? 6.558 -2.553 -4.168 1.00 0.00 93 ALA A O 9
ATOM 10654 N N . TYR A 1 46 ? 5.796 -4.060 -5.659 1.00 0.00 94 TYR A N 9
ATOM 10655 C CA . TYR A 1 46 ? 6.950 -3.972 -6.542 1.00 0.00 94 TYR A CA 9
ATOM 10656 C C . TYR A 1 46 ? 7.042 -2.567 -7.129 1.00 0.00 94 TYR A C 9
ATOM 10657 O O . TYR A 1 46 ? 8.124 -1.990 -7.222 1.00 0.00 94 TYR A O 9
ATOM 10675 N N . ASN A 1 47 ? 5.887 -2.022 -7.508 1.00 0.00 95 ASN A N 9
ATOM 10676 C CA . ASN A 1 47 ? 5.809 -0.673 -8.070 1.00 0.00 95 ASN A CA 9
ATOM 10677 C C . ASN A 1 47 ? 6.393 0.355 -7.112 1.00 0.00 95 ASN A C 9
ATOM 10678 O O . ASN A 1 47 ? 7.206 1.189 -7.506 1.00 0.00 95 ASN A O 9
ATOM 10689 N N . PHE A 1 48 ? 5.986 0.276 -5.849 1.00 0.00 96 PHE A N 9
ATOM 10690 C CA . PHE A 1 48 ? 6.481 1.189 -4.828 1.00 0.00 96 PHE A CA 9
ATOM 10691 C C . PHE A 1 48 ? 7.937 0.902 -4.504 1.00 0.00 96 PHE A C 9
ATOM 10692 O O . PHE A 1 48 ? 8.732 1.824 -4.316 1.00 0.00 96 PHE A O 9
ATOM 10709 N N . LEU A 1 49 ? 8.287 -0.374 -4.453 1.00 0.00 97 LEU A N 9
ATOM 10710 C CA . LEU A 1 49 ? 9.646 -0.779 -4.145 1.00 0.00 97 LEU A CA 9
ATOM 10711 C C . LEU A 1 49 ? 10.623 -0.178 -5.148 1.00 0.00 97 LEU A C 9
ATOM 10712 O O . LEU A 1 49 ? 11.638 0.385 -4.765 1.00 0.00 97 LEU A O 9
ATOM 10728 N N . GLN A 1 50 ? 10.299 -0.273 -6.427 1.00 0.00 98 GLN A N 9
ATOM 10729 C CA . GLN A 1 50 ? 11.131 0.333 -7.457 1.00 0.00 98 GLN A CA 9
ATOM 10730 C C . GLN A 1 50 ? 11.033 1.854 -7.406 1.00 0.00 98 GLN A C 9
ATOM 10731 O O . GLN A 1 50 ? 12.022 2.562 -7.598 1.00 0.00 98 GLN A O 9
ATOM 10745 N N . LYS A 1 51 ? 9.828 2.341 -7.118 1.00 0.00 99 LYS A N 9
ATOM 10746 C CA . LYS A 1 51 ? 9.538 3.773 -7.090 1.00 0.00 99 LYS A CA 9
ATOM 10747 C C . LYS A 1 51 ? 10.413 4.489 -6.069 1.00 0.00 99 LYS A C 9
ATOM 10748 O O . LYS A 1 51 ? 10.970 5.548 -6.347 1.00 0.00 99 LYS A O 9
ATOM 10767 N N . ASN A 1 52 ? 10.545 3.900 -4.894 1.00 0.00 100 ASN A N 9
ATOM 10768 C CA . ASN A 1 52 ? 11.306 4.517 -3.820 1.00 0.00 100 ASN A CA 9
ATOM 10769 C C . ASN A 1 52 ? 12.714 3.936 -3.757 1.00 0.00 100 ASN A C 9
ATOM 10770 O O . ASN A 1 52 ? 13.562 4.396 -2.990 1.00 0.00 100 ASN A O 9
ATOM 10781 N N . ASP A 1 53 ? 12.933 2.915 -4.585 1.00 0.00 101 ASP A N 9
ATOM 10782 C CA . ASP A 1 53 ? 14.190 2.167 -4.628 1.00 0.00 101 ASP A CA 9
ATOM 10783 C C . ASP A 1 53 ? 14.446 1.472 -3.296 1.00 0.00 101 ASP A C 9
ATOM 10784 O O . ASP A 1 53 ? 15.482 1.653 -2.660 1.00 0.00 101 ASP A O 9
ATOM 10793 N N . LEU A 1 54 ? 13.465 0.691 -2.865 1.00 0.00 102 LEU A N 9
ATOM 10794 C CA . LEU A 1 54 ? 13.604 -0.113 -1.666 1.00 0.00 102 LEU A CA 9
ATOM 10795 C C . LEU A 1 54 ? 14.268 -1.439 -2.008 1.00 0.00 102 LEU A C 9
ATOM 10796 O O . LEU A 1 54 ? 14.652 -1.680 -3.154 1.00 0.00 102 LEU A O 9
ATOM 10812 N N . ASN A 1 55 ? 14.387 -2.295 -1.012 1.00 0.00 103 ASN A N 9
ATOM 10813 C CA . ASN A 1 55 ? 14.97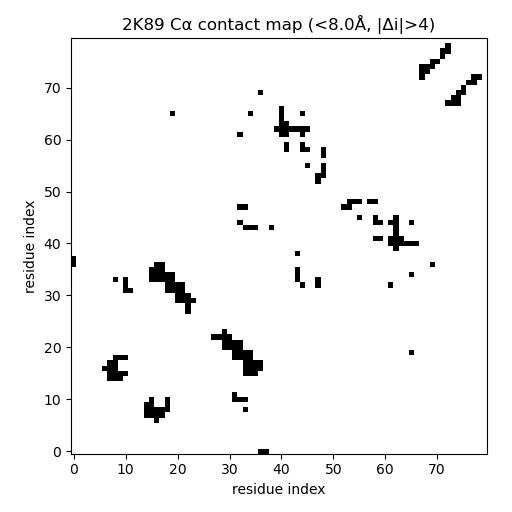7 -3.607 -1.192 1.00 0.00 103 ASN A CA 9
ATOM 10814 C C . ASN A 1 55 ? 13.884 -4.622 -1.489 1.00 0.00 103 ASN A C 9
ATOM 10815 O O . ASN A 1 55 ? 12.811 -4.576 -0.887 1.00 0.00 103 ASN A O 9
ATOM 10826 N N . PRO A 1 56 ? 14.152 -5.560 -2.418 1.00 0.00 104 PRO A N 9
ATOM 10827 C CA . PRO A 1 56 ? 13.188 -6.595 -2.829 1.00 0.00 104 PRO A CA 9
ATOM 10828 C C . PRO A 1 56 ? 12.723 -7.460 -1.661 1.00 0.00 104 PRO A C 9
ATOM 10829 O O . PRO A 1 56 ? 11.731 -8.181 -1.767 1.00 0.00 104 PRO A O 9
ATOM 10840 N N . MET A 1 57 ? 13.444 -7.371 -0.547 1.00 0.00 105 MET A N 9
ATOM 10841 C CA . MET A 1 57 ? 13.081 -8.061 0.683 1.00 0.00 105 MET A CA 9
ATOM 10842 C C . MET A 1 57 ? 11.767 -7.520 1.248 1.00 0.00 105 MET A C 9
ATOM 10843 O O . MET A 1 57 ? 11.047 -8.220 1.961 1.00 0.00 105 MET A O 9
ATOM 10857 N N . PHE A 1 58 ? 11.440 -6.281 0.898 1.00 0.00 106 PHE A N 9
ATOM 10858 C CA . PHE A 1 58 ? 10.280 -5.618 1.468 1.00 0.00 106 PHE A CA 9
ATOM 10859 C C . PHE A 1 58 ? 9.021 -5.983 0.697 1.00 0.00 106 PHE A C 9
ATOM 10860 O O . PHE A 1 58 ? 7.914 -5.847 1.210 1.00 0.00 106 PHE A O 9
ATOM 10877 N N . LEU A 1 59 ? 9.218 -6.485 -0.518 1.00 0.00 107 LEU A N 9
ATOM 10878 C CA . LEU A 1 59 ? 8.128 -6.768 -1.451 1.00 0.00 107 LEU A CA 9
ATOM 10879 C C . LEU A 1 59 ? 7.054 -7.661 -0.833 1.00 0.00 107 LEU A C 9
ATOM 10880 O O . LEU A 1 59 ? 5.866 -7.365 -0.941 1.00 0.00 107 LEU A O 9
ATOM 10896 N N . ASP A 1 60 ? 7.463 -8.737 -0.179 1.00 0.00 108 ASP A N 9
ATOM 10897 C CA . ASP A 1 60 ? 6.501 -9.656 0.424 1.00 0.00 108 ASP A CA 9
ATOM 10898 C C . ASP A 1 60 ? 5.736 -8.984 1.565 1.00 0.00 108 ASP A C 9
ATOM 10899 O O . ASP A 1 60 ? 4.526 -9.165 1.701 1.00 0.00 108 ASP A O 9
ATOM 10908 N N . GLN A 1 61 ? 6.446 -8.188 2.361 1.00 0.00 109 GLN A N 9
ATOM 10909 C CA . GLN A 1 61 ? 5.859 -7.514 3.515 1.00 0.00 109 GLN A CA 9
ATOM 10910 C C . GLN A 1 61 ? 4.747 -6.553 3.091 1.00 0.00 109 GLN A C 9
ATOM 10911 O O . GLN A 1 61 ? 3.627 -6.600 3.615 1.00 0.00 109 GLN A O 9
ATOM 10925 N N . VAL A 1 62 ? 5.051 -5.710 2.118 1.00 0.00 110 VAL A N 9
ATOM 10926 C CA . VAL A 1 62 ? 4.100 -4.723 1.645 1.00 0.00 110 VAL A CA 9
ATOM 10927 C C . VAL A 1 62 ? 2.948 -5.386 0.904 1.00 0.00 110 VAL A C 9
ATOM 10928 O O . VAL A 1 62 ? 1.788 -5.024 1.094 1.00 0.00 110 VAL A O 9
ATOM 10941 N N . ALA A 1 63 ? 3.276 -6.376 0.086 1.00 0.00 111 ALA A N 9
ATOM 10942 C CA . ALA A 1 63 ? 2.278 -7.096 -0.696 1.00 0.00 111 ALA A CA 9
ATOM 10943 C C . ALA A 1 63 ? 1.270 -7.802 0.207 1.00 0.00 111 ALA A C 9
ATOM 10944 O O . ALA A 1 63 ? 0.081 -7.837 -0.096 1.00 0.00 111 ALA A O 9
ATOM 10951 N N . LYS A 1 64 ? 1.746 -8.364 1.312 1.00 0.00 112 LYS A N 9
ATOM 10952 C CA . LYS A 1 64 ? 0.868 -9.020 2.270 1.00 0.00 112 LYS A CA 9
ATOM 10953 C C . LYS A 1 64 ? -0.149 -8.052 2.845 1.00 0.00 112 LYS A C 9
ATOM 10954 O O . LYS A 1 64 ? -1.337 -8.367 2.933 1.00 0.00 112 LYS A O 9
ATOM 10973 N N . PHE A 1 65 ? 0.317 -6.875 3.234 1.00 0.00 113 PHE A N 9
ATOM 10974 C CA . PHE A 1 65 ? -0.584 -5.839 3.728 1.00 0.00 113 PHE A CA 9
ATOM 10975 C C . PHE A 1 65 ? -1.586 -5.452 2.640 1.00 0.00 113 PHE A C 9
ATOM 10976 O O . PHE A 1 65 ? -2.774 -5.261 2.911 1.00 0.00 113 PHE A O 9
ATOM 10993 N N . ILE A 1 66 ? -1.097 -5.362 1.409 1.00 0.00 114 ILE A N 9
ATOM 10994 C CA . ILE A 1 66 ? -1.937 -5.077 0.252 1.00 0.00 114 ILE A CA 9
ATOM 10995 C C . ILE A 1 66 ? -3.056 -6.111 0.121 1.00 0.00 114 ILE A C 9
ATOM 10996 O O . ILE A 1 66 ? -4.222 -5.766 -0.087 1.00 0.00 114 ILE A O 9
ATOM 11012 N N . ILE A 1 67 ? -2.688 -7.377 0.259 1.00 0.00 115 ILE A N 9
ATOM 11013 C CA . ILE A 1 67 ? -3.647 -8.471 0.204 1.00 0.00 115 ILE A CA 9
ATOM 11014 C C . ILE A 1 67 ? -4.673 -8.352 1.316 1.00 0.00 115 ILE A C 9
ATOM 11015 O O . ILE A 1 67 ? -5.873 -8.414 1.064 1.00 0.00 115 ILE A O 9
ATOM 11031 N N . ASP A 1 68 ? -4.186 -8.160 2.535 1.00 0.00 116 ASP A N 9
ATOM 11032 C CA . ASP A 1 68 ? -5.032 -8.185 3.727 1.00 0.00 116 ASP A CA 9
ATOM 11033 C C . ASP A 1 68 ? -6.153 -7.156 3.647 1.00 0.00 116 ASP A C 9
ATOM 11034 O O . ASP A 1 68 ? -7.244 -7.386 4.157 1.00 0.00 116 ASP A O 9
ATOM 11043 N N . ASN A 1 69 ? -5.878 -6.017 3.018 1.00 0.00 117 ASN A N 9
ATOM 11044 C CA . ASN A 1 69 ? -6.893 -4.975 2.849 1.00 0.00 117 ASN A CA 9
ATOM 11045 C C . ASN A 1 69 ? -8.071 -5.483 2.013 1.00 0.00 117 ASN A C 9
ATOM 11046 O O . ASN A 1 69 ? -9.193 -5.010 2.156 1.00 0.00 117 ASN A O 9
ATOM 11057 N N . THR A 1 70 ? -7.804 -6.441 1.135 1.00 0.00 118 THR A N 9
ATOM 11058 C CA . THR A 1 70 ? -8.857 -7.086 0.358 1.00 0.00 118 THR A CA 9
ATOM 11059 C C . THR A 1 70 ? -9.130 -8.494 0.882 1.00 0.00 118 THR A C 9
ATOM 11060 O O . THR A 1 70 ? -9.939 -9.242 0.327 1.00 0.00 118 THR A O 9
ATOM 11071 N N . LYS A 1 71 ? -8.438 -8.842 1.953 1.00 0.00 119 LYS A N 9
ATOM 11072 C CA . LYS A 1 71 ? -8.608 -10.118 2.617 1.00 0.00 119 LYS A CA 9
ATOM 11073 C C . LYS A 1 71 ? -9.469 -9.879 3.865 1.00 0.00 119 LYS A C 9
ATOM 11074 O O . LYS A 1 71 ? -9.954 -8.765 4.060 1.00 0.00 119 LYS A O 9
ATOM 11093 N N . GLY A 1 72 ? -9.703 -10.899 4.678 1.00 0.00 120 GLY A N 9
ATOM 11094 C CA . GLY A 1 72 ? -10.511 -10.712 5.874 1.00 0.00 120 GLY A CA 9
ATOM 11095 C C . GLY A 1 72 ? -9.792 -9.920 6.954 1.00 0.00 120 GLY A C 9
ATOM 11096 O O . GLY A 1 72 ? -9.332 -8.802 6.718 1.00 0.00 120 GLY A O 9
ATOM 11100 N N . GLN A 1 73 ? -9.703 -10.514 8.140 1.00 0.00 121 GLN A N 9
ATOM 11101 C CA . GLN A 1 73 ? -9.024 -9.905 9.289 1.00 0.00 121 GLN A CA 9
ATOM 11102 C C . GLN A 1 73 ? -9.494 -8.476 9.557 1.00 0.00 121 GLN A C 9
ATOM 11103 O O . GLN A 1 73 ? -10.565 -8.269 10.129 1.00 0.00 121 GLN A O 9
ATOM 11117 N N . MET A 1 74 ? -8.712 -7.495 9.111 1.00 0.00 122 MET A N 9
ATOM 11118 C CA . MET A 1 74 ? -8.966 -6.105 9.448 1.00 0.00 122 MET A CA 9
ATOM 11119 C C . MET A 1 74 ? -10.076 -5.497 8.595 1.00 0.00 122 MET A C 9
ATOM 11120 O O . MET A 1 74 ? -10.707 -4.521 9.005 1.00 0.00 122 MET A O 9
ATOM 11134 N N . LEU A 1 75 ? -10.326 -6.067 7.420 1.00 0.00 123 LEU A N 9
ATOM 11135 C CA . LEU A 1 75 ? -11.363 -5.539 6.540 1.00 0.00 123 LEU A CA 9
ATOM 11136 C C . LEU A 1 75 ? -12.740 -5.975 7.016 1.00 0.00 123 LEU A C 9
ATOM 11137 O O . LEU A 1 75 ? -13.459 -5.219 7.671 1.00 0.00 123 LEU A O 9
ATOM 11153 N N . GLY A 1 76 ? -13.097 -7.205 6.691 1.00 0.00 124 GLY A N 9
ATOM 11154 C CA . GLY A 1 76 ? -14.388 -7.722 7.083 1.00 0.00 124 GLY A CA 9
ATOM 11155 C C . GLY A 1 76 ? -14.979 -8.642 6.040 1.00 0.00 124 GLY A C 9
ATOM 11156 O O . GLY A 1 76 ? -15.526 -8.189 5.035 1.00 0.00 124 GLY A O 9
ATOM 11160 N N . LEU A 1 77 ? -14.853 -9.935 6.273 1.00 0.00 125 LEU A N 9
ATOM 11161 C CA . LEU A 1 77 ? -15.446 -10.941 5.411 1.00 0.00 125 LEU A CA 9
ATOM 11162 C C . LEU A 1 77 ? -16.245 -11.916 6.264 1.00 0.00 125 LEU A C 9
ATOM 11163 O O . LEU A 1 77 ? -17.012 -11.495 7.139 1.00 0.00 125 LEU A O 9
ATOM 11179 N N . GLY A 1 78 ? -16.070 -13.207 6.021 1.00 0.00 126 GLY A N 9
ATOM 11180 C CA . GLY A 1 78 ? -16.666 -14.206 6.882 1.00 0.00 126 GLY A CA 9
ATOM 11181 C C . GLY A 1 78 ? -15.918 -14.323 8.194 1.00 0.00 126 GLY A C 9
ATOM 11182 O O . GLY A 1 78 ? -15.181 -15.281 8.413 1.00 0.00 126 GLY A O 9
ATOM 11186 N N . ASN A 1 79 ? -16.077 -13.329 9.052 1.00 0.00 127 ASN A N 9
ATOM 11187 C CA . ASN A 1 79 ? -15.410 -13.315 10.346 1.00 0.00 127 ASN A CA 9
ATOM 11188 C C . ASN A 1 79 ? -16.349 -13.831 11.428 1.00 0.00 127 ASN A C 9
ATOM 11189 O O . ASN A 1 79 ? -17.488 -13.376 11.531 1.00 0.00 127 ASN A O 9
ATOM 11200 N N . PRO A 1 80 ? -15.888 -14.802 12.230 1.00 0.00 128 PRO A N 9
ATOM 11201 C CA . PRO A 1 80 ? -16.681 -15.379 13.318 1.00 0.00 128 PRO A CA 9
ATOM 11202 C C . PRO A 1 80 ? -17.041 -14.340 14.374 1.00 0.00 128 PRO A C 9
ATOM 11203 O O . PRO A 1 80 ? -16.149 -13.943 15.153 1.00 0.00 128 PRO A O 9
ATOM 11215 N N . ALA A 1 1 ? -24.587 7.523 -7.943 1.00 0.00 49 ALA A N 10
ATOM 11216 C CA . ALA A 1 1 ? -23.433 7.284 -8.838 1.00 0.00 49 ALA A CA 10
ATOM 11217 C C . ALA A 1 1 ? -22.732 8.597 -9.172 1.00 0.00 49 ALA A C 10
ATOM 11218 O O . ALA A 1 1 ? -23.037 9.242 -10.180 1.00 0.00 49 ALA A O 10
ATOM 11227 N N . ASN A 1 2 ? -21.801 8.985 -8.309 1.00 0.00 50 ASN A N 10
ATOM 11228 C CA . ASN A 1 2 ? -21.038 10.219 -8.469 1.00 0.00 50 ASN A CA 10
ATOM 11229 C C . ASN A 1 2 ? -19.900 10.253 -7.450 1.00 0.00 50 ASN A C 10
ATOM 11230 O O . ASN A 1 2 ? -19.471 11.319 -7.000 1.00 0.00 50 ASN A O 10
ATOM 11241 N N . GLN A 1 3 ? -19.413 9.070 -7.096 1.00 0.00 51 GLN A N 10
ATOM 11242 C CA . GLN A 1 3 ? -18.392 8.930 -6.068 1.00 0.00 51 GLN A CA 10
ATOM 11243 C C . GLN A 1 3 ? -17.056 8.521 -6.676 1.00 0.00 51 GLN A C 10
ATOM 11244 O O . GLN A 1 3 ? -16.965 7.520 -7.386 1.00 0.00 51 GLN A O 10
ATOM 11258 N N . GLN A 1 4 ? -16.029 9.311 -6.410 1.00 0.00 52 GLN A N 10
ATOM 11259 C CA . GLN A 1 4 ? -14.671 8.955 -6.794 1.00 0.00 52 GLN A CA 10
ATOM 11260 C C . GLN A 1 4 ? -13.713 9.228 -5.639 1.00 0.00 52 GLN A C 10
ATOM 11261 O O . GLN A 1 4 ? -12.700 8.549 -5.483 1.00 0.00 52 GLN A O 10
ATOM 11275 N N . THR A 1 5 ? -14.055 10.217 -4.821 1.00 0.00 53 THR A N 10
ATOM 11276 C CA . THR A 1 5 ? -13.239 10.594 -3.679 1.00 0.00 53 THR A CA 10
ATOM 11277 C C . THR A 1 5 ? -13.763 9.937 -2.405 1.00 0.00 53 THR A C 10
ATOM 11278 O O . THR A 1 5 ? -13.832 10.561 -1.346 1.00 0.00 53 THR A O 10
ATOM 11289 N N . SER A 1 6 ? -14.146 8.675 -2.520 1.00 0.00 54 SER A N 10
ATOM 11290 C CA . SER A 1 6 ? -14.720 7.949 -1.402 1.00 0.00 54 SER A CA 10
ATOM 11291 C C . SER A 1 6 ? -13.745 6.910 -0.854 1.00 0.00 54 SER A C 10
ATOM 11292 O O . SER A 1 6 ? -13.562 5.844 -1.443 1.00 0.00 54 SER A O 10
ATOM 11300 N N . GLY A 1 7 ? -13.108 7.236 0.266 1.00 0.00 55 GLY A N 10
ATOM 11301 C CA . GLY A 1 7 ? -12.225 6.291 0.925 1.00 0.00 55 GLY A CA 10
ATOM 11302 C C . GLY A 1 7 ? -10.795 6.373 0.430 1.00 0.00 55 GLY A C 10
ATOM 11303 O O . GLY A 1 7 ? -9.961 5.549 0.796 1.00 0.00 55 GLY A O 10
ATOM 11307 N N . LYS A 1 8 ? -10.507 7.383 -0.377 1.00 0.00 56 LYS A N 10
ATOM 11308 C CA . LYS A 1 8 ? -9.195 7.534 -0.985 1.00 0.00 56 LYS A CA 10
ATOM 11309 C C . LYS A 1 8 ? -8.178 8.080 0.015 1.00 0.00 56 LYS A C 10
ATOM 11310 O O . LYS A 1 8 ? -8.509 8.905 0.868 1.00 0.00 56 LYS A O 10
ATOM 11329 N N . VAL A 1 9 ? -6.945 7.611 -0.097 1.00 0.00 57 VAL A N 10
ATOM 11330 C CA . VAL A 1 9 ? -5.860 8.039 0.772 1.00 0.00 57 VAL A CA 10
ATOM 11331 C C . VAL A 1 9 ? -4.941 9.001 0.040 1.00 0.00 57 VAL A C 10
ATOM 11332 O O . VAL A 1 9 ? -4.463 8.696 -1.051 1.00 0.00 57 VAL A O 10
ATOM 11345 N N . LEU A 1 10 ? -4.691 10.152 0.639 1.00 0.00 58 LEU A N 10
ATOM 11346 C CA . LEU A 1 10 ? -3.779 11.119 0.058 1.00 0.00 58 LEU A CA 10
ATOM 11347 C C . LEU A 1 10 ? -2.371 10.887 0.586 1.00 0.00 58 LEU A C 10
ATOM 11348 O O . LEU A 1 10 ? -2.096 11.106 1.767 1.00 0.00 58 LEU A O 10
ATOM 11364 N N . TYR A 1 11 ? -1.484 10.441 -0.286 1.00 0.00 59 TYR A N 10
ATOM 11365 C CA . TYR A 1 11 ? -0.095 10.259 0.079 1.00 0.00 59 TYR A CA 10
ATOM 11366 C C . TYR A 1 11 ? 0.717 11.384 -0.546 1.00 0.00 59 TYR A C 10
ATOM 11367 O O . TYR A 1 11 ? 0.742 11.536 -1.771 1.00 0.00 59 TYR A O 10
ATOM 11385 N N . GLU A 1 12 ? 1.332 12.195 0.310 1.00 0.00 60 GLU A N 10
ATOM 11386 C CA . GLU A 1 12 ? 2.130 13.350 -0.111 1.00 0.00 60 GLU A CA 10
ATOM 11387 C C . GLU A 1 12 ? 1.277 14.415 -0.808 1.00 0.00 60 GLU A C 10
ATOM 11388 O O . GLU A 1 12 ? 1.131 15.530 -0.310 1.00 0.00 60 GLU A O 10
ATOM 11400 N N . GLY A 1 13 ? 0.719 14.062 -1.952 1.00 0.00 61 GLY A N 10
ATOM 11401 C CA . GLY A 1 13 ? -0.139 14.974 -2.687 1.00 0.00 61 GLY A CA 10
ATOM 11402 C C . GLY A 1 13 ? -1.002 14.293 -3.745 1.00 0.00 61 GLY A C 10
ATOM 11403 O O . GLY A 1 13 ? -1.660 14.972 -4.533 1.00 0.00 61 GLY A O 10
ATOM 11407 N N . LYS A 1 14 ? -0.994 12.960 -3.784 1.00 0.00 62 LYS A N 10
ATOM 11408 C CA . LYS A 1 14 ? -1.851 12.214 -4.705 1.00 0.00 62 LYS A CA 10
ATOM 11409 C C . LYS A 1 14 ? -2.769 11.298 -3.913 1.00 0.00 62 LYS A C 10
ATOM 11410 O O . LYS A 1 14 ? -2.431 10.886 -2.808 1.00 0.00 62 LYS A O 10
ATOM 11429 N N . GLU A 1 15 ? -3.915 10.977 -4.478 1.00 0.00 63 GLU A N 10
ATOM 11430 C CA . GLU A 1 15 ? -4.870 10.109 -3.810 1.00 0.00 63 GLU A CA 10
ATOM 11431 C C . GLU A 1 15 ? -4.909 8.730 -4.453 1.00 0.00 63 GLU A C 10
ATOM 11432 O O . GLU A 1 15 ? -4.824 8.587 -5.674 1.00 0.00 63 GLU A O 10
ATOM 11444 N N . PHE A 1 16 ? -5.014 7.725 -3.605 1.00 0.00 64 PHE A N 10
ATOM 11445 C CA . PHE A 1 16 ? -5.114 6.337 -4.025 1.00 0.00 64 PHE A CA 10
ATOM 11446 C C . PHE A 1 16 ? -6.186 5.651 -3.200 1.00 0.00 64 PHE A C 10
ATOM 11447 O O . PHE A 1 16 ? -6.719 6.262 -2.287 1.00 0.00 64 PHE A O 10
ATOM 11464 N N . ASP A 1 17 ? -6.512 4.401 -3.507 1.00 0.00 65 ASP A N 10
ATOM 11465 C CA . ASP A 1 17 ? -7.557 3.701 -2.753 1.00 0.00 65 ASP A CA 10
ATOM 11466 C C . ASP A 1 17 ? -7.145 3.593 -1.297 1.00 0.00 65 ASP A C 10
ATOM 11467 O O . ASP A 1 17 ? -7.753 4.194 -0.417 1.00 0.00 65 ASP A O 10
ATOM 11476 N N . TYR A 1 18 ? -6.089 2.837 -1.061 1.00 0.00 66 TYR A N 10
ATOM 11477 C CA . TYR A 1 18 ? -5.563 2.647 0.277 1.00 0.00 66 TYR A CA 10
ATOM 11478 C C . TYR A 1 18 ? -4.050 2.579 0.235 1.00 0.00 66 TYR A C 10
ATOM 11479 O O . TYR A 1 18 ? -3.486 1.685 -0.387 1.00 0.00 66 TYR A O 10
ATOM 11497 N N . VAL A 1 19 ? -3.384 3.531 0.869 1.00 0.00 67 VAL A N 10
ATOM 11498 C CA . VAL A 1 19 ? -1.936 3.504 0.918 1.00 0.00 67 VAL A CA 10
ATOM 11499 C C . VAL A 1 19 ? -1.475 3.063 2.298 1.00 0.00 67 VAL A C 10
ATOM 11500 O O . VAL A 1 19 ? -2.128 3.340 3.308 1.00 0.00 67 VAL A O 10
ATOM 11513 N N . PHE A 1 20 ? -0.361 2.364 2.332 1.00 0.00 68 PHE A N 10
ATOM 11514 C CA . PHE A 1 20 ? 0.208 1.890 3.577 1.00 0.00 68 PHE A CA 10
ATOM 11515 C C . PHE A 1 20 ? 1.280 2.860 4.053 1.00 0.00 68 PHE A C 10
ATOM 11516 O O . PHE A 1 20 ? 1.893 3.561 3.252 1.00 0.00 68 PHE A O 10
ATOM 11533 N N . SER A 1 21 ? 1.481 2.912 5.353 1.00 0.00 69 SER A N 10
ATOM 11534 C CA . SER A 1 21 ? 2.497 3.761 5.943 1.00 0.00 69 SER A CA 10
ATOM 11535 C C . SER A 1 21 ? 3.696 2.900 6.319 1.00 0.00 69 SER A C 10
ATOM 11536 O O . SER A 1 21 ? 3.555 1.890 7.004 1.00 0.00 69 SER A O 10
ATOM 11544 N N . ILE A 1 22 ? 4.859 3.290 5.835 1.00 0.00 70 ILE A N 10
ATOM 11545 C CA . ILE A 1 22 ? 6.061 2.489 5.947 1.00 0.00 70 ILE A CA 10
ATOM 11546 C C . ILE A 1 22 ? 7.209 3.318 6.512 1.00 0.00 70 ILE A C 10
ATOM 11547 O O . ILE A 1 22 ? 7.634 4.299 5.907 1.00 0.00 70 ILE A O 10
ATOM 11563 N N . ASP A 1 23 ? 7.693 2.941 7.680 1.00 0.00 71 ASP A N 10
ATOM 11564 C CA . ASP A 1 23 ? 8.865 3.584 8.254 1.00 0.00 71 ASP A CA 10
ATOM 11565 C C . ASP A 1 23 ? 10.090 2.701 8.043 1.00 0.00 71 ASP A C 10
ATOM 11566 O O . ASP A 1 23 ? 10.007 1.475 8.128 1.00 0.00 71 ASP A O 10
ATOM 11575 N N . VAL A 1 24 ? 11.217 3.328 7.728 1.00 0.00 72 VAL A N 10
ATOM 11576 C CA . VAL A 1 24 ? 12.468 2.604 7.554 1.00 0.00 72 VAL A CA 10
ATOM 11577 C C . VAL A 1 24 ? 13.022 2.186 8.916 1.00 0.00 72 VAL A C 10
ATOM 11578 O O . VAL A 1 24 ? 13.524 1.071 9.082 1.00 0.00 72 VAL A O 10
ATOM 11591 N N . ASN A 1 25 ? 12.901 3.090 9.879 1.00 0.00 73 ASN A N 10
ATOM 11592 C CA . ASN A 1 25 ? 13.255 2.826 11.269 1.00 0.00 73 ASN A CA 10
ATOM 11593 C C . ASN A 1 25 ? 12.906 4.042 12.099 1.00 0.00 73 ASN A C 10
ATOM 11594 O O . ASN A 1 25 ? 11.982 4.009 12.915 1.00 0.00 73 ASN A O 10
ATOM 11605 N N . GLU A 1 26 ? 13.648 5.114 11.885 1.00 0.00 74 GLU A N 10
ATOM 11606 C CA . GLU A 1 26 ? 13.241 6.423 12.348 1.00 0.00 74 GLU A CA 10
ATOM 11607 C C . GLU A 1 26 ? 11.966 6.799 11.612 1.00 0.00 74 GLU A C 10
ATOM 11608 O O . GLU A 1 26 ? 11.816 6.452 10.436 1.00 0.00 74 GLU A O 10
ATOM 11620 N N . GLY A 1 27 ? 11.030 7.438 12.305 1.00 0.00 75 GLY A N 10
ATOM 11621 C CA . GLY A 1 27 ? 9.783 7.860 11.676 1.00 0.00 75 GLY A CA 10
ATOM 11622 C C . GLY A 1 27 ? 9.991 8.980 10.665 1.00 0.00 75 GLY A C 10
ATOM 11623 O O . GLY A 1 27 ? 9.248 9.965 10.646 1.00 0.00 75 GLY A O 10
ATOM 11627 N N . GLY A 1 28 ? 10.993 8.804 9.818 1.00 0.00 76 GLY A N 10
ATOM 11628 C CA . GLY A 1 28 ? 11.363 9.808 8.847 1.00 0.00 76 GLY A CA 10
ATOM 11629 C C . GLY A 1 28 ? 12.581 9.378 8.056 1.00 0.00 76 GLY A C 10
ATOM 11630 O O . GLY A 1 28 ? 13.586 8.973 8.641 1.00 0.00 76 GLY A O 10
ATOM 11634 N N . PRO A 1 29 ? 12.519 9.425 6.721 1.00 0.00 77 PRO A N 10
ATOM 11635 C CA . PRO A 1 29 ? 11.344 9.901 5.996 1.00 0.00 77 PRO A CA 10
ATOM 11636 C C . PRO A 1 29 ? 10.244 8.850 5.952 1.00 0.00 77 PRO A C 10
ATOM 11637 O O . PRO A 1 29 ? 10.519 7.648 5.934 1.00 0.00 77 PRO A O 10
ATOM 11648 N N . SER A 1 30 ? 9.005 9.300 5.950 1.00 0.00 78 SER A N 10
ATOM 11649 C CA . SER A 1 30 ? 7.884 8.388 5.904 1.00 0.00 78 SER A CA 10
ATOM 11650 C C . SER A 1 30 ? 7.669 7.908 4.474 1.00 0.00 78 SER A C 10
ATOM 11651 O O . SER A 1 30 ? 7.599 8.706 3.534 1.00 0.00 78 SER A O 10
ATOM 11659 N N . TYR A 1 31 ? 7.581 6.600 4.325 1.00 0.00 79 TYR A N 10
ATOM 11660 C CA . TYR A 1 31 ? 7.360 5.979 3.036 1.00 0.00 79 TYR A CA 10
ATOM 11661 C C . TYR A 1 31 ? 5.913 5.540 2.966 1.00 0.00 79 TYR A C 10
ATOM 11662 O O . TYR A 1 31 ? 5.372 5.066 3.949 1.00 0.00 79 TYR A O 10
ATOM 11680 N N . LYS A 1 32 ? 5.265 5.723 1.837 1.00 0.00 80 LYS A N 10
ATOM 11681 C CA . LYS A 1 32 ? 3.861 5.360 1.731 1.00 0.00 80 LYS A CA 10
ATOM 11682 C C . LYS A 1 32 ? 3.650 4.480 0.510 1.00 0.00 80 LYS A C 10
ATOM 11683 O O . LYS A 1 32 ? 4.232 4.724 -0.548 1.00 0.00 80 LYS A O 10
ATOM 11702 N N . LEU A 1 33 ? 2.819 3.464 0.665 1.00 0.00 81 LEU A N 10
ATOM 11703 C CA . LEU A 1 33 ? 2.613 2.467 -0.373 1.00 0.00 81 LEU A CA 10
ATOM 11704 C C . LEU A 1 33 ? 1.196 2.587 -0.929 1.00 0.00 81 LEU A C 10
ATOM 11705 O O . LEU A 1 33 ? 0.267 1.986 -0.393 1.00 0.00 81 LEU A O 10
ATOM 11721 N N . PRO A 1 34 ? 1.009 3.382 -1.989 1.00 0.00 82 PRO A N 10
ATOM 11722 C CA . PRO A 1 34 ? -0.302 3.579 -2.619 1.00 0.00 82 PRO A CA 10
ATOM 11723 C C . PRO A 1 34 ? -0.817 2.323 -3.310 1.00 0.00 82 PRO A C 10
ATOM 11724 O O . PRO A 1 34 ? -0.152 1.767 -4.182 1.00 0.00 82 PRO A O 10
ATOM 11735 N N . TYR A 1 35 ? -2.016 1.902 -2.936 1.00 0.00 83 TYR A N 10
ATOM 11736 C CA . TYR A 1 35 ? -2.616 0.708 -3.487 1.00 0.00 83 TYR A CA 10
ATOM 11737 C C . TYR A 1 35 ? -3.993 1.026 -4.037 1.00 0.00 83 TYR A C 10
ATOM 11738 O O . TYR A 1 35 ? -4.785 1.713 -3.391 1.00 0.00 83 TYR A O 10
ATOM 11756 N N . ASN A 1 36 ? -4.258 0.557 -5.242 1.00 0.00 84 ASN A N 10
ATOM 11757 C CA . ASN A 1 36 ? -5.587 0.628 -5.812 1.00 0.00 84 ASN A CA 10
ATOM 11758 C C . ASN A 1 36 ? -6.164 -0.773 -5.819 1.00 0.00 84 ASN A C 10
ATOM 11759 O O . ASN A 1 36 ? -5.527 -1.705 -6.297 1.00 0.00 84 ASN A O 10
ATOM 11770 N N . THR A 1 37 ? -7.368 -0.912 -5.304 1.00 0.00 85 THR A N 10
ATOM 11771 C CA . THR A 1 37 ? -7.920 -2.218 -4.952 1.00 0.00 85 THR A CA 10
ATOM 11772 C C . THR A 1 37 ? -8.158 -3.111 -6.166 1.00 0.00 85 THR A C 10
ATOM 11773 O O . THR A 1 37 ? -8.410 -4.309 -6.034 1.00 0.00 85 THR A O 10
ATOM 11784 N N . SER A 1 38 ? -8.071 -2.524 -7.343 1.00 0.00 86 SER A N 10
ATOM 11785 C CA . SER A 1 38 ? -8.250 -3.259 -8.582 1.00 0.00 86 SER A CA 10
ATOM 11786 C C . SER A 1 38 ? -6.945 -3.936 -9.027 1.00 0.00 86 SER A C 10
ATOM 11787 O O . SER A 1 38 ? -6.938 -4.732 -9.969 1.00 0.00 86 SER A O 10
ATOM 11795 N N . ASP A 1 39 ? -5.848 -3.620 -8.341 1.00 0.00 87 ASP A N 10
ATOM 11796 C CA . ASP A 1 39 ? -4.525 -4.104 -8.733 1.00 0.00 87 ASP A CA 10
ATOM 11797 C C . ASP A 1 39 ? -4.091 -5.319 -7.924 1.00 0.00 87 ASP A C 10
ATOM 11798 O O . ASP A 1 39 ? -4.790 -5.774 -7.015 1.00 0.00 87 ASP A O 10
ATOM 11807 N N . ASP A 1 40 ? -2.916 -5.833 -8.276 1.00 0.00 88 ASP A N 10
ATOM 11808 C CA . ASP A 1 40 ? -2.315 -6.969 -7.592 1.00 0.00 88 ASP A CA 10
ATOM 11809 C C . ASP A 1 40 ? -1.281 -6.467 -6.600 1.00 0.00 88 ASP A C 10
ATOM 11810 O O . ASP A 1 40 ? -0.484 -5.586 -6.916 1.00 0.00 88 ASP A O 10
ATOM 11819 N N . PRO A 1 41 ? -1.264 -7.051 -5.391 1.00 0.00 89 PRO A N 10
ATOM 11820 C CA . PRO A 1 41 ? -0.454 -6.562 -4.278 1.00 0.00 89 PRO A CA 10
ATOM 11821 C C . PRO A 1 41 ? 1.019 -6.658 -4.552 1.00 0.00 89 PRO A C 10
ATOM 11822 O O . PRO A 1 41 ? 1.777 -5.777 -4.178 1.00 0.00 89 PRO A O 10
ATOM 11833 N N . TRP A 1 42 ? 1.428 -7.728 -5.204 1.00 0.00 90 TRP A N 10
ATOM 11834 C CA . TRP A 1 42 ? 2.826 -7.892 -5.543 1.00 0.00 90 TRP A CA 10
ATOM 11835 C C . TRP A 1 42 ? 3.244 -6.850 -6.565 1.00 0.00 90 TRP A C 10
ATOM 11836 O O . TRP A 1 42 ? 4.356 -6.355 -6.520 1.00 0.00 90 TRP A O 10
ATOM 11857 N N . LEU A 1 43 ? 2.341 -6.509 -7.472 1.00 0.00 91 LEU A N 10
ATOM 11858 C CA . LEU A 1 43 ? 2.632 -5.500 -8.481 1.00 0.00 91 LEU A CA 10
ATOM 11859 C C . LEU A 1 43 ? 2.684 -4.112 -7.851 1.00 0.00 91 LEU A C 10
ATOM 11860 O O . LEU A 1 43 ? 3.592 -3.333 -8.125 1.00 0.00 91 LEU A O 10
ATOM 11876 N N . THR A 1 44 ? 1.709 -3.815 -7.001 1.00 0.00 92 THR A N 10
ATOM 11877 C CA . THR A 1 44 ? 1.677 -2.553 -6.275 1.00 0.00 92 THR A CA 10
ATOM 11878 C C . THR A 1 44 ? 2.916 -2.406 -5.392 1.00 0.00 92 THR A C 10
ATOM 11879 O O . THR A 1 44 ? 3.590 -1.373 -5.404 1.00 0.00 92 THR A O 10
ATOM 11890 N N . ALA A 1 45 ? 3.209 -3.460 -4.644 1.00 0.00 93 ALA A N 10
ATOM 11891 C CA . ALA A 1 45 ? 4.349 -3.490 -3.754 1.00 0.00 93 ALA A CA 10
ATOM 11892 C C . ALA A 1 45 ? 5.654 -3.400 -4.534 1.00 0.00 93 ALA A C 10
ATOM 11893 O O . ALA A 1 45 ? 6.569 -2.680 -4.145 1.00 0.00 93 ALA A O 10
ATOM 11900 N N . TYR A 1 46 ? 5.723 -4.126 -5.646 1.00 0.00 94 TYR A N 10
ATOM 11901 C CA . TYR A 1 46 ? 6.910 -4.143 -6.492 1.00 0.00 94 TYR A CA 10
ATOM 11902 C C . TYR A 1 46 ? 7.130 -2.761 -7.090 1.00 0.00 94 TYR A C 10
ATOM 11903 O O . TYR A 1 46 ? 8.259 -2.281 -7.191 1.00 0.00 94 TYR A O 10
ATOM 11921 N N . ASN A 1 47 ? 6.026 -2.129 -7.474 1.00 0.00 95 ASN A N 10
ATOM 11922 C CA . ASN A 1 47 ? 6.052 -0.794 -8.065 1.00 0.00 95 ASN A CA 10
ATOM 11923 C C . ASN A 1 47 ? 6.686 0.213 -7.105 1.00 0.00 95 ASN A C 10
ATOM 11924 O O . ASN A 1 47 ? 7.574 0.975 -7.488 1.00 0.00 95 ASN A O 10
ATOM 11935 N N . PHE A 1 48 ? 6.246 0.187 -5.848 1.00 0.00 96 PHE A N 10
ATOM 11936 C CA . PHE A 1 48 ? 6.794 1.069 -4.820 1.00 0.00 96 PHE A CA 10
ATOM 11937 C C . PHE A 1 48 ? 8.216 0.654 -4.458 1.00 0.00 96 PHE A C 10
ATOM 11938 O O . PHE A 1 48 ? 9.084 1.504 -4.248 1.00 0.00 96 PHE A O 10
ATOM 11955 N N . LEU A 1 49 ? 8.449 -0.651 -4.396 1.00 0.00 97 LEU A N 10
ATOM 11956 C CA . LEU A 1 49 ? 9.769 -1.182 -4.084 1.00 0.00 97 LEU A CA 10
ATOM 11957 C C . LEU A 1 49 ? 10.801 -0.688 -5.092 1.00 0.00 97 LEU A C 10
ATOM 11958 O O . LEU A 1 49 ? 11.868 -0.231 -4.713 1.00 0.00 97 LEU A O 10
ATOM 11974 N N . GLN A 1 50 ? 10.466 -0.758 -6.374 1.00 0.00 98 GLN A N 10
ATOM 11975 C CA . GLN A 1 50 ? 11.345 -0.249 -7.422 1.00 0.00 98 GLN A CA 10
ATOM 11976 C C . GLN A 1 50 ? 11.424 1.271 -7.373 1.00 0.00 98 GLN A C 10
ATOM 11977 O O . GLN A 1 50 ? 12.485 1.856 -7.575 1.00 0.00 98 GLN A O 10
ATOM 11991 N N . LYS A 1 51 ? 10.286 1.893 -7.096 1.00 0.00 99 LYS A N 10
ATOM 11992 C CA . LYS A 1 51 ? 10.172 3.345 -7.083 1.00 0.00 99 LYS A CA 10
ATOM 11993 C C . LYS A 1 51 ? 11.090 3.962 -6.034 1.00 0.00 99 LYS A C 10
ATOM 11994 O O . LYS A 1 51 ? 11.765 4.958 -6.297 1.00 0.00 99 LYS A O 10
ATOM 12013 N N . ASN A 1 52 ? 11.118 3.375 -4.849 1.00 0.00 100 ASN A N 10
ATOM 12014 C CA . ASN A 1 52 ? 11.935 3.912 -3.776 1.00 0.00 100 ASN A CA 10
ATOM 12015 C C . ASN A 1 52 ? 13.266 3.167 -3.696 1.00 0.00 100 ASN A C 10
ATOM 12016 O O . ASN A 1 52 ? 14.150 3.521 -2.914 1.00 0.00 100 ASN A O 10
ATOM 12027 N N . ASP A 1 53 ? 13.377 2.120 -4.516 1.00 0.00 101 ASP A N 10
ATOM 12028 C CA . ASP A 1 53 ? 14.550 1.239 -4.546 1.00 0.00 101 ASP A CA 10
ATOM 12029 C C . ASP A 1 53 ? 14.730 0.500 -3.226 1.00 0.00 101 ASP A C 10
ATOM 12030 O O . ASP A 1 53 ? 15.827 0.460 -2.667 1.00 0.00 101 ASP A O 10
ATOM 12039 N N . LEU A 1 54 ? 13.647 -0.086 -2.736 1.00 0.00 102 LEU A N 10
ATOM 12040 C CA . LEU A 1 54 ? 13.696 -0.904 -1.536 1.00 0.00 102 LEU A CA 10
ATOM 12041 C C . LEU A 1 54 ? 14.186 -2.299 -1.889 1.00 0.00 102 LEU A C 10
ATOM 12042 O O . LEU A 1 54 ? 14.279 -2.657 -3.063 1.00 0.00 102 LEU A O 10
ATOM 12058 N N . ASN A 1 55 ? 14.485 -3.084 -0.872 1.00 0.00 103 ASN A N 10
ATOM 12059 C CA . ASN A 1 55 ? 14.952 -4.448 -1.068 1.00 0.00 103 ASN A CA 10
ATOM 12060 C C . ASN A 1 55 ? 13.777 -5.362 -1.404 1.00 0.00 103 ASN A C 10
ATOM 12061 O O . ASN A 1 55 ? 12.706 -5.247 -0.812 1.00 0.00 103 ASN A O 10
ATOM 12072 N N . PRO A 1 56 ? 13.974 -6.292 -2.360 1.00 0.00 104 PRO A N 10
ATOM 12073 C CA . PRO A 1 56 ? 12.928 -7.226 -2.821 1.00 0.00 104 PRO A CA 10
ATOM 12074 C C . PRO A 1 56 ? 12.364 -8.086 -1.694 1.00 0.00 104 PRO A C 10
ATOM 12075 O O . PRO A 1 56 ? 11.296 -8.681 -1.829 1.00 0.00 104 PRO A O 10
ATOM 12086 N N . MET A 1 57 ? 13.078 -8.128 -0.574 1.00 0.00 105 MET A N 10
ATOM 12087 C CA . MET A 1 57 ? 12.629 -8.858 0.607 1.00 0.00 105 MET A CA 10
ATOM 12088 C C . MET A 1 57 ? 11.412 -8.176 1.233 1.00 0.00 105 MET A C 10
ATOM 12089 O O . MET A 1 57 ? 10.656 -8.794 1.984 1.00 0.00 105 MET A O 10
ATOM 12103 N N . PHE A 1 58 ? 11.205 -6.907 0.899 1.00 0.00 106 PHE A N 10
ATOM 12104 C CA . PHE A 1 58 ? 10.117 -6.143 1.481 1.00 0.00 106 PHE A CA 10
ATOM 12105 C C . PHE A 1 58 ? 8.834 -6.381 0.705 1.00 0.00 106 PHE A C 10
ATOM 12106 O O . PHE A 1 58 ? 7.741 -6.144 1.213 1.00 0.00 106 PHE A O 10
ATOM 12123 N N . LEU A 1 59 ? 8.987 -6.888 -0.515 1.00 0.00 107 LEU A N 10
ATOM 12124 C CA . LEU A 1 59 ? 7.871 -7.073 -1.441 1.00 0.00 107 LEU A CA 10
ATOM 12125 C C . LEU A 1 59 ? 6.757 -7.916 -0.835 1.00 0.00 107 LEU A C 10
ATOM 12126 O O . LEU A 1 59 ? 5.591 -7.529 -0.881 1.00 0.00 107 LEU A O 10
ATOM 12142 N N . ASP A 1 60 ? 7.109 -9.055 -0.256 1.00 0.00 108 ASP A N 10
ATOM 12143 C CA . ASP A 1 60 ? 6.105 -9.939 0.323 1.00 0.00 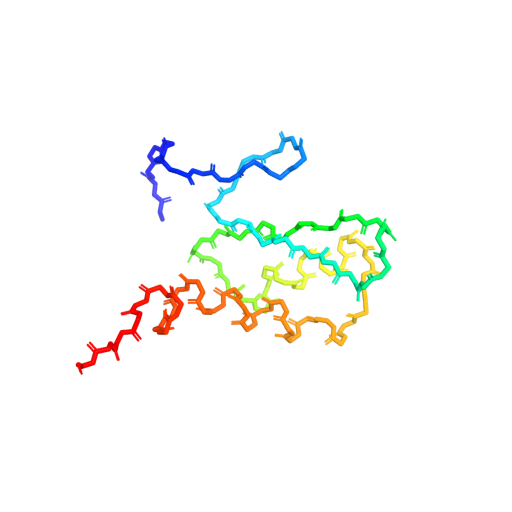108 ASP A CA 10
ATOM 12144 C C . ASP A 1 60 ? 5.423 -9.253 1.505 1.00 0.00 108 ASP A C 10
ATOM 12145 O O . ASP A 1 60 ? 4.220 -9.386 1.699 1.00 0.00 108 ASP A O 10
ATOM 12154 N N . GLN A 1 61 ? 6.200 -8.481 2.259 1.00 0.00 109 GLN A N 10
ATOM 12155 C CA . GLN A 1 61 ? 5.694 -7.787 3.439 1.00 0.00 109 GLN A CA 10
ATOM 12156 C C . GLN A 1 61 ? 4.643 -6.744 3.064 1.00 0.00 109 GLN A C 10
ATOM 12157 O O . GLN A 1 61 ? 3.540 -6.724 3.622 1.00 0.00 109 GLN A O 10
ATOM 12171 N N . VAL A 1 62 ? 4.973 -5.896 2.098 1.00 0.00 110 VAL A N 10
ATOM 12172 C CA . VAL A 1 62 ? 4.061 -4.854 1.664 1.00 0.00 110 VAL A CA 10
ATOM 12173 C C . VAL A 1 62 ? 2.868 -5.447 0.933 1.00 0.00 110 VAL A C 10
ATOM 12174 O O . VAL A 1 62 ? 1.728 -5.046 1.164 1.00 0.00 110 VAL A O 10
ATOM 12187 N N . ALA A 1 63 ? 3.133 -6.426 0.076 1.00 0.00 111 ALA A N 10
ATOM 12188 C CA . ALA A 1 63 ? 2.081 -7.070 -0.698 1.00 0.00 111 ALA A CA 10
ATOM 12189 C C . ALA A 1 63 ? 1.108 -7.819 0.207 1.00 0.00 111 ALA A C 10
ATOM 12190 O O . ALA A 1 63 ? -0.085 -7.837 -0.061 1.00 0.00 111 ALA A O 10
ATOM 12197 N N . LYS A 1 64 ? 1.609 -8.441 1.271 1.00 0.00 112 LYS A N 10
ATOM 12198 C CA . LYS A 1 64 ? 0.740 -9.118 2.229 1.00 0.00 112 LYS A CA 10
ATOM 12199 C C . LYS A 1 64 ? -0.234 -8.145 2.875 1.00 0.00 112 LYS A C 10
ATOM 12200 O O . LYS A 1 64 ? -1.422 -8.447 2.999 1.00 0.00 112 LYS A O 10
ATOM 12219 N N . PHE A 1 65 ? 0.264 -6.980 3.277 1.00 0.00 113 PHE A N 10
ATOM 12220 C CA . PHE A 1 65 ? -0.597 -5.955 3.857 1.00 0.00 113 PHE A CA 10
ATOM 12221 C C . PHE A 1 65 ? -1.653 -5.536 2.841 1.00 0.00 113 PHE A C 10
ATOM 12222 O O . PHE A 1 65 ? -2.835 -5.406 3.167 1.00 0.00 113 PHE A O 10
ATOM 12239 N N . ILE A 1 66 ? -1.209 -5.349 1.604 1.00 0.00 114 ILE A N 10
ATOM 12240 C CA . ILE A 1 66 ? -2.097 -5.034 0.501 1.00 0.00 114 ILE A CA 10
ATOM 12241 C C . ILE A 1 66 ? -3.167 -6.109 0.331 1.00 0.00 114 ILE A C 10
ATOM 12242 O O . ILE A 1 66 ? -4.353 -5.804 0.195 1.00 0.00 114 ILE A O 10
ATOM 12258 N N . ILE A 1 67 ? -2.732 -7.367 0.345 1.00 0.00 115 ILE A N 10
ATOM 12259 C CA . ILE A 1 67 ? -3.628 -8.496 0.161 1.00 0.00 115 ILE A CA 10
ATOM 12260 C C . ILE A 1 67 ? -4.701 -8.509 1.236 1.00 0.00 115 ILE A C 10
ATOM 12261 O O . ILE A 1 67 ? -5.888 -8.591 0.934 1.00 0.00 115 ILE A O 10
ATOM 12277 N N . ASP A 1 68 ? -4.263 -8.401 2.485 1.00 0.00 116 ASP A N 10
ATOM 12278 C CA . ASP A 1 68 ? -5.151 -8.526 3.635 1.00 0.00 116 ASP A CA 10
ATOM 12279 C C . ASP A 1 68 ? -6.257 -7.480 3.606 1.00 0.00 116 ASP A C 10
ATOM 12280 O O . ASP A 1 68 ? -7.382 -7.752 4.023 1.00 0.00 116 ASP A O 10
ATOM 12289 N N . ASN A 1 69 ? -5.937 -6.291 3.106 1.00 0.00 117 ASN A N 10
ATOM 12290 C CA . ASN A 1 69 ? -6.921 -5.215 2.979 1.00 0.00 117 ASN A CA 10
ATOM 12291 C C . ASN A 1 69 ? -8.115 -5.658 2.127 1.00 0.00 117 ASN A C 10
ATOM 12292 O O . ASN A 1 69 ? -9.226 -5.162 2.294 1.00 0.00 117 ASN A O 10
ATOM 12303 N N . THR A 1 70 ? -7.875 -6.595 1.217 1.00 0.00 118 THR A N 10
ATOM 12304 C CA . THR A 1 70 ? -8.934 -7.155 0.387 1.00 0.00 118 THR A CA 10
ATOM 12305 C C . THR A 1 70 ? -9.198 -8.619 0.746 1.00 0.00 118 THR A C 10
ATOM 12306 O O . THR A 1 70 ? -10.005 -9.292 0.105 1.00 0.00 118 THR A O 10
ATOM 12317 N N . LYS A 1 71 ? -8.506 -9.102 1.770 1.00 0.00 119 LYS A N 10
ATOM 12318 C CA . LYS A 1 71 ? -8.588 -10.499 2.169 1.00 0.00 119 LYS A CA 10
ATOM 12319 C C . LYS A 1 71 ? -9.488 -10.662 3.396 1.00 0.00 119 LYS A C 10
ATOM 12320 O O . LYS A 1 71 ? -10.653 -11.034 3.274 1.00 0.00 119 LYS A O 10
ATOM 12339 N N . GLY A 1 72 ? -8.951 -10.373 4.569 1.00 0.00 120 GLY A N 10
ATOM 12340 C CA . GLY A 1 72 ? -9.725 -10.483 5.785 1.00 0.00 120 GLY A CA 10
ATOM 12341 C C . GLY A 1 72 ? -9.096 -9.706 6.914 1.00 0.00 120 GLY A C 10
ATOM 12342 O O . GLY A 1 72 ? -8.584 -8.613 6.689 1.00 0.00 120 GLY A O 10
ATOM 12346 N N . GLN A 1 73 ? -9.182 -10.261 8.124 1.00 0.00 121 GLN A N 10
ATOM 12347 C CA . GLN A 1 73 ? -8.502 -9.735 9.316 1.00 0.00 121 GLN A CA 10
ATOM 12348 C C . GLN A 1 73 ? -8.685 -8.224 9.503 1.00 0.00 121 GLN A C 10
ATOM 12349 O O . GLN A 1 73 ? -9.612 -7.790 10.192 1.00 0.00 121 GLN A O 10
ATOM 12363 N N . MET A 1 74 ? -7.815 -7.428 8.877 1.00 0.00 122 MET A N 10
ATOM 12364 C CA . MET A 1 74 ? -7.844 -5.974 9.035 1.00 0.00 122 MET A CA 10
ATOM 12365 C C . MET A 1 74 ? -9.139 -5.371 8.490 1.00 0.00 122 MET A C 10
ATOM 12366 O O . MET A 1 74 ? -9.499 -4.244 8.838 1.00 0.00 122 MET A O 10
ATOM 12380 N N . LEU A 1 75 ? -9.830 -6.107 7.630 1.00 0.00 123 LEU A N 10
ATOM 12381 C CA . LEU A 1 75 ? -11.094 -5.629 7.084 1.00 0.00 123 LEU A CA 10
ATOM 12382 C C . LEU A 1 75 ? -12.121 -6.752 6.993 1.00 0.00 123 LEU A C 10
ATOM 12383 O O . LEU A 1 75 ? -13.220 -6.643 7.536 1.00 0.00 123 LEU A O 10
ATOM 12399 N N . GLY A 1 76 ? -11.753 -7.828 6.306 1.00 0.00 124 GLY A N 10
ATOM 12400 C CA . GLY A 1 76 ? -12.660 -8.950 6.131 1.00 0.00 124 GLY A CA 10
ATOM 12401 C C . GLY A 1 76 ? -13.532 -8.783 4.909 1.00 0.00 124 GLY A C 10
ATOM 12402 O O . GLY A 1 76 ? -14.475 -9.546 4.693 1.00 0.00 124 GLY A O 10
ATOM 12406 N N . LEU A 1 77 ? -13.199 -7.781 4.110 1.00 0.00 125 LEU A N 10
ATOM 12407 C CA . LEU A 1 77 ? -13.971 -7.421 2.929 1.00 0.00 125 LEU A CA 10
ATOM 12408 C C . LEU A 1 77 ? -13.033 -6.951 1.824 1.00 0.00 125 LEU A C 10
ATOM 12409 O O . LEU A 1 77 ? -11.817 -7.090 1.945 1.00 0.00 125 LEU A O 10
ATOM 12425 N N . GLY A 1 78 ? -13.589 -6.385 0.759 1.00 0.00 126 GLY A N 10
ATOM 12426 C CA . GLY A 1 78 ? -12.760 -5.919 -0.333 1.00 0.00 126 GLY A CA 10
ATOM 12427 C C . GLY A 1 78 ? -13.506 -5.830 -1.650 1.00 0.00 126 GLY A C 10
ATOM 12428 O O . GLY A 1 78 ? -13.340 -4.864 -2.396 1.00 0.00 126 GLY A O 10
ATOM 12432 N N . ASN A 1 79 ? -14.329 -6.833 -1.939 1.00 0.00 127 ASN A N 10
ATOM 12433 C CA . ASN A 1 79 ? -15.047 -6.886 -3.212 1.00 0.00 127 ASN A CA 10
ATOM 12434 C C . ASN A 1 79 ? -16.427 -6.216 -3.123 1.00 0.00 127 ASN A C 10
ATOM 12435 O O . ASN A 1 79 ? -16.722 -5.321 -3.914 1.00 0.00 127 ASN A O 10
ATOM 12446 N N . PRO A 1 80 ? -17.311 -6.637 -2.188 1.00 0.00 128 PRO A N 10
ATOM 12447 C CA . PRO A 1 80 ? -18.632 -6.030 -2.040 1.00 0.00 128 PRO A CA 10
ATOM 12448 C C . PRO A 1 80 ? -18.584 -4.752 -1.206 1.00 0.00 128 PRO A C 10
ATOM 12449 O O . PRO A 1 80 ? -18.741 -4.840 0.031 1.00 0.00 128 PRO A O 10
ATOM 12461 N N . ALA A 1 1 ? -10.485 12.851 -13.285 1.00 0.00 49 ALA A N 11
ATOM 12462 C CA . ALA A 1 1 ? -10.329 13.124 -11.840 1.00 0.00 49 ALA A CA 11
ATOM 12463 C C . ALA A 1 1 ? -11.581 12.701 -11.083 1.00 0.00 49 ALA A C 11
ATOM 12464 O O . ALA A 1 1 ? -12.633 12.498 -11.690 1.00 0.00 49 ALA A O 11
ATOM 12473 N N . ASN A 1 2 ? -11.458 12.582 -9.761 1.00 0.00 50 ASN A N 11
ATOM 12474 C CA . ASN A 1 2 ? -12.561 12.139 -8.904 1.00 0.00 50 ASN A CA 11
ATOM 12475 C C . ASN A 1 2 ? -13.061 10.773 -9.352 1.00 0.00 50 ASN A C 11
ATOM 12476 O O . ASN A 1 2 ? -14.162 10.643 -9.888 1.00 0.00 50 ASN A O 11
ATOM 12487 N N . GLN A 1 3 ? -12.240 9.757 -9.140 1.00 0.00 51 GLN A N 11
ATOM 12488 C CA . GLN A 1 3 ? -12.576 8.407 -9.566 1.00 0.00 51 GLN A CA 11
ATOM 12489 C C . GLN A 1 3 ? -12.675 7.467 -8.372 1.00 0.00 51 GLN A C 11
ATOM 12490 O O . GLN A 1 3 ? -11.662 7.152 -7.739 1.00 0.00 51 GLN A O 11
ATOM 12504 N N . GLN A 1 4 ? -13.903 7.046 -8.070 1.00 0.00 52 GLN A N 11
ATOM 12505 C CA . GLN A 1 4 ? -14.176 6.059 -7.026 1.00 0.00 52 GLN A CA 11
ATOM 12506 C C . GLN A 1 4 ? -13.916 6.633 -5.637 1.00 0.00 52 GLN A C 11
ATOM 12507 O O . GLN A 1 4 ? -12.776 6.706 -5.179 1.00 0.00 52 GLN A O 11
ATOM 12521 N N . THR A 1 5 ? -14.980 7.043 -4.969 1.00 0.00 53 THR A N 11
ATOM 12522 C CA . THR A 1 5 ? -14.873 7.579 -3.625 1.00 0.00 53 THR A CA 11
ATOM 12523 C C . THR A 1 5 ? -14.698 6.460 -2.597 1.00 0.00 53 THR A C 11
ATOM 12524 O O . THR A 1 5 ? -15.647 6.054 -1.924 1.00 0.00 53 THR A O 11
ATOM 12535 N N . SER A 1 6 ? -13.480 5.944 -2.505 1.00 0.00 54 SER A N 11
ATOM 12536 C CA . SER A 1 6 ? -13.156 4.890 -1.557 1.00 0.00 54 SER A CA 11
ATOM 12537 C C . SER A 1 6 ? -12.308 5.429 -0.406 1.00 0.00 54 SER A C 11
ATOM 12538 O O . SER A 1 6 ? -11.518 4.699 0.196 1.00 0.00 54 SER A O 11
ATOM 12546 N N . GLY A 1 7 ? -12.495 6.706 -0.087 1.00 0.00 55 GLY A N 11
ATOM 12547 C CA . GLY A 1 7 ? -11.698 7.334 0.949 1.00 0.00 55 GLY A CA 11
ATOM 12548 C C . GLY A 1 7 ? -10.253 7.475 0.527 1.00 0.00 55 GLY A C 11
ATOM 12549 O O . GLY A 1 7 ? -9.352 6.942 1.177 1.00 0.00 55 GLY A O 11
ATOM 12553 N N . LYS A 1 8 ? -10.040 8.224 -0.548 1.00 0.00 56 LYS A N 11
ATOM 12554 C CA . LYS A 1 8 ? -8.738 8.318 -1.186 1.00 0.00 56 LYS A CA 11
ATOM 12555 C C . LYS A 1 8 ? -7.700 8.961 -0.270 1.00 0.00 56 LYS A C 11
ATOM 12556 O O . LYS A 1 8 ? -7.972 9.945 0.423 1.00 0.00 56 LYS A O 11
ATOM 12575 N N . VAL A 1 9 ? -6.518 8.379 -0.273 1.00 0.00 57 VAL A N 11
ATOM 12576 C CA . VAL A 1 9 ? -5.410 8.857 0.528 1.00 0.00 57 VAL A CA 11
ATOM 12577 C C . VAL A 1 9 ? -4.466 9.687 -0.326 1.00 0.00 57 VAL A C 11
ATOM 12578 O O . VAL A 1 9 ? -3.966 9.216 -1.349 1.00 0.00 57 VAL A O 11
ATOM 12591 N N . LEU A 1 10 ? -4.237 10.918 0.087 1.00 0.00 58 LEU A N 11
ATOM 12592 C CA . LEU A 1 10 ? -3.330 11.800 -0.621 1.00 0.00 58 LEU A CA 11
ATOM 12593 C C . LEU A 1 10 ? -1.925 11.679 -0.044 1.00 0.00 58 LEU A C 11
ATOM 12594 O O . LEU A 1 10 ? -1.679 12.053 1.104 1.00 0.00 58 LEU A O 11
ATOM 12610 N N . TYR A 1 11 ? -1.015 11.136 -0.835 1.00 0.00 59 TYR A N 11
ATOM 12611 C CA . TYR A 1 11 ? 0.373 11.005 -0.424 1.00 0.00 59 TYR A CA 11
ATOM 12612 C C . TYR A 1 11 ? 1.259 11.785 -1.400 1.00 0.00 59 TYR A C 11
ATOM 12613 O O . TYR A 1 11 ? 1.189 11.580 -2.616 1.00 0.00 59 TYR A O 11
ATOM 12631 N N . GLU A 1 12 ? 2.025 12.737 -0.873 1.00 0.00 60 GLU A N 11
ATOM 12632 C CA . GLU A 1 12 ? 2.998 13.501 -1.664 1.00 0.00 60 GLU A CA 11
ATOM 12633 C C . GLU A 1 12 ? 2.346 14.285 -2.809 1.00 0.00 60 GLU A C 11
ATOM 12634 O O . GLU A 1 12 ? 3.035 14.875 -3.642 1.00 0.00 60 GLU A O 11
ATOM 12646 N N . GLY A 1 13 ? 1.024 14.308 -2.836 1.00 0.00 61 GLY A N 11
ATOM 12647 C CA . GLY A 1 13 ? 0.314 15.025 -3.878 1.00 0.00 61 GLY A CA 11
ATOM 12648 C C . GLY A 1 13 ? -0.383 14.108 -4.870 1.00 0.00 61 GLY A C 11
ATOM 12649 O O . GLY A 1 13 ? -0.881 14.568 -5.896 1.00 0.00 61 GLY A O 11
ATOM 12653 N N . LYS A 1 14 ? -0.404 12.809 -4.590 1.00 0.00 62 LYS A N 11
ATOM 12654 C CA . LYS A 1 14 ? -1.151 11.870 -5.417 1.00 0.00 62 LYS A CA 11
ATOM 12655 C C . LYS A 1 14 ? -2.232 11.201 -4.585 1.00 0.00 62 LYS A C 11
ATOM 12656 O O . LYS A 1 14 ? -2.048 10.976 -3.389 1.00 0.00 62 LYS A O 11
ATOM 12675 N N . GLU A 1 15 ? -3.349 10.880 -5.214 1.00 0.00 63 GLU A N 11
ATOM 12676 C CA . GLU A 1 15 ? -4.458 10.250 -4.513 1.00 0.00 63 GLU A CA 11
ATOM 12677 C C . GLU A 1 15 ? -4.580 8.782 -4.879 1.00 0.00 63 GLU A C 11
ATOM 12678 O O . GLU A 1 15 ? -4.645 8.416 -6.055 1.00 0.00 63 GLU A O 11
ATOM 12690 N N . PHE A 1 16 ? -4.613 7.950 -3.859 1.00 0.00 64 PHE A N 11
ATOM 12691 C CA . PHE A 1 16 ? -4.783 6.518 -4.034 1.00 0.00 64 PHE A CA 11
ATOM 12692 C C . PHE A 1 16 ? -5.895 6.008 -3.132 1.00 0.00 64 PHE A C 11
ATOM 12693 O O . PHE A 1 16 ? -6.307 6.709 -2.224 1.00 0.00 64 PHE A O 11
ATOM 12710 N N . ASP A 1 17 ? -6.383 4.801 -3.388 1.00 0.00 65 ASP A N 11
ATOM 12711 C CA . ASP A 1 17 ? -7.484 4.238 -2.601 1.00 0.00 65 ASP A CA 11
ATOM 12712 C C . ASP A 1 17 ? -7.092 4.152 -1.139 1.00 0.00 65 ASP A C 11
ATOM 12713 O O . ASP A 1 17 ? -7.624 4.869 -0.292 1.00 0.00 65 ASP A O 11
ATOM 12722 N N . TYR A 1 18 ? -6.144 3.281 -0.857 1.00 0.00 66 TYR A N 11
ATOM 12723 C CA . TYR A 1 18 ? -5.639 3.103 0.488 1.00 0.00 66 TYR A CA 11
ATOM 12724 C C . TYR A 1 18 ? -4.123 3.057 0.466 1.00 0.00 66 TYR A C 11
ATOM 12725 O O . TYR A 1 18 ? -3.546 2.169 -0.152 1.00 0.00 66 TYR A O 11
ATOM 12743 N N . VAL A 1 19 ? -3.469 4.013 1.103 1.00 0.00 67 VAL A N 11
ATOM 12744 C CA . VAL A 1 19 ? -2.031 3.928 1.238 1.00 0.00 67 VAL A CA 11
ATOM 12745 C C . VAL A 1 19 ? -1.674 3.560 2.674 1.00 0.00 67 VAL A C 11
ATOM 12746 O O . VAL A 1 19 ? -2.288 4.037 3.631 1.00 0.00 67 VAL A O 11
ATOM 12759 N N . PHE A 1 20 ? -0.703 2.682 2.802 1.00 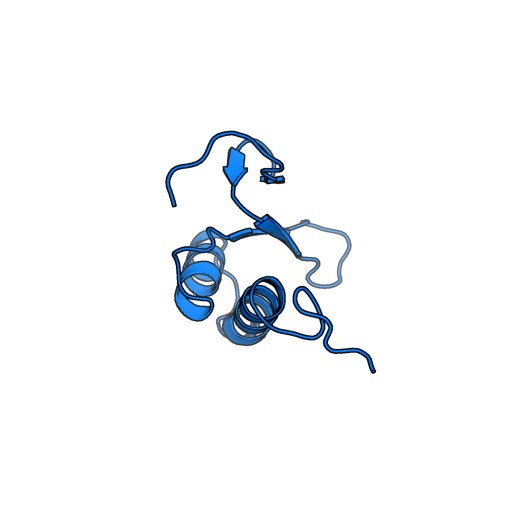0.00 68 PHE A N 11
ATOM 12760 C CA . PHE A 1 20 ? -0.299 2.147 4.091 1.00 0.00 68 PHE A CA 11
ATOM 12761 C C . PHE A 1 20 ? 0.867 2.956 4.640 1.00 0.00 68 PHE A C 11
ATOM 12762 O O . PHE A 1 20 ? 1.580 3.606 3.885 1.00 0.00 68 PHE A O 11
ATOM 12779 N N . SER A 1 21 ? 1.048 2.937 5.944 1.00 0.00 69 SER A N 11
ATOM 12780 C CA . SER A 1 21 ? 2.160 3.637 6.555 1.00 0.00 69 SER A CA 11
ATOM 12781 C C . SER A 1 21 ? 3.287 2.648 6.834 1.00 0.00 69 SER A C 11
ATOM 12782 O O . SER A 1 21 ? 3.115 1.694 7.591 1.00 0.00 69 SER A O 11
ATOM 12790 N N . ILE A 1 22 ? 4.431 2.883 6.220 1.00 0.00 70 ILE A N 11
ATOM 12791 C CA . ILE A 1 22 ? 5.544 1.952 6.287 1.00 0.00 70 ILE A CA 11
ATOM 12792 C C . ILE A 1 22 ? 6.754 2.605 6.935 1.00 0.00 70 ILE A C 11
ATOM 12793 O O . ILE A 1 22 ? 7.312 3.557 6.404 1.00 0.00 70 ILE A O 11
ATOM 12809 N N . ASP A 1 23 ? 7.153 2.104 8.085 1.00 0.00 71 ASP A N 11
ATOM 12810 C CA . ASP A 1 23 ? 8.345 2.612 8.741 1.00 0.00 71 ASP A CA 11
ATOM 12811 C C . ASP A 1 23 ? 9.507 1.650 8.568 1.00 0.00 71 ASP A C 11
ATOM 12812 O O . ASP A 1 23 ? 9.354 0.439 8.714 1.00 0.00 71 ASP A O 11
ATOM 12821 N N . VAL A 1 24 ? 10.654 2.191 8.194 1.00 0.00 72 VAL A N 11
ATOM 12822 C CA . VAL A 1 24 ? 11.916 1.473 8.323 1.00 0.00 72 VAL A CA 11
ATOM 12823 C C . VAL A 1 24 ? 12.657 2.060 9.514 1.00 0.00 72 VAL A C 11
ATOM 12824 O O . VAL A 1 24 ? 13.693 1.560 9.952 1.00 0.00 72 VAL A O 11
ATOM 12837 N N . ASN A 1 25 ? 12.067 3.138 10.016 1.00 0.00 73 ASN A N 11
ATOM 12838 C CA . ASN A 1 25 ? 12.541 3.875 11.173 1.00 0.00 73 ASN A CA 11
ATOM 12839 C C . ASN A 1 25 ? 11.536 4.982 11.454 1.00 0.00 73 ASN A C 11
ATOM 12840 O O . ASN A 1 25 ? 11.089 5.654 10.525 1.00 0.00 73 ASN A O 11
ATOM 12851 N N . GLU A 1 26 ? 11.150 5.146 12.712 1.00 0.00 74 GLU A N 11
ATOM 12852 C CA . GLU A 1 26 ? 10.173 6.162 13.071 1.00 0.00 74 GLU A CA 11
ATOM 12853 C C . GLU A 1 26 ? 10.715 7.558 12.794 1.00 0.00 74 GLU A C 11
ATOM 12854 O O . GLU A 1 26 ? 11.797 7.926 13.259 1.00 0.00 74 GLU A O 11
ATOM 12866 N N . GLY A 1 27 ? 9.968 8.321 12.011 1.00 0.00 75 GLY A N 11
ATOM 12867 C CA . GLY A 1 27 ? 10.370 9.669 11.679 1.00 0.00 75 GLY A CA 11
ATOM 12868 C C . GLY A 1 27 ? 11.074 9.737 10.341 1.00 0.00 75 GLY A C 11
ATOM 12869 O O . GLY A 1 27 ? 10.441 9.969 9.311 1.00 0.00 75 GLY A O 11
ATOM 12873 N N . GLY A 1 28 ? 12.375 9.500 10.349 1.00 0.00 76 GLY A N 11
ATOM 12874 C CA . GLY A 1 28 ? 13.145 9.603 9.129 1.00 0.00 76 GLY A CA 11
ATOM 12875 C C . GLY A 1 28 ? 13.765 8.285 8.711 1.00 0.00 76 GLY A C 11
ATOM 12876 O O . GLY A 1 28 ? 14.659 7.774 9.387 1.00 0.00 76 GLY A O 11
ATOM 12880 N N . PRO A 1 29 ? 13.309 7.705 7.595 1.00 0.00 77 PRO A N 11
ATOM 12881 C CA . PRO A 1 29 ? 12.189 8.210 6.824 1.00 0.00 77 PRO A CA 11
ATOM 12882 C C . PRO A 1 29 ? 10.896 7.422 7.057 1.00 0.00 77 PRO A C 11
ATOM 12883 O O . PRO A 1 29 ? 10.921 6.219 7.324 1.00 0.00 77 PRO A O 11
ATOM 12894 N N . SER A 1 30 ? 9.769 8.101 6.952 1.00 0.00 78 SER A N 11
ATOM 12895 C CA . SER A 1 30 ? 8.481 7.436 7.013 1.00 0.00 78 SER A CA 11
ATOM 12896 C C . SER A 1 30 ? 7.947 7.245 5.595 1.00 0.00 78 SER A C 11
ATOM 12897 O O . SER A 1 30 ? 7.855 8.202 4.825 1.00 0.00 78 SER A O 11
ATOM 12905 N N . TYR A 1 31 ? 7.617 6.010 5.254 1.00 0.00 79 TYR A N 11
ATOM 12906 C CA . TYR A 1 31 ? 7.201 5.663 3.906 1.00 0.00 79 TYR A CA 11
ATOM 12907 C C . TYR A 1 31 ? 5.704 5.417 3.863 1.00 0.00 79 TYR A C 11
ATOM 12908 O O . TYR A 1 31 ? 5.083 5.185 4.897 1.00 0.00 79 TYR A O 11
ATOM 12926 N N . LYS A 1 32 ? 5.127 5.467 2.672 1.00 0.00 80 LYS A N 11
ATOM 12927 C CA . LYS A 1 32 ? 3.706 5.192 2.500 1.00 0.00 80 LYS A CA 11
ATOM 12928 C C . LYS A 1 32 ? 3.505 4.291 1.282 1.00 0.00 80 LYS A C 11
ATOM 12929 O O . LYS A 1 32 ? 4.187 4.455 0.275 1.00 0.00 80 LYS A O 11
ATOM 12948 N N . LEU A 1 33 ? 2.563 3.363 1.367 1.00 0.00 81 LEU A N 11
ATOM 12949 C CA . LEU A 1 33 ? 2.348 2.384 0.302 1.00 0.00 81 LEU A CA 11
ATOM 12950 C C . LEU A 1 33 ? 0.999 2.622 -0.362 1.00 0.00 81 LEU A C 11
ATOM 12951 O O . LEU A 1 33 ? -0.023 2.156 0.136 1.00 0.00 81 LEU A O 11
ATOM 12967 N N . PRO A 1 34 ? 0.973 3.359 -1.475 1.00 0.00 82 PRO A N 11
ATOM 12968 C CA . PRO A 1 34 ? -0.260 3.634 -2.221 1.00 0.00 82 PRO A CA 11
ATOM 12969 C C . PRO A 1 34 ? -0.817 2.396 -2.901 1.00 0.00 82 PRO A C 11
ATOM 12970 O O . PRO A 1 34 ? -0.107 1.720 -3.646 1.00 0.00 82 PRO A O 11
ATOM 12981 N N . TYR A 1 35 ? -2.090 2.119 -2.660 1.00 0.00 83 TYR A N 11
ATOM 12982 C CA . TYR A 1 35 ? -2.741 0.950 -3.216 1.00 0.00 83 TYR A CA 11
ATOM 12983 C C . TYR A 1 35 ? -4.130 1.295 -3.743 1.00 0.00 83 TYR A C 11
ATOM 12984 O O . TYR A 1 35 ? -4.948 1.882 -3.035 1.00 0.00 83 TYR A O 11
ATOM 13002 N N . ASN A 1 36 ? -4.376 0.952 -4.997 1.00 0.00 84 ASN A N 11
ATOM 13003 C CA . ASN A 1 36 ? -5.718 1.002 -5.558 1.00 0.00 84 ASN A CA 11
ATOM 13004 C C . ASN A 1 36 ? -6.284 -0.410 -5.568 1.00 0.00 84 ASN A C 11
ATOM 13005 O O . ASN A 1 36 ? -5.632 -1.337 -6.038 1.00 0.00 84 ASN A O 11
ATOM 13016 N N . THR A 1 37 ? -7.492 -0.571 -5.049 1.00 0.00 85 THR A N 11
ATOM 13017 C CA . THR A 1 37 ? -8.044 -1.894 -4.756 1.00 0.00 85 THR A CA 11
ATOM 13018 C C . THR A 1 37 ? -8.252 -2.746 -6.012 1.00 0.00 85 THR A C 11
ATOM 13019 O O . THR A 1 37 ? -8.548 -3.940 -5.925 1.00 0.00 85 THR A O 11
ATOM 13030 N N . SER A 1 38 ? -8.123 -2.124 -7.169 1.00 0.00 86 SER A N 11
ATOM 13031 C CA . SER A 1 38 ? -8.241 -2.819 -8.441 1.00 0.00 86 SER A CA 11
ATOM 13032 C C . SER A 1 38 ? -6.908 -3.439 -8.887 1.00 0.00 86 SER A C 11
ATOM 13033 O O . SER A 1 38 ? -6.841 -4.099 -9.924 1.00 0.00 86 SER A O 11
ATOM 13041 N N . ASP A 1 39 ? -5.846 -3.212 -8.121 1.00 0.00 87 ASP A N 11
ATOM 13042 C CA . ASP A 1 39 ? -4.514 -3.679 -8.509 1.00 0.00 87 ASP A CA 11
ATOM 13043 C C . ASP A 1 39 ? -4.087 -4.882 -7.667 1.00 0.00 87 ASP A C 11
ATOM 13044 O O . ASP A 1 39 ? -4.670 -5.155 -6.616 1.00 0.00 87 ASP A O 11
ATOM 13053 N N . ASP A 1 40 ? -3.060 -5.589 -8.134 1.00 0.00 88 ASP A N 11
ATOM 13054 C CA . ASP A 1 40 ? -2.590 -6.803 -7.471 1.00 0.00 88 ASP A CA 11
ATOM 13055 C C . ASP A 1 40 ? -1.549 -6.484 -6.409 1.00 0.00 88 ASP A C 11
ATOM 13056 O O . ASP A 1 40 ? -0.800 -5.517 -6.542 1.00 0.00 88 ASP A O 11
ATOM 13065 N N . PRO A 1 41 ? -1.475 -7.303 -5.352 1.00 0.00 89 PRO A N 11
ATOM 13066 C CA . PRO A 1 41 ? -0.550 -7.095 -4.236 1.00 0.00 89 PRO A CA 11
ATOM 13067 C C . PRO A 1 41 ? 0.880 -6.893 -4.689 1.00 0.00 89 PRO A C 11
ATOM 13068 O O . PRO A 1 41 ? 1.456 -5.819 -4.501 1.00 0.00 89 PRO A O 11
ATOM 13079 N N . TRP A 1 42 ? 1.439 -7.928 -5.297 1.00 0.00 90 TRP A N 11
ATOM 13080 C CA . TRP A 1 42 ? 2.823 -7.909 -5.728 1.00 0.00 90 TRP A CA 11
ATOM 13081 C C . TRP A 1 42 ? 3.097 -6.755 -6.679 1.00 0.00 90 TRP A C 11
ATOM 13082 O O . TRP A 1 42 ? 4.172 -6.179 -6.649 1.00 0.00 90 TRP A O 11
ATOM 13103 N N . LEU A 1 43 ? 2.119 -6.397 -7.497 1.00 0.00 91 LEU A N 11
ATOM 13104 C CA . LEU A 1 43 ? 2.306 -5.320 -8.457 1.00 0.00 91 LEU A CA 11
ATOM 13105 C C . LEU A 1 43 ? 2.341 -3.966 -7.757 1.00 0.00 91 LEU A C 11
ATOM 13106 O O . LEU A 1 43 ? 3.248 -3.171 -7.981 1.00 0.00 91 LEU A O 11
ATOM 13122 N N . THR A 1 44 ? 1.379 -3.730 -6.873 1.00 0.00 92 THR A N 11
ATOM 13123 C CA . THR A 1 44 ? 1.321 -2.485 -6.114 1.00 0.00 92 THR A CA 11
ATOM 13124 C C . THR A 1 44 ? 2.548 -2.340 -5.228 1.00 0.00 92 THR A C 11
ATOM 13125 O O . THR A 1 44 ? 3.158 -1.267 -5.141 1.00 0.00 92 THR A O 11
ATOM 13136 N N . ALA A 1 45 ? 2.912 -3.434 -4.585 1.00 0.00 93 ALA A N 11
ATOM 13137 C CA . ALA A 1 45 ? 4.063 -3.469 -3.714 1.00 0.00 93 ALA A CA 11
ATOM 13138 C C . ALA A 1 45 ? 5.350 -3.271 -4.505 1.00 0.00 93 ALA A C 11
ATOM 13139 O O . ALA A 1 45 ? 6.237 -2.532 -4.085 1.00 0.00 93 ALA A O 11
ATOM 13146 N N . TYR A 1 46 ? 5.434 -3.925 -5.659 1.00 0.00 94 TYR A N 11
ATOM 13147 C CA . TYR A 1 46 ? 6.604 -3.829 -6.515 1.00 0.00 94 TYR A CA 11
ATOM 13148 C C . TYR A 1 46 ? 6.743 -2.406 -7.035 1.00 0.00 94 TYR A C 11
ATOM 13149 O O . TYR A 1 46 ? 7.846 -1.873 -7.129 1.00 0.00 94 TYR A O 11
ATOM 13167 N N . ASN A 1 47 ? 5.605 -1.797 -7.359 1.00 0.00 95 ASN A N 11
ATOM 13168 C CA . ASN A 1 47 ? 5.580 -0.422 -7.850 1.00 0.00 95 ASN A CA 11
ATOM 13169 C C . ASN A 1 47 ? 6.130 0.546 -6.813 1.00 0.00 95 ASN A C 11
ATOM 13170 O O . ASN A 1 47 ? 6.961 1.385 -7.136 1.00 0.00 95 ASN A O 11
ATOM 13181 N N . PHE A 1 48 ? 5.688 0.421 -5.565 1.00 0.00 96 PHE A N 11
ATOM 13182 C CA . PHE A 1 48 ? 6.219 1.263 -4.497 1.00 0.00 96 PHE A CA 11
ATOM 13183 C C . PHE A 1 48 ? 7.681 0.924 -4.230 1.00 0.00 96 PHE A C 11
ATOM 13184 O O . PHE A 1 48 ? 8.505 1.817 -4.018 1.00 0.00 96 PHE A O 11
ATOM 13201 N N . LEU A 1 49 ? 7.998 -0.365 -4.259 1.00 0.00 97 LEU A N 11
ATOM 13202 C CA . LEU A 1 49 ? 9.360 -0.823 -4.033 1.00 0.00 97 LEU A CA 11
ATOM 13203 C C . LEU A 1 49 ? 10.315 -0.223 -5.060 1.00 0.00 97 LEU A C 11
ATOM 13204 O O . LEU A 1 49 ? 11.373 0.278 -4.705 1.00 0.00 97 LEU A O 11
ATOM 13220 N N . GLN A 1 50 ? 9.930 -0.260 -6.329 1.00 0.00 98 GLN A N 11
ATOM 13221 C CA . GLN A 1 50 ? 10.725 0.354 -7.390 1.00 0.00 98 GLN A CA 11
ATOM 13222 C C . GLN A 1 50 ? 10.700 1.870 -7.279 1.00 0.00 98 GLN A C 11
ATOM 13223 O O . GLN A 1 50 ? 11.707 2.537 -7.509 1.00 0.00 98 GLN A O 11
ATOM 13237 N N . LYS A 1 51 ? 9.541 2.400 -6.915 1.00 0.00 99 LYS A N 11
ATOM 13238 C CA . LYS A 1 51 ? 9.332 3.839 -6.828 1.00 0.00 99 LYS A CA 11
ATOM 13239 C C . LYS A 1 51 ? 10.275 4.473 -5.807 1.00 0.00 99 LYS A C 11
ATOM 13240 O O . LYS A 1 51 ? 10.891 5.506 -6.073 1.00 0.00 99 LYS A O 11
ATOM 13259 N N . ASN A 1 52 ? 10.399 3.850 -4.645 1.00 0.00 100 ASN A N 11
ATOM 13260 C CA . ASN A 1 52 ? 11.229 4.407 -3.589 1.00 0.00 100 ASN A CA 11
ATOM 13261 C C . ASN A 1 52 ? 12.602 3.750 -3.590 1.00 0.00 100 ASN A C 11
ATOM 13262 O O . ASN A 1 52 ? 13.504 4.150 -2.855 1.00 0.00 100 ASN A O 11
ATOM 13273 N N . ASP A 1 53 ? 12.729 2.728 -4.431 1.00 0.00 101 ASP A N 11
ATOM 13274 C CA . ASP A 1 53 ? 13.929 1.893 -4.514 1.00 0.00 101 ASP A CA 11
ATOM 13275 C C . ASP A 1 53 ? 14.172 1.170 -3.193 1.00 0.00 101 ASP A C 11
ATOM 13276 O O . ASP A 1 53 ? 15.217 1.315 -2.564 1.00 0.00 101 ASP A O 11
ATOM 13285 N N . LEU A 1 54 ? 13.177 0.412 -2.759 1.00 0.00 102 LEU A N 11
ATOM 13286 C CA . LEU A 1 54 ? 13.312 -0.410 -1.571 1.00 0.00 102 LEU A CA 11
ATOM 13287 C C . LEU A 1 54 ? 13.907 -1.757 -1.946 1.00 0.00 102 LEU A C 11
ATOM 13288 O O . LEU A 1 54 ? 14.207 -2.016 -3.110 1.00 0.00 102 LEU A O 11
ATOM 13304 N N . ASN A 1 55 ? 14.056 -2.614 -0.958 1.00 0.00 103 ASN A N 11
ATOM 13305 C CA . ASN A 1 55 ? 14.631 -3.930 -1.173 1.00 0.00 103 ASN A CA 11
ATOM 13306 C C . ASN A 1 55 ? 13.531 -4.934 -1.483 1.00 0.00 103 ASN A C 11
ATOM 13307 O O . ASN A 1 55 ? 12.464 -4.895 -0.873 1.00 0.00 103 ASN A O 11
ATOM 13318 N N . PRO A 1 56 ? 13.779 -5.849 -2.438 1.00 0.00 104 PRO A N 11
ATOM 13319 C CA . PRO A 1 56 ? 12.807 -6.877 -2.848 1.00 0.00 104 PRO A CA 11
ATOM 13320 C C . PRO A 1 56 ? 12.390 -7.785 -1.692 1.00 0.00 104 PRO A C 11
ATOM 13321 O O . PRO A 1 56 ? 11.449 -8.563 -1.812 1.00 0.00 104 PRO A O 11
ATOM 13332 N N . MET A 1 57 ? 13.101 -7.671 -0.574 1.00 0.00 105 MET A N 11
ATOM 13333 C CA . MET A 1 57 ? 12.747 -8.369 0.659 1.00 0.00 105 MET A CA 11
ATOM 13334 C C . MET A 1 57 ? 11.445 -7.811 1.240 1.00 0.00 105 MET A C 11
ATOM 13335 O O . MET A 1 57 ? 10.757 -8.476 2.013 1.00 0.00 105 MET A O 11
ATOM 13349 N N . PHE A 1 58 ? 11.091 -6.595 0.840 1.00 0.00 106 PHE A N 11
ATOM 13350 C CA . PHE A 1 58 ? 9.927 -5.930 1.400 1.00 0.00 106 PHE A CA 11
ATOM 13351 C C . PHE A 1 58 ? 8.685 -6.253 0.589 1.00 0.00 106 PHE A C 11
ATOM 13352 O O . PHE A 1 58 ? 7.574 -6.181 1.104 1.00 0.00 106 PHE A O 11
ATOM 13369 N N . LEU A 1 59 ? 8.892 -6.640 -0.666 1.00 0.00 107 LEU A N 11
ATOM 13370 C CA . LEU A 1 59 ? 7.802 -6.884 -1.610 1.00 0.00 107 LEU A CA 11
ATOM 13371 C C . LEU A 1 59 ? 6.770 -7.856 -1.040 1.00 0.00 107 LEU A C 11
ATOM 13372 O O . LEU A 1 59 ? 5.568 -7.629 -1.159 1.00 0.00 107 LEU A O 11
ATOM 13388 N N . ASP A 1 60 ? 7.246 -8.911 -0.402 1.00 0.00 108 ASP A N 11
ATOM 13389 C CA . ASP A 1 60 ? 6.357 -9.918 0.165 1.00 0.00 108 ASP A CA 11
ATOM 13390 C C . ASP A 1 60 ? 5.512 -9.343 1.296 1.00 0.00 108 ASP A C 11
ATOM 13391 O O . ASP A 1 60 ? 4.304 -9.571 1.355 1.00 0.00 108 ASP A O 11
ATOM 13400 N N . GLN A 1 61 ? 6.142 -8.576 2.180 1.00 0.00 109 GLN A N 11
ATOM 13401 C CA . GLN A 1 61 ? 5.462 -8.069 3.366 1.00 0.00 109 GLN A CA 11
ATOM 13402 C C . GLN A 1 61 ? 4.379 -7.057 2.982 1.00 0.00 109 GLN A C 11
ATOM 13403 O O . GLN A 1 61 ? 3.264 -7.099 3.506 1.00 0.00 109 GLN A O 11
ATOM 13417 N N . VAL A 1 62 ? 4.701 -6.167 2.046 1.00 0.00 110 VAL A N 11
ATOM 13418 C CA . VAL A 1 62 ? 3.758 -5.150 1.622 1.00 0.00 110 VAL A CA 11
ATOM 13419 C C . VAL A 1 62 ? 2.603 -5.764 0.846 1.00 0.00 110 VAL A C 11
ATOM 13420 O O . VAL A 1 62 ? 1.445 -5.443 1.102 1.00 0.00 110 VAL A O 11
ATOM 13433 N N . ALA A 1 63 ? 2.917 -6.678 -0.069 1.00 0.00 111 ALA A N 11
ATOM 13434 C CA . ALA A 1 63 ? 1.898 -7.300 -0.906 1.00 0.00 111 ALA A CA 11
ATOM 13435 C C . ALA A 1 63 ? 0.910 -8.108 -0.072 1.00 0.00 111 ALA A C 11
ATOM 13436 O O . ALA A 1 63 ? -0.285 -8.110 -0.354 1.00 0.00 111 ALA A O 11
ATOM 13443 N N . LYS A 1 64 ? 1.405 -8.783 0.959 1.00 0.00 112 LYS A N 11
ATOM 13444 C CA . LYS A 1 64 ? 0.539 -9.574 1.826 1.00 0.00 112 LYS A CA 11
ATOM 13445 C C . LYS A 1 64 ? -0.427 -8.684 2.595 1.00 0.00 112 LYS A C 11
ATOM 13446 O O . LYS A 1 64 ? -1.588 -9.048 2.788 1.00 0.00 112 LYS A O 11
ATOM 13465 N N . PHE A 1 65 ? 0.040 -7.513 3.023 1.00 0.00 113 PHE A N 11
ATOM 13466 C CA . PHE A 1 65 ? -0.845 -6.555 3.675 1.00 0.00 113 PHE A CA 11
ATOM 13467 C C . PHE A 1 65 ? -1.876 -6.044 2.666 1.00 0.00 113 PHE A C 11
ATOM 13468 O O . PHE A 1 65 ? -3.058 -5.905 2.983 1.00 0.00 113 PHE A O 11
ATOM 13485 N N . ILE A 1 66 ? -1.408 -5.789 1.448 1.00 0.00 114 ILE A N 11
ATOM 13486 C CA . ILE A 1 66 ? -2.267 -5.375 0.341 1.00 0.00 114 ILE A CA 11
ATOM 13487 C C . ILE A 1 66 ? -3.361 -6.410 0.074 1.00 0.00 114 ILE A C 11
ATOM 13488 O O . ILE A 1 66 ? -4.512 -6.074 -0.210 1.00 0.00 114 ILE A O 11
ATOM 13504 N N . ILE A 1 67 ? -2.993 -7.675 0.143 1.00 0.00 115 ILE A N 11
ATOM 13505 C CA . ILE A 1 67 ? -3.961 -8.738 -0.014 1.00 0.00 115 ILE A CA 11
ATOM 13506 C C . ILE A 1 67 ? -4.972 -8.705 1.112 1.00 0.00 115 ILE A C 11
ATOM 13507 O O . ILE A 1 67 ? -6.169 -8.685 0.872 1.00 0.00 115 ILE A O 11
ATOM 13523 N N . ASP A 1 68 ? -4.480 -8.664 2.338 1.00 0.00 116 ASP A N 11
ATOM 13524 C CA . ASP A 1 68 ? -5.340 -8.805 3.503 1.00 0.00 116 ASP A CA 11
ATOM 13525 C C . ASP A 1 68 ? -6.343 -7.670 3.638 1.00 0.00 116 ASP A C 11
ATOM 13526 O O . ASP A 1 68 ? -7.465 -7.900 4.077 1.00 0.00 116 ASP A O 11
ATOM 13535 N N . ASN A 1 69 ? -5.967 -6.446 3.264 1.00 0.00 117 ASN A N 11
ATOM 13536 C CA . ASN A 1 69 ? -6.919 -5.336 3.347 1.00 0.00 117 ASN A CA 11
ATOM 13537 C C . ASN A 1 69 ? -8.113 -5.577 2.422 1.00 0.00 117 ASN A C 11
ATOM 13538 O O . ASN A 1 69 ? -9.179 -4.996 2.615 1.00 0.00 117 ASN A O 11
ATOM 13549 N N . THR A 1 70 ? -7.937 -6.426 1.415 1.00 0.00 118 THR A N 11
ATOM 13550 C CA . THR A 1 70 ? -9.036 -6.812 0.548 1.00 0.00 118 THR A CA 11
ATOM 13551 C C . THR A 1 70 ? -9.464 -8.265 0.806 1.00 0.00 118 THR A C 11
ATOM 13552 O O . THR A 1 70 ? -10.504 -8.716 0.319 1.00 0.00 118 THR A O 11
ATOM 13563 N N . LYS A 1 71 ? -8.664 -8.981 1.597 1.00 0.00 119 LYS A N 11
ATOM 13564 C CA . LYS A 1 71 ? -8.940 -10.371 1.944 1.00 0.00 119 LYS A CA 11
ATOM 13565 C C . LYS A 1 71 ? -9.560 -10.455 3.341 1.00 0.00 119 LYS A C 11
ATOM 13566 O O . LYS A 1 71 ? -10.783 -10.511 3.479 1.00 0.00 119 LYS A O 11
ATOM 13585 N N . GLY A 1 72 ? -8.717 -10.466 4.369 1.00 0.00 120 GLY A N 11
ATOM 13586 C CA . GLY A 1 72 ? -9.203 -10.425 5.736 1.00 0.00 120 GLY A CA 11
ATOM 13587 C C . GLY A 1 72 ? -9.323 -9.010 6.254 1.00 0.00 120 GLY A C 11
ATOM 13588 O O . GLY A 1 72 ? -10.156 -8.228 5.793 1.00 0.00 120 GLY A O 11
ATOM 13592 N N . GLN A 1 73 ? -8.469 -8.689 7.204 1.00 0.00 121 GLN A N 11
ATOM 13593 C CA . GLN A 1 73 ? -8.423 -7.372 7.815 1.00 0.00 121 GLN A CA 11
ATOM 13594 C C . GLN A 1 73 ? -6.967 -6.966 7.953 1.00 0.00 121 GLN A C 11
ATOM 13595 O O . GLN A 1 73 ? -6.125 -7.452 7.201 1.00 0.00 121 GLN A O 11
ATOM 13609 N N . MET A 1 74 ? -6.650 -6.102 8.906 1.00 0.00 122 MET A N 11
ATOM 13610 C CA . MET A 1 74 ? -5.254 -5.762 9.153 1.00 0.00 122 MET A CA 11
ATOM 13611 C C . MET A 1 74 ? -4.517 -6.972 9.727 1.00 0.00 122 MET A C 11
ATOM 13612 O O . MET A 1 74 ? -3.287 -7.027 9.720 1.00 0.00 122 MET A O 11
ATOM 13626 N N . LEU A 1 75 ? -5.283 -7.929 10.246 1.00 0.00 123 LEU A N 11
ATOM 13627 C CA . LEU A 1 75 ? -4.714 -9.136 10.829 1.00 0.00 123 LEU A CA 11
ATOM 13628 C C . LEU A 1 75 ? -4.642 -10.276 9.810 1.00 0.00 123 LEU A C 11
ATOM 13629 O O . LEU A 1 75 ? -3.573 -10.849 9.587 1.00 0.00 123 LEU A O 11
ATOM 13645 N N . GLY A 1 76 ? -5.777 -10.613 9.195 1.00 0.00 124 GLY A N 11
ATOM 13646 C CA . GLY A 1 76 ? -5.791 -11.695 8.239 1.00 0.00 124 GLY A CA 11
ATOM 13647 C C . GLY A 1 76 ? -6.960 -12.638 8.439 1.00 0.00 124 GLY A C 11
ATOM 13648 O O . GLY A 1 76 ? -7.205 -13.111 9.548 1.00 0.00 124 GLY A O 11
ATOM 13652 N N . LEU A 1 77 ? -7.690 -12.891 7.361 1.00 0.00 125 LEU A N 11
ATOM 13653 C CA . LEU A 1 77 ? -8.780 -13.863 7.354 1.00 0.00 125 LEU A CA 11
ATOM 13654 C C . LEU A 1 77 ? -8.781 -14.594 6.025 1.00 0.00 125 LEU A C 11
ATOM 13655 O O . LEU A 1 77 ? -8.093 -14.179 5.093 1.00 0.00 125 LEU A O 11
ATOM 13671 N N . GLY A 1 78 ? -9.552 -15.666 5.936 1.00 0.00 126 GLY A N 11
ATOM 13672 C CA . GLY A 1 78 ? -9.616 -16.426 4.705 1.00 0.00 126 GLY A CA 11
ATOM 13673 C C . GLY A 1 78 ? -10.735 -17.445 4.710 1.00 0.00 126 GLY A C 11
ATOM 13674 O O . GLY A 1 78 ? -11.549 -17.486 3.787 1.00 0.00 126 GLY A O 11
ATOM 13678 N N . ASN A 1 79 ? -10.791 -18.257 5.755 1.00 0.00 127 ASN A N 11
ATOM 13679 C CA . ASN A 1 79 ? -11.791 -19.314 5.841 1.00 0.00 127 ASN A CA 11
ATOM 13680 C C . ASN A 1 79 ? -12.995 -18.854 6.657 1.00 0.00 127 ASN A C 11
ATOM 13681 O O . ASN A 1 79 ? -12.862 -18.457 7.811 1.00 0.00 127 ASN A O 11
ATOM 13692 N N . PRO A 1 80 ? -14.187 -18.860 6.039 1.00 0.00 128 PRO A N 11
ATOM 13693 C CA . PRO A 1 80 ? -15.438 -18.508 6.717 1.00 0.00 128 PRO A CA 11
ATOM 13694 C C . PRO A 1 80 ? -15.800 -19.513 7.805 1.00 0.00 128 PRO A C 11
ATOM 13695 O O . PRO A 1 80 ? -16.246 -20.632 7.464 1.00 0.00 128 PRO A O 11
ATOM 13707 N N . ALA A 1 1 ? -17.828 15.202 -7.060 1.00 0.00 49 ALA A N 12
ATOM 13708 C CA . ALA A 1 1 ? -18.674 14.956 -5.874 1.00 0.00 49 ALA A CA 12
ATOM 13709 C C . ALA A 1 1 ? -18.132 13.791 -5.062 1.00 0.00 49 ALA A C 12
ATOM 13710 O O . ALA A 1 1 ? -17.859 12.721 -5.604 1.00 0.00 49 ALA A O 12
ATOM 13719 N N . ASN A 1 2 ? -17.968 14.006 -3.766 1.00 0.00 50 ASN A N 12
ATOM 13720 C CA . ASN A 1 2 ? -17.481 12.965 -2.876 1.00 0.00 50 ASN A CA 12
ATOM 13721 C C . ASN A 1 2 ? -18.563 12.561 -1.887 1.00 0.00 50 ASN A C 12
ATOM 13722 O O . ASN A 1 2 ? -18.817 13.258 -0.905 1.00 0.00 50 ASN A O 12
ATOM 13733 N N . GLN A 1 3 ? -19.200 11.433 -2.160 1.00 0.00 51 GLN A N 12
ATOM 13734 C CA . GLN A 1 3 ? -20.236 10.893 -1.289 1.00 0.00 51 GLN A CA 12
ATOM 13735 C C . GLN A 1 3 ? -19.685 9.724 -0.485 1.00 0.00 51 GLN A C 12
ATOM 13736 O O . GLN A 1 3 ? -20.372 8.723 -0.267 1.00 0.00 51 GLN A O 12
ATOM 13750 N N . GLN A 1 4 ? -18.439 9.876 -0.050 1.00 0.00 52 GLN A N 12
ATOM 13751 C CA . GLN A 1 4 ? -17.713 8.836 0.669 1.00 0.00 52 GLN A CA 12
ATOM 13752 C C . GLN A 1 4 ? -17.555 7.586 -0.197 1.00 0.00 52 GLN A C 12
ATOM 13753 O O . GLN A 1 4 ? -18.326 6.630 -0.090 1.00 0.00 52 GLN A O 12
ATOM 13767 N N . THR A 1 5 ? -16.561 7.618 -1.070 1.00 0.00 53 THR A N 12
ATOM 13768 C CA . THR A 1 5 ? -16.216 6.475 -1.899 1.00 0.00 53 THR A CA 12
ATOM 13769 C C . THR A 1 5 ? -15.530 5.404 -1.039 1.00 0.00 53 THR A C 12
ATOM 13770 O O . THR A 1 5 ? -15.911 5.190 0.113 1.00 0.00 53 THR A O 12
ATOM 13781 N N . SER A 1 6 ? -14.513 4.742 -1.571 1.00 0.00 54 SER A N 12
ATOM 13782 C CA . SER A 1 6 ? -13.762 3.784 -0.786 1.00 0.00 54 SER A CA 12
ATOM 13783 C C . SER A 1 6 ? -12.816 4.540 0.139 1.00 0.00 54 SER A C 12
ATOM 13784 O O . SER A 1 6 ? -12.301 4.000 1.116 1.00 0.00 54 SER A O 12
ATOM 13792 N N . GLY A 1 7 ? -12.646 5.820 -0.169 1.00 0.00 55 GLY A N 12
ATOM 13793 C CA . GLY A 1 7 ? -11.689 6.642 0.527 1.00 0.00 55 GLY A CA 12
ATOM 13794 C C . GLY A 1 7 ? -10.443 6.813 -0.304 1.00 0.00 55 GLY A C 12
ATOM 13795 O O . GLY A 1 7 ? -9.924 5.841 -0.841 1.00 0.00 55 GLY A O 12
ATOM 13799 N N . LYS A 1 8 ? -9.990 8.043 -0.463 1.00 0.00 56 LYS A N 12
ATOM 13800 C CA . LYS A 1 8 ? -8.778 8.298 -1.201 1.00 0.00 56 LYS A CA 12
ATOM 13801 C C . LYS A 1 8 ? -7.731 8.914 -0.289 1.00 0.00 56 LYS A C 12
ATOM 13802 O O . LYS A 1 8 ? -7.967 9.935 0.355 1.00 0.00 56 LYS A O 12
ATOM 13821 N N . VAL A 1 9 ? -6.579 8.283 -0.252 1.00 0.00 57 VAL A N 12
ATOM 13822 C CA . VAL A 1 9 ? -5.485 8.714 0.600 1.00 0.00 57 VAL A CA 12
ATOM 13823 C C . VAL A 1 9 ? -4.536 9.623 -0.163 1.00 0.00 57 VAL A C 12
ATOM 13824 O O . VAL A 1 9 ? -4.065 9.275 -1.247 1.00 0.00 57 VAL A O 12
ATOM 13837 N N . LEU A 1 10 ? -4.266 10.783 0.405 1.00 0.00 58 LEU A N 12
ATOM 13838 C CA . LEU A 1 10 ? -3.325 11.720 -0.178 1.00 0.00 58 LEU A CA 12
ATOM 13839 C C . LEU A 1 10 ? -1.951 11.517 0.444 1.00 0.00 58 LEU A C 12
ATOM 13840 O O . LEU A 1 10 ? -1.750 11.782 1.629 1.00 0.00 58 LEU A O 12
ATOM 13856 N N . TYR A 1 11 ? -1.012 11.032 -0.347 1.00 0.00 59 TYR A N 12
ATOM 13857 C CA . TYR A 1 11 ? 0.338 10.838 0.138 1.00 0.00 59 TYR A CA 12
ATOM 13858 C C . TYR A 1 11 ? 1.284 11.787 -0.594 1.00 0.00 59 TYR A C 12
ATOM 13859 O O . TYR A 1 11 ? 1.434 11.728 -1.819 1.00 0.00 59 TYR A O 12
ATOM 13877 N N . GLU A 1 12 ? 1.871 12.701 0.167 1.00 0.00 60 GLU A N 12
ATOM 13878 C CA . GLU A 1 12 ? 2.872 13.646 -0.333 1.00 0.00 60 GLU A CA 12
ATOM 13879 C C . GLU A 1 12 ? 2.349 14.530 -1.480 1.00 0.00 60 GLU A C 12
ATOM 13880 O O . GLU A 1 12 ? 3.088 15.355 -2.012 1.00 0.00 60 GLU A O 12
ATOM 13892 N N . GLY A 1 13 ? 1.083 14.358 -1.859 1.00 0.00 61 GLY A N 12
ATOM 13893 C CA . GLY A 1 13 ? 0.509 15.168 -2.919 1.00 0.00 61 GLY A CA 12
ATOM 13894 C C . GLY A 1 13 ? -0.354 14.377 -3.895 1.00 0.00 61 GLY A C 12
ATOM 13895 O O . GLY A 1 13 ? -1.223 14.948 -4.555 1.00 0.00 61 GLY A O 12
ATOM 13899 N N . LYS A 1 14 ? -0.129 13.070 -3.991 1.00 0.00 62 LYS A N 12
ATOM 13900 C CA . LYS A 1 14 ? -0.915 12.230 -4.896 1.00 0.00 62 LYS A CA 12
ATOM 13901 C C . LYS A 1 14 ? -2.021 11.523 -4.125 1.00 0.00 62 LYS A C 12
ATOM 13902 O O . LYS A 1 14 ? -1.872 11.248 -2.939 1.00 0.00 62 LYS A O 12
ATOM 13921 N N . GLU A 1 15 ? -3.116 11.222 -4.799 1.00 0.00 63 GLU A N 12
ATOM 13922 C CA . GLU A 1 15 ? -4.244 10.555 -4.162 1.00 0.00 63 GLU A CA 12
ATOM 13923 C C . GLU A 1 15 ? -4.450 9.152 -4.716 1.00 0.00 63 GLU A C 12
ATOM 13924 O O . GLU A 1 15 ? -4.518 8.950 -5.930 1.00 0.00 63 GLU A O 12
ATOM 13936 N N . PHE A 1 16 ? -4.559 8.194 -3.810 1.00 0.00 64 PHE A N 12
ATOM 13937 C CA . PHE A 1 16 ? -4.802 6.802 -4.162 1.00 0.00 64 PHE A CA 12
ATOM 13938 C C . PHE A 1 16 ? -5.921 6.248 -3.298 1.00 0.00 64 PHE A C 12
ATOM 13939 O O . PHE A 1 16 ? -6.376 6.924 -2.394 1.00 0.00 64 PHE A O 12
ATOM 13956 N N . ASP A 1 17 ? -6.374 5.038 -3.572 1.00 0.00 65 ASP A N 12
ATOM 13957 C CA . ASP A 1 17 ? -7.437 4.433 -2.768 1.00 0.00 65 ASP A CA 12
ATOM 13958 C C . ASP A 1 17 ? -6.966 4.193 -1.340 1.00 0.00 65 ASP A C 12
ATOM 13959 O O . ASP A 1 17 ? -7.368 4.896 -0.417 1.00 0.00 65 ASP A O 12
ATOM 13968 N N . TYR A 1 18 ? -6.094 3.218 -1.165 1.00 0.00 66 TYR A N 12
ATOM 13969 C CA . TYR A 1 18 ? -5.580 2.888 0.155 1.00 0.00 66 TYR A CA 12
ATOM 13970 C C . TYR A 1 18 ? -4.065 2.840 0.130 1.00 0.00 66 TYR A C 12
ATOM 13971 O O . TYR A 1 18 ? -3.488 2.017 -0.569 1.00 0.00 66 TYR A O 12
ATOM 13989 N N . VAL A 1 19 ? -3.412 3.722 0.869 1.00 0.00 67 VAL A N 12
ATOM 13990 C CA . VAL A 1 19 ? -1.967 3.665 0.956 1.00 0.00 67 VAL A CA 12
ATOM 13991 C C . VAL A 1 19 ? -1.543 3.215 2.347 1.00 0.00 67 VAL A C 12
ATOM 13992 O O . VAL A 1 19 ? -2.218 3.491 3.341 1.00 0.00 67 VAL A O 12
ATOM 14005 N N . PHE A 1 20 ? -0.441 2.495 2.399 1.00 0.00 68 PHE A N 12
ATOM 14006 C CA . PHE A 1 20 ? 0.115 2.021 3.655 1.00 0.00 68 PHE A CA 12
ATOM 14007 C C . PHE A 1 20 ? 1.197 2.983 4.129 1.00 0.00 68 PHE A C 12
ATOM 14008 O O . PHE A 1 20 ? 1.828 3.655 3.324 1.00 0.00 68 PHE A O 12
ATOM 14025 N N . SER A 1 21 ? 1.398 3.056 5.426 1.00 0.00 69 SER A N 12
ATOM 14026 C CA . SER A 1 21 ? 2.406 3.936 5.985 1.00 0.00 69 SER A CA 12
ATOM 14027 C C . SER A 1 21 ? 3.684 3.142 6.239 1.00 0.00 69 SER A C 12
ATOM 14028 O O . SER A 1 21 ? 3.690 2.169 6.998 1.00 0.00 69 SER A O 12
ATOM 14036 N N . ILE A 1 22 ? 4.750 3.560 5.584 1.00 0.00 70 ILE A N 12
ATOM 14037 C CA . ILE A 1 22 ? 5.981 2.792 5.517 1.00 0.00 70 ILE A CA 12
ATOM 14038 C C . ILE A 1 22 ? 7.171 3.574 6.058 1.00 0.00 70 ILE A C 12
ATOM 14039 O O . ILE A 1 22 ? 7.504 4.653 5.563 1.00 0.00 70 ILE A O 12
ATOM 14055 N N . ASP A 1 23 ? 7.800 3.032 7.084 1.00 0.00 71 ASP A N 12
ATOM 14056 C CA . ASP A 1 23 ? 9.038 3.591 7.592 1.00 0.00 71 ASP A CA 12
ATOM 14057 C C . ASP A 1 23 ? 10.211 2.770 7.080 1.00 0.00 71 ASP A C 12
ATOM 14058 O O . ASP A 1 23 ? 10.281 1.563 7.320 1.00 0.00 71 ASP A O 12
ATOM 14067 N N . VAL A 1 24 ? 11.110 3.411 6.347 1.00 0.00 72 VAL A N 12
ATOM 14068 C CA . VAL A 1 24 ? 12.313 2.743 5.866 1.00 0.00 72 VAL A CA 12
ATOM 14069 C C . VAL A 1 24 ? 13.422 2.888 6.902 1.00 0.00 72 VAL A C 12
ATOM 14070 O O . VAL A 1 24 ? 14.249 1.996 7.085 1.00 0.00 72 VAL A O 12
ATOM 14083 N N . ASN A 1 25 ? 13.403 4.020 7.588 1.00 0.00 73 ASN A N 12
ATOM 14084 C CA . ASN A 1 25 ? 14.326 4.304 8.671 1.00 0.00 73 ASN A CA 12
ATOM 14085 C C . ASN A 1 25 ? 13.530 4.792 9.864 1.00 0.00 73 ASN A C 12
ATOM 14086 O O . ASN A 1 25 ? 12.464 5.390 9.699 1.00 0.00 73 ASN A O 12
ATOM 14097 N N . GLU A 1 26 ? 14.038 4.528 11.056 1.00 0.00 74 GLU A N 12
ATOM 14098 C CA . GLU A 1 26 ? 13.362 4.922 12.279 1.00 0.00 74 GLU A CA 12
ATOM 14099 C C . GLU A 1 26 ? 13.197 6.438 12.349 1.00 0.00 74 GLU A C 12
ATOM 14100 O O . GLU A 1 26 ? 14.163 7.188 12.193 1.00 0.00 74 GLU A O 12
ATOM 14112 N N . GLY A 1 27 ? 11.966 6.880 12.565 1.00 0.00 75 GLY A N 12
ATOM 14113 C CA . GLY A 1 27 ? 11.688 8.299 12.668 1.00 0.00 75 GLY A CA 12
ATOM 14114 C C . GLY A 1 27 ? 11.310 8.917 11.336 1.00 0.00 75 GLY A C 12
ATOM 14115 O O . GLY A 1 27 ? 10.478 9.828 11.279 1.00 0.00 75 GLY A O 12
ATOM 14119 N N . GLY A 1 28 ? 11.905 8.417 10.266 1.00 0.00 76 GLY A N 12
ATOM 14120 C CA . GLY A 1 28 ? 11.653 8.959 8.948 1.00 0.00 76 GLY A CA 12
ATOM 14121 C C . GLY A 1 28 ? 12.753 8.594 7.975 1.00 0.00 76 GLY A C 12
ATOM 14122 O O . GLY A 1 28 ? 13.752 7.997 8.375 1.00 0.00 76 GLY A O 12
ATOM 14126 N N . PRO A 1 29 ? 12.618 8.955 6.689 1.00 0.00 77 PRO A N 12
ATOM 14127 C CA . PRO A 1 29 ? 11.473 9.718 6.188 1.00 0.00 77 PRO A CA 12
ATOM 14128 C C . PRO A 1 29 ? 10.228 8.853 6.020 1.00 0.00 77 PRO A C 12
ATOM 14129 O O . PRO A 1 29 ? 10.318 7.635 5.845 1.00 0.00 77 PRO A O 12
ATOM 14140 N N . SER A 1 30 ? 9.072 9.491 6.087 1.00 0.00 78 SER A N 12
ATOM 14141 C CA . SER A 1 30 ? 7.806 8.786 6.001 1.00 0.00 78 SER A CA 12
ATOM 14142 C C . SER A 1 30 ? 7.446 8.491 4.549 1.00 0.00 78 SER A C 12
ATOM 14143 O O . SER A 1 30 ? 7.175 9.404 3.766 1.00 0.00 78 SER A O 12
ATOM 14151 N N . TYR A 1 31 ? 7.455 7.216 4.197 1.00 0.00 79 TYR A N 12
ATOM 14152 C CA . TYR A 1 31 ? 7.065 6.785 2.867 1.00 0.00 79 TYR A CA 12
ATOM 14153 C C . TYR A 1 31 ? 5.712 6.115 2.936 1.00 0.00 79 TYR A C 12
ATOM 14154 O O . TYR A 1 31 ? 5.314 5.645 3.990 1.00 0.00 79 TYR A O 12
ATOM 14172 N N . LYS A 1 32 ? 5.000 6.078 1.828 1.00 0.00 80 LYS A N 12
ATOM 14173 C CA . LYS A 1 32 ? 3.655 5.518 1.815 1.00 0.00 80 LYS A CA 12
ATOM 14174 C C . LYS A 1 32 ? 3.483 4.615 0.593 1.00 0.00 80 LYS A C 12
ATOM 14175 O O . LYS A 1 32 ? 4.076 4.866 -0.455 1.00 0.00 80 LYS A O 12
ATOM 14194 N N . LEU A 1 33 ? 2.678 3.572 0.737 1.00 0.00 81 LEU A N 12
ATOM 14195 C CA . LEU A 1 33 ? 2.484 2.585 -0.322 1.00 0.00 81 LEU A CA 12
ATOM 14196 C C . LEU A 1 33 ? 1.072 2.702 -0.887 1.00 0.00 81 LEU A C 12
ATOM 14197 O O . LEU A 1 33 ? 0.135 2.133 -0.333 1.00 0.00 81 LEU A O 12
ATOM 14213 N N . PRO A 1 34 ? 0.901 3.447 -1.980 1.00 0.00 82 PRO A N 12
ATOM 14214 C CA . PRO A 1 34 ? -0.404 3.628 -2.624 1.00 0.00 82 PRO A CA 12
ATOM 14215 C C . PRO A 1 34 ? -0.922 2.355 -3.277 1.00 0.00 82 PRO A C 12
ATOM 14216 O O . PRO A 1 34 ? -0.193 1.682 -4.002 1.00 0.00 82 PRO A O 12
ATOM 14227 N N . TYR A 1 35 ? -2.184 2.043 -3.029 1.00 0.00 83 TYR A N 12
ATOM 14228 C CA . TYR A 1 35 ? -2.792 0.841 -3.558 1.00 0.00 83 TYR A CA 12
ATOM 14229 C C . TYR A 1 35 ? -4.230 1.099 -3.981 1.00 0.00 83 TYR A C 12
ATOM 14230 O O . TYR A 1 35 ? -5.041 1.592 -3.195 1.00 0.00 83 TYR A O 12
ATOM 14248 N N . ASN A 1 36 ? -4.538 0.787 -5.228 1.00 0.00 84 ASN A N 12
ATOM 14249 C CA . ASN A 1 36 ? -5.921 0.724 -5.667 1.00 0.00 84 ASN A CA 12
ATOM 14250 C C . ASN A 1 36 ? -6.372 -0.732 -5.672 1.00 0.00 84 ASN A C 12
ATOM 14251 O O . ASN A 1 36 ? -5.679 -1.605 -6.192 1.00 0.00 84 ASN A O 12
ATOM 14262 N N . THR A 1 37 ? -7.526 -0.988 -5.085 1.00 0.00 85 THR A N 12
ATOM 14263 C CA . THR A 1 37 ? -7.955 -2.349 -4.760 1.00 0.00 85 THR A CA 12
ATOM 14264 C C . THR A 1 37 ? -8.155 -3.246 -5.987 1.00 0.00 85 THR A C 12
ATOM 14265 O O . THR A 1 37 ? -8.354 -4.453 -5.854 1.00 0.00 85 THR A O 12
ATOM 14276 N N . SER A 1 38 ? -8.126 -2.660 -7.174 1.00 0.00 86 SER A N 12
ATOM 14277 C CA . SER A 1 38 ? -8.346 -3.412 -8.397 1.00 0.00 86 SER A CA 12
ATOM 14278 C C . SER A 1 38 ? -7.092 -4.165 -8.858 1.00 0.00 86 SER A C 12
ATOM 14279 O O . SER A 1 38 ? -7.172 -5.015 -9.745 1.00 0.00 86 SER A O 12
ATOM 14287 N N . ASP A 1 39 ? -5.941 -3.874 -8.253 1.00 0.00 87 ASP A N 12
ATOM 14288 C CA . ASP A 1 39 ? -4.689 -4.498 -8.687 1.00 0.00 87 ASP A CA 12
ATOM 14289 C C . ASP A 1 39 ? -4.157 -5.494 -7.666 1.00 0.00 87 ASP A C 12
ATOM 14290 O O . ASP A 1 39 ? -4.717 -5.666 -6.581 1.00 0.00 87 ASP A O 12
ATOM 14299 N N . ASP A 1 40 ? -3.062 -6.144 -8.039 1.00 0.00 88 ASP A N 12
ATOM 14300 C CA . ASP A 1 40 ? -2.422 -7.167 -7.218 1.00 0.00 88 ASP A CA 12
ATOM 14301 C C . ASP A 1 40 ? -1.451 -6.527 -6.227 1.00 0.00 88 ASP A C 12
ATOM 14302 O O . ASP A 1 40 ? -0.776 -5.548 -6.555 1.00 0.00 88 ASP A O 12
ATOM 14311 N N . PRO A 1 41 ? -1.377 -7.073 -4.996 1.00 0.00 89 PRO A N 12
ATOM 14312 C CA . PRO A 1 41 ? -0.511 -6.554 -3.936 1.00 0.00 89 PRO A CA 12
ATOM 14313 C C . PRO A 1 41 ? 0.950 -6.706 -4.258 1.00 0.00 89 PRO A C 12
ATOM 14314 O O . PRO A 1 41 ? 1.732 -5.791 -4.052 1.00 0.00 89 PRO A O 12
ATOM 14325 N N . TRP A 1 42 ? 1.306 -7.871 -4.755 1.00 0.00 90 TRP A N 12
ATOM 14326 C CA . TRP A 1 42 ? 2.682 -8.164 -5.103 1.00 0.00 90 TRP A CA 12
ATOM 14327 C C . TRP A 1 42 ? 3.137 -7.215 -6.207 1.00 0.00 90 TRP A C 12
ATOM 14328 O O . TRP A 1 42 ? 4.265 -6.741 -6.200 1.00 0.00 90 TRP A O 12
ATOM 14349 N N . LEU A 1 43 ? 2.230 -6.909 -7.129 1.00 0.00 91 LEU A N 12
ATOM 14350 C CA . LEU A 1 43 ? 2.507 -5.945 -8.193 1.00 0.00 91 LEU A CA 12
ATOM 14351 C C . LEU A 1 43 ? 2.576 -4.520 -7.648 1.00 0.00 91 LEU A C 12
ATOM 14352 O O . LEU A 1 43 ? 3.484 -3.762 -7.985 1.00 0.00 91 LEU A O 12
ATOM 14368 N N . THR A 1 44 ? 1.615 -4.164 -6.804 1.00 0.00 92 THR A N 12
ATOM 14369 C CA . THR A 1 44 ? 1.558 -2.829 -6.221 1.00 0.00 92 THR A CA 12
ATOM 14370 C C . THR A 1 44 ? 2.779 -2.571 -5.349 1.00 0.00 92 THR A C 12
ATOM 14371 O O . THR A 1 44 ? 3.443 -1.538 -5.465 1.00 0.00 92 THR A O 12
ATOM 14382 N N . ALA A 1 45 ? 3.070 -3.533 -4.492 1.00 0.00 93 ALA A N 12
ATOM 14383 C CA . ALA A 1 45 ? 4.212 -3.468 -3.612 1.00 0.00 93 ALA A CA 12
ATOM 14384 C C . ALA A 1 45 ? 5.506 -3.412 -4.413 1.00 0.00 93 ALA A C 12
ATOM 14385 O O . ALA A 1 45 ? 6.420 -2.659 -4.084 1.00 0.00 93 ALA A O 12
ATOM 14392 N N . TYR A 1 46 ? 5.562 -4.208 -5.475 1.00 0.00 94 TYR A N 12
ATOM 14393 C CA . TYR A 1 46 ? 6.735 -4.274 -6.333 1.00 0.00 94 TYR A CA 12
ATOM 14394 C C . TYR A 1 46 ? 6.941 -2.931 -7.022 1.00 0.00 94 TYR A C 12
ATOM 14395 O O . TYR A 1 46 ? 8.067 -2.446 -7.139 1.00 0.00 94 TYR A O 12
ATOM 14413 N N . ASN A 1 47 ? 5.836 -2.337 -7.464 1.00 0.00 95 ASN A N 12
ATOM 14414 C CA . ASN A 1 47 ? 5.861 -1.034 -8.127 1.00 0.00 95 ASN A CA 12
ATOM 14415 C C . ASN A 1 47 ? 6.474 0.024 -7.217 1.00 0.00 95 ASN A C 12
ATOM 14416 O O . ASN A 1 47 ? 7.351 0.778 -7.631 1.00 0.00 95 ASN A O 12
ATOM 14427 N N . PHE A 1 48 ? 6.025 0.061 -5.970 1.00 0.00 96 PHE A N 12
ATOM 14428 C CA . PHE A 1 48 ? 6.552 1.013 -5.005 1.00 0.00 96 PHE A CA 12
ATOM 14429 C C . PHE A 1 48 ? 7.995 0.672 -4.654 1.00 0.00 96 PHE A C 12
ATOM 14430 O O . PHE A 1 48 ? 8.838 1.560 -4.517 1.00 0.00 96 PHE A O 12
ATOM 14447 N N . LEU A 1 49 ? 8.272 -0.618 -4.529 1.00 0.00 97 LEU A N 12
ATOM 14448 C CA . LEU A 1 49 ? 9.608 -1.086 -4.191 1.00 0.00 97 LEU A CA 12
ATOM 14449 C C . LEU A 1 49 ? 10.627 -0.660 -5.244 1.00 0.00 97 LEU A C 12
ATOM 14450 O O . LEU A 1 49 ? 11.683 -0.134 -4.907 1.00 0.00 97 LEU A O 12
ATOM 14466 N N . GLN A 1 50 ? 10.305 -0.872 -6.513 1.00 0.00 98 GLN A N 12
ATOM 14467 C CA . GLN A 1 50 ? 11.204 -0.481 -7.595 1.00 0.00 98 GLN A CA 12
ATOM 14468 C C . GLN A 1 50 ? 11.265 1.040 -7.723 1.00 0.00 98 GLN A C 12
ATOM 14469 O O . GLN A 1 50 ? 12.321 1.607 -7.997 1.00 0.00 98 GLN A O 12
ATOM 14483 N N . LYS A 1 51 ? 10.124 1.686 -7.509 1.00 0.00 99 LYS A N 12
ATOM 14484 C CA . LYS A 1 51 ? 10.011 3.136 -7.623 1.00 0.00 99 LYS A CA 12
ATOM 14485 C C . LYS A 1 51 ? 10.922 3.851 -6.635 1.00 0.00 99 LYS A C 12
ATOM 14486 O O . LYS A 1 51 ? 11.611 4.808 -6.985 1.00 0.00 99 LYS A O 12
ATOM 14505 N N . ASN A 1 52 ? 10.926 3.380 -5.399 1.00 0.00 100 ASN A N 12
ATOM 14506 C CA . ASN A 1 52 ? 11.682 4.041 -4.348 1.00 0.00 100 ASN A CA 12
ATOM 14507 C C . ASN A 1 52 ? 13.031 3.364 -4.148 1.00 0.00 100 ASN A C 12
ATOM 14508 O O . ASN A 1 52 ? 13.862 3.826 -3.363 1.00 0.00 100 ASN A O 12
ATOM 14519 N N . ASP A 1 53 ? 13.221 2.255 -4.868 1.00 0.00 101 ASP A N 12
ATOM 14520 C CA . ASP A 1 53 ? 14.448 1.452 -4.801 1.00 0.00 101 ASP A CA 12
ATOM 14521 C C . ASP A 1 53 ? 14.607 0.780 -3.440 1.00 0.00 101 ASP A C 12
ATOM 14522 O O . ASP A 1 53 ? 15.694 0.768 -2.859 1.00 0.00 101 ASP A O 12
ATOM 14531 N N . LEU A 1 54 ? 13.519 0.210 -2.937 1.00 0.00 102 LEU A N 12
ATOM 14532 C CA . LEU A 1 54 ? 13.561 -0.517 -1.678 1.00 0.00 102 LEU A CA 12
ATOM 14533 C C . LEU A 1 54 ? 14.094 -1.925 -1.905 1.00 0.00 102 LEU A C 12
ATOM 14534 O O . LEU A 1 54 ? 14.243 -2.371 -3.045 1.00 0.00 102 LEU A O 12
ATOM 14550 N N . ASN A 1 55 ? 14.369 -2.617 -0.814 1.00 0.00 103 ASN A N 12
ATOM 14551 C CA . ASN A 1 55 ? 14.869 -3.981 -0.874 1.00 0.00 103 ASN A CA 12
ATOM 14552 C C . ASN A 1 55 ? 13.718 -4.941 -1.158 1.00 0.00 103 ASN A C 12
ATOM 14553 O O . ASN A 1 55 ? 12.625 -4.782 -0.615 1.00 0.00 103 ASN A O 12
ATOM 14564 N N . PRO A 1 56 ? 13.955 -5.951 -2.016 1.00 0.00 104 PRO A N 12
ATOM 14565 C CA . PRO A 1 56 ? 12.942 -6.950 -2.400 1.00 0.00 104 PRO A CA 12
ATOM 14566 C C . PRO A 1 56 ? 12.417 -7.741 -1.202 1.00 0.00 104 PRO A C 12
ATOM 14567 O O . PRO A 1 56 ? 11.425 -8.461 -1.306 1.00 0.00 104 PRO A O 12
ATOM 14578 N N . MET A 1 57 ? 13.093 -7.599 -0.068 1.00 0.00 105 MET A N 12
ATOM 14579 C CA . MET A 1 57 ? 12.654 -8.210 1.180 1.00 0.00 105 MET A CA 12
ATOM 14580 C C . MET A 1 57 ? 11.391 -7.525 1.697 1.00 0.00 105 MET A C 12
ATOM 14581 O O . MET A 1 57 ? 10.613 -8.109 2.450 1.00 0.00 105 MET A O 12
ATOM 14595 N N . PHE A 1 58 ? 11.169 -6.291 1.262 1.00 0.00 106 PHE A N 12
ATOM 14596 C CA . PHE A 1 58 ? 10.053 -5.511 1.762 1.00 0.00 106 PHE A CA 12
ATOM 14597 C C . PHE A 1 58 ? 8.796 -5.860 0.993 1.00 0.00 106 PHE A C 12
ATOM 14598 O O . PHE A 1 58 ? 7.693 -5.675 1.487 1.00 0.00 106 PHE A O 12
ATOM 14615 N N . LEU A 1 59 ? 8.987 -6.401 -0.205 1.00 0.00 107 LEU A N 12
ATOM 14616 C CA . LEU A 1 59 ? 7.888 -6.706 -1.118 1.00 0.00 107 LEU A CA 12
ATOM 14617 C C . LEU A 1 59 ? 6.817 -7.555 -0.451 1.00 0.00 107 LEU A C 12
ATOM 14618 O O . LEU A 1 59 ? 5.630 -7.251 -0.550 1.00 0.00 107 LEU A O 12
ATOM 14634 N N . ASP A 1 60 ? 7.230 -8.606 0.236 1.00 0.00 108 ASP A N 12
ATOM 14635 C CA . ASP A 1 60 ? 6.277 -9.487 0.888 1.00 0.00 108 ASP A CA 12
ATOM 14636 C C . ASP A 1 60 ? 5.538 -8.767 2.012 1.00 0.00 108 ASP A C 12
ATOM 14637 O O . ASP A 1 60 ? 4.332 -8.918 2.145 1.00 0.00 108 ASP A O 12
ATOM 14646 N N . GLN A 1 61 ? 6.250 -7.963 2.803 1.00 0.00 109 GLN A N 12
ATOM 14647 C CA . GLN A 1 61 ? 5.628 -7.291 3.941 1.00 0.00 109 GLN A CA 12
ATOM 14648 C C . GLN A 1 61 ? 4.583 -6.275 3.467 1.00 0.00 109 GLN A C 12
ATOM 14649 O O . GLN A 1 61 ? 3.485 -6.202 4.023 1.00 0.00 109 GLN A O 12
ATOM 14663 N N . VAL A 1 62 ? 4.913 -5.507 2.429 1.00 0.00 110 VAL A N 12
ATOM 14664 C CA . VAL A 1 62 ? 3.980 -4.531 1.892 1.00 0.00 110 VAL A CA 12
ATOM 14665 C C . VAL A 1 62 ? 2.815 -5.222 1.194 1.00 0.00 110 VAL A C 12
ATOM 14666 O O . VAL A 1 62 ? 1.658 -4.876 1.420 1.00 0.00 110 VAL A O 12
ATOM 14679 N N . ALA A 1 63 ? 3.124 -6.228 0.377 1.00 0.00 111 ALA A N 12
ATOM 14680 C CA . ALA A 1 63 ? 2.101 -6.941 -0.376 1.00 0.00 111 ALA A CA 12
ATOM 14681 C C . ALA A 1 63 ? 1.170 -7.705 0.553 1.00 0.00 111 ALA A C 12
ATOM 14682 O O . ALA A 1 63 ? -0.020 -7.773 0.303 1.00 0.00 111 ALA A O 12
ATOM 14689 N N . LYS A 1 64 ? 1.708 -8.282 1.620 1.00 0.00 112 LYS A N 12
ATOM 14690 C CA . LYS A 1 64 ? 0.884 -8.984 2.597 1.00 0.00 112 LYS A CA 12
ATOM 14691 C C . LYS A 1 64 ? -0.097 -8.040 3.277 1.00 0.00 112 LYS A C 12
ATOM 14692 O O . LYS A 1 64 ? -1.237 -8.419 3.551 1.00 0.00 112 LYS A O 12
ATOM 14711 N N . PHE A 1 65 ? 0.336 -6.816 3.560 1.00 0.00 113 PHE A N 12
ATOM 14712 C CA . PHE A 1 65 ? -0.561 -5.828 4.145 1.00 0.00 113 PHE A CA 12
ATOM 14713 C C . PHE A 1 65 ? -1.653 -5.462 3.138 1.00 0.00 113 PHE A C 12
ATOM 14714 O O . PHE A 1 65 ? -2.841 -5.396 3.477 1.00 0.00 113 PHE A O 12
ATOM 14731 N N . ILE A 1 66 ? -1.236 -5.256 1.893 1.00 0.00 114 ILE A N 12
ATOM 14732 C CA . ILE A 1 66 ? -2.154 -5.004 0.795 1.00 0.00 114 ILE A CA 12
ATOM 14733 C C . ILE A 1 66 ? -3.156 -6.149 0.660 1.00 0.00 114 ILE A C 12
ATOM 14734 O O . ILE A 1 66 ? -4.360 -5.933 0.486 1.00 0.00 114 ILE A O 12
ATOM 14750 N N . ILE A 1 67 ? -2.636 -7.369 0.748 1.00 0.00 115 ILE A N 12
ATOM 14751 C CA . ILE A 1 67 ? -3.439 -8.569 0.613 1.00 0.00 115 ILE A CA 12
ATOM 14752 C C . ILE A 1 67 ? -4.511 -8.629 1.678 1.00 0.00 115 ILE A C 12
ATOM 14753 O O . ILE A 1 67 ? -5.663 -8.829 1.362 1.00 0.00 115 ILE A O 12
ATOM 14769 N N . ASP A 1 68 ? -4.128 -8.430 2.932 1.00 0.00 116 ASP A N 12
ATOM 14770 C CA . ASP A 1 68 ? -5.066 -8.584 4.045 1.00 0.00 116 ASP A CA 12
ATOM 14771 C C . ASP A 1 68 ? -6.257 -7.638 3.909 1.00 0.00 116 ASP A C 12
ATOM 14772 O O . ASP A 1 68 ? -7.393 -8.024 4.191 1.00 0.00 116 ASP A O 12
ATOM 14781 N N . ASN A 1 69 ? -5.997 -6.414 3.444 1.00 0.00 117 ASN A N 12
ATOM 14782 C CA . ASN A 1 69 ? -7.063 -5.430 3.215 1.00 0.00 117 ASN A CA 12
ATOM 14783 C C . ASN A 1 69 ? -8.057 -5.936 2.165 1.00 0.00 117 ASN A C 12
ATOM 14784 O O . ASN A 1 69 ? -9.221 -5.547 2.149 1.00 0.00 117 ASN A O 12
ATOM 14795 N N . THR A 1 70 ? -7.587 -6.812 1.293 1.00 0.00 118 THR A N 12
ATOM 14796 C CA . THR A 1 70 ? -8.416 -7.365 0.234 1.00 0.00 118 THR A CA 12
ATOM 14797 C C . THR A 1 70 ? -8.648 -8.860 0.445 1.00 0.00 118 THR A C 12
ATOM 14798 O O . THR A 1 70 ? -9.235 -9.536 -0.397 1.00 0.00 118 THR A O 12
ATOM 14809 N N . LYS A 1 71 ? -8.167 -9.368 1.569 1.00 0.00 119 LYS A N 12
ATOM 14810 C CA . LYS A 1 71 ? -8.265 -10.786 1.883 1.00 0.00 119 LYS A CA 12
ATOM 14811 C C . LYS A 1 71 ? -9.502 -11.059 2.726 1.00 0.00 119 LYS A C 12
ATOM 14812 O O . LYS A 1 71 ? -10.456 -11.683 2.263 1.00 0.00 119 LYS A O 12
ATOM 14831 N N . GLY A 1 72 ? -9.465 -10.614 3.975 1.00 0.00 120 GLY A N 12
ATOM 14832 C CA . GLY A 1 72 ? -10.669 -10.588 4.784 1.00 0.00 120 GLY A CA 12
ATOM 14833 C C . GLY A 1 72 ? -10.627 -11.531 5.965 1.00 0.00 120 GLY A C 12
ATOM 14834 O O . GLY A 1 72 ? -11.629 -11.699 6.658 1.00 0.00 120 GLY A O 12
ATOM 14838 N N . GLN A 1 73 ? -9.474 -12.134 6.209 1.00 0.00 121 GLN A N 12
ATOM 14839 C CA . GLN A 1 73 ? -9.342 -13.101 7.293 1.00 0.00 121 GLN A CA 12
ATOM 14840 C C . GLN A 1 73 ? -9.081 -12.406 8.630 1.00 0.00 121 GLN A C 12
ATOM 14841 O O . GLN A 1 73 ? -9.673 -12.764 9.646 1.00 0.00 121 GLN A O 12
ATOM 14855 N N . MET A 1 74 ? -8.195 -11.416 8.623 1.00 0.00 122 MET A N 12
ATOM 14856 C CA . MET A 1 74 ? -7.861 -10.683 9.841 1.00 0.00 122 MET A CA 12
ATOM 14857 C C . MET A 1 74 ? -8.926 -9.642 10.160 1.00 0.00 122 MET A C 12
ATOM 14858 O O . MET A 1 74 ? -9.386 -9.533 11.296 1.00 0.00 122 MET A O 12
ATOM 14872 N N . LEU A 1 75 ? -9.331 -8.899 9.145 1.00 0.00 123 LEU A N 12
ATOM 14873 C CA . LEU A 1 75 ? -10.293 -7.827 9.327 1.00 0.00 123 LEU A CA 12
ATOM 14874 C C . LEU A 1 75 ? -11.489 -8.015 8.402 1.00 0.00 123 LEU A C 12
ATOM 14875 O O . LEU A 1 75 ? -12.582 -8.356 8.852 1.00 0.00 123 LEU A O 12
ATOM 14891 N N . GLY A 1 76 ? -11.270 -7.804 7.111 1.00 0.00 124 GLY A N 12
ATOM 14892 C CA . GLY A 1 76 ? -12.328 -7.978 6.136 1.00 0.00 124 GLY A CA 12
ATOM 14893 C C . GLY A 1 76 ? -12.069 -7.178 4.879 1.00 0.00 124 GLY A C 12
ATOM 14894 O O . GLY A 1 76 ? -11.082 -6.449 4.803 1.00 0.00 124 GLY A O 12
ATOM 14898 N N . LEU A 1 77 ? -12.944 -7.321 3.893 1.00 0.00 125 LEU A N 12
ATOM 14899 C CA . LEU A 1 77 ? -12.817 -6.582 2.645 1.00 0.00 125 LEU A CA 12
ATOM 14900 C C . LEU A 1 77 ? -13.713 -5.355 2.688 1.00 0.00 125 LEU A C 12
ATOM 14901 O O . LEU A 1 77 ? -13.268 -4.228 2.482 1.00 0.00 125 LEU A O 12
ATOM 14917 N N . GLY A 1 78 ? -14.984 -5.592 2.969 1.00 0.00 126 GLY A N 12
ATOM 14918 C CA . GLY A 1 78 ? -15.940 -4.512 3.096 1.00 0.00 126 GLY A CA 12
ATOM 14919 C C . GLY A 1 78 ? -16.948 -4.826 4.172 1.00 0.00 126 GLY A C 12
ATOM 14920 O O . GLY A 1 78 ? -16.626 -4.786 5.359 1.00 0.00 126 GLY A O 12
ATOM 14924 N N . ASN A 1 79 ? -18.167 -5.153 3.767 1.00 0.00 127 ASN A N 12
ATOM 14925 C CA . ASN A 1 79 ? -19.157 -5.671 4.707 1.00 0.00 127 ASN A CA 12
ATOM 14926 C C . ASN A 1 79 ? -18.734 -7.077 5.145 1.00 0.00 127 ASN A C 12
ATOM 14927 O O . ASN A 1 79 ? -18.671 -7.363 6.342 1.00 0.00 127 ASN A O 12
ATOM 14938 N N . PRO A 1 80 ? -18.435 -7.982 4.185 1.00 0.00 128 PRO A N 12
ATOM 14939 C CA . PRO A 1 80 ? -17.719 -9.217 4.472 1.00 0.00 128 PRO A CA 12
ATOM 14940 C C . PRO A 1 80 ? -16.218 -8.957 4.544 1.00 0.00 128 PRO A C 12
ATOM 14941 O O . PRO A 1 80 ? -15.606 -9.256 5.587 1.00 0.00 128 PRO A O 12
ATOM 14953 N N . ALA A 1 1 ? -0.906 7.115 12.057 1.00 0.00 49 ALA A N 13
ATOM 14954 C CA . ALA A 1 1 ? -1.918 7.870 11.288 1.00 0.00 49 ALA A CA 13
ATOM 14955 C C . ALA A 1 1 ? -3.012 6.938 10.785 1.00 0.00 49 ALA A C 13
ATOM 14956 O O . ALA A 1 1 ? -2.729 5.880 10.220 1.00 0.00 49 ALA A O 13
ATOM 14965 N N . ASN A 1 2 ? -4.262 7.324 11.005 1.00 0.00 50 ASN A N 13
ATOM 14966 C CA . ASN A 1 2 ? -5.400 6.545 10.532 1.00 0.00 50 ASN A CA 13
ATOM 14967 C C . ASN A 1 2 ? -6.639 7.428 10.482 1.00 0.00 50 ASN A C 13
ATOM 14968 O O . ASN A 1 2 ? -7.296 7.525 9.444 1.00 0.00 50 ASN A O 13
ATOM 14979 N N . GLN A 1 3 ? -6.948 8.060 11.612 1.00 0.00 51 GLN A N 13
ATOM 14980 C CA . GLN A 1 3 ? -8.149 8.884 11.757 1.00 0.00 51 GLN A CA 13
ATOM 14981 C C . GLN A 1 3 ? -9.412 8.042 11.592 1.00 0.00 51 GLN A C 13
ATOM 14982 O O . GLN A 1 3 ? -9.343 6.820 11.434 1.00 0.00 51 GLN A O 13
ATOM 14996 N N . GLN A 1 4 ? -10.565 8.685 11.649 1.00 0.00 52 GLN A N 13
ATOM 14997 C CA . GLN A 1 4 ? -11.825 7.982 11.482 1.00 0.00 52 GLN A CA 13
ATOM 14998 C C . GLN A 1 4 ? -12.192 7.900 10.005 1.00 0.00 52 GLN A C 13
ATOM 14999 O O . GLN A 1 4 ? -12.150 6.827 9.406 1.00 0.00 52 GLN A O 13
ATOM 15013 N N . THR A 1 5 ? -12.532 9.037 9.418 1.00 0.00 53 THR A N 13
ATOM 15014 C CA . THR A 1 5 ? -12.862 9.092 8.006 1.00 0.00 53 THR A CA 13
ATOM 15015 C C . THR A 1 5 ? -11.599 9.276 7.171 1.00 0.00 53 THR A C 13
ATOM 15016 O O . THR A 1 5 ? -10.971 10.335 7.206 1.00 0.00 53 THR A O 13
ATOM 15027 N N . SER A 1 6 ? -11.216 8.240 6.446 1.00 0.00 54 SER A N 13
ATOM 15028 C CA . SER A 1 6 ? -10.065 8.319 5.577 1.00 0.00 54 SER A CA 13
ATOM 15029 C C . SER A 1 6 ? -10.513 8.568 4.142 1.00 0.00 54 SER A C 13
ATOM 15030 O O . SER A 1 6 ? -10.019 9.476 3.476 1.00 0.00 54 SER A O 13
ATOM 15038 N N . GLY A 1 7 ? -11.490 7.781 3.696 1.00 0.00 55 GLY A N 13
ATOM 15039 C CA . GLY A 1 7 ? -11.908 7.828 2.311 1.00 0.00 55 GLY A CA 13
ATOM 15040 C C . GLY A 1 7 ? -10.819 7.283 1.421 1.00 0.00 55 GLY A C 13
ATOM 15041 O O . GLY A 1 7 ? -10.400 6.136 1.584 1.00 0.00 55 GLY A O 13
ATOM 15045 N N . LYS A 1 8 ? -10.371 8.086 0.473 1.00 0.00 56 LYS A N 13
ATOM 15046 C CA . LYS A 1 8 ? -9.149 7.789 -0.237 1.00 0.00 56 LYS A CA 13
ATOM 15047 C C . LYS A 1 8 ? -7.957 8.271 0.570 1.00 0.00 56 LYS A C 13
ATOM 15048 O O . LYS A 1 8 ? -8.049 9.257 1.304 1.00 0.00 56 LYS A O 13
ATOM 15067 N N . VAL A 1 9 ? -6.841 7.593 0.432 1.00 0.00 57 VAL A N 13
ATOM 15068 C CA . VAL A 1 9 ? -5.681 7.892 1.248 1.00 0.00 57 VAL A CA 13
ATOM 15069 C C . VAL A 1 9 ? -4.762 8.874 0.543 1.00 0.00 57 VAL A C 13
ATOM 15070 O O . VAL A 1 9 ? -4.268 8.609 -0.554 1.00 0.00 57 VAL A O 13
ATOM 15083 N N . LEU A 1 10 ? -4.551 10.011 1.185 1.00 0.00 58 LEU A N 13
ATOM 15084 C CA . LEU A 1 10 ? -3.665 11.034 0.665 1.00 0.00 58 LEU A CA 13
ATOM 15085 C C . LEU A 1 10 ? -2.260 10.827 1.212 1.00 0.00 58 LEU A C 13
ATOM 15086 O O . LEU A 1 10 ? -2.024 10.978 2.412 1.00 0.00 58 LEU A O 13
ATOM 15102 N N . TYR A 1 11 ? -1.335 10.471 0.338 1.00 0.00 59 TYR A N 13
ATOM 15103 C CA . TYR A 1 11 ? 0.047 10.292 0.735 1.00 0.00 59 TYR A CA 13
ATOM 15104 C C . TYR A 1 11 ? 0.910 11.356 0.060 1.00 0.00 59 TYR A C 13
ATOM 15105 O O . TYR A 1 11 ? 0.966 11.445 -1.168 1.00 0.00 59 TYR A O 13
ATOM 15123 N N . GLU A 1 12 ? 1.518 12.205 0.877 1.00 0.00 60 GLU A N 13
ATOM 15124 C CA . GLU A 1 12 ? 2.478 13.213 0.415 1.00 0.00 60 GLU A CA 13
ATOM 15125 C C . GLU A 1 12 ? 1.879 14.199 -0.599 1.00 0.00 60 GLU A C 13
ATOM 15126 O O . GLU A 1 12 ? 2.594 15.034 -1.152 1.00 0.00 60 GLU A O 13
ATOM 15138 N N . GLY A 1 13 ? 0.576 14.098 -0.843 1.00 0.00 61 GLY A N 13
ATOM 15139 C CA . GLY A 1 13 ? -0.084 15.010 -1.759 1.00 0.00 61 GLY A CA 13
ATOM 15140 C C . GLY A 1 13 ? -0.900 14.302 -2.829 1.00 0.00 61 GLY A C 13
ATOM 15141 O O . GLY A 1 13 ? -1.720 14.927 -3.500 1.00 0.00 61 GLY A O 13
ATOM 15145 N N . LYS A 1 14 ? -0.683 13.001 -2.997 1.00 0.00 62 LYS A N 13
ATOM 15146 C CA . LYS A 1 14 ? -1.441 12.225 -3.978 1.00 0.00 62 LYS A CA 13
ATOM 15147 C C . LYS A 1 14 ? -2.496 11.386 -3.276 1.00 0.00 62 LYS A C 13
ATOM 15148 O O . LYS A 1 14 ? -2.315 10.990 -2.132 1.00 0.00 62 LYS A O 13
ATOM 15167 N N . GLU A 1 15 ? -3.590 11.111 -3.961 1.00 0.00 63 GLU A N 13
ATOM 15168 C CA . GLU A 1 15 ? -4.649 10.289 -3.392 1.00 0.00 63 GLU A CA 13
ATOM 15169 C C . GLU A 1 15 ? -4.685 8.919 -4.049 1.00 0.00 63 GLU A C 13
ATOM 15170 O O . GLU A 1 15 ? -4.494 8.789 -5.257 1.00 0.00 63 GLU A O 13
ATOM 15182 N N . PHE A 1 16 ? -4.915 7.899 -3.238 1.00 0.00 64 PHE A N 13
ATOM 15183 C CA . PHE A 1 16 ? -5.037 6.534 -3.720 1.00 0.00 64 PHE A CA 13
ATOM 15184 C C . PHE A 1 16 ? -6.143 5.808 -2.973 1.00 0.00 64 PHE A C 13
ATOM 15185 O O . PHE A 1 16 ? -6.687 6.348 -2.011 1.00 0.00 64 PHE A O 13
ATOM 15202 N N . ASP A 1 17 ? -6.462 4.589 -3.403 1.00 0.00 65 ASP A N 13
ATOM 15203 C CA . ASP A 1 17 ? -7.501 3.795 -2.744 1.00 0.00 65 ASP A CA 13
ATOM 15204 C C . ASP A 1 17 ? -7.133 3.593 -1.282 1.00 0.00 65 ASP A C 13
ATOM 15205 O O . ASP A 1 17 ? -7.777 4.121 -0.378 1.00 0.00 65 ASP A O 13
ATOM 15214 N N . TYR A 1 18 ? -6.069 2.832 -1.075 1.00 0.00 66 TYR A N 13
ATOM 15215 C CA . TYR A 1 18 ? -5.543 2.566 0.253 1.00 0.00 66 TYR A CA 13
ATOM 15216 C C . TYR A 1 18 ? -4.025 2.553 0.197 1.00 0.00 66 TYR A C 13
ATOM 15217 O O . TYR A 1 18 ? -3.452 1.828 -0.603 1.00 0.00 66 TYR A O 13
ATOM 15235 N N . VAL A 1 19 ? -3.367 3.362 1.010 1.00 0.00 67 VAL A N 13
ATOM 15236 C CA . VAL A 1 19 ? -1.917 3.303 1.078 1.00 0.00 67 VAL A CA 13
ATOM 15237 C C . VAL A 1 19 ? -1.480 2.841 2.460 1.00 0.00 67 VAL A C 13
ATOM 15238 O O . VAL A 1 19 ? -2.151 3.105 3.460 1.00 0.00 67 VAL A O 13
ATOM 15251 N N . PHE A 1 20 ? -0.373 2.132 2.501 1.00 0.00 68 PHE A N 13
ATOM 15252 C CA . PHE A 1 20 ? 0.196 1.677 3.754 1.00 0.00 68 PHE A CA 13
ATOM 15253 C C . PHE A 1 20 ? 1.248 2.673 4.218 1.00 0.00 68 PHE A C 13
ATOM 15254 O O . PHE A 1 20 ? 1.865 3.356 3.405 1.00 0.00 68 PHE A O 13
ATOM 15271 N N . SER A 1 21 ? 1.438 2.758 5.515 1.00 0.00 69 SER A N 13
ATOM 15272 C CA . SER A 1 21 ? 2.411 3.674 6.080 1.00 0.00 69 SER A CA 13
ATOM 15273 C C . SER A 1 21 ? 3.642 2.898 6.528 1.00 0.00 69 SER A C 13
ATOM 15274 O O . SER A 1 21 ? 3.565 2.039 7.407 1.00 0.00 69 SER A O 13
ATOM 15282 N N . ILE A 1 22 ? 4.770 3.213 5.922 1.00 0.00 70 ILE A N 13
ATOM 15283 C CA . ILE A 1 22 ? 6.003 2.481 6.148 1.00 0.00 70 ILE A CA 13
ATOM 15284 C C . ILE A 1 22 ? 7.056 3.394 6.761 1.00 0.00 70 ILE A C 13
ATOM 15285 O O . ILE A 1 22 ? 7.505 4.353 6.131 1.00 0.00 70 ILE A O 13
ATOM 15301 N N . ASP A 1 23 ? 7.452 3.110 7.989 1.00 0.00 71 ASP A N 13
ATOM 15302 C CA . ASP A 1 23 ? 8.470 3.917 8.635 1.00 0.00 71 ASP A CA 13
ATOM 15303 C C . ASP A 1 23 ? 9.804 3.190 8.646 1.00 0.00 71 ASP A C 13
ATOM 15304 O O . ASP A 1 23 ? 9.928 2.113 9.227 1.00 0.00 71 ASP A O 13
ATOM 15313 N N . VAL A 1 24 ? 10.797 3.774 7.996 1.00 0.00 72 VAL A N 13
ATOM 15314 C CA . VAL A 1 24 ? 12.144 3.222 8.010 1.00 0.00 72 VAL A CA 13
ATOM 15315 C C . VAL A 1 24 ? 13.064 4.062 8.889 1.00 0.00 72 VAL A C 13
ATOM 15316 O O . VAL A 1 24 ? 13.874 3.531 9.647 1.00 0.00 72 VAL A O 13
ATOM 15329 N N . ASN A 1 25 ? 12.918 5.375 8.804 1.00 0.00 73 ASN A N 13
ATOM 15330 C CA . ASN A 1 25 ? 13.750 6.285 9.574 1.00 0.00 73 ASN A CA 13
ATOM 15331 C C . ASN A 1 25 ? 12.869 7.288 10.301 1.00 0.00 73 ASN A C 13
ATOM 15332 O O . ASN A 1 25 ? 12.122 8.043 9.674 1.00 0.00 73 ASN A O 13
ATOM 15343 N N . GLU A 1 26 ? 12.957 7.284 11.621 1.00 0.00 74 GLU A N 13
ATOM 15344 C CA . GLU A 1 26 ? 12.179 8.195 12.447 1.00 0.00 74 GLU A CA 13
ATOM 15345 C C . GLU A 1 26 ? 12.579 9.639 12.173 1.00 0.00 74 GLU A C 13
ATOM 15346 O O . GLU A 1 26 ? 13.760 9.987 12.215 1.00 0.00 74 GLU A O 13
ATOM 15358 N N . GLY A 1 27 ? 11.592 10.468 11.869 1.00 0.00 75 GLY A N 13
ATOM 15359 C CA . GLY A 1 27 ? 11.857 11.858 11.566 1.00 0.00 75 GLY A CA 13
ATOM 15360 C C . GLY A 1 27 ? 11.920 12.112 10.075 1.00 0.00 75 GLY A C 13
ATOM 15361 O O . GLY A 1 27 ? 11.782 13.251 9.624 1.00 0.00 75 GLY A O 13
ATOM 15365 N N . GLY A 1 28 ? 12.118 11.052 9.305 1.00 0.00 76 GLY A N 13
ATOM 15366 C CA . GLY A 1 28 ? 12.196 11.188 7.867 1.00 0.00 76 GLY A CA 13
ATOM 15367 C C . GLY A 1 28 ? 13.326 10.369 7.273 1.00 0.00 76 GLY A C 13
ATOM 15368 O O . GLY A 1 28 ? 14.350 10.165 7.924 1.00 0.00 76 GLY A O 13
ATOM 15372 N N . PRO A 1 29 ? 13.170 9.888 6.032 1.00 0.00 77 PRO A N 13
ATOM 15373 C CA . PRO A 1 29 ? 11.965 10.113 5.236 1.00 0.00 77 PRO A CA 13
ATOM 15374 C C . PRO A 1 29 ? 10.862 9.109 5.561 1.00 0.00 77 PRO A C 13
ATOM 15375 O O . PRO A 1 29 ? 11.121 8.042 6.121 1.00 0.00 77 PRO A O 13
ATOM 15386 N N . SER A 1 30 ? 9.636 9.456 5.217 1.00 0.00 78 SER A N 13
ATOM 15387 C CA . SER A 1 30 ? 8.510 8.573 5.447 1.00 0.00 78 SER A CA 13
ATOM 15388 C C . SER A 1 30 ? 8.126 7.887 4.143 1.00 0.00 78 SER A C 13
ATOM 15389 O O . SER A 1 30 ? 8.017 8.532 3.100 1.00 0.00 78 SER A O 13
ATOM 15397 N N . TYR A 1 31 ? 7.937 6.583 4.201 1.00 0.00 79 TYR A N 13
ATOM 15398 C CA . TYR A 1 31 ? 7.589 5.818 3.022 1.00 0.00 79 TYR A CA 13
ATOM 15399 C C . TYR A 1 31 ? 6.128 5.421 3.088 1.00 0.00 79 TYR A C 13
ATOM 15400 O O . TYR A 1 31 ? 5.640 5.038 4.140 1.00 0.00 79 TYR A O 13
ATOM 15418 N N . LYS A 1 32 ? 5.424 5.535 1.981 1.00 0.00 80 LYS A N 13
ATOM 15419 C CA . LYS A 1 32 ? 4.026 5.145 1.937 1.00 0.00 80 LYS A CA 13
ATOM 15420 C C . LYS A 1 32 ? 3.801 4.248 0.728 1.00 0.00 80 LYS A C 13
ATOM 15421 O O . LYS A 1 32 ? 4.398 4.464 -0.325 1.00 0.00 80 LYS A O 13
ATOM 15440 N N . LEU A 1 33 ? 2.956 3.243 0.884 1.00 0.00 81 LEU A N 13
ATOM 15441 C CA . LEU A 1 33 ? 2.721 2.265 -0.170 1.00 0.00 81 LEU A CA 13
ATOM 15442 C C . LEU A 1 33 ? 1.299 2.415 -0.704 1.00 0.00 81 LEU A C 13
ATOM 15443 O O . LEU A 1 33 ? 0.367 1.822 -0.167 1.00 0.00 81 LEU A O 13
ATOM 15459 N N . PRO A 1 34 ? 1.116 3.219 -1.756 1.00 0.00 82 PRO A N 13
ATOM 15460 C CA . PRO A 1 34 ? -0.190 3.418 -2.386 1.00 0.00 82 PRO A CA 13
ATOM 15461 C C . PRO A 1 34 ? -0.679 2.174 -3.107 1.00 0.00 82 PRO A C 13
ATOM 15462 O O . PRO A 1 34 ? 0.085 1.510 -3.803 1.00 0.00 82 PRO A O 13
ATOM 15473 N N . TYR A 1 35 ? -1.954 1.878 -2.950 1.00 0.00 83 TYR A N 13
ATOM 15474 C CA . TYR A 1 35 ? -2.539 0.701 -3.548 1.00 0.00 83 TYR A CA 13
ATOM 15475 C C . TYR A 1 35 ? -3.884 1.039 -4.165 1.00 0.00 83 TYR A C 13
ATOM 15476 O O . TYR A 1 35 ? -4.745 1.622 -3.506 1.00 0.00 83 TYR A O 13
ATOM 15494 N N . ASN A 1 36 ? -4.045 0.707 -5.435 1.00 0.00 84 ASN A N 13
ATOM 15495 C CA . ASN A 1 36 ? -5.346 0.775 -6.072 1.00 0.00 84 ASN A CA 13
ATOM 15496 C C . ASN A 1 36 ? -5.915 -0.627 -6.120 1.00 0.00 84 ASN A C 13
ATOM 15497 O O . ASN A 1 36 ? -5.240 -1.561 -6.543 1.00 0.00 84 ASN A O 13
ATOM 15508 N N . THR A 1 37 ? -7.156 -0.756 -5.716 1.00 0.00 85 THR A N 13
ATOM 15509 C CA . THR A 1 37 ? -7.748 -2.059 -5.426 1.00 0.00 85 THR A CA 13
ATOM 15510 C C . THR A 1 37 ? -7.900 -2.951 -6.665 1.00 0.00 85 THR A C 13
ATOM 15511 O O . THR A 1 37 ? -8.214 -4.133 -6.553 1.00 0.00 85 THR A O 13
ATOM 15522 N N . SER A 1 38 ? -7.683 -2.383 -7.841 1.00 0.00 86 SER A N 13
ATOM 15523 C CA . SER A 1 38 ? -7.779 -3.147 -9.081 1.00 0.00 86 SER A CA 13
ATOM 15524 C C . SER A 1 38 ? -6.462 -3.861 -9.409 1.00 0.00 86 SER A C 13
ATOM 15525 O O . SER A 1 38 ? -6.398 -4.673 -10.334 1.00 0.00 86 SER A O 13
ATOM 15533 N N . ASP A 1 39 ? -5.416 -3.558 -8.651 1.00 0.00 87 ASP A N 13
ATOM 15534 C CA . ASP A 1 39 ? -4.091 -4.114 -8.919 1.00 0.00 87 ASP A CA 13
ATOM 15535 C C . ASP A 1 39 ? -3.760 -5.217 -7.914 1.00 0.00 87 ASP A C 13
ATOM 15536 O O . ASP A 1 39 ? -4.318 -5.260 -6.818 1.00 0.00 87 ASP A O 13
ATOM 15545 N N . ASP A 1 40 ? -2.866 -6.115 -8.302 1.00 0.00 88 ASP A N 13
ATOM 15546 C CA . ASP A 1 40 ? -2.448 -7.211 -7.434 1.00 0.00 88 ASP A CA 13
ATOM 15547 C C . ASP A 1 40 ? -1.413 -6.725 -6.437 1.00 0.00 88 ASP A C 13
ATOM 15548 O O . ASP A 1 40 ? -0.580 -5.887 -6.767 1.00 0.00 88 ASP A O 13
ATOM 15557 N N . PRO A 1 41 ? -1.425 -7.266 -5.212 1.00 0.00 89 PRO A N 13
ATOM 15558 C CA . PRO A 1 41 ? -0.567 -6.783 -4.134 1.00 0.00 89 PRO A CA 13
ATOM 15559 C C . PRO A 1 41 ? 0.895 -6.976 -4.433 1.00 0.00 89 PRO A C 13
ATOM 15560 O O . PRO A 1 41 ? 1.706 -6.097 -4.164 1.00 0.00 89 PRO A O 13
ATOM 15571 N N . TRP A 1 42 ? 1.235 -8.124 -4.991 1.00 0.00 90 TRP A N 13
ATOM 15572 C CA . TRP A 1 42 ? 2.620 -8.387 -5.335 1.00 0.00 90 TRP A CA 13
ATOM 15573 C C . TRP A 1 42 ? 3.075 -7.415 -6.419 1.00 0.00 90 TRP A C 13
ATOM 15574 O O . TRP A 1 42 ? 4.232 -7.019 -6.457 1.00 0.00 90 TRP A O 13
ATOM 15595 N N . LEU A 1 43 ? 2.148 -7.019 -7.281 1.00 0.00 91 LEU A N 13
ATOM 15596 C CA . LEU A 1 43 ? 2.428 -6.031 -8.314 1.00 0.00 91 LEU A CA 13
ATOM 15597 C C . LEU A 1 43 ? 2.534 -4.625 -7.726 1.00 0.00 91 LEU A C 13
ATOM 15598 O O . LEU A 1 43 ? 3.451 -3.873 -8.050 1.00 0.00 91 LEU A O 13
ATOM 15614 N N . THR A 1 44 ? 1.586 -4.273 -6.865 1.00 0.00 92 THR A N 13
ATOM 15615 C CA . THR A 1 44 ? 1.564 -2.963 -6.228 1.00 0.00 92 THR A CA 13
ATOM 15616 C C . THR A 1 44 ? 2.793 -2.765 -5.357 1.00 0.00 92 THR A C 13
ATOM 15617 O O . THR A 1 44 ? 3.487 -1.749 -5.450 1.00 0.00 92 THR A O 13
ATOM 15628 N N . ALA A 1 45 ? 3.060 -3.755 -4.526 1.00 0.00 93 ALA A N 13
ATOM 15629 C CA . ALA A 1 45 ? 4.196 -3.726 -3.637 1.00 0.00 93 ALA A CA 13
ATOM 15630 C C . ALA A 1 45 ? 5.494 -3.699 -4.427 1.00 0.00 93 ALA A C 13
ATOM 15631 O O . ALA A 1 45 ? 6.435 -2.996 -4.066 1.00 0.00 93 ALA A O 13
ATOM 15638 N N . TYR A 1 46 ? 5.532 -4.458 -5.521 1.00 0.00 94 TYR A N 13
ATOM 15639 C CA . TYR A 1 46 ? 6.710 -4.508 -6.369 1.00 0.00 94 TYR A CA 13
ATOM 15640 C C . TYR A 1 46 ? 6.924 -3.149 -7.017 1.00 0.00 94 TYR A C 13
ATOM 15641 O O . TYR A 1 46 ? 8.052 -2.683 -7.156 1.00 0.00 94 TYR A O 13
ATOM 15659 N N . ASN A 1 47 ? 5.818 -2.522 -7.402 1.00 0.00 95 ASN A N 13
ATOM 15660 C CA . ASN A 1 47 ? 5.848 -1.210 -8.042 1.00 0.00 95 ASN A CA 13
ATOM 15661 C C . ASN A 1 47 ? 6.487 -0.173 -7.126 1.00 0.00 95 ASN A C 13
ATOM 15662 O O . ASN A 1 47 ? 7.366 0.575 -7.544 1.00 0.00 95 ASN A O 13
ATOM 15673 N N . PHE A 1 48 ? 6.064 -0.150 -5.869 1.00 0.00 96 PHE A N 13
ATOM 15674 C CA . PHE A 1 48 ? 6.646 0.761 -4.890 1.00 0.00 96 PHE A CA 13
ATOM 15675 C C . PHE A 1 48 ? 8.080 0.358 -4.570 1.00 0.00 96 PHE A C 13
ATOM 15676 O O . PHE A 1 48 ? 8.957 1.212 -4.423 1.00 0.00 96 PHE A O 13
ATOM 15693 N N . LEU A 1 49 ? 8.314 -0.945 -4.482 1.00 0.00 97 LEU A N 13
ATOM 15694 C CA . LEU A 1 49 ? 9.642 -1.466 -4.191 1.00 0.00 97 LEU A CA 13
ATOM 15695 C C . LEU A 1 49 ? 10.645 -1.031 -5.255 1.00 0.00 97 LEU A C 13
ATOM 15696 O O . LEU A 1 49 ? 11.718 -0.539 -4.932 1.00 0.00 97 LEU A O 13
ATOM 15712 N N . GLN A 1 50 ? 10.284 -1.187 -6.521 1.00 0.00 98 GLN A N 13
ATOM 15713 C CA . GLN A 1 50 ? 11.156 -0.772 -7.617 1.00 0.00 98 GLN A CA 13
ATOM 15714 C C . GLN A 1 50 ? 11.241 0.754 -7.696 1.00 0.00 98 GLN A C 13
ATOM 15715 O O . GLN A 1 50 ? 12.293 1.312 -8.014 1.00 0.00 98 GLN A O 13
ATOM 15729 N N . LYS A 1 51 ? 10.123 1.416 -7.408 1.00 0.00 99 LYS A N 13
ATOM 15730 C CA . LYS A 1 51 ? 10.040 2.872 -7.462 1.00 0.00 99 LYS A CA 13
ATOM 15731 C C . LYS A 1 51 ? 11.021 3.505 -6.485 1.00 0.00 99 LYS A C 13
ATOM 15732 O O . LYS A 1 51 ? 11.748 4.434 -6.839 1.00 0.00 99 LYS A O 13
ATOM 15751 N N . ASN A 1 52 ? 11.072 2.977 -5.271 1.00 0.00 100 ASN A N 13
ATOM 15752 C CA . ASN A 1 52 ? 11.924 3.552 -4.238 1.00 0.00 100 ASN A CA 13
ATOM 15753 C C . ASN A 1 52 ? 13.258 2.819 -4.174 1.00 0.00 100 ASN A C 13
ATOM 15754 O O . ASN A 1 52 ? 14.160 3.194 -3.420 1.00 0.00 100 ASN A O 13
ATOM 15765 N N . ASP A 1 53 ? 13.350 1.754 -4.968 1.00 0.00 101 ASP A N 13
ATOM 15766 C CA . ASP A 1 53 ? 14.547 0.912 -5.050 1.00 0.00 101 ASP A CA 13
ATOM 15767 C C . ASP A 1 53 ? 14.784 0.180 -3.729 1.00 0.00 101 ASP A C 13
ATOM 15768 O O . ASP A 1 53 ? 15.885 0.178 -3.179 1.00 0.00 101 ASP A O 13
ATOM 15777 N N . LEU A 1 54 ? 13.724 -0.425 -3.210 1.00 0.00 102 LEU A N 13
ATOM 15778 C CA . LEU A 1 54 ? 13.805 -1.198 -1.983 1.00 0.00 102 LEU A CA 13
ATOM 15779 C C . LEU A 1 54 ? 14.305 -2.605 -2.272 1.00 0.00 102 LEU A C 13
ATOM 15780 O O . LEU A 1 54 ? 14.475 -2.997 -3.430 1.00 0.00 102 LEU A O 13
ATOM 15796 N N . ASN A 1 55 ? 14.528 -3.357 -1.211 1.00 0.00 103 ASN A N 13
ATOM 15797 C CA . ASN A 1 55 ? 14.960 -4.743 -1.316 1.00 0.00 103 ASN A CA 13
ATOM 15798 C C . ASN A 1 55 ? 13.737 -5.633 -1.542 1.00 0.00 103 ASN A C 13
ATOM 15799 O O . ASN A 1 55 ? 12.711 -5.457 -0.883 1.00 0.00 103 ASN A O 13
ATOM 15810 N N . PRO A 1 56 ? 13.829 -6.602 -2.474 1.00 0.00 104 PRO A N 13
ATOM 15811 C CA . PRO A 1 56 ? 12.713 -7.499 -2.827 1.00 0.00 104 PRO A CA 13
ATOM 15812 C C . PRO A 1 56 ? 12.197 -8.299 -1.632 1.00 0.00 104 PRO A C 13
ATOM 15813 O O . PRO A 1 56 ? 11.136 -8.916 -1.696 1.00 0.00 104 PRO A O 13
ATOM 15824 N N . MET A 1 57 ? 12.957 -8.273 -0.547 1.00 0.00 105 MET A N 13
ATOM 15825 C CA . MET A 1 57 ? 12.574 -8.924 0.698 1.00 0.00 105 MET A CA 13
ATOM 15826 C C . MET A 1 57 ? 11.411 -8.188 1.368 1.00 0.00 105 MET A C 13
ATOM 15827 O O . MET A 1 57 ? 10.712 -8.750 2.211 1.00 0.00 105 MET A O 13
ATOM 15841 N N . PHE A 1 58 ? 11.188 -6.938 0.976 1.00 0.00 106 PHE A N 13
ATOM 15842 C CA . PHE A 1 58 ? 10.128 -6.137 1.574 1.00 0.00 106 PHE A CA 13
ATOM 15843 C C . PHE A 1 58 ? 8.804 -6.397 0.872 1.00 0.00 106 PHE A C 13
ATOM 15844 O O . PHE A 1 58 ? 7.739 -6.105 1.411 1.00 0.00 106 PHE A O 13
ATOM 15861 N N . LEU A 1 59 ? 8.894 -6.971 -0.325 1.00 0.00 107 LEU A N 13
ATOM 15862 C CA . LEU A 1 59 ? 7.744 -7.171 -1.207 1.00 0.00 107 LEU A CA 13
ATOM 15863 C C . LEU A 1 59 ? 6.620 -7.941 -0.520 1.00 0.00 107 LEU A C 13
ATOM 15864 O O . LEU A 1 59 ? 5.461 -7.544 -0.593 1.00 0.00 107 LEU A O 13
ATOM 15880 N N . ASP A 1 60 ? 6.964 -9.025 0.158 1.00 0.00 108 ASP A N 13
ATOM 15881 C CA . ASP A 1 60 ? 5.958 -9.839 0.829 1.00 0.00 108 ASP A CA 13
ATOM 15882 C C . ASP A 1 60 ? 5.270 -9.053 1.939 1.00 0.00 108 ASP A C 13
ATOM 15883 O O . ASP A 1 60 ? 4.055 -9.113 2.079 1.00 0.00 108 ASP A O 13
ATOM 15892 N N . GLN A 1 61 ? 6.046 -8.285 2.695 1.00 0.00 109 GLN A N 13
ATOM 15893 C CA . GLN A 1 61 ? 5.517 -7.532 3.823 1.00 0.00 109 GLN A CA 13
ATOM 15894 C C . GLN A 1 61 ? 4.468 -6.514 3.369 1.00 0.00 109 GLN A C 13
ATOM 15895 O O . GLN A 1 61 ? 3.355 -6.459 3.909 1.00 0.00 109 GLN A O 13
ATOM 15909 N N . VAL A 1 62 ? 4.811 -5.739 2.350 1.00 0.00 110 VAL A N 13
ATOM 15910 C CA . VAL A 1 62 ? 3.909 -4.723 1.834 1.00 0.00 110 VAL A CA 13
ATOM 15911 C C . VAL A 1 62 ? 2.714 -5.352 1.127 1.00 0.00 110 VAL A C 13
ATOM 15912 O O . VAL A 1 62 ? 1.577 -4.926 1.318 1.00 0.00 110 VAL A O 13
ATOM 15925 N N . ALA A 1 63 ? 2.976 -6.382 0.333 1.00 0.00 111 ALA A N 13
ATOM 15926 C CA . ALA A 1 63 ? 1.928 -7.056 -0.421 1.00 0.00 111 ALA A CA 13
ATOM 15927 C C . ALA A 1 63 ? 0.948 -7.765 0.499 1.00 0.00 111 ALA A C 13
ATOM 15928 O O . ALA A 1 63 ? -0.234 -7.810 0.207 1.00 0.00 111 ALA A O 13
ATOM 15935 N N . LYS A 1 64 ? 1.434 -8.337 1.592 1.00 0.00 112 LYS A N 13
ATOM 15936 C CA . LYS A 1 64 ? 0.555 -8.990 2.556 1.00 0.00 112 LYS A CA 13
ATOM 15937 C C . LYS A 1 64 ? -0.416 -8.001 3.174 1.00 0.00 112 LYS A C 13
ATOM 15938 O O . LYS A 1 64 ? -1.590 -8.317 3.370 1.00 0.00 112 LYS A O 13
ATOM 15957 N N . PHE A 1 65 ? 0.067 -6.801 3.474 1.00 0.00 113 PHE A N 13
ATOM 15958 C CA . PHE A 1 65 ? -0.811 -5.753 3.975 1.00 0.00 113 PHE A CA 13
ATOM 15959 C C . PHE A 1 65 ? -1.861 -5.412 2.919 1.00 0.00 113 PHE A C 13
ATOM 15960 O O . PHE A 1 65 ? -3.055 -5.292 3.219 1.00 0.00 113 PHE A O 13
ATOM 15977 N N . ILE A 1 66 ? -1.407 -5.284 1.678 1.00 0.00 114 ILE A N 13
ATOM 15978 C CA . ILE A 1 66 ? -2.285 -5.047 0.546 1.00 0.00 114 ILE A CA 13
ATOM 15979 C C . ILE A 1 66 ? -3.334 -6.152 0.421 1.00 0.00 114 ILE A C 13
ATOM 15980 O O . ILE A 1 66 ? -4.525 -5.879 0.259 1.00 0.00 114 ILE A O 13
ATOM 15996 N N . ILE A 1 67 ? -2.872 -7.399 0.505 1.00 0.00 115 ILE A N 13
ATOM 15997 C CA . ILE A 1 67 ? -3.739 -8.557 0.373 1.00 0.00 115 ILE A CA 13
ATOM 15998 C C . ILE A 1 67 ? -4.805 -8.543 1.454 1.00 0.00 115 ILE A C 13
ATOM 15999 O O . ILE A 1 67 ? -5.987 -8.671 1.166 1.00 0.00 115 ILE A O 13
ATOM 16015 N N . ASP A 1 68 ? -4.372 -8.358 2.694 1.00 0.00 116 ASP A N 13
ATOM 16016 C CA . ASP A 1 68 ? -5.266 -8.409 3.846 1.00 0.00 116 ASP A CA 13
ATOM 16017 C C . ASP A 1 68 ? -6.427 -7.430 3.685 1.00 0.00 116 ASP A C 13
ATOM 16018 O O . ASP A 1 68 ? -7.552 -7.709 4.107 1.00 0.00 116 ASP A O 13
ATOM 16027 N N . ASN A 1 69 ? -6.145 -6.288 3.065 1.00 0.00 117 ASN A N 13
ATOM 16028 C CA . ASN A 1 69 ? -7.160 -5.267 2.818 1.00 0.00 117 ASN A CA 13
ATOM 16029 C C . ASN A 1 69 ? -8.280 -5.786 1.911 1.00 0.00 117 ASN A C 13
ATOM 16030 O O . ASN A 1 69 ? -9.458 -5.531 2.162 1.00 0.00 117 ASN A O 13
ATOM 16041 N N . THR A 1 70 ? -7.917 -6.523 0.866 1.00 0.00 118 THR A N 13
ATOM 16042 C CA . THR A 1 70 ? -8.895 -6.992 -0.110 1.00 0.00 118 THR A CA 13
ATOM 16043 C C . THR A 1 70 ? -9.383 -8.412 0.189 1.00 0.00 118 THR A C 13
ATOM 16044 O O . THR A 1 70 ? -10.538 -8.746 -0.078 1.00 0.00 118 THR A O 13
ATOM 16055 N N . LYS A 1 71 ? -8.509 -9.242 0.751 1.00 0.00 119 LYS A N 13
ATOM 16056 C CA . LYS A 1 71 ? -8.856 -10.631 1.045 1.00 0.00 119 LYS A CA 13
ATOM 16057 C C . LYS A 1 71 ? -9.750 -10.708 2.282 1.00 0.00 119 LYS A C 13
ATOM 16058 O O . LYS A 1 71 ? -10.536 -11.645 2.434 1.00 0.00 119 LYS A O 13
ATOM 16077 N N . GLY A 1 72 ? -9.614 -9.727 3.169 1.00 0.00 120 GLY A N 13
ATOM 16078 C CA . GLY A 1 72 ? -10.458 -9.663 4.345 1.00 0.00 120 GLY A CA 13
ATOM 16079 C C . GLY A 1 72 ? -9.830 -10.341 5.544 1.00 0.00 120 GLY A C 13
ATOM 16080 O O . GLY A 1 72 ? -8.624 -10.237 5.756 1.00 0.00 120 GLY A O 13
ATOM 16084 N N . GLN A 1 73 ? -10.659 -11.023 6.328 1.00 0.00 121 GLN A N 13
ATOM 16085 C CA . GLN A 1 73 ? -10.225 -11.770 7.511 1.00 0.00 121 GLN A CA 13
ATOM 16086 C C . GLN A 1 73 ? -9.686 -10.849 8.615 1.00 0.00 121 GLN A C 13
ATOM 16087 O O . GLN A 1 73 ? -10.433 -10.458 9.515 1.00 0.00 121 GLN A O 13
ATOM 16101 N N . MET A 1 74 ? -8.410 -10.490 8.538 1.00 0.00 122 MET A N 13
ATOM 16102 C CA . MET A 1 74 ? -7.770 -9.716 9.600 1.00 0.00 122 MET A CA 13
ATOM 16103 C C . MET A 1 74 ? -8.038 -8.217 9.449 1.00 0.00 122 MET A C 13
ATOM 16104 O O . MET A 1 74 ? -8.401 -7.541 10.415 1.00 0.00 122 MET A O 13
ATOM 16118 N N . LEU A 1 75 ? -7.876 -7.706 8.241 1.00 0.00 123 LEU A N 13
ATOM 16119 C CA . LEU A 1 75 ? -8.052 -6.282 7.987 1.00 0.00 123 LEU A CA 13
ATOM 16120 C C . LEU A 1 75 ? -9.421 -6.005 7.384 1.00 0.00 123 LEU A C 13
ATOM 16121 O O . LEU A 1 75 ? -10.251 -5.323 7.983 1.00 0.00 123 LEU A O 13
ATOM 16137 N N . GLY A 1 76 ? -9.644 -6.551 6.196 1.00 0.00 124 GLY A N 13
ATOM 16138 C CA . GLY A 1 76 ? -10.902 -6.345 5.491 1.00 0.00 124 GLY A CA 13
ATOM 16139 C C . GLY A 1 76 ? -12.088 -7.003 6.175 1.00 0.00 124 GLY A C 13
ATOM 16140 O O . GLY A 1 76 ? -13.237 -6.737 5.820 1.00 0.00 124 GLY A O 13
ATOM 16144 N N . LEU A 1 77 ? -11.798 -7.863 7.151 1.00 0.00 125 LEU A N 13
ATOM 16145 C CA . LEU A 1 77 ? -12.821 -8.576 7.921 1.00 0.00 125 LEU A CA 13
ATOM 16146 C C . LEU A 1 77 ? -13.657 -9.508 7.045 1.00 0.00 125 LEU A C 13
ATOM 16147 O O . LEU A 1 77 ? -13.303 -10.667 6.839 1.00 0.00 125 LEU A O 13
ATOM 16163 N N . GLY A 1 78 ? -14.761 -8.999 6.525 1.00 0.00 126 GLY A N 13
ATOM 16164 C CA . GLY A 1 78 ? -15.623 -9.807 5.689 1.00 0.00 126 GLY A CA 13
ATOM 16165 C C . GLY A 1 78 ? -16.240 -9.010 4.564 1.00 0.00 126 GLY A C 13
ATOM 16166 O O . GLY A 1 78 ? -16.994 -8.068 4.806 1.00 0.00 126 GLY A O 13
ATOM 16170 N N . ASN A 1 79 ? -15.901 -9.372 3.338 1.00 0.00 127 ASN A N 13
ATOM 16171 C CA . ASN A 1 79 ? -16.468 -8.730 2.163 1.00 0.00 127 ASN A CA 13
ATOM 16172 C C . ASN A 1 79 ? -17.368 -9.708 1.418 1.00 0.00 127 ASN A C 13
ATOM 16173 O O . ASN A 1 79 ? -16.889 -10.538 0.641 1.00 0.00 127 ASN A O 13
ATOM 16184 N N . PRO A 1 80 ? -18.685 -9.643 1.667 1.00 0.00 128 PRO A N 13
ATOM 16185 C CA . PRO A 1 80 ? -19.663 -10.512 1.025 1.00 0.00 128 PRO A CA 13
ATOM 16186 C C . PRO A 1 80 ? -20.039 -10.012 -0.366 1.00 0.00 128 PRO A C 13
ATOM 16187 O O . PRO A 1 80 ? -19.383 -10.426 -1.344 1.00 0.00 128 PRO A O 13
ATOM 16199 N N . ALA A 1 1 ? -9.149 8.437 -11.366 1.00 0.00 49 ALA A N 14
ATOM 16200 C CA . ALA A 1 1 ? -9.412 8.857 -9.971 1.00 0.00 49 ALA A CA 14
ATOM 16201 C C . ALA A 1 1 ? -8.624 10.116 -9.619 1.00 0.00 49 ALA A C 14
ATOM 16202 O O . ALA A 1 1 ? -7.657 10.065 -8.856 1.00 0.00 49 ALA A O 14
ATOM 16211 N N . ASN A 1 2 ? -9.032 11.248 -10.178 1.00 0.00 50 ASN A N 14
ATOM 16212 C CA . ASN A 1 2 ? -8.394 12.522 -9.861 1.00 0.00 50 ASN A CA 14
ATOM 16213 C C . ASN A 1 2 ? -9.179 13.220 -8.762 1.00 0.00 50 ASN A C 14
ATOM 16214 O O . ASN A 1 2 ? -8.611 13.838 -7.866 1.00 0.00 50 ASN A O 14
ATOM 16225 N N . GLN A 1 3 ? -10.495 13.117 -8.852 1.00 0.00 51 GLN A N 14
ATOM 16226 C CA . GLN A 1 3 ? -11.391 13.626 -7.831 1.00 0.00 51 GLN A CA 14
ATOM 16227 C C . GLN A 1 3 ? -12.437 12.570 -7.509 1.00 0.00 51 GLN A C 14
ATOM 16228 O O . GLN A 1 3 ? -12.313 11.428 -7.955 1.00 0.00 51 GLN A O 14
ATOM 16242 N N . GLN A 1 4 ? -13.452 12.952 -6.725 1.00 0.00 52 GLN A N 14
ATOM 16243 C CA . GLN A 1 4 ? -14.517 12.032 -6.309 1.00 0.00 52 GLN A CA 14
ATOM 16244 C C . GLN A 1 4 ? -13.956 10.959 -5.365 1.00 0.00 52 GLN A C 14
ATOM 16245 O O . GLN A 1 4 ? -14.644 10.007 -4.988 1.00 0.00 52 GLN A O 14
ATOM 16259 N N . THR A 1 5 ? -12.711 11.158 -4.957 1.00 0.00 53 THR A N 14
ATOM 16260 C CA . THR A 1 5 ? -12.000 10.232 -4.095 1.00 0.00 53 THR A CA 14
ATOM 16261 C C . THR A 1 5 ? -12.420 10.389 -2.632 1.00 0.00 53 THR A C 14
ATOM 16262 O O . THR A 1 5 ? -11.636 10.816 -1.785 1.00 0.00 53 THR A O 14
ATOM 16273 N N . SER A 1 6 ? -13.661 10.033 -2.344 1.00 0.00 54 SER A N 14
ATOM 16274 C CA . SER A 1 6 ? -14.207 10.175 -1.005 1.00 0.00 54 SER A CA 14
ATOM 16275 C C . SER A 1 6 ? -13.673 9.076 -0.088 1.00 0.00 54 SER A C 14
ATOM 16276 O O . SER A 1 6 ? -14.041 7.910 -0.226 1.00 0.00 54 SER A O 14
ATOM 16284 N N . GLY A 1 7 ? -12.802 9.451 0.837 1.00 0.00 55 GLY A N 14
ATOM 16285 C CA . GLY A 1 7 ? -12.276 8.493 1.791 1.00 0.00 55 GLY A CA 14
ATOM 16286 C C . GLY A 1 7 ? -11.019 7.808 1.310 1.00 0.00 55 GLY A C 14
ATOM 16287 O O . GLY A 1 7 ? -10.573 6.831 1.911 1.00 0.00 55 GLY A O 14
ATOM 16291 N N . LYS A 1 8 ? -10.450 8.311 0.225 1.00 0.00 56 LYS A N 14
ATOM 16292 C CA . LYS A 1 8 ? -9.224 7.764 -0.315 1.00 0.00 56 LYS A CA 14
ATOM 16293 C C . LYS A 1 8 ? -8.004 8.341 0.394 1.00 0.00 56 LYS A C 14
ATOM 16294 O O . LYS A 1 8 ? -8.116 9.289 1.176 1.00 0.00 56 LYS A O 14
ATOM 16313 N N . VAL A 1 9 ? -6.843 7.761 0.127 1.00 0.00 57 VAL A N 14
ATOM 16314 C CA . VAL A 1 9 ? -5.624 8.135 0.827 1.00 0.00 57 VAL A CA 14
ATOM 16315 C C . VAL A 1 9 ? -4.729 8.990 -0.053 1.00 0.00 57 VAL A C 14
ATOM 16316 O O . VAL A 1 9 ? -4.359 8.587 -1.156 1.00 0.00 57 VAL A O 14
ATOM 16329 N N . LEU A 1 10 ? -4.378 10.161 0.446 1.00 0.00 58 LEU A N 14
ATOM 16330 C CA . LEU A 1 10 ? -3.519 11.081 -0.278 1.00 0.00 58 LEU A CA 14
ATOM 16331 C C . LEU A 1 10 ? -2.055 10.846 0.079 1.00 0.00 58 LEU A C 14
ATOM 16332 O O . LEU A 1 10 ? -1.700 10.746 1.254 1.00 0.00 58 LEU A O 14
ATOM 16348 N N . TYR A 1 11 ? -1.218 10.746 -0.939 1.00 0.00 59 TYR A N 14
ATOM 16349 C CA . TYR A 1 11 ? 0.216 10.635 -0.756 1.00 0.00 59 TYR A CA 14
ATOM 16350 C C . TYR A 1 11 ? 0.912 11.557 -1.760 1.00 0.00 59 TYR A C 14
ATOM 16351 O O . TYR A 1 11 ? 0.686 11.456 -2.968 1.00 0.00 59 TYR A O 14
ATOM 16369 N N . GLU A 1 12 ? 1.684 12.510 -1.249 1.00 0.00 60 GLU A N 14
ATOM 16370 C CA . GLU A 1 12 ? 2.476 13.417 -2.088 1.00 0.00 60 GLU A CA 14
ATOM 16371 C C . GLU A 1 12 ? 1.614 14.196 -3.091 1.00 0.00 60 GLU A C 14
ATOM 16372 O O . GLU A 1 12 ? 2.123 14.743 -4.071 1.00 0.00 60 GLU A O 14
ATOM 16384 N N . GLY A 1 13 ? 0.315 14.233 -2.847 1.00 0.00 61 GLY A N 14
ATOM 16385 C CA . GLY A 1 13 ? -0.581 14.986 -3.708 1.00 0.00 61 GLY A CA 14
ATOM 16386 C C . GLY A 1 13 ? -1.484 14.099 -4.551 1.00 0.00 61 GLY A C 14
ATOM 16387 O O . GLY A 1 13 ? -2.510 14.558 -5.052 1.00 0.00 61 GLY A O 14
ATOM 16391 N N . LYS A 1 14 ? -1.111 12.835 -4.712 1.00 0.00 62 LYS A N 14
ATOM 16392 C CA . LYS A 1 14 ? -1.933 11.888 -5.460 1.00 0.00 62 LYS A CA 14
ATOM 16393 C C . LYS A 1 14 ? -2.826 11.132 -4.496 1.00 0.00 62 LYS A C 14
ATOM 16394 O O . LYS A 1 14 ? -2.484 10.983 -3.329 1.00 0.00 62 LYS A O 14
ATOM 16413 N N . GLU A 1 15 ? -3.960 10.660 -4.967 1.00 0.00 63 GLU A N 14
ATOM 16414 C CA . GLU A 1 15 ? -4.858 9.902 -4.113 1.00 0.00 63 GLU A CA 14
ATOM 16415 C C . GLU A 1 15 ? -5.006 8.470 -4.600 1.00 0.00 63 GLU A C 14
ATOM 16416 O O . GLU A 1 15 ? -5.124 8.214 -5.801 1.00 0.00 63 GLU A O 14
ATOM 16428 N N . PHE A 1 16 ? -4.986 7.547 -3.657 1.00 0.00 64 PHE A N 14
ATOM 16429 C CA . PHE A 1 16 ? -5.131 6.137 -3.952 1.00 0.00 64 PHE A CA 14
ATOM 16430 C C . PHE A 1 16 ? -6.178 5.513 -3.048 1.00 0.00 64 PHE A C 14
ATOM 16431 O O . PHE A 1 16 ? -6.630 6.156 -2.102 1.00 0.00 64 PHE A O 14
ATOM 16448 N N . ASP A 1 17 ? -6.549 4.269 -3.327 1.00 0.00 65 ASP A N 14
ATOM 16449 C CA . ASP A 1 17 ? -7.588 3.591 -2.552 1.00 0.00 65 ASP A CA 14
ATOM 16450 C C . ASP A 1 17 ? -7.176 3.503 -1.098 1.00 0.00 65 ASP A C 14
ATOM 16451 O O . ASP A 1 17 ? -7.809 4.085 -0.219 1.00 0.00 65 ASP A O 14
ATOM 16460 N N . TYR A 1 18 ? -6.100 2.777 -0.863 1.00 0.00 66 TYR A N 14
ATOM 16461 C CA . TYR A 1 18 ? -5.534 2.648 0.464 1.00 0.00 66 TYR A CA 14
ATOM 16462 C C . TYR A 1 18 ? -4.024 2.625 0.371 1.00 0.00 66 TYR A C 14
ATOM 16463 O O . TYR A 1 18 ? -3.455 1.718 -0.225 1.00 0.00 66 TYR A O 14
ATOM 16481 N N . VAL A 1 19 ? -3.364 3.620 0.936 1.00 0.00 67 VAL A N 14
ATOM 16482 C CA . VAL A 1 19 ? -1.922 3.582 0.995 1.00 0.00 67 VAL A CA 14
ATOM 16483 C C . VAL A 1 19 ? -1.490 3.237 2.409 1.00 0.00 67 VAL A C 14
ATOM 16484 O O . VAL A 1 19 ? -2.082 3.699 3.391 1.00 0.00 67 VAL A O 14
ATOM 16497 N N . PHE A 1 20 ? -0.490 2.393 2.499 1.00 0.00 68 PHE A N 14
ATOM 16498 C CA . PHE A 1 20 ? 0.011 1.924 3.773 1.00 0.00 68 PHE A CA 14
ATOM 16499 C C . PHE A 1 20 ? 1.121 2.840 4.248 1.00 0.00 68 PHE A C 14
ATOM 16500 O O . PHE A 1 20 ? 1.820 3.448 3.442 1.00 0.00 68 PHE A O 14
ATOM 16517 N N . SER A 1 21 ? 1.271 2.953 5.545 1.00 0.00 69 SER A N 14
ATOM 16518 C CA . SER A 1 21 ? 2.344 3.749 6.095 1.00 0.00 69 SER A CA 14
ATOM 16519 C C . SER A 1 21 ? 3.469 2.828 6.518 1.00 0.00 69 SER A C 14
ATOM 16520 O O . SER A 1 21 ? 3.300 1.968 7.384 1.00 0.00 69 SER A O 14
ATOM 16528 N N . ILE A 1 22 ? 4.607 3.008 5.891 1.00 0.00 70 ILE A N 14
ATOM 16529 C CA . ILE A 1 22 ? 5.758 2.182 6.143 1.00 0.00 70 ILE A CA 14
ATOM 16530 C C . ILE A 1 22 ? 6.820 3.006 6.845 1.00 0.00 70 ILE A C 14
ATOM 16531 O O . ILE A 1 22 ? 7.446 3.873 6.245 1.00 0.00 70 ILE A O 14
ATOM 16547 N N . ASP A 1 23 ? 7.029 2.730 8.110 1.00 0.00 71 ASP A N 14
ATOM 16548 C CA . ASP A 1 23 ? 8.046 3.429 8.861 1.00 0.00 71 ASP A CA 14
ATOM 16549 C C . ASP A 1 23 ? 9.234 2.515 9.093 1.00 0.00 71 ASP A C 14
ATOM 16550 O O . ASP A 1 23 ? 9.101 1.466 9.724 1.00 0.00 71 ASP A O 14
ATOM 16559 N N . VAL A 1 24 ? 10.385 2.907 8.572 1.00 0.00 72 VAL A N 14
ATOM 16560 C CA . VAL A 1 24 ? 11.600 2.118 8.732 1.00 0.00 72 VAL A CA 14
ATOM 16561 C C . VAL A 1 24 ? 12.517 2.768 9.757 1.00 0.00 72 VAL A C 14
ATOM 16562 O O . VAL A 1 24 ? 13.126 2.093 10.589 1.00 0.00 72 VAL A O 14
ATOM 16575 N N . ASN A 1 25 ? 12.596 4.087 9.701 1.00 0.00 73 ASN A N 14
ATOM 16576 C CA . ASN A 1 25 ? 13.434 4.843 10.614 1.00 0.00 73 ASN A CA 14
ATOM 16577 C C . ASN A 1 25 ? 12.575 5.561 11.637 1.00 0.00 73 ASN A C 14
ATOM 16578 O O . ASN A 1 25 ? 11.475 6.020 11.323 1.00 0.00 73 ASN A O 14
ATOM 16589 N N . GLU A 1 26 ? 13.076 5.641 12.861 1.00 0.00 74 GLU A N 14
ATOM 16590 C CA . GLU A 1 26 ? 12.370 6.314 13.941 1.00 0.00 74 GLU A CA 14
ATOM 16591 C C . GLU A 1 26 ? 12.187 7.791 13.609 1.00 0.00 74 GLU A C 14
ATOM 16592 O O . GLU A 1 26 ? 13.159 8.501 13.343 1.00 0.00 74 GLU A O 14
ATOM 16604 N N . GLY A 1 27 ? 10.943 8.246 13.621 1.00 0.00 75 GLY A N 14
ATOM 16605 C CA . GLY A 1 27 ? 10.648 9.604 13.219 1.00 0.00 75 GLY A CA 14
ATOM 16606 C C . GLY A 1 27 ? 10.491 9.718 11.717 1.00 0.00 75 GLY A C 14
ATOM 16607 O O . GLY A 1 27 ? 9.372 9.683 11.197 1.00 0.00 75 GLY A O 14
ATOM 16611 N N . GLY A 1 28 ? 11.613 9.824 11.019 1.00 0.00 76 GLY A N 14
ATOM 16612 C CA . GLY A 1 28 ? 11.587 9.936 9.574 1.00 0.00 76 GLY A CA 14
ATOM 16613 C C . GLY A 1 28 ? 12.802 9.295 8.930 1.00 0.00 76 GLY A C 14
ATOM 16614 O O . GLY A 1 28 ? 13.778 8.991 9.617 1.00 0.00 76 GLY A O 14
ATOM 16618 N N . PRO A 1 29 ? 12.780 9.077 7.607 1.00 0.00 77 PRO A N 14
ATOM 16619 C CA . PRO A 1 29 ? 11.644 9.428 6.760 1.00 0.00 77 PRO A CA 14
ATOM 16620 C C . PRO A 1 29 ? 10.574 8.339 6.739 1.00 0.00 77 PRO A C 14
ATOM 16621 O O . PRO A 1 29 ? 10.868 7.149 6.905 1.00 0.00 77 PRO A O 14
ATOM 16632 N N . SER A 1 30 ? 9.337 8.756 6.555 1.00 0.00 78 SER A N 14
ATOM 16633 C CA . SER A 1 30 ? 8.230 7.832 6.446 1.00 0.00 78 SER A CA 14
ATOM 16634 C C . SER A 1 30 ? 8.017 7.447 4.983 1.00 0.00 78 SER A C 14
ATOM 16635 O O . SER A 1 30 ? 8.093 8.292 4.085 1.00 0.00 78 SER A O 14
ATOM 16643 N N . TYR A 1 31 ? 7.777 6.170 4.754 1.00 0.00 79 TYR A N 14
ATOM 16644 C CA . TYR A 1 31 ? 7.508 5.648 3.425 1.00 0.00 79 TYR A CA 14
ATOM 16645 C C . TYR A 1 31 ? 6.023 5.348 3.326 1.00 0.00 79 TYR A C 14
ATOM 16646 O O . TYR A 1 31 ? 5.409 5.022 4.328 1.00 0.00 79 TYR A O 14
ATOM 16664 N N . LYS A 1 32 ? 5.437 5.451 2.148 1.00 0.00 80 LYS A N 14
ATOM 16665 C CA . LYS A 1 32 ? 4.008 5.178 2.000 1.00 0.00 80 LYS A CA 14
ATOM 16666 C C . LYS A 1 32 ? 3.761 4.305 0.772 1.00 0.00 80 LYS A C 14
ATOM 16667 O O . LYS A 1 32 ? 4.339 4.535 -0.287 1.00 0.00 80 LYS A O 14
ATOM 16686 N N . LEU A 1 33 ? 2.886 3.319 0.925 1.00 0.00 81 LEU A N 14
ATOM 16687 C CA . LEU A 1 33 ? 2.642 2.315 -0.111 1.00 0.00 81 LEU A CA 14
ATOM 16688 C C . LEU A 1 33 ? 1.230 2.470 -0.682 1.00 0.00 81 LEU A C 14
ATOM 16689 O O . LEU A 1 33 ? 0.276 1.922 -0.134 1.00 0.00 81 LEU A O 14
ATOM 16705 N N . PRO A 1 34 ? 1.074 3.220 -1.778 1.00 0.00 82 PRO A N 14
ATOM 16706 C CA . PRO A 1 34 ? -0.228 3.418 -2.427 1.00 0.00 82 PRO A CA 14
ATOM 16707 C C . PRO A 1 34 ? -0.761 2.144 -3.070 1.00 0.00 82 PRO A C 14
ATOM 16708 O O . PRO A 1 34 ? -0.055 1.490 -3.836 1.00 0.00 82 PRO A O 14
ATOM 16719 N N . TYR A 1 35 ? -2.014 1.814 -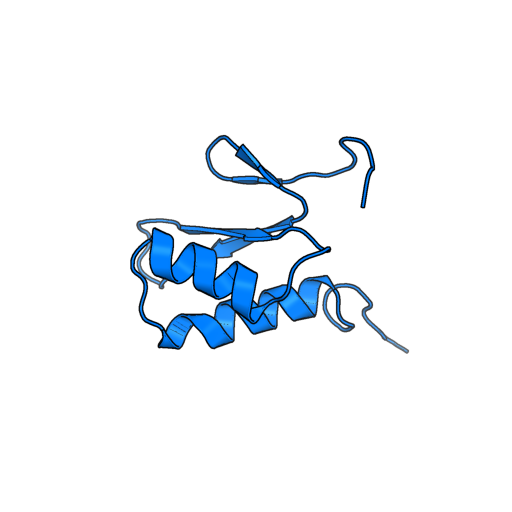2.779 1.00 0.00 83 TYR A N 14
ATOM 16720 C CA . TYR A 1 35 ? -2.627 0.603 -3.294 1.00 0.00 83 TYR A CA 14
ATOM 16721 C C . TYR A 1 35 ? -4.022 0.894 -3.824 1.00 0.00 83 TYR A C 14
ATOM 16722 O O . TYR A 1 35 ? -4.825 1.555 -3.163 1.00 0.00 83 TYR A O 14
ATOM 16740 N N . ASN A 1 36 ? -4.285 0.430 -5.033 1.00 0.00 84 ASN A N 14
ATOM 16741 C CA . ASN A 1 36 ? -5.626 0.434 -5.590 1.00 0.00 84 ASN A CA 14
ATOM 16742 C C . ASN A 1 36 ? -6.175 -0.981 -5.542 1.00 0.00 84 ASN A C 14
ATOM 16743 O O . ASN A 1 36 ? -5.541 -1.920 -6.011 1.00 0.00 84 ASN A O 14
ATOM 16754 N N . THR A 1 37 ? -7.363 -1.116 -4.985 1.00 0.00 85 THR A N 14
ATOM 16755 C CA . THR A 1 37 ? -7.914 -2.416 -4.615 1.00 0.00 85 THR A CA 14
ATOM 16756 C C . THR A 1 37 ? -8.138 -3.345 -5.809 1.00 0.00 85 THR A C 14
ATOM 16757 O O . THR A 1 37 ? -8.394 -4.540 -5.642 1.00 0.00 85 THR A O 14
ATOM 16768 N N . SER A 1 38 ? -8.037 -2.794 -7.003 1.00 0.00 86 SER A N 14
ATOM 16769 C CA . SER A 1 38 ? -8.222 -3.561 -8.225 1.00 0.00 86 SER A CA 14
ATOM 16770 C C . SER A 1 38 ? -6.922 -4.258 -8.656 1.00 0.00 86 SER A C 14
ATOM 16771 O O . SER A 1 38 ? -6.934 -5.123 -9.536 1.00 0.00 86 SER A O 14
ATOM 16779 N N . ASP A 1 39 ? -5.809 -3.902 -8.022 1.00 0.00 87 ASP A N 14
ATOM 16780 C CA . ASP A 1 39 ? -4.500 -4.400 -8.446 1.00 0.00 87 ASP A CA 14
ATOM 16781 C C . ASP A 1 39 ? -4.015 -5.532 -7.538 1.00 0.00 87 ASP A C 14
ATOM 16782 O O . ASP A 1 39 ? -4.529 -5.728 -6.433 1.00 0.00 87 ASP A O 14
ATOM 16791 N N . ASP A 1 40 ? -3.038 -6.285 -8.029 1.00 0.00 88 ASP A N 14
ATOM 16792 C CA . ASP A 1 40 ? -2.436 -7.378 -7.276 1.00 0.00 88 ASP A CA 14
ATOM 16793 C C . ASP A 1 40 ? -1.366 -6.832 -6.348 1.00 0.00 88 ASP A C 14
ATOM 16794 O O . ASP A 1 40 ? -0.602 -5.947 -6.717 1.00 0.00 88 ASP A O 14
ATOM 16803 N N . PRO A 1 41 ? -1.289 -7.383 -5.126 1.00 0.00 89 PRO A N 14
ATOM 16804 C CA . PRO A 1 41 ? -0.437 -6.859 -4.059 1.00 0.00 89 PRO A CA 14
ATOM 16805 C C . PRO A 1 41 ? 1.033 -6.952 -4.376 1.00 0.00 89 PRO A C 14
ATOM 16806 O O . PRO A 1 41 ? 1.787 -6.035 -4.076 1.00 0.00 89 PRO A O 14
ATOM 16817 N N . TRP A 1 42 ? 1.447 -8.055 -4.973 1.00 0.00 90 TRP A N 14
ATOM 16818 C CA . TRP A 1 42 ? 2.846 -8.208 -5.327 1.00 0.00 90 TRP A CA 14
ATOM 16819 C C . TRP A 1 42 ? 3.198 -7.240 -6.444 1.00 0.00 90 TRP A C 14
ATOM 16820 O O . TRP A 1 42 ? 4.325 -6.781 -6.536 1.00 0.00 90 TRP A O 14
ATOM 16841 N N . LEU A 1 43 ? 2.221 -6.919 -7.282 1.00 0.00 91 LEU A N 14
ATOM 16842 C CA . LEU A 1 43 ? 2.424 -5.933 -8.333 1.00 0.00 91 LEU A CA 14
ATOM 16843 C C . LEU A 1 43 ? 2.492 -4.521 -7.746 1.00 0.00 91 LEU A C 14
ATOM 16844 O O . LEU A 1 43 ? 3.401 -3.755 -8.060 1.00 0.00 91 LEU A O 14
ATOM 16860 N N . THR A 1 44 ? 1.548 -4.206 -6.864 1.00 0.00 92 THR A N 14
ATOM 16861 C CA . THR A 1 44 ? 1.509 -2.910 -6.190 1.00 0.00 92 THR A CA 14
ATOM 16862 C C . THR A 1 44 ? 2.771 -2.694 -5.367 1.00 0.00 92 THR A C 14
ATOM 16863 O O . THR A 1 44 ? 3.426 -1.651 -5.456 1.00 0.00 92 THR A O 14
ATOM 16874 N N . ALA A 1 45 ? 3.114 -3.699 -4.575 1.00 0.00 93 ALA A N 14
ATOM 16875 C CA . ALA A 1 45 ? 4.291 -3.655 -3.741 1.00 0.00 93 ALA A CA 14
ATOM 16876 C C . ALA A 1 45 ? 5.548 -3.546 -4.586 1.00 0.00 93 ALA A C 14
ATOM 16877 O O . ALA A 1 45 ? 6.474 -2.818 -4.240 1.00 0.00 93 ALA A O 14
ATOM 16884 N N . TYR A 1 46 ? 5.568 -4.270 -5.701 1.00 0.00 94 TYR A N 14
ATOM 16885 C CA . TYR A 1 46 ? 6.703 -4.244 -6.608 1.00 0.00 94 TYR A CA 14
ATOM 16886 C C . TYR A 1 46 ? 6.844 -2.858 -7.218 1.00 0.00 94 TYR A C 14
ATOM 16887 O O . TYR A 1 46 ? 7.949 -2.344 -7.369 1.00 0.00 94 TYR A O 14
ATOM 16905 N N . ASN A 1 47 ? 5.708 -2.262 -7.563 1.00 0.00 95 ASN A N 14
ATOM 16906 C CA . ASN A 1 47 ? 5.681 -0.916 -8.130 1.00 0.00 95 ASN A CA 14
ATOM 16907 C C . ASN A 1 47 ? 6.255 0.104 -7.161 1.00 0.00 95 ASN A C 14
ATOM 16908 O O . ASN A 1 47 ? 7.071 0.928 -7.548 1.00 0.00 95 ASN A O 14
ATOM 16919 N N . PHE A 1 48 ? 5.844 0.048 -5.901 1.00 0.00 96 PHE A N 14
ATOM 16920 C CA . PHE A 1 48 ? 6.401 0.941 -4.890 1.00 0.00 96 PHE A CA 14
ATOM 16921 C C . PHE A 1 48 ? 7.871 0.621 -4.657 1.00 0.00 96 PHE A C 14
ATOM 16922 O O . PHE A 1 48 ? 8.694 1.525 -4.506 1.00 0.00 96 PHE A O 14
ATOM 16939 N N . LEU A 1 49 ? 8.197 -0.664 -4.650 1.00 0.00 97 LEU A N 14
ATOM 16940 C CA . LEU A 1 49 ? 9.565 -1.103 -4.441 1.00 0.00 97 LEU A CA 14
ATOM 16941 C C . LEU A 1 49 ? 10.484 -0.551 -5.524 1.00 0.00 97 LEU A C 14
ATOM 16942 O O . LEU A 1 49 ? 11.535 -0.002 -5.226 1.00 0.00 97 LEU A O 14
ATOM 16958 N N . GLN A 1 50 ? 10.075 -0.671 -6.780 1.00 0.00 98 GLN A N 14
ATOM 16959 C CA . GLN A 1 50 ? 10.859 -0.130 -7.886 1.00 0.00 98 GLN A CA 14
ATOM 16960 C C . GLN A 1 50 ? 10.822 1.400 -7.882 1.00 0.00 98 GLN A C 14
ATOM 16961 O O . GLN A 1 50 ? 11.825 2.056 -8.169 1.00 0.00 98 GLN A O 14
ATOM 16975 N N . LYS A 1 51 ? 9.660 1.949 -7.532 1.00 0.00 99 LYS A N 14
ATOM 16976 C CA . LYS A 1 51 ? 9.433 3.392 -7.553 1.00 0.00 99 LYS A CA 14
ATOM 16977 C C . LYS A 1 51 ? 10.302 4.113 -6.528 1.00 0.00 99 LYS A C 14
ATOM 16978 O O . LYS A 1 51 ? 10.902 5.143 -6.827 1.00 0.00 99 LYS A O 14
ATOM 16997 N N . ASN A 1 52 ? 10.368 3.571 -5.323 1.00 0.00 100 ASN A N 14
ATOM 16998 C CA . ASN A 1 52 ? 11.136 4.194 -4.255 1.00 0.00 100 ASN A CA 14
ATOM 16999 C C . ASN A 1 52 ? 12.530 3.594 -4.194 1.00 0.00 100 ASN A C 14
ATOM 17000 O O . ASN A 1 52 ? 13.383 4.038 -3.422 1.00 0.00 100 ASN A O 14
ATOM 17011 N N . ASP A 1 53 ? 12.726 2.565 -5.018 1.00 0.00 101 ASP A N 14
ATOM 17012 C CA . ASP A 1 53 ? 14.011 1.881 -5.161 1.00 0.00 101 ASP A CA 14
ATOM 17013 C C . ASP A 1 53 ? 14.358 1.102 -3.890 1.00 0.00 101 ASP A C 14
ATOM 17014 O O . ASP A 1 53 ? 15.445 1.243 -3.328 1.00 0.00 101 ASP A O 14
ATOM 17023 N N . LEU A 1 54 ? 13.411 0.296 -3.427 1.00 0.00 102 LEU A N 14
ATOM 17024 C CA . LEU A 1 54 ? 13.619 -0.556 -2.267 1.00 0.00 102 LEU A CA 14
ATOM 17025 C C . LEU A 1 54 ? 14.097 -1.933 -2.710 1.00 0.00 102 LEU A C 14
ATOM 17026 O O . LEU A 1 54 ? 14.030 -2.282 -3.891 1.00 0.00 102 LEU A O 14
ATOM 17042 N N . ASN A 1 55 ? 14.565 -2.709 -1.752 1.00 0.00 103 ASN A N 14
ATOM 17043 C CA . ASN A 1 55 ? 15.056 -4.053 -2.011 1.00 0.00 103 ASN A CA 14
ATOM 17044 C C . ASN A 1 55 ? 13.894 -5.027 -2.181 1.00 0.00 103 ASN A C 14
ATOM 17045 O O . ASN A 1 55 ? 12.908 -4.958 -1.449 1.00 0.00 103 ASN A O 14
ATOM 17056 N N . PRO A 1 56 ? 14.011 -5.964 -3.144 1.00 0.00 104 PRO A N 14
ATOM 17057 C CA . PRO A 1 56 ? 12.969 -6.964 -3.441 1.00 0.00 104 PRO A CA 14
ATOM 17058 C C . PRO A 1 56 ? 12.619 -7.836 -2.235 1.00 0.00 104 PRO A C 14
ATOM 17059 O O . PRO A 1 56 ? 11.609 -8.541 -2.237 1.00 0.00 104 PRO A O 14
ATOM 17070 N N . MET A 1 57 ? 13.458 -7.777 -1.209 1.00 0.00 105 MET A N 14
ATOM 17071 C CA . MET A 1 57 ? 13.194 -8.457 0.054 1.00 0.00 105 MET A CA 14
ATOM 17072 C C . MET A 1 57 ? 11.935 -7.897 0.716 1.00 0.00 105 MET A C 14
ATOM 17073 O O . MET A 1 57 ? 11.243 -8.599 1.455 1.00 0.00 105 MET A O 14
ATOM 17087 N N . PHE A 1 58 ? 11.621 -6.640 0.421 1.00 0.00 106 PHE A N 14
ATOM 17088 C CA . PHE A 1 58 ? 10.526 -5.952 1.088 1.00 0.00 106 PHE A CA 14
ATOM 17089 C C . PHE A 1 58 ? 9.196 -6.270 0.422 1.00 0.00 106 PHE A C 14
ATOM 17090 O O . PHE A 1 58 ? 8.140 -6.104 1.028 1.00 0.00 106 PHE A O 14
ATOM 17107 N N . LEU A 1 59 ? 9.269 -6.763 -0.812 1.00 0.00 107 LEU A N 14
ATOM 17108 C CA . LEU A 1 59 ? 8.091 -7.001 -1.648 1.00 0.00 107 LEU A CA 14
ATOM 17109 C C . LEU A 1 59 ? 7.048 -7.872 -0.954 1.00 0.00 107 LEU A C 14
ATOM 17110 O O . LEU A 1 59 ? 5.865 -7.533 -0.941 1.00 0.00 107 LEU A O 14
ATOM 17126 N N . ASP A 1 60 ? 7.478 -8.977 -0.368 1.00 0.00 108 ASP A N 14
ATOM 17127 C CA . ASP A 1 60 ? 6.545 -9.894 0.274 1.00 0.00 108 ASP A CA 14
ATOM 17128 C C . ASP A 1 60 ? 5.849 -9.221 1.454 1.00 0.00 108 ASP A C 14
ATOM 17129 O O . ASP A 1 60 ? 4.636 -9.322 1.602 1.00 0.00 108 ASP A O 14
ATOM 17138 N N . GLN A 1 61 ? 6.616 -8.495 2.260 1.00 0.00 109 GLN A N 14
ATOM 17139 C CA . GLN A 1 61 ? 6.083 -7.854 3.457 1.00 0.00 109 GLN A CA 14
ATOM 17140 C C . GLN A 1 61 ? 4.981 -6.856 3.111 1.00 0.00 109 GLN A C 14
ATOM 17141 O O . GLN A 1 61 ? 3.893 -6.886 3.702 1.00 0.00 109 GLN A O 14
ATOM 17155 N N . VAL A 1 62 ? 5.250 -5.995 2.142 1.00 0.00 110 VAL A N 14
ATOM 17156 C CA . VAL A 1 62 ? 4.282 -4.997 1.733 1.00 0.00 110 VAL A CA 14
ATOM 17157 C C . VAL A 1 62 ? 3.087 -5.642 1.052 1.00 0.00 110 VAL A C 14
ATOM 17158 O O . VAL A 1 62 ? 1.944 -5.318 1.361 1.00 0.00 110 VAL A O 14
ATOM 17171 N N . ALA A 1 63 ? 3.351 -6.581 0.155 1.00 0.00 111 ALA A N 14
ATOM 17172 C CA . ALA A 1 63 ? 2.291 -7.233 -0.595 1.00 0.00 111 ALA A CA 14
ATOM 17173 C C . ALA A 1 63 ? 1.381 -8.044 0.314 1.00 0.00 111 ALA A C 14
ATOM 17174 O O . ALA A 1 63 ? 0.176 -8.083 0.102 1.00 0.00 111 ALA A O 14
ATOM 17181 N N . LYS A 1 64 ? 1.946 -8.695 1.319 1.00 0.00 112 LYS A N 14
ATOM 17182 C CA . LYS A 1 64 ? 1.145 -9.476 2.249 1.00 0.00 112 LYS A CA 14
ATOM 17183 C C . LYS A 1 64 ? 0.218 -8.581 3.062 1.00 0.00 112 LYS A C 14
ATOM 17184 O O . LYS A 1 64 ? -0.908 -8.971 3.376 1.00 0.00 112 LYS A O 14
ATOM 17203 N N . PHE A 1 65 ? 0.675 -7.376 3.386 1.00 0.00 113 PHE A N 14
ATOM 17204 C CA . PHE A 1 65 ? -0.182 -6.416 4.073 1.00 0.00 113 PHE A CA 14
ATOM 17205 C C . PHE A 1 65 ? -1.264 -5.918 3.117 1.00 0.00 113 PHE A C 14
ATOM 17206 O O . PHE A 1 65 ? -2.426 -5.762 3.500 1.00 0.00 113 PHE A O 14
ATOM 17223 N N . ILE A 1 66 ? -0.868 -5.688 1.868 1.00 0.00 114 ILE A N 14
ATOM 17224 C CA . ILE A 1 66 ? -1.799 -5.320 0.814 1.00 0.00 114 ILE A CA 14
ATOM 17225 C C . ILE A 1 66 ? -2.878 -6.380 0.659 1.00 0.00 114 ILE A C 14
ATOM 17226 O O . ILE A 1 66 ? -4.064 -6.065 0.536 1.00 0.00 114 ILE A O 14
ATOM 17242 N N . ILE A 1 67 ? -2.449 -7.639 0.679 1.00 0.00 115 ILE A N 14
ATOM 17243 C CA . ILE A 1 67 ? -3.358 -8.761 0.556 1.00 0.00 115 ILE A CA 14
ATOM 17244 C C . ILE A 1 67 ? -4.373 -8.733 1.681 1.00 0.00 115 ILE A C 14
ATOM 17245 O O . ILE A 1 67 ? -5.565 -8.806 1.439 1.00 0.00 115 ILE A O 14
ATOM 17261 N N . ASP A 1 68 ? -3.884 -8.587 2.905 1.00 0.00 116 ASP A N 14
ATOM 17262 C CA . ASP A 1 68 ? -4.742 -8.601 4.087 1.00 0.00 116 ASP A CA 14
ATOM 17263 C C . ASP A 1 68 ? -5.856 -7.565 3.995 1.00 0.00 116 ASP A C 14
ATOM 17264 O O . ASP A 1 68 ? -6.977 -7.814 4.439 1.00 0.00 116 ASP A O 14
ATOM 17273 N N . ASN A 1 69 ? -5.547 -6.417 3.405 1.00 0.00 117 ASN A N 14
ATOM 17274 C CA . ASN A 1 69 ? -6.518 -5.333 3.261 1.00 0.00 117 ASN A CA 14
ATOM 17275 C C . ASN A 1 69 ? -7.736 -5.767 2.437 1.00 0.00 117 ASN A C 14
ATOM 17276 O O . ASN A 1 69 ? -8.869 -5.408 2.763 1.00 0.00 117 ASN A O 14
ATOM 17287 N N . THR A 1 70 ? -7.511 -6.540 1.379 1.00 0.00 118 THR A N 14
ATOM 17288 C CA . THR A 1 70 ? -8.604 -6.982 0.515 1.00 0.00 118 THR A CA 14
ATOM 17289 C C . THR A 1 70 ? -9.022 -8.424 0.820 1.00 0.00 118 THR A C 14
ATOM 17290 O O . THR A 1 70 ? -10.160 -8.822 0.564 1.00 0.00 118 THR A O 14
ATOM 17301 N N . LYS A 1 71 ? -8.086 -9.207 1.347 1.00 0.00 119 LYS A N 14
ATOM 17302 C CA . LYS A 1 71 ? -8.372 -10.558 1.810 1.00 0.00 119 LYS A CA 14
ATOM 17303 C C . LYS A 1 71 ? -9.386 -10.507 2.945 1.00 0.00 119 LYS A C 14
ATOM 17304 O O . LYS A 1 71 ? -10.504 -11.011 2.823 1.00 0.00 119 LYS A O 14
ATOM 17323 N N . GLY A 1 72 ? -8.985 -9.914 4.055 1.00 0.00 120 GLY A N 14
ATOM 17324 C CA . GLY A 1 72 ? -9.922 -9.655 5.120 1.00 0.00 120 GLY A CA 14
ATOM 17325 C C . GLY A 1 72 ? -9.264 -9.113 6.367 1.00 0.00 120 GLY A C 14
ATOM 17326 O O . GLY A 1 72 ? -9.786 -8.189 6.987 1.00 0.00 120 GLY A O 14
ATOM 17330 N N . GLN A 1 73 ? -8.125 -9.704 6.728 1.00 0.00 121 GLN A N 14
ATOM 17331 C CA . GLN A 1 73 ? -7.388 -9.347 7.936 1.00 0.00 121 GLN A CA 14
ATOM 17332 C C . GLN A 1 73 ? -8.216 -9.678 9.180 1.00 0.00 121 GLN A C 14
ATOM 17333 O O . GLN A 1 73 ? -7.983 -10.694 9.833 1.00 0.00 121 GLN A O 14
ATOM 17347 N N . MET A 1 74 ? -9.193 -8.831 9.487 1.00 0.00 122 MET A N 14
ATOM 17348 C CA . MET A 1 74 ? -10.067 -9.048 10.635 1.00 0.00 122 MET A CA 14
ATOM 17349 C C . MET A 1 74 ? -11.096 -10.136 10.336 1.00 0.00 122 MET A C 14
ATOM 17350 O O . MET A 1 74 ? -11.678 -10.729 11.244 1.00 0.00 122 MET A O 14
ATOM 17364 N N . LEU A 1 75 ? -11.306 -10.395 9.054 1.00 0.00 123 LEU A N 14
ATOM 17365 C CA . LEU A 1 75 ? -12.222 -11.441 8.627 1.00 0.00 123 LEU A CA 14
ATOM 17366 C C . LEU A 1 75 ? -11.470 -12.454 7.771 1.00 0.00 123 LEU A C 14
ATOM 17367 O O . LEU A 1 75 ? -11.038 -13.495 8.259 1.00 0.00 123 LEU A O 14
ATOM 17383 N N . GLY A 1 76 ? -11.306 -12.135 6.500 1.00 0.00 124 GLY A N 14
ATOM 17384 C CA . GLY A 1 76 ? -10.604 -13.025 5.600 1.00 0.00 124 GLY A CA 14
ATOM 17385 C C . GLY A 1 76 ? -11.568 -13.821 4.755 1.00 0.00 124 GLY A C 14
ATOM 17386 O O . GLY A 1 76 ? -11.867 -14.974 5.073 1.00 0.00 124 GLY A O 14
ATOM 17390 N N . LEU A 1 77 ? -12.038 -13.200 3.674 1.00 0.00 125 LEU A N 14
ATOM 17391 C CA . LEU A 1 77 ? -13.105 -13.753 2.843 1.00 0.00 125 LEU A CA 14
ATOM 17392 C C . LEU A 1 77 ? -14.360 -13.972 3.682 1.00 0.00 125 LEU A C 14
ATOM 17393 O O . LEU A 1 77 ? -15.157 -13.049 3.861 1.00 0.00 125 LEU A O 14
ATOM 17409 N N . GLY A 1 78 ? -14.504 -15.180 4.220 1.00 0.00 126 GLY A N 14
ATOM 17410 C CA . GLY A 1 78 ? -15.595 -15.483 5.129 1.00 0.00 126 GLY A CA 14
ATOM 17411 C C . GLY A 1 78 ? -16.956 -15.211 4.529 1.00 0.00 126 GLY A C 14
ATOM 17412 O O . GLY A 1 78 ? -17.784 -14.534 5.137 1.00 0.00 126 GLY A O 14
ATOM 17416 N N . ASN A 1 79 ? -17.189 -15.732 3.336 1.00 0.00 127 ASN A N 14
ATOM 17417 C CA . ASN A 1 79 ? -18.455 -15.526 2.657 1.00 0.00 127 ASN A CA 14
ATOM 17418 C C . ASN A 1 79 ? -18.862 -16.769 1.881 1.00 0.00 127 ASN A C 14
ATOM 17419 O O . ASN A 1 79 ? -18.346 -17.024 0.790 1.00 0.00 127 ASN A O 14
ATOM 17430 N N . PRO A 1 80 ? -19.760 -17.576 2.458 1.00 0.00 128 PRO A N 14
ATOM 17431 C CA . PRO A 1 80 ? -20.369 -18.707 1.770 1.00 0.00 128 PRO A CA 14
ATOM 17432 C C . PRO A 1 80 ? -21.469 -18.238 0.826 1.00 0.00 128 PRO A C 14
ATOM 17433 O O . PRO A 1 80 ? -21.226 -18.184 -0.394 1.00 0.00 128 PRO A O 14
ATOM 17445 N N . ALA A 1 1 ? -23.931 16.717 -1.622 1.00 0.00 49 ALA A N 15
ATOM 17446 C CA . ALA A 1 1 ? -23.772 16.191 -2.997 1.00 0.00 49 ALA A CA 15
ATOM 17447 C C . ALA A 1 1 ? -22.410 15.529 -3.163 1.00 0.00 49 ALA A C 15
ATOM 17448 O O . ALA A 1 1 ? -22.327 14.376 -3.591 1.00 0.00 49 ALA A O 15
ATOM 17457 N N . ASN A 1 2 ? -21.352 16.263 -2.814 1.00 0.00 50 ASN A N 15
ATOM 17458 C CA . ASN A 1 2 ? -19.975 15.782 -2.944 1.00 0.00 50 ASN A CA 15
ATOM 17459 C C . ASN A 1 2 ? -19.632 15.511 -4.403 1.00 0.00 50 ASN A C 15
ATOM 17460 O O . ASN A 1 2 ? -19.764 14.386 -4.898 1.00 0.00 50 ASN A O 15
ATOM 17471 N N . GLN A 1 3 ? -19.185 16.554 -5.090 1.00 0.00 51 GLN A N 15
ATOM 17472 C CA . GLN A 1 3 ? -18.845 16.458 -6.505 1.00 0.00 51 GLN A CA 15
ATOM 17473 C C . GLN A 1 3 ? -17.403 16.000 -6.676 1.00 0.00 51 GLN A C 15
ATOM 17474 O O . GLN A 1 3 ? -16.880 15.942 -7.789 1.00 0.00 51 GLN A O 15
ATOM 17488 N N . GLN A 1 4 ? -16.764 15.696 -5.561 1.00 0.00 52 GLN A N 15
ATOM 17489 C CA . GLN A 1 4 ? -15.418 15.160 -5.567 1.00 0.00 52 GLN A CA 15
ATOM 17490 C C . GLN A 1 4 ? -15.273 14.140 -4.446 1.00 0.00 52 GLN A C 15
ATOM 17491 O O . GLN A 1 4 ? -15.235 14.495 -3.269 1.00 0.00 52 GLN A O 15
ATOM 17505 N N . THR A 1 5 ? -15.236 12.870 -4.825 1.00 0.00 53 THR A N 15
ATOM 17506 C CA . THR A 1 5 ? -15.081 11.785 -3.871 1.00 0.00 53 THR A CA 15
ATOM 17507 C C . THR A 1 5 ? -13.747 11.911 -3.136 1.00 0.00 53 THR A C 15
ATOM 17508 O O . THR A 1 5 ? -12.746 12.332 -3.718 1.00 0.00 53 THR A O 15
ATOM 17519 N N . SER A 1 6 ? -13.745 11.540 -1.864 1.00 0.00 54 SER A N 15
ATOM 17520 C CA . SER A 1 6 ? -12.611 11.737 -0.991 1.00 0.00 54 SER A CA 15
ATOM 17521 C C . SER A 1 6 ? -12.641 10.664 0.085 1.00 0.00 54 SER A C 15
ATOM 17522 O O . SER A 1 6 ? -13.388 9.689 -0.033 1.00 0.00 54 SER A O 15
ATOM 17530 N N . GLY A 1 7 ? -11.845 10.824 1.123 1.00 0.00 55 GLY A N 15
ATOM 17531 C CA . GLY A 1 7 ? -11.768 9.801 2.143 1.00 0.00 55 GLY A CA 15
ATOM 17532 C C . GLY A 1 7 ? -10.732 8.768 1.778 1.00 0.00 55 GLY A C 15
ATOM 17533 O O . GLY A 1 7 ? -10.135 8.131 2.646 1.00 0.00 55 GLY A O 15
ATOM 17537 N N . LYS A 1 8 ? -10.544 8.591 0.477 1.00 0.00 56 LYS A N 15
ATOM 17538 C CA . LYS A 1 8 ? -9.444 7.816 -0.035 1.00 0.00 56 LYS A CA 15
ATOM 17539 C C . LYS A 1 8 ? -8.138 8.539 0.263 1.00 0.00 56 LYS A C 15
ATOM 17540 O O . LYS A 1 8 ? -8.133 9.703 0.672 1.00 0.00 56 LYS A O 15
ATOM 17559 N N . VAL A 1 9 ? -7.039 7.869 0.026 1.00 0.00 57 VAL A N 15
ATOM 17560 C CA . VAL A 1 9 ? -5.765 8.312 0.578 1.00 0.00 57 VAL A CA 15
ATOM 17561 C C . VAL A 1 9 ? -4.982 9.170 -0.399 1.00 0.00 57 VAL A C 15
ATOM 17562 O O . VAL A 1 9 ? -4.639 8.731 -1.495 1.00 0.00 57 VAL A O 15
ATOM 17575 N N . LEU A 1 10 ? -4.701 10.391 0.022 1.00 0.00 58 LEU A N 15
ATOM 17576 C CA . LEU A 1 10 ? -3.885 11.305 -0.750 1.00 0.00 58 LEU A CA 15
ATOM 17577 C C . LEU A 1 10 ? -2.434 11.216 -0.288 1.00 0.00 58 LEU A C 15
ATOM 17578 O O . LEU A 1 10 ? -2.108 11.605 0.836 1.00 0.00 58 LEU A O 15
ATOM 17594 N N . TYR A 1 11 ? -1.571 10.700 -1.147 1.00 0.00 59 TYR A N 15
ATOM 17595 C CA . TYR A 1 11 ? -0.160 10.595 -0.828 1.00 0.00 59 TYR A CA 15
ATOM 17596 C C . TYR A 1 11 ? 0.635 11.550 -1.721 1.00 0.00 59 TYR A C 15
ATOM 17597 O O . TYR A 1 11 ? 0.603 11.444 -2.951 1.00 0.00 59 TYR A O 15
ATOM 17615 N N . GLU A 1 12 ? 1.288 12.521 -1.096 1.00 0.00 60 GLU A N 15
ATOM 17616 C CA . GLU A 1 12 ? 2.183 13.457 -1.788 1.00 0.00 60 GLU A CA 15
ATOM 17617 C C . GLU A 1 12 ? 1.502 14.181 -2.959 1.00 0.00 60 GLU A C 15
ATOM 17618 O O . GLU A 1 12 ? 2.172 14.789 -3.794 1.00 0.00 60 GLU A O 15
ATOM 17630 N N . GLY A 1 13 ? 0.179 14.099 -3.028 1.00 0.00 61 GLY A N 15
ATOM 17631 C CA . GLY A 1 13 ? -0.555 14.817 -4.055 1.00 0.00 61 GLY A CA 15
ATOM 17632 C C . GLY A 1 13 ? -1.432 13.927 -4.922 1.00 0.00 61 GLY A C 15
ATOM 17633 O O . GLY A 1 13 ? -2.386 14.410 -5.537 1.00 0.00 61 GLY A O 15
ATOM 17637 N N . LYS A 1 14 ? -1.125 12.635 -4.989 1.00 0.00 62 LYS A N 15
ATOM 17638 C CA . LYS A 1 14 ? -1.945 11.701 -5.762 1.00 0.00 62 LYS A CA 15
ATOM 17639 C C . LYS A 1 14 ? -2.898 10.967 -4.834 1.00 0.00 62 LYS A C 15
ATOM 17640 O O . LYS A 1 14 ? -2.614 10.807 -3.653 1.00 0.00 62 LYS A O 15
ATOM 17659 N N . GLU A 1 15 ? -4.018 10.525 -5.367 1.00 0.00 63 GLU A N 15
ATOM 17660 C CA . GLU A 1 15 ? -4.998 9.808 -4.568 1.00 0.00 63 GLU A CA 15
ATOM 17661 C C . GLU A 1 15 ? -5.045 8.333 -4.942 1.00 0.00 63 GLU A C 15
ATOM 17662 O O . GLU A 1 15 ? -4.942 7.965 -6.113 1.00 0.00 63 GLU A O 15
ATOM 17674 N N . PHE A 1 16 ? -5.195 7.500 -3.926 1.00 0.00 64 PHE A N 15
ATOM 17675 C CA . PHE A 1 16 ? -5.290 6.061 -4.098 1.00 0.00 64 PHE A CA 15
ATOM 17676 C C . PHE A 1 16 ? -6.343 5.496 -3.150 1.00 0.00 64 PHE A C 15
ATOM 17677 O O . PHE A 1 16 ? -6.857 6.227 -2.304 1.00 0.00 64 PHE A O 15
ATOM 17694 N N . ASP A 1 17 ? -6.650 4.207 -3.277 1.00 0.00 65 ASP A N 15
ATOM 17695 C CA . ASP A 1 17 ? -7.672 3.583 -2.430 1.00 0.00 65 ASP A CA 15
ATOM 17696 C C . ASP A 1 17 ? -7.211 3.575 -0.990 1.00 0.00 65 ASP A C 15
ATOM 17697 O O . ASP A 1 17 ? -7.767 4.264 -0.133 1.00 0.00 65 ASP A O 15
ATOM 17706 N N . TYR A 1 18 ? -6.180 2.791 -0.747 1.00 0.00 66 TYR A N 15
ATOM 17707 C CA . TYR A 1 18 ? -5.582 2.674 0.565 1.00 0.00 66 TYR A CA 15
ATOM 17708 C C . TYR A 1 18 ? -4.075 2.619 0.430 1.00 0.00 66 TYR A C 15
ATOM 17709 O O . TYR A 1 18 ? -3.544 1.703 -0.184 1.00 0.00 66 TYR A O 15
ATOM 17727 N N . VAL A 1 19 ? -3.382 3.601 0.967 1.00 0.00 67 VAL A N 15
ATOM 17728 C CA . VAL A 1 19 ? -1.937 3.552 0.966 1.00 0.00 67 VAL A CA 15
ATOM 17729 C C . VAL A 1 19 ? -1.444 3.208 2.363 1.00 0.00 67 VAL A C 15
ATOM 17730 O O . VAL A 1 19 ? -2.020 3.638 3.366 1.00 0.00 67 VAL A O 15
ATOM 17743 N N . PHE A 1 20 ? -0.400 2.414 2.416 1.00 0.00 68 PHE A N 15
ATOM 17744 C CA . PHE A 1 20 ? 0.144 1.943 3.675 1.00 0.00 68 PHE A CA 15
ATOM 17745 C C . PHE A 1 20 ? 1.271 2.866 4.118 1.00 0.00 68 PHE A C 15
ATOM 17746 O O . PHE A 1 20 ? 1.866 3.556 3.299 1.00 0.00 68 PHE A O 15
ATOM 17763 N N . SER A 1 21 ? 1.542 2.903 5.406 1.00 0.00 69 SER A N 15
ATOM 17764 C CA . SER A 1 21 ? 2.631 3.709 5.918 1.00 0.00 69 SER A CA 15
ATOM 17765 C C . SER A 1 21 ? 3.878 2.840 6.073 1.00 0.00 69 SER A C 15
ATOM 17766 O O . SER A 1 21 ? 3.880 1.848 6.801 1.00 0.00 69 SER A O 15
ATOM 17774 N N . ILE A 1 22 ? 4.915 3.219 5.354 1.00 0.00 70 ILE A N 15
ATOM 17775 C CA . ILE A 1 22 ? 6.147 2.461 5.273 1.00 0.00 70 ILE A CA 15
ATOM 17776 C C . ILE A 1 22 ? 7.248 3.125 6.081 1.00 0.00 70 ILE A C 15
ATOM 17777 O O . ILE A 1 22 ? 7.609 4.278 5.833 1.00 0.00 70 ILE A O 15
ATOM 17793 N N . ASP A 1 23 ? 7.765 2.408 7.056 1.00 0.00 71 ASP A N 15
ATOM 17794 C CA . ASP A 1 23 ? 8.855 2.923 7.869 1.00 0.00 71 ASP A CA 15
ATOM 17795 C C . ASP A 1 23 ? 10.178 2.309 7.430 1.00 0.00 71 ASP A C 15
ATOM 17796 O O . ASP A 1 23 ? 10.304 1.088 7.319 1.00 0.00 71 ASP A O 15
ATOM 17805 N N . VAL A 1 24 ? 11.146 3.162 7.131 1.00 0.00 72 VAL A N 15
ATOM 17806 C CA . VAL A 1 24 ? 12.473 2.704 6.745 1.00 0.00 72 VAL A CA 15
ATOM 17807 C C . VAL A 1 24 ? 13.458 2.907 7.899 1.00 0.00 72 VAL A C 15
ATOM 17808 O O . VAL A 1 24 ? 14.550 2.340 7.917 1.00 0.00 72 VAL A O 15
ATOM 17821 N N . ASN A 1 25 ? 13.047 3.714 8.867 1.00 0.00 73 ASN A N 15
ATOM 17822 C CA . ASN A 1 25 ? 13.880 4.036 10.016 1.00 0.00 73 ASN A CA 15
ATOM 17823 C C . ASN A 1 25 ? 13.009 4.662 11.097 1.00 0.00 73 ASN A C 15
ATOM 17824 O O . ASN A 1 25 ? 12.048 5.373 10.790 1.00 0.00 73 ASN A O 15
ATOM 17835 N N . GLU A 1 26 ? 13.326 4.372 12.350 1.00 0.00 74 GLU A N 15
ATOM 17836 C CA . GLU A 1 26 ? 12.540 4.864 13.476 1.00 0.00 74 GLU A CA 15
ATOM 17837 C C . GLU A 1 26 ? 12.611 6.383 13.568 1.00 0.00 74 GLU A C 15
ATOM 17838 O O . GLU A 1 26 ? 13.698 6.960 13.671 1.00 0.00 74 GLU A O 15
ATOM 17850 N N . GLY A 1 27 ? 11.452 7.021 13.540 1.00 0.00 75 GLY A N 15
ATOM 17851 C CA . GLY A 1 27 ? 11.392 8.463 13.655 1.00 0.00 75 GLY A CA 15
ATOM 17852 C C . GLY A 1 27 ? 11.360 9.147 12.305 1.00 0.00 75 GLY A C 15
ATOM 17853 O O . GLY A 1 27 ? 11.366 10.378 12.222 1.00 0.00 75 GLY A O 15
ATOM 17857 N N . GLY A 1 28 ? 11.332 8.353 11.247 1.00 0.00 76 GLY A N 15
ATOM 17858 C CA . GLY A 1 28 ? 11.280 8.902 9.908 1.00 0.00 76 GLY A CA 15
ATOM 17859 C C . GLY A 1 28 ? 12.470 8.477 9.070 1.00 0.00 76 GLY A C 15
ATOM 17860 O O . GLY A 1 28 ? 13.435 7.925 9.599 1.00 0.00 76 GLY A O 15
ATOM 17864 N N . PRO A 1 29 ? 12.429 8.719 7.753 1.00 0.00 77 PRO A N 15
ATOM 17865 C CA . PRO A 1 29 ? 11.294 9.366 7.100 1.00 0.00 77 PRO A CA 15
ATOM 17866 C C . PRO A 1 29 ? 10.144 8.396 6.856 1.00 0.00 77 PRO A C 15
ATOM 17867 O O . PRO A 1 29 ? 10.356 7.193 6.678 1.00 0.00 77 PRO A O 15
ATOM 17878 N N . SER A 1 30 ? 8.934 8.917 6.869 1.00 0.00 78 SER A N 15
ATOM 17879 C CA . SER A 1 30 ? 7.760 8.106 6.630 1.00 0.00 78 SER A CA 15
ATOM 17880 C C . SER A 1 30 ? 7.480 8.035 5.137 1.00 0.00 78 SER A C 15
ATOM 17881 O O . SER A 1 30 ? 7.293 9.057 4.473 1.00 0.00 78 SER A O 15
ATOM 17889 N N . TYR A 1 31 ? 7.482 6.822 4.617 1.00 0.00 79 TYR A N 15
ATOM 17890 C CA . TYR A 1 31 ? 7.169 6.576 3.220 1.00 0.00 79 TYR A CA 15
ATOM 17891 C C . TYR A 1 31 ? 5.777 5.985 3.131 1.00 0.00 79 TYR A C 15
ATOM 17892 O O . TYR A 1 31 ? 5.234 5.572 4.143 1.00 0.00 79 TYR A O 15
ATOM 17910 N N . LYS A 1 32 ? 5.177 5.968 1.951 1.00 0.00 80 LYS A N 15
ATOM 17911 C CA . LYS A 1 32 ? 3.822 5.438 1.815 1.00 0.00 80 LYS A CA 15
ATOM 17912 C C . LYS A 1 32 ? 3.731 4.480 0.633 1.00 0.00 80 LYS A C 15
ATOM 17913 O O . LYS A 1 32 ? 4.386 4.671 -0.388 1.00 0.00 80 LYS A O 15
ATOM 17932 N N . LEU A 1 33 ? 2.903 3.460 0.790 1.00 0.00 81 LEU A N 15
ATOM 17933 C CA . LEU A 1 33 ? 2.727 2.421 -0.213 1.00 0.00 81 LEU A CA 15
ATOM 17934 C C . LEU A 1 33 ? 1.302 2.504 -0.765 1.00 0.00 81 LEU A C 15
ATOM 17935 O O . LEU A 1 33 ? 0.383 1.913 -0.202 1.00 0.00 81 LEU A O 15
ATOM 17951 N N . PRO A 1 34 ? 1.098 3.260 -1.850 1.00 0.00 82 PRO A N 15
ATOM 17952 C CA . PRO A 1 34 ? -0.228 3.467 -2.448 1.00 0.00 82 PRO A CA 15
ATOM 17953 C C . PRO A 1 34 ? -0.793 2.209 -3.090 1.00 0.00 82 PRO A C 15
ATOM 17954 O O . PRO A 1 34 ? -0.142 1.593 -3.930 1.00 0.00 82 PRO A O 15
ATOM 17965 N N . TYR A 1 35 ? -2.022 1.858 -2.722 1.00 0.00 83 TYR A N 15
ATOM 17966 C CA . TYR A 1 35 ? -2.669 0.666 -3.237 1.00 0.00 83 TYR A CA 15
ATOM 17967 C C . TYR A 1 35 ? -4.072 0.991 -3.729 1.00 0.00 83 TYR A C 15
ATOM 17968 O O . TYR A 1 35 ? -4.854 1.634 -3.026 1.00 0.00 83 TYR A O 15
ATOM 17986 N N . ASN A 1 36 ? -4.373 0.574 -4.948 1.00 0.00 84 ASN A N 15
ATOM 17987 C CA . ASN A 1 36 ? -5.732 0.609 -5.449 1.00 0.00 84 ASN A CA 15
ATOM 17988 C C . ASN A 1 36 ? -6.229 -0.822 -5.530 1.00 0.00 84 ASN A C 15
ATOM 17989 O O . ASN A 1 36 ? -5.504 -1.709 -5.972 1.00 0.00 84 ASN A O 15
ATOM 18000 N N . THR A 1 37 ? -7.454 -1.045 -5.100 1.00 0.00 85 THR A N 15
ATOM 18001 C CA . THR A 1 37 ? -7.952 -2.396 -4.862 1.00 0.00 85 THR A CA 15
ATOM 18002 C C . THR A 1 37 ? -8.068 -3.230 -6.141 1.00 0.00 85 THR A C 15
ATOM 18003 O O . THR A 1 37 ? -8.289 -4.439 -6.085 1.00 0.00 85 THR A O 15
ATOM 18014 N N . SER A 1 38 ? -7.915 -2.585 -7.283 1.00 0.00 86 SER A N 15
ATOM 18015 C CA . SER A 1 38 ? -7.991 -3.271 -8.565 1.00 0.00 86 SER A CA 15
ATOM 18016 C C . SER A 1 38 ? -6.648 -3.916 -8.928 1.00 0.00 86 SER A C 15
ATOM 18017 O O . SER A 1 38 ? -6.572 -4.737 -9.845 1.00 0.00 86 SER A O 15
ATOM 18025 N N . ASP A 1 39 ? -5.594 -3.563 -8.197 1.00 0.00 87 ASP A N 15
ATOM 18026 C CA . ASP A 1 39 ? -4.249 -4.031 -8.529 1.00 0.00 87 ASP A CA 15
ATOM 18027 C C . ASP A 1 39 ? -3.852 -5.208 -7.641 1.00 0.00 87 ASP A C 15
ATOM 18028 O O . ASP A 1 39 ? -4.500 -5.487 -6.628 1.00 0.00 87 ASP A O 15
ATOM 18037 N N . ASP A 1 40 ? -2.800 -5.911 -8.034 1.00 0.00 88 ASP A N 15
ATOM 18038 C CA . ASP A 1 40 ? -2.288 -7.033 -7.259 1.00 0.00 88 ASP A CA 15
ATOM 18039 C C . ASP A 1 40 ? -1.258 -6.540 -6.263 1.00 0.00 88 ASP A C 15
ATOM 18040 O O . ASP A 1 40 ? -0.463 -5.660 -6.567 1.00 0.00 88 ASP A O 15
ATOM 18049 N N . PRO A 1 41 ? -1.241 -7.128 -5.058 1.00 0.00 89 PRO A N 15
ATOM 18050 C CA . PRO A 1 41 ? -0.394 -6.657 -3.967 1.00 0.00 89 PRO A CA 15
ATOM 18051 C C . PRO A 1 41 ? 1.067 -6.769 -4.295 1.00 0.00 89 PRO A C 15
ATOM 18052 O O . PRO A 1 41 ? 1.849 -5.896 -3.947 1.00 0.00 89 PRO A O 15
ATOM 18063 N N . TRP A 1 42 ? 1.437 -7.837 -4.974 1.00 0.00 90 TRP A N 15
ATOM 18064 C CA . TRP A 1 42 ? 2.826 -8.026 -5.337 1.00 0.00 90 TRP A CA 15
ATOM 18065 C C . TRP A 1 42 ? 3.220 -7.040 -6.432 1.00 0.00 90 TRP A C 15
ATOM 18066 O O . TRP A 1 42 ? 4.365 -6.627 -6.502 1.00 0.00 90 TRP A O 15
ATOM 18087 N N . LEU A 1 43 ? 2.264 -6.654 -7.270 1.00 0.00 91 LEU A N 15
ATOM 18088 C CA . LEU A 1 43 ? 2.505 -5.633 -8.289 1.00 0.00 91 LEU A CA 15
ATOM 18089 C C . LEU A 1 43 ? 2.594 -4.246 -7.661 1.00 0.00 91 LEU A C 15
ATOM 18090 O O . LEU A 1 43 ? 3.510 -3.474 -7.958 1.00 0.00 91 LEU A O 15
ATOM 18106 N N . THR A 1 44 ? 1.644 -3.950 -6.780 1.00 0.00 92 THR A N 15
ATOM 18107 C CA . THR A 1 44 ? 1.604 -2.676 -6.075 1.00 0.00 92 THR A CA 15
ATOM 18108 C C . THR A 1 44 ? 2.865 -2.482 -5.241 1.00 0.00 92 THR A C 15
ATOM 18109 O O . THR A 1 44 ? 3.530 -1.446 -5.313 1.00 0.00 92 THR A O 15
ATOM 18120 N N . ALA A 1 45 ? 3.191 -3.504 -4.469 1.00 0.00 93 ALA A N 15
ATOM 18121 C CA . ALA A 1 45 ? 4.355 -3.484 -3.614 1.00 0.00 93 ALA A CA 15
ATOM 18122 C C . ALA A 1 45 ? 5.633 -3.400 -4.435 1.00 0.00 93 ALA A C 15
ATOM 18123 O O . ALA A 1 45 ? 6.566 -2.687 -4.075 1.00 0.00 93 ALA A O 15
ATOM 18130 N N . TYR A 1 46 ? 5.655 -4.125 -5.546 1.00 0.00 94 TYR A N 15
ATOM 18131 C CA . TYR A 1 46 ? 6.813 -4.160 -6.427 1.00 0.00 94 TYR A CA 15
ATOM 18132 C C . TYR A 1 46 ? 7.064 -2.779 -7.016 1.00 0.00 94 TYR A C 15
ATOM 18133 O O . TYR A 1 46 ? 8.200 -2.314 -7.069 1.00 0.00 94 TYR A O 15
ATOM 18151 N N . ASN A 1 47 ? 5.987 -2.124 -7.443 1.00 0.00 95 ASN A N 15
ATOM 18152 C CA . ASN A 1 47 ? 6.081 -0.790 -8.034 1.00 0.00 95 ASN A CA 15
ATOM 18153 C C . ASN A 1 47 ? 6.679 0.203 -7.041 1.00 0.00 95 ASN A C 15
ATOM 18154 O O . ASN A 1 47 ? 7.567 0.981 -7.386 1.00 0.00 95 ASN A O 15
ATOM 18165 N N . PHE A 1 48 ? 6.200 0.169 -5.804 1.00 0.00 96 PHE A N 15
ATOM 18166 C CA . PHE A 1 48 ? 6.748 1.023 -4.755 1.00 0.00 96 PHE A CA 15
ATOM 18167 C C . PHE A 1 48 ? 8.188 0.626 -4.446 1.00 0.00 96 PHE A C 15
ATOM 18168 O O . PHE A 1 48 ? 9.049 1.483 -4.240 1.00 0.00 96 PHE A O 15
ATOM 18185 N N . LEU A 1 49 ? 8.443 -0.673 -4.440 1.00 0.00 97 LEU A N 15
ATOM 18186 C CA . LEU A 1 49 ? 9.773 -1.190 -4.162 1.00 0.00 97 LEU A CA 15
ATOM 18187 C C . LEU A 1 49 ? 10.786 -0.697 -5.191 1.00 0.00 97 LEU A C 15
ATOM 18188 O O . LEU A 1 49 ? 11.858 -0.233 -4.832 1.00 0.00 97 LEU A O 15
ATOM 18204 N N . GLN A 1 50 ? 10.446 -0.787 -6.470 1.00 0.00 98 GLN A N 15
ATOM 18205 C CA . GLN A 1 50 ? 11.339 -0.305 -7.519 1.00 0.00 98 GLN A CA 15
ATOM 18206 C C . GLN A 1 50 ? 11.427 1.220 -7.505 1.00 0.00 98 GLN A C 15
ATOM 18207 O O . GLN A 1 50 ? 12.497 1.791 -7.726 1.00 0.00 98 GLN A O 15
ATOM 18221 N N . LYS A 1 51 ? 10.301 1.874 -7.220 1.00 0.00 99 LYS A N 15
ATOM 18222 C CA . LYS A 1 51 ? 10.241 3.333 -7.193 1.00 0.00 99 LYS A CA 15
ATOM 18223 C C . LYS A 1 51 ? 11.154 3.907 -6.115 1.00 0.00 99 LYS A C 15
ATOM 18224 O O . LYS A 1 51 ? 11.913 4.843 -6.367 1.00 0.00 99 LYS A O 15
ATOM 18243 N N . ASN A 1 52 ? 11.094 3.330 -4.924 1.00 0.00 100 ASN A N 15
ATOM 18244 C CA . ASN A 1 52 ? 11.874 3.835 -3.802 1.00 0.00 100 ASN A CA 15
ATOM 18245 C C . ASN A 1 52 ? 13.230 3.132 -3.755 1.00 0.00 100 ASN A C 15
ATOM 18246 O O . ASN A 1 52 ? 14.116 3.497 -2.981 1.00 0.00 100 ASN A O 15
ATOM 18257 N N . ASP A 1 53 ? 13.365 2.124 -4.615 1.00 0.00 101 ASP A N 15
ATOM 18258 C CA . ASP A 1 53 ? 14.577 1.305 -4.723 1.00 0.00 101 ASP A CA 15
ATOM 18259 C C . ASP A 1 53 ? 14.800 0.484 -3.453 1.00 0.00 101 ASP A C 15
ATOM 18260 O O . ASP A 1 53 ? 15.899 0.434 -2.908 1.00 0.00 101 ASP A O 15
ATOM 18269 N N . LEU A 1 54 ? 13.734 -0.149 -2.979 1.00 0.00 102 LEU A N 15
ATOM 18270 C CA . LEU A 1 54 ? 13.820 -1.038 -1.833 1.00 0.00 102 LEU A CA 15
ATOM 18271 C C . LEU A 1 54 ? 14.256 -2.425 -2.281 1.00 0.00 102 LEU A C 15
ATOM 18272 O O . LEU A 1 54 ? 14.141 -2.778 -3.456 1.00 0.00 102 LEU A O 15
ATOM 18288 N N . ASN A 1 55 ? 14.751 -3.204 -1.338 1.00 0.00 103 ASN A N 15
ATOM 18289 C CA . ASN A 1 55 ? 15.122 -4.586 -1.593 1.00 0.00 103 ASN A CA 15
ATOM 18290 C C . ASN A 1 55 ? 13.866 -5.430 -1.784 1.00 0.00 103 ASN A C 15
ATOM 18291 O O . ASN A 1 55 ? 12.890 -5.265 -1.055 1.00 0.00 103 ASN A O 15
ATOM 18302 N N . PRO A 1 56 ? 13.881 -6.354 -2.763 1.00 0.00 104 PRO A N 15
ATOM 18303 C CA . PRO A 1 56 ? 12.745 -7.248 -3.055 1.00 0.00 104 PRO A CA 15
ATOM 18304 C C . PRO A 1 56 ? 12.330 -8.087 -1.848 1.00 0.00 104 PRO A C 15
ATOM 18305 O O . PRO A 1 56 ? 11.267 -8.702 -1.843 1.00 0.00 104 PRO A O 15
ATOM 18316 N N . MET A 1 57 ? 13.173 -8.092 -0.826 1.00 0.00 105 MET A N 15
ATOM 18317 C CA . MET A 1 57 ? 12.856 -8.731 0.445 1.00 0.00 105 MET A CA 15
ATOM 18318 C C . MET A 1 57 ? 11.663 -8.041 1.112 1.00 0.00 105 MET A C 15
ATOM 18319 O O . MET A 1 57 ? 10.943 -8.643 1.906 1.00 0.00 105 MET A O 15
ATOM 18333 N N . PHE A 1 58 ? 11.445 -6.778 0.760 1.00 0.00 106 PHE A N 15
ATOM 18334 C CA . PHE A 1 58 ? 10.396 -5.988 1.381 1.00 0.00 106 PHE A CA 15
ATOM 18335 C C . PHE A 1 58 ? 9.079 -6.210 0.659 1.00 0.00 106 PHE A C 15
ATOM 18336 O O . PHE A 1 58 ? 8.013 -5.966 1.216 1.00 0.00 106 PHE A O 15
ATOM 18353 N N . LEU A 1 59 ? 9.175 -6.707 -0.573 1.00 0.00 107 LEU A N 15
ATOM 18354 C CA . LEU A 1 59 ? 8.014 -6.931 -1.432 1.00 0.00 107 LEU A CA 15
ATOM 18355 C C . LEU A 1 59 ? 6.965 -7.784 -0.734 1.00 0.00 107 LEU A C 15
ATOM 18356 O O . LEU A 1 59 ? 5.781 -7.456 -0.747 1.00 0.00 107 LEU A O 15
ATOM 18372 N N . ASP A 1 60 ? 7.408 -8.856 -0.108 1.00 0.00 108 ASP A N 15
ATOM 18373 C CA . ASP A 1 60 ? 6.497 -9.764 0.567 1.00 0.00 108 ASP A CA 15
ATOM 18374 C C . ASP A 1 60 ? 5.822 -9.074 1.752 1.00 0.00 108 ASP A C 15
ATOM 18375 O O . ASP A 1 60 ? 4.633 -9.257 1.983 1.00 0.00 108 ASP A O 15
ATOM 18384 N N . GLN A 1 61 ? 6.578 -8.255 2.479 1.00 0.00 109 GLN A N 15
ATOM 18385 C CA . GLN A 1 61 ? 6.048 -7.569 3.652 1.00 0.00 109 GLN A CA 15
ATOM 18386 C C . GLN A 1 61 ? 4.929 -6.608 3.270 1.00 0.00 109 GLN A C 15
ATOM 18387 O O . GLN A 1 61 ? 3.839 -6.634 3.852 1.00 0.00 109 GLN A O 15
ATOM 18401 N N . VAL A 1 62 ? 5.195 -5.778 2.275 1.00 0.00 110 VAL A N 15
ATOM 18402 C CA . VAL A 1 62 ? 4.230 -4.786 1.843 1.00 0.00 110 VAL A CA 15
ATOM 18403 C C . VAL A 1 62 ? 3.044 -5.441 1.154 1.00 0.00 110 VAL A C 15
ATOM 18404 O O . VAL A 1 62 ? 1.897 -5.115 1.451 1.00 0.00 110 VAL A O 15
ATOM 18417 N N . ALA A 1 63 ? 3.321 -6.385 0.266 1.00 0.00 111 ALA A N 15
ATOM 18418 C CA . ALA A 1 63 ? 2.273 -7.058 -0.489 1.00 0.00 111 ALA A CA 15
ATOM 18419 C C . ALA A 1 63 ? 1.350 -7.846 0.418 1.00 0.00 111 ALA A C 15
ATOM 18420 O O . ALA A 1 63 ? 0.151 -7.906 0.176 1.00 0.00 111 ALA A O 15
ATOM 18427 N N . LYS A 1 64 ? 1.900 -8.460 1.451 1.00 0.00 112 LYS A N 15
ATOM 18428 C CA . LYS A 1 64 ? 1.091 -9.219 2.384 1.00 0.00 112 LYS A CA 15
ATOM 18429 C C . LYS A 1 64 ? 0.104 -8.318 3.101 1.00 0.00 112 LYS A C 15
ATOM 18430 O O . LYS A 1 64 ? -1.073 -8.654 3.223 1.00 0.00 112 LYS A O 15
ATOM 18449 N N . PHE A 1 65 ? 0.581 -7.167 3.547 1.00 0.00 113 PHE A N 15
ATOM 18450 C CA . PHE A 1 65 ? -0.295 -6.177 4.170 1.00 0.00 113 PHE A CA 15
ATOM 18451 C C . PHE A 1 65 ? -1.362 -5.725 3.172 1.00 0.00 113 PHE A C 15
ATOM 18452 O O . PHE A 1 65 ? -2.534 -5.578 3.518 1.00 0.00 113 PHE A O 15
ATOM 18469 N N . ILE A 1 66 ? -0.945 -5.517 1.926 1.00 0.00 114 ILE A N 15
ATOM 18470 C CA . ILE A 1 66 ? -1.866 -5.186 0.851 1.00 0.00 114 ILE A CA 15
ATOM 18471 C C . ILE A 1 66 ? -2.929 -6.275 0.694 1.00 0.00 114 ILE A C 15
ATOM 18472 O O . ILE A 1 66 ? -4.121 -5.987 0.553 1.00 0.00 114 ILE A O 15
ATOM 18488 N N . ILE A 1 67 ? -2.482 -7.527 0.719 1.00 0.00 115 ILE A N 15
ATOM 18489 C CA . ILE A 1 67 ? -3.377 -8.661 0.607 1.00 0.00 115 ILE A CA 15
ATOM 18490 C C . ILE A 1 67 ? -4.369 -8.661 1.763 1.00 0.00 115 ILE A C 15
ATOM 18491 O O . ILE A 1 67 ? -5.568 -8.830 1.559 1.00 0.00 115 ILE A O 15
ATOM 18507 N N . ASP A 1 68 ? -3.853 -8.448 2.972 1.00 0.00 116 ASP A N 15
ATOM 18508 C CA . ASP A 1 68 ? -4.683 -8.383 4.176 1.00 0.00 116 ASP A CA 15
ATOM 18509 C C . ASP A 1 68 ? -5.827 -7.390 4.003 1.00 0.00 116 ASP A C 15
ATOM 18510 O O . ASP A 1 68 ? -6.941 -7.629 4.465 1.00 0.00 116 ASP A O 15
ATOM 18519 N N . ASN A 1 69 ? -5.548 -6.292 3.310 1.00 0.00 117 ASN A N 15
ATOM 18520 C CA . ASN A 1 69 ? -6.534 -5.235 3.097 1.00 0.00 117 ASN A CA 15
ATOM 18521 C C . ASN A 1 69 ? -7.729 -5.728 2.273 1.00 0.00 117 ASN A C 15
ATOM 18522 O O . ASN A 1 69 ? -8.834 -5.197 2.403 1.00 0.00 117 ASN A O 15
ATOM 18533 N N . THR A 1 70 ? -7.519 -6.744 1.439 1.00 0.00 118 THR A N 15
ATOM 18534 C CA . THR A 1 70 ? -8.584 -7.251 0.577 1.00 0.00 118 THR A CA 15
ATOM 18535 C C . THR A 1 70 ? -9.071 -8.647 0.983 1.00 0.00 118 THR A C 15
ATOM 18536 O O . THR A 1 70 ? -10.257 -8.951 0.857 1.00 0.00 118 THR A O 15
ATOM 18547 N N . LYS A 1 71 ? -8.166 -9.488 1.481 1.00 0.00 119 LYS A N 15
ATOM 18548 C CA . LYS A 1 71 ? -8.519 -10.865 1.838 1.00 0.00 119 LYS A CA 15
ATOM 18549 C C . LYS A 1 71 ? -9.233 -10.925 3.190 1.00 0.00 119 LYS A C 15
ATOM 18550 O O . LYS A 1 71 ? -10.111 -11.758 3.406 1.00 0.00 119 LYS A O 15
ATOM 18569 N N . GLY A 1 72 ? -8.839 -10.042 4.094 1.00 0.00 120 GLY A N 15
ATOM 18570 C CA . GLY A 1 72 ? -9.381 -10.042 5.436 1.00 0.00 120 GLY A CA 15
ATOM 18571 C C . GLY A 1 72 ? -8.357 -9.514 6.412 1.00 0.00 120 GLY A C 15
ATOM 18572 O O . GLY A 1 72 ? -7.330 -10.153 6.645 1.00 0.00 120 GLY A O 15
ATOM 18576 N N . GLN A 1 73 ? -8.636 -8.347 6.968 1.00 0.00 121 GLN A N 15
ATOM 18577 C CA . GLN A 1 73 ? -7.650 -7.601 7.750 1.00 0.00 121 GLN A CA 15
ATOM 18578 C C . GLN A 1 73 ? -7.382 -8.258 9.105 1.00 0.00 121 GLN A C 15
ATOM 18579 O O . GLN A 1 73 ? -6.230 -8.412 9.515 1.00 0.00 121 GLN A O 15
ATOM 18593 N N . MET A 1 74 ? -8.452 -8.638 9.797 1.00 0.00 122 MET A N 15
ATOM 18594 C CA . MET A 1 74 ? -8.344 -9.286 11.106 1.00 0.00 122 MET A CA 15
ATOM 18595 C C . MET A 1 74 ? -7.540 -10.578 11.014 1.00 0.00 122 MET A C 15
ATOM 18596 O O . MET A 1 74 ? -6.758 -10.907 11.908 1.00 0.00 122 MET A O 15
ATOM 18610 N N . LEU A 1 75 ? -7.730 -11.284 9.912 1.00 0.00 123 LEU A N 15
ATOM 18611 C CA . LEU A 1 75 ? -7.116 -12.583 9.686 1.00 0.00 123 LEU A CA 15
ATOM 18612 C C . LEU A 1 75 ? -7.483 -13.034 8.284 1.00 0.00 123 LEU A C 15
ATOM 18613 O O . LEU A 1 75 ? -6.638 -13.471 7.506 1.00 0.00 123 LEU A O 15
ATOM 18629 N N . GLY A 1 76 ? -8.754 -12.886 7.967 1.00 0.00 124 GLY A N 15
ATOM 18630 C CA . GLY A 1 76 ? -9.250 -13.223 6.658 1.00 0.00 124 GLY A CA 15
ATOM 18631 C C . GLY A 1 76 ? -10.731 -12.965 6.572 1.00 0.00 124 GLY A C 15
ATOM 18632 O O . GLY A 1 76 ? -11.226 -12.005 7.165 1.00 0.00 124 GLY A O 15
ATOM 18636 N N . LEU A 1 77 ? -11.430 -13.811 5.842 1.00 0.00 125 LEU A N 15
ATOM 18637 C CA . LEU A 1 77 ? -12.887 -13.753 5.759 1.00 0.00 125 LEU A CA 15
ATOM 18638 C C . LEU A 1 77 ? -13.522 -13.872 7.142 1.00 0.00 125 LEU A C 15
ATOM 18639 O O . LEU A 1 77 ? -12.867 -14.279 8.108 1.00 0.00 125 LEU A O 15
ATOM 18655 N N . GLY A 1 78 ? -14.809 -13.552 7.218 1.00 0.00 126 GLY A N 15
ATOM 18656 C CA . GLY A 1 78 ? -15.502 -13.499 8.494 1.00 0.00 126 GLY A CA 15
ATOM 18657 C C . GLY A 1 78 ? -15.901 -14.863 9.021 1.00 0.00 126 GLY A C 15
ATOM 18658 O O . GLY A 1 78 ? -17.058 -15.085 9.381 1.00 0.00 126 GLY A O 15
ATOM 18662 N N . ASN A 1 79 ? -14.943 -15.772 9.072 1.00 0.00 127 ASN A N 15
ATOM 18663 C CA . ASN A 1 79 ? -15.167 -17.106 9.606 1.00 0.00 127 ASN A CA 15
ATOM 18664 C C . ASN A 1 79 ? -13.861 -17.675 10.148 1.00 0.00 127 ASN A C 15
ATOM 18665 O O . ASN A 1 79 ? -12.826 -17.630 9.479 1.00 0.00 127 ASN A O 15
ATOM 18676 N N . PRO A 1 80 ? -13.880 -18.163 11.394 1.00 0.00 128 PRO A N 15
ATOM 18677 C CA . PRO A 1 80 ? -12.724 -18.780 12.028 1.00 0.00 128 PRO A CA 15
ATOM 18678 C C . PRO A 1 80 ? -12.630 -20.269 11.708 1.00 0.00 128 PRO A C 15
ATOM 18679 O O . PRO A 1 80 ? -13.175 -21.086 12.481 1.00 0.00 128 PRO A O 15
#

Secondary structure (DSSP, 8-state):
----SSS-EEETTEEESEEEEE--SSS-S-EEEEE-TTS-HHHHHHHHHHHHT--TTHHHHHHHHHHHHHSTTTTS----

Nearest PDB structures (foldseek):
  2k8b-assembly1_B  TM=8.548E-01  e=8.411E-12  Homo sapiens
  2k8c-assembly1_B  TM=8.286E-01  e=3.796E-12  Homo sapiens
  3l3f-assembly1_X  TM=8.011E-01  e=3.519E-05  Saccharomyces cerevisiae
  3psp-assembly1_A  TM=7.006E-01  e=1.938E-05  Saccharomyces cerevisiae
  3pst-assembly1_A  TM=6.841E-01  e=3.760E-05  Saccharomyces cerevisiae

Foldseek 3Di:
DCPDDDPADADPHDGARHKAWDAPDPPDDIDIQGDHLVDQLLVSLVVVCVVVVNDCVCSCVRSVCVCCVPQPVVRGPPDD

Solvent-accessible surface area: 5810 Å² total; per-residue (Å²): 96,162,112,154,105,91,55,56,45,103,45,147,64,118,100,58,8,97,22,61,64,13,96,59,131,129,88,34,83,84,33,52,1,19,10,59,51,86,56,78,32,145,80,10,0,93,94,22,6,112,158,56,125,33,72,94,134,53,18,95,90,1,7,110,76,5,50,33,22,80,86,32,134,97,100,51,106,65,119,192

Organism: Homo sapiens (NCBI:txid9606)

InterPro domains:
  IPR001680 WD40 repeat [PF00400] (58-97)
  IPR001680 WD40 repeat [PF00400] (104-138)
  IPR001680 WD40 repeat [PF00400] (142-178)
  IPR001680 WD40 repeat [PF00400] (181-217)
  IPR001680 WD40 repeat [PF00400] (221-258)
  IPR001680 WD40 repeat [PF00400] (262-297)
  IPR001680 WD40 repeat [PS50082] (108-138)
  IPR001680 WD40 repeat [PS50082] (147-179)
  IPR001680 WD40 repeat [PS50082] (227-259)
  IPR001680 WD40 repeat [SM00320] (7-47)
  IPR001680 WD40 repeat [SM00320] (54-98)
  IPR001680 WD40 repeat [SM00320] (101-139)
  IPR001680 WD40 repeat [SM00320] (140-179)
  IPR001680 WD40 repeat [SM00320] (180-218)
  IPR001680 WD40 repeat [SM00320] (220-259)
  IPR001680 WD40 repeat [SM00320] (260-298)
  IPR011989 Armadillo-like helical [G3DSA:1.25.10.10] (532-795)
  IPR013535 PUL domain [PF08324] (535-789)
  IPR013535 PUL domain [PS51396] (533-794)
  IPR015155 PLAA family ubiquitin binding domain [PF09070] (346-458)

Sequence (80 aa):
ANQQTSGKVLYEGKEFDYVFSIDVNEGGPSYKLPYNTSDDPWLTAYNFLQKNDLNPMFLDQVAKFIIDNTKGQMLGLGNPANQQTSGKVLYEGKEFDYVFSIDVNEGGPSYKLPYNTSDDPWLTAYNFLQKNDLNPMFLDQVAKFIIDNTKGQMLGLGNPANQQTSGKVLYEGKEFDYVFSIDVNEGGPSYKLPYNTSDDPWLTAYNFLQKNDLNPMFLDQVAKFIIDNTKGQMLGLGNPANQQTSGKVLYEGKEFDYVFSIDVNEGGPSYKLPYNTSDDPWLTAYNFLQKNDLNPMFLDQVAKFIIDNTKGQMLGLGNPANQQTSGKVLYEGKEFDYVFSIDVNEGGPSYKLPYNTSDDPWLTAYNFLQKNDLNPMFLDQVAKFIIDNTKGQMLGLGNPANQQTSGKVLYEGKEFDYVFSIDVNEGGPSYKLPYNTSDDPWLTAYNFLQKNDLNPMFLDQVAKFIIDNTKGQMLGLGNPANQQTSGKVLYEGKEFDYVFSIDVNEGGPSYKLPYNTSDDPWLTAYNFLQKNDLNPMFLDQVAKFIIDNTKGQMLGLGNPANQQTSGKVLYEGKEFDYVFSIDVNEGGPSYKLPYNTSDDPWLTAYNFLQKNDLNPMFLDQVAKFIIDNTKGQMLGLGNPANQQTSGKVLYEGKEFDYVFSIDVNEGGPSYKLPYNTSDDPWLTAYNFLQKNDLNPMFLDQVAKFIIDNTKGQMLGLGNPANQQTSGKVLYEGKEFDYVFSIDVNEGGPSYKLPYNTSDDPWLTAYNFLQKNDLNPMFLDQVAKFIIDNTKGQMLGLGNPANQQTSGKVLYEGKEFDYVFSIDVNEGGPSYKLPYNTSDDPWLTAYNFLQKNDLNPMFLDQVAKFIIDNTKGQMLGLGNPANQQTSGKVLYEGKEFDYVFSIDVNEGGPSYKLPYNTSDDPWLTAYNFLQKNDLNPMFLDQVAKFIIDNTKGQMLGLGNPANQQTSGKVLYEGKEFDYVFSIDVNEGGPSYKLPYNTSDDPWLTAYNFLQKNDLNPMFLDQVAKFIIDNTKGQMLGLGNPANQQTSGKVLYEGKEFDYVFSIDVNEGGPSYKLPYNTSDDPWLTAYNFLQKNDLNPMFLDQVAKFIIDNTKGQMLGLGNPANQQTSGKVLYEGKEFDYVFSIDVNEGGPSYKLPYNTSDDPWLTAYNFLQKNDLNPMFLDQVAKFIIDNTKGQMLGLGNP

GO terms:
  GO:0005634 nucleus (C, IDA)
  GO:0005737 cytoplasm (C, IDA)
  GO:0016005 phospholipase A2 activator activity (F, IMP)
  GO:0016236 macroautophagy (P, IMP)
  GO:0071222 cellular response to lipopolysaccharide (P, IMP)
  GO:0005515 protein binding (F, IPI)
  GO:0016005 phospholipase A2 activator activity (F, TAS)
  GO:0006644 phospholipid metabolic process (P, TAS)
  GO:0007165 signal transduction (P, TAS)
  GO:0005654 nucleoplasm (C, IDA)
  GO:0005829 cytosol (C, IDA)
  GO:0005886 plasma membrane (C, IDA)
  GO:0070062 extracellular exosome (C, IDA)